Protein AF-0000000065792752 (afdb_homodimer)

Foldseek 3Di:
DDLLVVLLVLLVVLLVLLVVLLVLLVVLLVLLVVLLVVLVVLLVVLVVLLVVLVVVLVVLVVVLVVLVVLLVVLVVLLVVLVVLLVVLLVVQVPAWDDPPDDDDDPPPPPPPCPVPPPPCPDDDDDDDDDDDDDDPPPPPPPPPPPCPCCPPPTTSSSVDDVVVVVVLSVLLVVLSVVSVVLSVVSVVLSVVSVVVSVVLVVLSVVLVVLSVVLVVCSVVSVVLSVVSVVLSVLLVVLSVVLNVLSVVLPPPDDDDDDDDDDDDDDDDDDDDPDDPDDPVVVVVVVNVVSSVSSVVSSVVSVVSSVVSNVSSVVSNVSSVSSVVSVVSSVVSVCCSVVVCVVVVSSVVSVVSSVSSVVSSVSSVVSSVVSVVVSVVSVVSVVVSVVVVVVVVVVVVVVVVVVVVQVVVQVVQVVVLVVVVVVVVVCCVVPVVVDDPVVSVVVPDRDDGDHRDDDDDPDDPCPPPPPCCVPPPPVPPVVPPVPPPDDDD/DDLLVVLLVLLVVLLVLLVVLLVLLVVLLVLLVVLLVVLVVLLVVLVVLLVVLVVVLVVLVVLLVVLVVLLVVLVVLLVVLVVLLVVLLVVQVPAWDDPPDDDDDPPPPPPPCPVPPPDDPDDDDDDDDDDDDPPPPDPPPPPPPPCPPCPPPTTSSVVDDVVVVVVLSVLLVVLSVVSVVLSVVSVVLSVVSVVVSVVLVVLSVVLVVLSVVLVVCSVVLVVLSVVSVVLSVLLNVLSVVSNVLSVVLPPPDDDDDDDDDDDDDDDDDCPPDPDDDDPVVVVVVVNVVSSVSSVVSSVVSVVSSVVSVVSSVVSNVSSVSSVVSVVSSVVSVCCSPPVCPVVVSVVVSVVSSVVSVVSSVSSVVSSVVSVVVSVVSVVSVVVSVVVVVVVVVVVVVVVVVVVVQVVVQVVQVVVLVVVVVVVVVCCVVPVVVDDPVVSVVVPDRDDGDHRDDDDDPDDPCPPPPPCPVPPPVVPPVVPPVPPPDDDD

pLDDT: mean 74.99, std 25.07, range [16.67, 97.0]

GO terms:
  GO:0005634 nucleus (C, IDA)

Secondary structure (DSSP, 8-state):
--HHHHHHHHHHHHHHHHHHHHHHHHHHHHHHHHHHHHHHHHHHHHHHHHHHHHHHHHHHHHHHHHHHHHHHHHHHHHHHHHHHHHHHHHHHHH-BPPTT------------------------------------------------------BGGGGS-HHHHHHHHHHHHHHHHHHHHHHHHHHHHHHHHHHHHHHHHHHHHHHHHHHHHHHHHHHHHHHHHHHHHHHHHHHHHHHHHHHHHHHHHHHT--------------------------HHHHHHHHHHHHHHHHHHHHHHHHHHHHHHHHHHHHHHHHHHHHHHHHHHHHHHHHHHHT-THHHHHHHHHHHHHHHHHHHHHHHHHHHHHHHHHHHHHHHHHHHHHHHHHHHHHHHHHHHHHHHHHHHHHHHHHHHHHHHHHHHHHHHHHTGGGS-HHHHGGG-SPPPEEEEEEE---------------S---TTTHHHHTT------/--HHHHHHHHHHHHHHHHHHHHHHHHHHHHHHHHHHHHHHHHHHHHHHHHHHHHHHHHHHHHHHHHHHHHHHHHHHHHHHHHHHHHHHHHHHHH-BPPTT------------------------------------------------------BGGGGS-HHHHHHHHHHHHHHHHHHHHHHHHHHHHHHHHHHHHHHHHHHHHHHHHHHHHHHHHHHHHHHHHHHHHHHHHHHHHHHHHHHHHHHHHHHTPPP-----------------------HHHHHHHHHHHHHHHHHHHHHHHHHHHHHHHHHHHHHHHHHHHHHHHHHHHHHHHHHHHT--HHHHHHHHHHHHHHHHHHHHHHHHHHHHHHHHHHHHHHHHHHHHHHHHHHHHHHHHHHHHHHHHHHHHHHHHHHHHHHHHHHHHHHHHHTGGGS-HHHHGGG-SPPPEEEEEEE---------------S---TTTHHHHTT------

Solvent-accessible surface area (backbone atoms only — not comparable to full-atom values): 55990 Å² total; per-residue (Å²): 136,60,71,54,61,55,51,52,51,48,41,51,51,53,51,54,50,48,52,49,51,50,51,51,40,54,52,51,47,51,50,36,55,54,49,49,55,51,48,53,53,52,51,54,51,49,52,54,53,51,51,52,51,52,53,52,50,51,53,50,51,53,52,52,51,49,50,50,50,54,51,51,52,50,56,56,48,46,59,58,50,53,52,50,44,50,53,54,50,52,54,29,56,70,39,63,62,64,85,82,63,58,68,69,71,83,68,79,71,82,71,77,76,71,75,72,76,72,70,82,77,72,80,86,85,79,82,78,84,83,78,82,86,78,80,79,74,77,73,75,74,76,77,76,76,73,77,70,71,74,73,84,68,53,28,56,42,65,73,53,65,60,66,60,53,50,49,48,51,49,53,29,50,49,27,50,51,50,45,52,52,48,49,52,52,50,48,52,52,50,53,53,51,51,52,52,51,51,50,51,52,53,51,48,54,53,48,51,52,54,50,54,52,49,61,62,48,50,63,55,50,58,51,48,51,53,49,46,54,52,50,50,52,51,42,52,53,42,44,52,52,39,52,55,53,37,55,54,64,66,70,71,63,81,74,84,75,82,84,82,82,87,84,78,86,86,83,91,78,83,82,85,72,90,75,81,85,63,76,64,62,62,50,54,50,53,52,54,52,50,52,51,51,41,52,50,45,52,50,52,38,51,54,52,47,52,51,45,54,50,51,39,49,52,54,51,52,51,38,50,51,55,51,50,53,51,53,52,51,48,51,51,47,45,47,63,67,67,50,49,59,57,60,53,51,49,52,52,48,52,51,46,49,53,53,41,54,52,33,50,51,53,29,53,50,38,51,49,51,51,51,52,50,44,53,46,53,52,45,28,54,55,23,50,59,50,47,59,52,45,53,54,50,52,49,51,51,47,53,50,51,49,50,52,47,49,52,52,32,50,51,41,48,50,54,48,52,51,50,53,50,51,54,50,52,44,31,75,74,29,46,76,51,42,59,66,68,67,45,52,49,69,42,65,50,77,82,40,60,42,62,40,81,43,81,66,86,59,61,63,77,68,70,70,74,65,76,70,65,63,67,77,58,71,62,66,67,61,62,67,69,66,64,71,75,78,82,128,136,61,72,54,61,54,51,51,51,48,42,52,51,52,51,54,52,49,52,50,50,52,52,50,41,55,51,50,45,51,53,37,56,53,49,50,57,51,48,55,53,51,50,54,50,50,52,54,53,50,50,53,51,51,54,51,50,52,53,49,50,54,54,51,50,50,51,54,50,54,50,51,52,51,55,56,48,47,60,56,49,54,52,52,43,52,54,53,50,52,54,29,56,70,38,65,63,65,85,83,64,57,69,69,70,83,68,78,69,81,73,76,77,72,74,72,77,74,75,81,76,76,81,80,82,80,79,82,80,84,82,78,78,71,75,76,72,80,76,74,72,76,75,75,75,71,75,68,66,79,66,86,66,53,28,56,43,63,73,55,65,60,68,61,52,50,49,48,50,50,52,29,51,49,28,50,52,51,45,52,51,49,51,53,54,51,48,52,52,50,53,53,51,52,52,51,50,50,52,50,52,51,51,49,54,54,50,52,54,53,51,55,52,49,60,62,48,52,62,56,50,56,50,49,52,54,50,45,54,52,50,50,52,52,41,52,51,42,44,52,52,41,52,54,51,40,55,57,64,66,70,74,66,82,74,82,78,82,88,79,81,86,83,78,89,81,91,80,91,70,86,76,68,91,70,77,85,58,76,66,58,58,50,54,48,53,52,50,50,50,53,51,50,42,52,49,44,52,51,51,39,51,54,50,48,51,50,46,54,52,50,39,50,52,53,49,51,50,38,52,52,54,50,51,51,50,52,52,51,48,54,50,47,45,50,61,68,70,54,43,56,57,59,56,50,48,50,52,48,54,52,46,50,52,54,42,53,52,36,49,52,51,28,52,49,39,52,50,52,51,50,52,51,43,53,46,54,52,45,28,55,55,24,50,59,50,47,59,53,44,54,52,49,52,48,51,49,47,54,51,51,50,50,52,47,50,50,52,32,50,50,41,47,48,53,47,51,51,52,52,51,52,52,50,52,44,32,76,75,27,46,76,52,42,60,66,70,67,45,51,49,69,42,66,50,78,84,40,60,43,61,42,80,44,82,65,85,59,60,63,77,66,72,71,75,65,79,68,66,63,70,76,58,72,64,64,68,61,60,68,70,65,63,71,75,76,82,125

Radius of gyration: 102.29 Å; Cα contacts (8 Å, |Δi|>4): 531; chains: 2; bounding box: 83×387×189 Å

Sequence (976 aa):
MDFSSKSLELCKSHSNQTDQLLKISKQTYEKYDNSLSKLHLIIRELNKQLIILKETSTQFNDRYNTFINDFTSLSNQKQSLFTSIENKLEILKKKYLDKGLVFKNNNNNNNNNNNNNNNNNNNSNKSTEDDNNENNNNNDVNKNNNNNNNNNLNTLYDFIDIESLELIKNQFLSELSGLNEICDKSKQIYKSTNESNLEMENRFLEIQKQYNKQIEESNSLSDLLTQQNNLYKTIQNQLINVASQCDFITFYKPSPSPLSPSPSPSSSSSSSSPSPSSPQQQHDFNINNKKEQIQLLLTSSLENIQLMSKNVKDIENQFKESCSIYTLVYLLNEKLSFGNDFSENWETFERFNCIFEQRLAGANYFIGELYSLGKWYDLFDESYDNLLEEVKRRQKEYLRQKTIAEQFNEELKHNYNQEIQNRLKFYDSYGKYLPVSLFSTISDQPISFQVKQIIEESVIDYSFNPLNLKRSSPINQQQQQQQPPPNSMDFSSKSLELCKSHSNQTDQLLKISKQTYEKYDNSLSKLHLIIRELNKQLIILKETSTQFNDRYNTFINDFTSLSNQKQSLFTSIENKLEILKKKYLDKGLVFKNNNNNNNNNNNNNNNNNNNSNKSTEDDNNENNNNNDVNKNNNNNNNNNLNTLYDFIDIESLELIKNQFLSELSGLNEICDKSKQIYKSTNESNLEMENRFLEIQKQYNKQIEESNSLSDLLTQQNNLYKTIQNQLINVASQCDFITFYKPSPSPLSPSPSPSSSSSSSSPSPSSPQQQHDFNINNKKEQIQLLLTSSLENIQLMSKNVKDIENQFKESCSIYTLVYLLNEKLSFGNDFSENWETFERFNCIFEQRLAGANYFIGELYSLGKWYDLFDESYDNLLEEVKRRQKEYLRQKTIAEQFNEELKHNYNQEIQNRLKFYDSYGKYLPVSLFSTISDQPISFQVKQIIEESVIDYSFNPLNLKRSSPINQQQQQQQPPPNS

Structure (mmCIF, N/CA/C/O backbone):
data_AF-0000000065792752-model_v1
#
loop_
_entity.id
_entity.type
_entity.pdbx_description
1 polymer 'Probable autophagy-related protein 17'
#
loop_
_atom_site.group_PDB
_atom_site.id
_atom_site.type_symbol
_atom_site.label_atom_id
_atom_site.label_alt_id
_atom_site.label_comp_id
_atom_site.label_asym_id
_atom_site.label_entity_id
_atom_site.label_seq_id
_atom_site.pdbx_PDB_ins_code
_atom_site.Cartn_x
_atom_site.Cartn_y
_atom_site.Cartn_z
_atom_site.occupancy
_atom_site.B_iso_or_equiv
_atom_site.auth_seq_id
_atom_site.auth_comp_id
_atom_site.auth_asym_id
_atom_site.auth_atom_id
_atom_site.pdbx_PDB_model_num
ATOM 1 N N . MET A 1 1 ? -1.488 152.625 75.812 1 56.66 1 MET A N 1
ATOM 2 C CA . MET A 1 1 ? -0.59 151.875 74.875 1 56.66 1 MET A CA 1
ATOM 3 C C . MET A 1 1 ? -0.756 152.5 73.5 1 56.66 1 MET A C 1
ATOM 5 O O . MET A 1 1 ? -1.879 152.625 73 1 56.66 1 MET A O 1
ATOM 9 N N . ASP A 1 2 ? 0.153 152.875 72.75 1 74.56 2 ASP A N 1
ATOM 10 C CA . ASP A 1 2 ? 0.222 153.75 71.562 1 74.56 2 ASP A CA 1
ATOM 11 C C . ASP A 1 2 ? -0.141 153 70.312 1 74.56 2 ASP A C 1
ATOM 13 O O . ASP A 1 2 ? 0.008 151.75 70.25 1 74.56 2 ASP A O 1
ATOM 17 N N . PHE A 1 3 ? -0.937 153.25 69.375 1 81.25 3 PHE A N 1
ATOM 18 C CA . PHE A 1 3 ? -1.479 152.75 68.125 1 81.25 3 PHE A CA 1
ATOM 19 C C . PHE A 1 3 ? -0.384 152 67.312 1 81.25 3 PHE A C 1
ATOM 21 O O . PHE A 1 3 ? -0.581 151 66.812 1 81.25 3 PHE A O 1
ATOM 28 N N . SER A 1 4 ? 0.692 152.625 67.312 1 81.06 4 SER A N 1
ATOM 29 C CA . SER A 1 4 ? 1.795 152.125 66.5 1 81.06 4 SER A CA 1
ATOM 30 C C . SER A 1 4 ? 2.35 150.875 67.125 1 81.06 4 SER A C 1
ATOM 32 O O . SER A 1 4 ? 2.635 149.875 66.438 1 81.06 4 SER A O 1
ATOM 34 N N . SER A 1 5 ? 2.389 150.75 68.438 1 82.88 5 SER A N 1
ATOM 35 C CA . SER A 1 5 ? 2.926 149.5 69.125 1 82.88 5 SER A CA 1
ATOM 36 C C . SER A 1 5 ? 1.989 148.375 69 1 82.88 5 SER A C 1
ATOM 38 O O . SER A 1 5 ? 2.438 147.25 68.75 1 82.88 5 SER A O 1
ATOM 40 N N . LYS A 1 6 ? 0.723 148.625 69 1 83.25 6 LYS A N 1
ATOM 41 C CA . LYS A 1 6 ? -0.259 147.625 68.875 1 83.25 6 LYS A CA 1
ATOM 42 C C . LYS A 1 6 ? -0.302 147 67.438 1 83.25 6 LYS A C 1
ATOM 44 O O . LYS A 1 6 ? -0.42 145.75 67.25 1 83.25 6 LYS A O 1
ATOM 49 N N . SER A 1 7 ? -0.134 147.875 66.5 1 83.88 7 SER A N 1
ATOM 50 C CA . SER A 1 7 ? -0.149 147.375 65.062 1 83.88 7 SER A CA 1
ATOM 51 C C . SER A 1 7 ? 1.081 146.625 64.75 1 83.88 7 SER A C 1
ATOM 53 O O . SER A 1 7 ? 0.987 145.625 63.969 1 83.88 7 SER A O 1
ATOM 55 N N . LEU A 1 8 ? 2.158 147 65.312 1 83.25 8 LEU A N 1
ATOM 56 C CA . LEU A 1 8 ? 3.385 146.25 65.062 1 83.25 8 LEU A CA 1
ATOM 57 C C . LEU A 1 8 ? 3.324 144.875 65.688 1 83.25 8 LEU A C 1
ATOM 59 O O . LEU A 1 8 ? 3.854 143.875 65.188 1 83.25 8 LEU A O 1
ATOM 63 N N . GLU A 1 9 ? 2.605 144.75 66.875 1 85.38 9 GLU A N 1
ATOM 64 C CA . GLU A 1 9 ? 2.424 143.5 67.5 1 85.38 9 GLU A CA 1
ATOM 65 C C . GLU A 1 9 ? 1.546 142.5 66.625 1 85.38 9 GLU A C 1
ATOM 67 O O . GLU A 1 9 ? 1.83 141.375 66.5 1 85.38 9 GLU A O 1
ATOM 72 N N . LEU A 1 10 ? 0.588 143.125 66 1 84.69 10 LEU A N 1
ATOM 73 C CA . LEU A 1 10 ? -0.297 142.25 65.125 1 84.69 10 LEU A CA 1
ATOM 74 C C . LEU A 1 10 ? 0.432 141.875 63.875 1 84.69 10 LEU A C 1
ATOM 76 O O . LEU A 1 10 ? 0.213 140.75 63.375 1 84.69 10 LEU A O 1
ATOM 80 N N . CYS A 1 11 ? 1.275 142.875 63.438 1 83.12 11 CYS A N 1
ATOM 81 C CA . CYS A 1 11 ? 2.086 142.5 62.281 1 83.12 11 CYS A CA 1
ATOM 82 C C . CYS A 1 11 ? 2.975 141.25 62.562 1 83.12 11 CYS A C 1
ATOM 84 O O . CYS A 1 11 ? 3.072 140.375 61.719 1 83.12 11 CYS A O 1
ATOM 86 N N . LYS A 1 12 ? 3.488 141.375 63.781 1 84.56 12 LYS A N 1
ATOM 87 C CA . LYS A 1 12 ? 4.352 140.25 64.125 1 84.56 12 LYS A CA 1
ATOM 88 C C . LYS A 1 12 ? 3.557 138.875 64.25 1 84.56 12 LYS A C 1
ATOM 90 O O . LYS A 1 12 ? 4.016 137.875 63.812 1 84.56 12 LYS A O 1
ATOM 95 N N . SER A 1 13 ? 2.381 139 64.812 1 85.75 13 SER A N 1
ATOM 96 C CA . SER A 1 13 ? 1.528 137.875 64.938 1 85.75 13 SER A CA 1
ATOM 97 C C . SER A 1 13 ? 1.104 137.25 63.594 1 85.75 13 SER A C 1
ATOM 99 O O . SER A 1 13 ? 1.166 136.125 63.344 1 85.75 13 SER A O 1
ATOM 101 N N . HIS A 1 14 ? 0.743 138.125 62.625 1 87.38 14 HIS A N 1
ATOM 102 C CA . HIS A 1 14 ? 0.333 137.75 61.281 1 87.38 14 HIS A CA 1
ATOM 103 C C . HIS A 1 14 ? 1.489 137.125 60.5 1 87.38 14 HIS A C 1
ATOM 105 O O . HIS A 1 14 ? 1.301 136.125 59.812 1 87.38 14 HIS A O 1
ATOM 111 N N . SER A 1 15 ? 2.611 137.75 60.75 1 85.56 15 SER A N 1
ATOM 112 C CA . SER A 1 15 ? 3.783 137.125 60.062 1 85.56 15 SER A CA 1
ATOM 113 C C . SER A 1 15 ? 4.086 135.75 60.562 1 85.56 15 SER A C 1
ATOM 115 O O . SER A 1 15 ? 4.332 134.875 59.75 1 85.56 15 SER A O 1
ATOM 117 N N . ASN A 1 16 ? 3.984 135.5 61.906 1 88.19 16 ASN A N 1
ATOM 118 C CA . ASN A 1 16 ? 4.254 134.25 62.469 1 88.19 16 ASN A CA 1
ATOM 119 C C . ASN A 1 16 ? 3.217 133.25 62 1 88.19 16 ASN A C 1
ATOM 121 O O . ASN A 1 16 ? 3.564 132.125 61.688 1 88.19 16 ASN A O 1
ATOM 125 N N . GLN A 1 17 ? 1.991 133.625 61.875 1 88.56 17 GLN A N 1
ATOM 126 C CA . GLN A 1 17 ? 0.92 132.625 61.469 1 88.56 17 GLN A CA 1
ATOM 127 C C . GLN A 1 17 ? 1.063 132.25 60.031 1 88.56 17 GLN A C 1
ATOM 129 O O . GLN A 1 17 ? 0.896 131.125 59.656 1 88.56 17 GLN A O 1
ATOM 134 N N . THR A 1 18 ? 1.414 133.125 59.25 1 88.19 18 THR A N 1
ATOM 135 C CA . THR A 1 18 ? 1.582 132.875 57.812 1 88.19 18 THR A CA 1
ATOM 136 C C . THR A 1 18 ? 2.76 132 57.562 1 88.19 18 THR A C 1
ATOM 138 O O . THR A 1 18 ? 2.684 131 56.75 1 88.19 18 THR A O 1
ATOM 141 N N . ASP A 1 19 ? 3.811 132.125 58.344 1 87.94 19 ASP A N 1
ATOM 142 C CA . ASP A 1 19 ? 4.973 131.25 58.219 1 87.94 19 ASP A CA 1
ATOM 143 C C . ASP A 1 19 ? 4.613 129.875 58.562 1 87.94 19 ASP A C 1
ATOM 145 O O . ASP A 1 19 ? 5.023 128.875 57.875 1 87.94 19 ASP A O 1
ATOM 149 N N . GLN A 1 20 ? 3.779 129.75 59.594 1 88.81 20 GLN A N 1
ATOM 150 C CA . GLN A 1 20 ? 3.395 128.5 60.062 1 88.81 20 GLN A CA 1
ATOM 151 C C . GLN A 1 20 ? 2.488 127.75 59.062 1 88.81 20 GLN A C 1
ATOM 153 O O . GLN A 1 20 ? 2.676 126.625 58.75 1 88.81 20 GLN A O 1
ATOM 158 N N . LEU A 1 21 ? 1.6 128.375 58.469 1 87 21 LEU A N 1
ATOM 159 C CA . LEU A 1 21 ? 0.658 127.875 57.5 1 87 21 LEU A CA 1
ATOM 160 C C . LEU A 1 21 ? 1.375 127.438 56.219 1 87 21 LEU A C 1
ATOM 162 O O . LEU A 1 21 ? 1.076 126.375 55.656 1 87 21 LEU A O 1
ATOM 166 N N . LEU A 1 22 ? 2.285 128.25 55.875 1 88.19 22 LEU A N 1
ATOM 167 C CA . LEU A 1 22 ? 3.041 127.875 54.688 1 88.19 22 LEU A CA 1
ATOM 168 C C . LEU A 1 22 ? 3.887 126.625 54.906 1 88.19 22 LEU A C 1
ATOM 170 O O . LEU A 1 22 ? 3.969 125.75 54.062 1 88.19 22 LEU A O 1
ATOM 174 N N . LYS A 1 23 ? 4.438 126.625 56.062 1 88.75 23 LYS A N 1
ATOM 175 C CA . LYS A 1 23 ? 5.262 125.5 56.406 1 88.75 23 LYS A CA 1
ATOM 176 C C . LYS A 1 23 ? 4.43 124.188 56.438 1 88.75 23 LYS A C 1
ATOM 178 O O . LYS A 1 23 ? 4.84 123.188 55.875 1 88.75 23 LYS A O 1
ATOM 183 N N . ILE A 1 24 ? 3.291 124.188 56.906 1 87.44 24 ILE A N 1
ATOM 184 C CA . ILE A 1 24 ? 2.412 123 57 1 87.44 24 ILE A CA 1
ATOM 185 C C . ILE A 1 24 ? 1.964 122.562 55.625 1 87.44 24 ILE A C 1
ATOM 187 O O . ILE A 1 24 ? 1.962 121.375 55.312 1 87.44 24 ILE A O 1
ATOM 191 N N . SER A 1 25 ? 1.661 123.562 54.844 1 86.31 25 SER A N 1
ATOM 192 C CA . SER A 1 25 ? 1.209 123.25 53.5 1 86.31 25 SER A CA 1
ATOM 193 C C . SER A 1 25 ? 2.305 122.562 52.688 1 86.31 25 SER A C 1
ATOM 195 O O . SER A 1 25 ? 2.043 121.562 52 1 86.31 25 SER A O 1
ATOM 197 N N . LYS A 1 26 ? 3.484 123.125 52.812 1 86.5 26 LYS A N 1
ATOM 198 C CA . LYS A 1 26 ? 4.598 122.562 52.062 1 86.5 26 LYS A CA 1
ATOM 199 C C . LYS A 1 26 ? 4.914 121.125 52.562 1 86.5 26 LYS A C 1
ATOM 201 O O . LYS A 1 26 ? 5.121 120.25 51.75 1 86.5 26 LYS A O 1
ATOM 206 N N . GLN A 1 27 ? 4.832 120.938 53.812 1 88.94 27 GLN A N 1
ATOM 207 C CA . GLN A 1 27 ? 5.133 119.625 54.375 1 88.94 27 GLN A CA 1
ATOM 208 C C . GLN A 1 27 ? 4.062 118.625 53.969 1 88.94 27 GLN A C 1
ATOM 210 O O . GLN A 1 27 ? 4.379 117.5 53.594 1 88.94 27 GLN A O 1
ATOM 215 N N . THR A 1 28 ? 2.84 118.938 54.031 1 86.88 28 THR A N 1
ATOM 216 C CA . THR A 1 28 ? 1.736 118.062 53.719 1 86.88 28 THR A CA 1
ATOM 217 C C . THR A 1 28 ? 1.729 117.688 52.25 1 86.88 28 THR A C 1
ATOM 219 O O . THR A 1 28 ? 1.469 116.562 51.875 1 86.88 28 THR A O 1
ATOM 222 N N . TYR A 1 29 ? 2.096 118.625 51.5 1 85.69 29 TYR A N 1
ATOM 223 C CA . TYR A 1 29 ? 2.139 118.375 50.062 1 85.69 29 TYR A CA 1
ATOM 224 C C . TYR A 1 29 ? 3.256 117.375 49.719 1 85.69 29 TYR A C 1
ATOM 226 O O . TYR A 1 29 ? 3.08 116.5 48.875 1 85.69 29 TYR A O 1
ATOM 234 N N . GLU A 1 30 ? 4.34 117.625 50.344 1 86.75 30 GLU A N 1
ATOM 235 C CA . GLU A 1 30 ? 5.449 116.75 50.094 1 86.75 30 GLU A CA 1
ATOM 236 C C . GLU A 1 30 ? 5.078 115.312 50.5 1 86.75 30 GLU A C 1
ATOM 238 O O . GLU A 1 30 ? 5.387 114.375 49.781 1 86.75 30 GLU A O 1
ATOM 243 N N . LYS A 1 31 ? 4.414 115.188 51.562 1 86 31 LYS A N 1
ATOM 244 C CA . LYS A 1 31 ? 3.965 113.875 52 1 86 31 LYS A CA 1
ATOM 245 C C . LYS A 1 31 ? 2.963 113.25 51.031 1 86 31 LYS A C 1
ATOM 247 O O . LYS A 1 31 ? 3.01 112.062 50.75 1 86 31 LYS A O 1
ATOM 252 N N . TYR A 1 32 ? 2.131 114.062 50.531 1 84.31 32 TYR A N 1
ATOM 253 C CA . TYR A 1 32 ? 1.13 113.625 49.531 1 84.31 32 TYR A CA 1
ATOM 254 C C . TYR A 1 32 ? 1.79 113.125 48.25 1 84.31 32 TYR A C 1
ATOM 256 O O . TYR A 1 32 ? 1.472 112.062 47.781 1 84.31 32 TYR A O 1
ATOM 264 N N . ASP A 1 33 ? 2.729 113.938 47.812 1 83.06 33 ASP A N 1
ATOM 265 C CA . ASP A 1 33 ? 3.418 113.625 46.562 1 83.06 33 ASP A CA 1
ATOM 266 C C . ASP A 1 33 ? 4.191 112.312 46.719 1 83.06 33 ASP A C 1
ATOM 268 O O . ASP A 1 33 ? 4.168 111.438 45.844 1 83.06 33 ASP A O 1
ATOM 272 N N . ASN A 1 34 ? 4.781 112.125 47.844 1 85.44 34 ASN A N 1
ATOM 273 C CA . ASN A 1 34 ? 5.508 110.875 48.125 1 85.44 34 ASN A CA 1
ATOM 274 C C . ASN A 1 34 ? 4.562 109.688 48.219 1 85.44 34 ASN A C 1
ATOM 276 O O . ASN A 1 34 ? 4.871 108.625 47.75 1 85.44 34 ASN A O 1
ATOM 280 N N . SER A 1 35 ? 3.404 109.938 48.781 1 83.25 35 SER A N 1
ATOM 281 C CA . SER A 1 35 ? 2.426 108.875 48.938 1 83.25 35 SER A CA 1
ATOM 282 C C . SER A 1 35 ? 1.873 108.375 47.594 1 83.25 35 SER A C 1
ATOM 284 O O . SER A 1 35 ? 1.659 107.188 47.344 1 83.25 35 SER A O 1
ATOM 286 N N . LEU A 1 36 ? 1.76 109.312 46.719 1 83.06 36 LEU A N 1
ATOM 287 C CA . LEU A 1 36 ? 1.223 109 45.375 1 83.06 36 LEU A CA 1
ATOM 288 C C . LEU A 1 36 ? 2.219 108.188 44.594 1 83.06 36 LEU A C 1
ATOM 290 O O . LEU A 1 36 ? 1.829 107.25 43.875 1 83.06 36 LEU A O 1
ATOM 294 N N . SER A 1 37 ? 3.447 108.562 44.719 1 84.94 37 SER A N 1
ATOM 295 C CA . SER A 1 37 ? 4.484 107.812 44.031 1 84.94 37 SER A CA 1
ATOM 296 C C . SER A 1 37 ? 4.562 106.375 44.531 1 84.94 37 SER A C 1
ATOM 298 O O . SER A 1 37 ? 4.688 105.438 43.75 1 84.94 37 SER A O 1
ATOM 300 N N . LYS A 1 38 ? 4.406 106.188 45.75 1 84.25 38 LYS A N 1
ATOM 301 C CA . LYS A 1 38 ? 4.43 104.875 46.344 1 84.25 38 LYS A CA 1
ATOM 302 C C . LYS A 1 38 ? 3.203 104.062 45.938 1 84.25 38 LYS A C 1
ATOM 304 O O . LYS A 1 38 ? 3.311 102.875 45.625 1 84.25 38 LYS A O 1
ATOM 309 N N . LEU A 1 39 ? 2.098 104.75 45.906 1 85.38 39 LEU A N 1
ATOM 310 C CA . LEU A 1 39 ? 0.857 104.062 45.5 1 85.38 39 LEU A CA 1
ATOM 311 C C . LEU A 1 39 ? 0.946 103.562 44.062 1 85.38 39 LEU A C 1
ATOM 313 O O . LEU A 1 39 ? 0.474 102.5 43.75 1 85.38 39 LEU A O 1
ATOM 317 N N . HIS A 1 40 ? 1.586 104.438 43.219 1 87.81 40 HIS A N 1
ATOM 318 C CA . HIS A 1 40 ? 1.745 104.062 41.844 1 87.81 40 HIS A CA 1
ATOM 319 C C . HIS A 1 40 ? 2.521 102.75 41.719 1 87.81 40 HIS A C 1
ATOM 321 O O . HIS A 1 40 ? 2.117 101.875 40.969 1 87.81 40 HIS A O 1
ATOM 327 N N . LEU A 1 41 ? 3.461 102.5 42.5 1 87.5 41 LEU A N 1
ATOM 328 C CA . LEU A 1 41 ? 4.297 101.312 42.438 1 87.5 41 LEU A CA 1
ATOM 329 C C . LEU A 1 41 ? 3.537 100.125 42.938 1 87.5 41 LEU A C 1
ATOM 331 O O . LEU A 1 41 ? 3.592 99.062 42.344 1 87.5 41 LEU A O 1
ATOM 335 N N . ILE A 1 42 ? 2.764 100.25 43.938 1 85.25 42 ILE A N 1
ATOM 336 C CA . ILE A 1 42 ? 2.061 99.125 44.562 1 85.25 42 ILE A CA 1
ATOM 337 C C . ILE A 1 42 ? 0.916 98.688 43.656 1 85.25 42 ILE A C 1
ATOM 339 O O . ILE A 1 42 ? 0.682 97.5 43.469 1 85.25 42 ILE A O 1
ATOM 343 N N . ILE A 1 43 ? 0.323 99.625 43.031 1 87.44 43 ILE A N 1
ATOM 344 C CA . ILE A 1 43 ? -0.8 99.312 42.156 1 87.44 43 ILE A CA 1
ATOM 345 C C . ILE A 1 43 ? -0.3 98.562 40.938 1 87.44 43 ILE A C 1
ATOM 347 O O . ILE A 1 43 ? -0.943 97.562 40.469 1 87.44 43 ILE A O 1
ATOM 351 N N . ARG A 1 44 ? 0.857 99 40.438 1 88.31 44 ARG A N 1
ATOM 352 C CA . ARG A 1 44 ? 1.445 98.312 39.312 1 88.31 44 ARG A CA 1
ATOM 353 C C . ARG A 1 44 ? 1.79 96.875 39.688 1 88.31 44 ARG A C 1
ATOM 355 O O . ARG A 1 44 ? 1.543 95.938 38.906 1 88.31 44 ARG A O 1
ATOM 362 N N . GLU A 1 45 ? 2.258 96.688 40.875 1 86.19 45 GLU A N 1
ATOM 363 C CA . GLU A 1 45 ? 2.604 95.375 41.344 1 86.19 45 GLU A CA 1
ATOM 364 C C . GLU A 1 45 ? 1.355 94.5 41.531 1 86.19 45 GLU A C 1
ATOM 366 O O . GLU A 1 45 ? 1.344 93.312 41.188 1 86.19 45 GLU A O 1
ATOM 371 N N . LEU A 1 46 ? 0.375 95.125 42.062 1 85.12 46 LEU A N 1
ATOM 372 C CA . LEU A 1 46 ? -0.875 94.375 42.25 1 85.12 46 LEU A CA 1
ATOM 373 C C . LEU A 1 46 ? -1.484 93.938 40.938 1 85.12 46 LEU A C 1
ATOM 375 O O . LEU A 1 46 ? -1.995 92.812 40.812 1 85.12 46 LEU A O 1
ATOM 379 N N . ASN A 1 47 ? -1.396 94.812 39.969 1 86.31 47 ASN A N 1
ATOM 380 C CA . ASN A 1 47 ? -1.899 94.5 38.656 1 86.31 47 ASN A CA 1
ATOM 381 C C . ASN A 1 47 ? -1.157 93.312 38.062 1 86.31 47 ASN A C 1
ATOM 383 O O . ASN A 1 47 ? -1.773 92.375 37.469 1 86.31 47 ASN A O 1
ATOM 387 N N . LYS A 1 48 ? 0.115 93.25 38.219 1 87.62 48 LYS A N 1
ATOM 388 C CA . LYS A 1 48 ? 0.915 92.125 37.719 1 87.62 48 LYS A CA 1
ATOM 389 C C . LYS A 1 48 ? 0.51 90.875 38.406 1 87.62 48 LYS A C 1
ATOM 391 O O . LYS A 1 48 ? 0.38 89.812 37.719 1 87.62 48 LYS A O 1
ATOM 396 N N . GLN A 1 49 ? 0.263 90.875 39.688 1 83.12 49 GLN A N 1
ATOM 397 C CA . GLN A 1 49 ? -0.115 89.625 40.438 1 83.12 49 GLN A CA 1
ATOM 398 C C . GLN A 1 49 ? -1.482 89.125 40 1 83.12 49 GLN A C 1
ATOM 400 O O . GLN A 1 49 ? -1.685 87.938 39.875 1 83.12 49 GLN A O 1
ATOM 405 N N . LEU A 1 50 ? -2.299 90.062 39.719 1 84.12 50 LEU A N 1
ATOM 406 C CA . LEU A 1 50 ? -3.639 89.688 39.281 1 84.12 50 LEU A CA 1
ATOM 407 C C . LEU A 1 50 ? -3.607 89 37.906 1 84.12 50 LEU A C 1
ATOM 409 O O . LEU A 1 50 ? -4.363 88.062 37.656 1 84.12 50 LEU A O 1
ATOM 413 N N . ILE A 1 51 ? -2.729 89.5 37.031 1 85.12 51 ILE A N 1
ATOM 414 C CA . ILE A 1 51 ? -2.582 88.875 35.688 1 85.12 51 ILE A CA 1
ATOM 415 C C . ILE A 1 51 ? -2.064 87.5 35.844 1 85.12 51 ILE A C 1
ATOM 417 O O . ILE A 1 51 ? -2.549 86.562 35.156 1 85.12 51 ILE A O 1
ATOM 421 N N . ILE A 1 52 ? -1.21 87.25 36.781 1 83.38 52 ILE A N 1
ATOM 422 C CA . ILE A 1 52 ? -0.657 85.875 37 1 83.38 52 ILE A CA 1
ATOM 423 C C . ILE A 1 52 ? -1.751 84.938 37.5 1 83.38 52 ILE A C 1
ATOM 425 O O . ILE A 1 52 ? -1.847 83.812 37.094 1 83.38 52 ILE A O 1
ATOM 429 N N . LEU A 1 53 ? -2.555 85.5 38.344 1 80.88 53 LEU A N 1
ATOM 430 C CA . LEU A 1 53 ? -3.643 84.688 38.875 1 80.88 53 LEU A CA 1
ATOM 431 C C . LEU A 1 53 ? -4.648 84.312 37.781 1 80.88 53 LEU A C 1
ATOM 433 O O . LEU A 1 53 ? -5.16 83.188 37.75 1 80.88 53 LEU A O 1
ATOM 437 N N . LYS A 1 54 ? -4.848 85.312 36.938 1 82.62 54 LYS A N 1
ATOM 438 C CA . LYS A 1 54 ? -5.773 85.062 35.844 1 82.62 54 LYS A CA 1
ATOM 439 C C . LYS A 1 54 ? -5.227 84 34.875 1 82.62 54 LYS A C 1
ATOM 441 O O . LYS A 1 54 ? -5.957 83.125 34.438 1 82.62 54 LYS A O 1
ATOM 446 N N . GLU A 1 55 ? -4.004 84.062 34.531 1 85.06 55 GLU A N 1
ATOM 447 C CA . GLU A 1 55 ? -3.367 83.125 33.656 1 85.06 55 GLU A CA 1
ATOM 448 C C . GLU A 1 55 ? -3.365 81.75 34.312 1 85.06 55 GLU A C 1
ATOM 450 O O . GLU A 1 55 ? -3.623 80.75 33.625 1 85.06 55 GLU A O 1
ATOM 455 N N . THR A 1 56 ? -3.139 81.625 35.531 1 81.62 56 THR A N 1
ATOM 456 C CA . THR A 1 56 ? -3.129 80.312 36.25 1 81.62 56 THR A CA 1
ATOM 457 C C . THR A 1 56 ? -4.527 79.75 36.281 1 81.62 56 THR A C 1
ATOM 459 O O . THR A 1 56 ? -4.684 78.5 36.125 1 81.62 56 THR A O 1
ATOM 462 N N . SER A 1 57 ? -5.473 80.562 36.438 1 81.44 57 SER A N 1
ATOM 463 C CA . SER A 1 57 ? -6.852 80.062 36.438 1 81.44 57 SER A CA 1
ATOM 464 C C . SER A 1 57 ? -7.246 79.5 35.094 1 81.44 57 SER A C 1
ATOM 466 O O . SER A 1 57 ? -7.957 78.5 35 1 81.44 57 SER A O 1
ATOM 468 N N . THR A 1 58 ? -6.746 80.188 34.031 1 85.88 58 THR A N 1
ATOM 469 C CA . THR A 1 58 ? -7.027 79.688 32.688 1 85.88 58 THR A CA 1
ATOM 470 C C . THR A 1 58 ? -6.367 78.312 32.438 1 85.88 58 THR A C 1
ATOM 472 O O . THR A 1 58 ? -6.961 77.438 31.844 1 85.88 58 THR A O 1
ATOM 475 N N . GLN A 1 59 ? -5.188 78.188 32.938 1 85.19 59 GLN A N 1
ATOM 476 C CA . GLN A 1 59 ? -4.496 76.875 32.844 1 85.19 59 GLN A CA 1
ATOM 477 C C . GLN A 1 59 ? -5.246 75.812 33.594 1 85.19 59 GLN A C 1
ATOM 479 O O . GLN A 1 59 ? -5.359 74.688 33.094 1 85.19 59 GLN A O 1
ATOM 484 N N . PHE A 1 60 ? -5.812 76.125 34.688 1 84.12 60 PHE A N 1
ATOM 485 C CA . PHE A 1 60 ? -6.621 75.188 35.469 1 84.12 60 PHE A CA 1
ATOM 486 C C . PHE A 1 60 ? -7.848 74.75 34.688 1 84.12 60 PHE A C 1
ATOM 488 O O . PHE A 1 60 ? -8.141 73.562 34.625 1 84.12 60 PHE A O 1
ATOM 495 N N . ASN A 1 61 ? -8.398 75.75 34.125 1 86.69 61 ASN A N 1
ATOM 496 C CA . ASN A 1 61 ? -9.617 75.438 33.375 1 86.69 61 ASN A CA 1
ATOM 497 C C . ASN A 1 61 ? -9.328 74.5 32.188 1 86.69 61 ASN A C 1
ATOM 499 O O . ASN A 1 61 ? -10.102 73.625 31.922 1 86.69 61 ASN A O 1
ATOM 503 N N . ASP A 1 62 ? -8.258 74.75 31.531 1 90.06 62 ASP A N 1
ATOM 504 C CA . ASP A 1 62 ? -7.895 73.938 30.375 1 90.06 62 ASP A CA 1
ATOM 505 C C . ASP A 1 62 ? -7.637 72.5 30.797 1 90.06 62 ASP A C 1
ATOM 507 O O . ASP A 1 62 ? -8.102 71.562 30.141 1 90.06 62 ASP A O 1
ATOM 511 N N . ARG A 1 63 ? -6.973 72.25 31.812 1 87.75 63 ARG A N 1
ATOM 512 C CA . ARG A 1 63 ? -6.672 70.875 32.281 1 87.75 63 ARG A CA 1
ATOM 513 C C . ARG A 1 63 ? -7.934 70.188 32.781 1 87.75 63 ARG A C 1
ATOM 515 O O . ARG A 1 63 ? -8.133 69 32.531 1 87.75 63 ARG A O 1
ATOM 522 N N . TYR A 1 64 ? -8.703 71 33.469 1 87.75 64 TYR A N 1
ATOM 523 C CA . TYR A 1 64 ? -9.969 70.438 33.938 1 87.75 64 TYR A CA 1
ATOM 524 C C . TYR A 1 64 ? -10.82 70 32.781 1 87.75 64 TYR A C 1
ATOM 526 O O . TYR A 1 64 ? -11.398 68.875 32.812 1 87.75 64 TYR A O 1
ATOM 534 N N . ASN A 1 65 ? -10.859 70.75 31.703 1 91.06 65 ASN A N 1
ATOM 535 C CA . ASN A 1 65 ? -11.641 70.375 30.531 1 91.06 65 ASN A CA 1
ATOM 536 C C . ASN A 1 65 ? -11.094 69.125 29.891 1 91.06 65 ASN A C 1
ATOM 538 O O . ASN A 1 65 ? -11.859 68.312 29.391 1 91.06 65 ASN A O 1
ATOM 542 N N . THR A 1 66 ? -9.852 69 29.953 1 91 66 THR A N 1
ATOM 543 C CA . THR A 1 66 ? -9.242 67.75 29.453 1 91 66 THR A CA 1
ATOM 544 C C . THR A 1 66 ? -9.688 66.562 30.281 1 91 66 THR A C 1
ATOM 546 O O . THR A 1 66 ? -10.016 65.5 29.719 1 91 66 THR A O 1
ATOM 549 N N . PHE A 1 67 ? -9.773 66.562 31.594 1 91.81 67 PHE A N 1
ATOM 550 C CA . PHE A 1 67 ? -10.25 65.5 32.469 1 91.81 67 PHE A CA 1
ATOM 551 C C . PHE A 1 67 ? -11.664 65.125 32.125 1 91.81 67 PHE A C 1
ATOM 553 O O . PHE A 1 67 ? -11.945 63.938 31.938 1 91.81 67 PHE A O 1
ATOM 560 N N . ILE A 1 68 ? -12.461 66.125 31.891 1 92.06 68 ILE A N 1
ATOM 561 C CA . ILE A 1 68 ? -13.875 65.875 31.641 1 92.06 68 ILE A CA 1
ATOM 562 C C . ILE A 1 68 ? -14.031 65.188 30.297 1 92.06 68 ILE A C 1
ATOM 564 O O . ILE A 1 68 ? -14.812 64.25 30.172 1 92.06 68 ILE A O 1
ATOM 568 N N . ASN A 1 69 ? -13.242 65.688 29.359 1 93.75 69 ASN A N 1
ATOM 569 C CA . ASN A 1 69 ? -13.328 65.062 28.031 1 93.75 69 ASN A CA 1
ATOM 570 C C . ASN A 1 69 ? -12.883 63.594 28.062 1 93.75 69 ASN A C 1
ATOM 572 O O . ASN A 1 69 ? -13.539 62.719 27.484 1 93.75 69 ASN A O 1
ATOM 576 N N . ASP A 1 70 ? -11.773 63.312 28.688 1 93.88 70 ASP A N 1
ATOM 577 C CA . ASP A 1 70 ? -11.258 61.938 28.781 1 93.88 70 ASP A CA 1
ATOM 578 C C . ASP A 1 70 ? -12.227 61.031 29.531 1 93.88 70 ASP A C 1
ATOM 580 O O . ASP A 1 70 ? -12.523 59.938 29.094 1 93.88 70 ASP A O 1
ATOM 584 N N . PHE A 1 71 ? -12.734 61.531 30.609 1 93.12 71 PHE A N 1
ATOM 585 C CA . PHE A 1 71 ? -13.688 60.781 31.406 1 93.12 71 PHE A CA 1
ATOM 586 C C . PHE A 1 71 ? -14.953 60.5 30.609 1 93.12 71 PHE A C 1
ATOM 588 O O . PHE A 1 71 ? -15.445 59.375 30.594 1 93.12 71 PHE A O 1
ATOM 595 N N . THR A 1 72 ? -15.5 61.562 29.906 1 93.19 72 THR A N 1
ATOM 596 C CA . THR A 1 72 ? -16.719 61.406 29.141 1 93.19 72 THR A CA 1
ATOM 597 C C . THR A 1 72 ? -16.516 60.406 28 1 93.19 72 THR A C 1
ATOM 599 O O . THR A 1 72 ? -17.391 59.594 27.719 1 93.19 72 THR A O 1
ATOM 602 N N . SER A 1 73 ? -15.367 60.469 27.422 1 93.25 73 SER A N 1
ATOM 603 C CA . SER A 1 73 ? -15.047 59.531 26.344 1 93.25 73 SER A CA 1
ATOM 604 C C . SER A 1 73 ? -15.062 58.094 26.844 1 93.25 73 SER A C 1
ATOM 606 O O . SER A 1 73 ? -15.672 57.219 26.234 1 93.25 73 SER A O 1
ATOM 608 N N . LEU A 1 74 ? -14.477 57.781 27.953 1 93.88 74 LEU A N 1
ATOM 609 C CA . LEU A 1 74 ? -14.406 56.438 28.547 1 93.88 74 LEU A CA 1
ATOM 610 C C . LEU A 1 74 ? -15.789 55.969 29 1 93.88 74 LEU A C 1
ATOM 612 O O . LEU A 1 74 ? -16.141 54.812 28.812 1 93.88 74 LEU A O 1
ATOM 616 N N . SER A 1 75 ? -16.5 56.938 29.547 1 92.81 75 SER A N 1
ATOM 617 C CA . SER A 1 75 ? -17.844 56.625 30.016 1 92.81 75 SER A CA 1
ATOM 618 C C . SER A 1 75 ? -18.75 56.219 28.859 1 92.81 75 SER A C 1
ATOM 620 O O . SER A 1 75 ? -19.547 55.281 28.984 1 92.81 75 SER A O 1
ATOM 622 N N . ASN A 1 76 ? -18.609 56.844 27.703 1 92.56 76 ASN A N 1
ATOM 623 C CA . ASN A 1 76 ? -19.391 56.5 26.531 1 92.56 76 ASN A CA 1
ATOM 624 C C . ASN A 1 76 ? -18.984 55.156 25.953 1 92.56 76 ASN A C 1
ATOM 626 O O . ASN A 1 76 ? -19.828 54.375 25.516 1 92.56 76 ASN A O 1
ATOM 630 N N . GLN A 1 77 ? -17.719 54.906 26 1 92.31 77 GLN A N 1
ATOM 631 C CA . G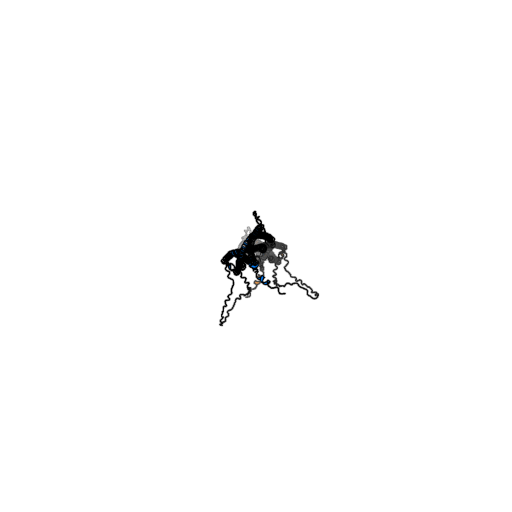LN A 1 77 ? -17.219 53.625 25.484 1 92.31 77 GLN A CA 1
ATOM 632 C C . GLN A 1 77 ? -17.672 52.469 26.359 1 92.31 77 GLN A C 1
ATOM 634 O O . GLN A 1 77 ? -17.922 51.375 25.875 1 92.31 77 GLN A O 1
ATOM 639 N N . LYS A 1 78 ? -17.75 52.719 27.672 1 92.88 78 LYS A N 1
ATOM 640 C CA . LYS A 1 78 ? -18.188 51.688 28.625 1 92.88 78 LYS A CA 1
ATOM 641 C C . LYS A 1 78 ? -19.516 51.062 28.219 1 92.88 78 LYS A C 1
ATOM 643 O O . LYS A 1 78 ? -19.625 49.844 28.125 1 92.88 78 LYS A O 1
ATOM 648 N N . GLN A 1 79 ? -20.578 51.969 27.969 1 89.12 79 GLN A N 1
ATOM 649 C CA . GLN A 1 79 ? -21.922 51.469 27.672 1 89.12 79 GLN A CA 1
ATOM 650 C C . GLN A 1 79 ? -21.906 50.594 26.406 1 89.12 79 GLN A C 1
ATOM 652 O O . GLN A 1 79 ? -22.453 49.5 26.406 1 89.12 79 GLN A O 1
ATOM 657 N N . SER A 1 80 ? -21.312 51.062 25.359 1 92.69 80 SER A N 1
ATOM 658 C CA . SER A 1 80 ? -21.266 50.344 24.094 1 92.69 80 SER A CA 1
ATOM 659 C C . SER A 1 80 ? -20.5 49.031 24.234 1 92.69 80 SER A C 1
ATOM 661 O O . SER A 1 80 ? -20.938 48 23.75 1 92.69 80 SER A O 1
ATOM 663 N N . LEU A 1 81 ? -19.422 49.031 24.938 1 94.62 81 LEU A N 1
ATOM 664 C CA . LEU A 1 81 ? -18.547 47.875 25.094 1 94.62 81 LEU A CA 1
ATOM 665 C C . LEU A 1 81 ? -19.203 46.781 25.953 1 94.62 81 LEU A C 1
ATOM 667 O O . LEU A 1 81 ? -19.219 45.625 25.594 1 94.62 81 LEU A O 1
ATOM 671 N N . PHE A 1 82 ? -19.828 47.188 27.062 1 95.44 82 PHE A N 1
ATOM 672 C CA . PHE A 1 82 ? -20.484 46.25 27.953 1 95.44 82 PHE A CA 1
ATOM 673 C C . PHE A 1 82 ? -21.656 45.562 27.266 1 95.44 82 PHE A C 1
ATOM 675 O O . PHE A 1 82 ? -21.844 44.344 27.375 1 95.44 82 PHE A O 1
ATOM 682 N N . THR A 1 83 ? -22.406 46.344 26.469 1 94.75 83 THR A N 1
ATOM 683 C CA . THR A 1 83 ? -23.516 45.781 25.719 1 94.75 83 THR A CA 1
ATOM 684 C C . THR A 1 83 ? -23.031 44.812 24.656 1 94.75 83 THR A C 1
ATOM 686 O O . THR A 1 83 ? -23.625 43.75 24.469 1 94.75 83 THR A O 1
ATOM 689 N N . SER A 1 84 ? -22 45.188 23.984 1 95.19 84 SER A N 1
ATOM 690 C CA . SER A 1 84 ? -21.438 44.312 22.953 1 95.19 84 SER A CA 1
ATOM 691 C C . SER A 1 84 ? -20.969 43 23.531 1 95.19 84 SER A C 1
ATOM 693 O O . SER A 1 84 ? -21.266 41.938 22.969 1 95.19 84 SER A O 1
ATOM 695 N N . ILE A 1 85 ? -20.266 43 24.656 1 95.44 85 ILE A N 1
ATOM 696 C CA . ILE A 1 85 ? -19.75 41.781 25.297 1 95.44 85 ILE A CA 1
ATOM 697 C C . ILE A 1 85 ? -20.922 40.938 25.766 1 95.44 85 ILE A C 1
ATOM 699 O O . ILE A 1 85 ? -20.922 39.719 25.578 1 95.44 85 ILE A O 1
ATOM 703 N N . GLU A 1 86 ? -21.969 41.562 26.281 1 94.88 86 GLU A N 1
ATOM 704 C CA . GLU A 1 86 ? -23.141 40.844 26.734 1 94.88 86 GLU A CA 1
ATOM 705 C C . GLU A 1 86 ? -23.844 40.156 25.562 1 94.88 86 GLU A C 1
ATOM 707 O O . GLU A 1 86 ? -24.281 39 25.688 1 94.88 86 GLU A O 1
ATOM 712 N N . ASN A 1 87 ? -23.953 40.781 24.422 1 95.44 87 ASN A N 1
ATOM 713 C CA . ASN A 1 87 ? -24.547 40.188 23.234 1 95.44 87 ASN A CA 1
ATOM 714 C C . ASN A 1 87 ? -23.766 38.969 22.766 1 95.44 87 ASN A C 1
ATOM 716 O O . ASN A 1 87 ? -24.344 37.938 22.375 1 95.44 87 ASN A O 1
ATOM 720 N N . LYS A 1 88 ? -22.5 39.062 22.781 1 95.25 88 LYS A N 1
ATOM 721 C CA . LYS A 1 88 ? -21.641 37.938 22.359 1 95.25 88 LYS A CA 1
ATOM 722 C C . LYS A 1 88 ? -21.766 36.75 23.297 1 95.25 88 LYS A C 1
ATOM 724 O O . LYS A 1 88 ? -21.781 35.594 22.859 1 95.25 88 LYS A O 1
ATOM 729 N N . LEU A 1 89 ? -21.844 37.094 24.578 1 95 89 LEU A N 1
ATOM 730 C CA . LEU A 1 89 ? -22.016 36.031 25.562 1 95 89 LEU A CA 1
ATOM 731 C C . LEU A 1 89 ? -23.375 35.344 25.375 1 95 89 LEU A C 1
ATOM 733 O O . LEU A 1 89 ? -23.484 34.125 25.531 1 95 89 LEU A O 1
ATOM 737 N N . GLU A 1 90 ? -24.406 36.094 25 1 95.25 90 GLU A N 1
ATOM 738 C CA . GLU A 1 90 ? -25.719 35.531 24.75 1 95.25 90 GLU A CA 1
ATOM 739 C C . GLU A 1 90 ? -25.688 34.562 23.562 1 95.25 90 GLU A C 1
ATOM 741 O O . GLU A 1 90 ? -26.344 33.531 23.562 1 95.25 90 GLU A O 1
ATOM 746 N N . ILE A 1 91 ? -24.953 34.875 22.578 1 94.56 91 ILE A N 1
ATOM 747 C CA . ILE A 1 91 ? -24.797 34.031 21.391 1 94.56 91 ILE A CA 1
ATOM 748 C C . ILE A 1 91 ? -24.141 32.719 21.797 1 94.56 91 ILE A C 1
ATOM 750 O O . ILE A 1 91 ? -24.578 31.641 21.375 1 94.56 91 ILE A O 1
ATOM 754 N N . LEU A 1 92 ? -23.078 32.844 22.672 1 94.38 92 LEU A N 1
ATOM 755 C CA . LEU A 1 92 ? -22.344 31.656 23.094 1 94.38 92 LEU A CA 1
ATOM 756 C C . LEU A 1 92 ? -23.203 30.766 23.984 1 94.38 92 LEU A C 1
ATOM 758 O O . LEU A 1 92 ? -23.031 29.547 24.016 1 94.38 92 LEU A O 1
ATOM 762 N N . LYS A 1 93 ? -24.188 31.359 24.656 1 93.75 93 LYS A N 1
ATOM 763 C CA . LYS A 1 93 ? -25.109 30.625 25.531 1 93.75 93 LYS A CA 1
ATOM 764 C C . LYS A 1 93 ? -26.109 29.812 24.719 1 93.75 93 LYS A C 1
ATOM 766 O O . LYS A 1 93 ? -26.594 28.781 25.172 1 93.75 93 LYS A O 1
ATOM 771 N N . LYS A 1 94 ? -26.391 30.219 23.469 1 93.38 94 LYS A N 1
ATOM 772 C CA . LYS A 1 94 ? -27.391 29.562 22.625 1 93.38 94 LYS A CA 1
ATOM 773 C C . LYS A 1 94 ? -26.75 28.484 21.766 1 93.38 94 LYS A C 1
ATOM 775 O O . LYS A 1 94 ? -27.469 27.672 21.141 1 93.38 94 LYS A O 1
ATOM 780 N N . LYS A 1 95 ? -25.5 28.469 21.75 1 92.75 95 LYS A N 1
ATOM 781 C CA . LYS A 1 95 ? -24.812 27.484 20.922 1 92.75 95 LYS A CA 1
ATOM 782 C C . LYS A 1 95 ? -24.484 26.234 21.719 1 92.75 95 LYS A C 1
ATOM 784 O O . LYS A 1 95 ? -23.547 26.234 22.516 1 92.75 95 LYS A O 1
ATOM 789 N N . TYR A 1 96 ? -25.234 25.172 21.375 1 90.56 96 TYR A N 1
ATOM 790 C CA . TYR A 1 96 ? -25.047 23.891 22.062 1 90.56 96 TYR A CA 1
ATOM 791 C C . TYR A 1 96 ? -23.922 23.094 21.422 1 90.56 96 TYR A C 1
ATOM 793 O O . TYR A 1 96 ? -23.719 23.141 20.203 1 90.56 96 TYR A O 1
ATOM 801 N N . LEU A 1 97 ? -23.25 22.422 22.328 1 90.12 97 LEU A N 1
ATOM 802 C CA . LEU A 1 97 ? -22.172 21.562 21.859 1 90.12 97 LEU A CA 1
ATOM 803 C C . LEU A 1 97 ? -22.734 20.391 21.062 1 90.12 97 LEU A C 1
ATOM 805 O O . LEU A 1 97 ? -23.75 19.812 21.422 1 90.12 97 LEU A O 1
ATOM 809 N N . ASP A 1 98 ? -22.031 20.141 19.938 1 89.31 98 ASP A N 1
ATOM 810 C CA . ASP A 1 98 ? -22.422 19.016 19.094 1 89.31 98 ASP A CA 1
ATOM 811 C C . ASP A 1 98 ? -22.203 17.688 19.828 1 89.31 98 ASP A C 1
ATOM 813 O O . ASP A 1 98 ? -21.125 17.453 20.391 1 89.31 98 ASP A O 1
ATOM 817 N N . LYS A 1 99 ? -23.172 16.766 19.828 1 79.19 99 LYS A N 1
ATOM 818 C CA . LYS A 1 99 ? -23.141 15.484 20.531 1 79.19 99 LYS A CA 1
ATOM 819 C C . LYS A 1 99 ? -22.094 14.555 19.938 1 79.19 99 LYS A C 1
ATOM 821 O O . LYS A 1 99 ? -21.625 13.625 20.609 1 79.19 99 LYS A O 1
ATOM 826 N N . GLY A 1 100 ? -21.703 14.844 18.781 1 77 100 GLY A N 1
ATOM 827 C CA . GLY A 1 100 ? -20.75 13.961 18.125 1 77 100 GLY A CA 1
ATOM 828 C C . GLY A 1 100 ? -19.312 14.227 18.547 1 77 100 GLY A C 1
ATOM 829 O O . GLY A 1 100 ? -18.422 13.43 18.25 1 77 100 GLY A O 1
ATOM 830 N N . LEU A 1 101 ? -19.125 15.297 19.281 1 81.25 101 LEU A N 1
ATOM 831 C CA . LEU A 1 101 ? -17.766 15.625 19.703 1 81.25 101 LEU A CA 1
ATOM 832 C C . LEU A 1 101 ? -17.391 14.828 20.953 1 81.25 101 LEU A C 1
ATOM 834 O O . LEU A 1 101 ? -18.141 14.789 21.922 1 81.25 101 LEU A O 1
ATOM 838 N N . VAL A 1 102 ? -16.312 13.93 20.812 1 70.56 102 VAL A N 1
ATOM 839 C CA . VAL A 1 102 ? -15.836 13.109 21.922 1 70.56 102 VAL A CA 1
ATOM 840 C C . VAL A 1 102 ? -14.656 13.805 22.609 1 70.56 102 VAL A C 1
ATOM 842 O O . VAL A 1 102 ? -13.625 14.031 21.984 1 70.56 102 VAL A O 1
ATOM 845 N N . PHE A 1 103 ? -14.922 14.219 23.891 1 67.56 103 PHE A N 1
ATOM 846 C CA . PHE A 1 103 ? -13.883 14.914 24.641 1 67.56 103 PHE A CA 1
ATOM 847 C C . PHE A 1 103 ? -12.93 13.922 25.297 1 67.56 103 PHE A C 1
ATOM 849 O O . PHE A 1 103 ? -13.344 12.844 25.734 1 67.56 103 PHE A O 1
ATOM 856 N N . LYS A 1 104 ? -11.695 13.898 24.922 1 57.62 104 LYS A N 1
ATOM 857 C CA . LYS A 1 104 ? -10.68 13.016 25.484 1 57.62 104 LYS A CA 1
ATOM 858 C C . LYS A 1 104 ? -10.352 13.406 26.922 1 57.62 104 LYS A C 1
ATOM 860 O O . LYS A 1 104 ? -10.094 14.578 27.203 1 57.62 104 LYS A O 1
ATOM 865 N N . ASN A 1 105 ? -10.93 12.719 27.859 1 48.53 105 ASN A N 1
ATOM 866 C CA . ASN A 1 105 ? -10.57 12.891 29.266 1 48.53 105 ASN A CA 1
ATOM 867 C C . ASN A 1 105 ? -9.086 12.625 29.5 1 48.53 105 ASN A C 1
ATOM 869 O O . ASN A 1 105 ? -8.555 11.602 29.062 1 48.53 105 ASN A O 1
ATOM 873 N N . ASN A 1 106 ? -8.18 13.586 29.5 1 42.59 106 ASN A N 1
ATOM 874 C CA . ASN A 1 106 ? -6.824 13.328 29.984 1 42.59 106 ASN A CA 1
ATOM 875 C C . ASN A 1 106 ? -6.832 12.508 31.266 1 42.59 106 ASN A C 1
ATOM 877 O O . ASN A 1 106 ? -6.504 13.016 32.344 1 42.59 106 ASN A O 1
ATOM 881 N N . ASN A 1 107 ? -7.758 11.781 31.766 1 37.19 107 ASN A N 1
ATOM 882 C CA . ASN A 1 107 ? -7.32 10.906 32.844 1 37.19 107 ASN A CA 1
ATOM 883 C C . ASN A 1 107 ? -6.359 9.828 32.344 1 37.19 107 ASN A C 1
ATOM 885 O O . ASN A 1 107 ? -6.746 8.977 31.547 1 37.19 107 ASN A O 1
ATOM 889 N N . ASN A 1 108 ? -5.055 10.141 32.094 1 35.91 108 ASN A N 1
ATOM 890 C CA . ASN A 1 108 ? -4.012 9.125 32.188 1 35.91 108 ASN A CA 1
ATOM 891 C C . ASN A 1 108 ? -4.25 8.172 33.375 1 35.91 108 ASN A C 1
ATOM 893 O O . ASN A 1 108 ? -3.805 8.438 34.469 1 35.91 108 ASN A O 1
ATOM 897 N N . ASN A 1 109 ? -5.379 7.688 33.719 1 31.34 109 ASN A N 1
ATOM 898 C CA . ASN A 1 109 ? -5.227 6.504 34.562 1 31.34 109 ASN A CA 1
ATOM 899 C C . ASN A 1 109 ? -4.406 5.426 33.844 1 31.34 109 ASN A C 1
ATOM 901 O O . ASN A 1 109 ? -4.582 5.18 32.656 1 31.34 109 ASN A O 1
ATOM 905 N N . ASN A 1 110 ? -3.072 5.168 34.438 1 29.78 110 ASN A N 1
ATOM 906 C CA . ASN A 1 110 ? -2.193 4.004 34.406 1 29.78 110 ASN A CA 1
ATOM 907 C C . ASN A 1 110 ? -2.984 2.701 34.469 1 29.78 110 ASN A C 1
ATOM 909 O O . ASN A 1 110 ? -3.451 2.305 35.531 1 29.78 110 ASN A O 1
ATOM 913 N N . ASN A 1 111 ? -3.945 2.512 33.781 1 28.3 111 ASN A N 1
ATOM 914 C CA . ASN A 1 111 ? -4.457 1.146 33.781 1 28.3 111 ASN A CA 1
ATOM 915 C C . ASN A 1 111 ? -3.373 0.135 33.438 1 28.3 111 ASN A C 1
ATOM 917 O O . ASN A 1 111 ? -2.744 0.241 32.375 1 28.3 111 ASN A O 1
ATOM 921 N N . ASN A 1 112 ? -2.627 -0.385 34.625 1 25.56 112 ASN A N 1
ATOM 922 C CA . ASN A 1 112 ? -1.87 -1.631 34.688 1 25.56 112 ASN A CA 1
ATOM 923 C C . ASN A 1 112 ? -2.602 -2.766 33.969 1 25.56 112 ASN A C 1
ATOM 925 O O . ASN A 1 112 ? -3.727 -3.111 34.344 1 25.56 112 ASN A O 1
ATOM 929 N N . ASN A 1 113 ? -2.533 -2.738 32.688 1 24.73 113 ASN A N 1
ATOM 930 C CA . ASN A 1 113 ? -2.943 -3.896 31.906 1 24.73 113 ASN A CA 1
ATOM 931 C C . ASN A 1 113 ? -2.365 -5.191 32.469 1 24.73 113 ASN A C 1
ATOM 933 O O . ASN A 1 113 ? -1.163 -5.438 32.375 1 24.73 113 ASN A O 1
ATOM 937 N N . ASN A 1 114 ? -2.688 -5.488 33.875 1 23.31 114 ASN A N 1
ATOM 938 C CA . ASN A 1 114 ? -2.48 -6.883 34.25 1 23.31 114 ASN A CA 1
ATOM 939 C C . ASN A 1 114 ? -3.174 -7.836 33.281 1 23.31 114 ASN A C 1
ATOM 941 O O . ASN A 1 114 ? -4.395 -7.781 33.125 1 23.31 114 ASN A O 1
ATOM 945 N N . ASN A 1 115 ? -2.533 -7.984 32.188 1 22.39 115 ASN A N 1
ATOM 946 C CA . ASN A 1 115 ? -2.859 -9.062 31.266 1 22.39 115 ASN A CA 1
ATOM 947 C C . ASN A 1 115 ? -3.018 -10.398 32 1 22.39 115 ASN A C 1
ATOM 949 O O . ASN A 1 115 ? -2.029 -11 32.406 1 22.39 115 ASN A O 1
ATOM 953 N N . ASN A 1 116 ? -3.912 -10.367 33.125 1 21.22 116 ASN A N 1
ATOM 954 C CA . ASN A 1 116 ? -4.184 -11.719 33.594 1 21.22 116 ASN A CA 1
ATOM 955 C C . ASN A 1 116 ? -4.648 -12.625 32.438 1 21.22 116 ASN A C 1
ATOM 957 O O . ASN A 1 116 ? -5.539 -12.25 31.672 1 21.22 116 ASN A O 1
ATOM 961 N N . ASN A 1 117 ? -3.682 -13.414 32.031 1 21.7 117 ASN A N 1
ATOM 962 C CA . ASN A 1 117 ? -3.771 -14.633 31.219 1 21.7 117 ASN A CA 1
ATOM 963 C C . ASN A 1 117 ? -4.836 -15.586 31.766 1 21.7 117 ASN A C 1
ATOM 965 O O . ASN A 1 117 ? -4.594 -16.312 32.719 1 21.7 117 ASN A O 1
ATOM 969 N N . ASN A 1 118 ? -5.93 -14.992 32.312 1 20.27 118 ASN A N 1
ATOM 970 C CA . ASN A 1 118 ? -6.84 -16.016 32.844 1 20.27 118 ASN A CA 1
ATOM 971 C C . ASN A 1 118 ? -7.242 -17 31.75 1 20.27 118 ASN A C 1
ATOM 973 O O . ASN A 1 118 ? -7.855 -16.625 30.75 1 20.27 118 ASN A O 1
ATOM 977 N N . ASN A 1 119 ? -6.242 -17.906 31.562 1 19.48 119 ASN A N 1
ATOM 978 C CA . ASN A 1 119 ? -6.566 -19.141 30.875 1 19.48 119 ASN A CA 1
ATOM 979 C C . ASN A 1 119 ? -7.867 -19.75 31.406 1 19.48 119 ASN A C 1
ATOM 981 O O . ASN A 1 119 ? -8.086 -19.812 32.625 1 19.48 119 ASN A O 1
ATOM 985 N N . ASN A 1 120 ? -8.867 -19.734 30.516 1 20.16 120 ASN A N 1
ATOM 986 C CA . ASN A 1 120 ? -10.234 -20.25 30.578 1 20.16 120 ASN A CA 1
ATOM 987 C C . ASN A 1 120 ? -10.266 -21.719 31.016 1 20.16 120 ASN A C 1
ATOM 989 O O . ASN A 1 120 ? -9.922 -22.609 30.219 1 20.16 120 ASN A O 1
ATOM 993 N N . ASN A 1 121 ? -9.625 -21.875 32.375 1 18.11 121 ASN A N 1
ATOM 994 C CA . ASN A 1 121 ? -9.758 -23.219 32.875 1 18.11 121 ASN A CA 1
ATOM 995 C C . ASN A 1 121 ? -11.219 -23.672 32.938 1 18.11 121 ASN A C 1
ATOM 997 O O . ASN A 1 121 ? -12.039 -23.016 33.594 1 18.11 121 ASN A O 1
ATOM 1001 N N . ASN A 1 122 ? -11.547 -24.484 32.031 1 17.52 122 ASN A N 1
ATOM 1002 C CA . ASN A 1 122 ? -12.852 -25.062 31.734 1 17.52 122 ASN A CA 1
ATOM 1003 C C . ASN A 1 122 ? -13.453 -25.734 32.969 1 17.52 122 ASN A C 1
ATOM 1005 O O . ASN A 1 122 ? -14.602 -25.484 33.312 1 17.52 122 ASN A O 1
ATOM 1009 N N . ASN A 1 123 ? -12.93 -26.938 33.406 1 17.11 123 ASN A N 1
ATOM 1010 C CA . ASN A 1 123 ? -13.898 -28.031 33.469 1 17.11 123 ASN A CA 1
ATOM 1011 C C . ASN A 1 123 ? -14.664 -28.016 34.781 1 17.11 123 ASN A C 1
ATOM 1013 O O . ASN A 1 123 ? -15.891 -28.047 34.781 1 17.11 123 ASN A O 1
ATOM 1017 N N . SER A 1 124 ? -14.172 -28.906 35.812 1 17.5 124 SER A N 1
ATOM 1018 C CA . SER A 1 124 ? -14.977 -30.047 36.25 1 17.5 124 SER A CA 1
ATOM 1019 C C . SER A 1 124 ? -15.922 -29.656 37.375 1 17.5 124 SER A C 1
ATOM 1021 O O . SER A 1 124 ? -17.125 -29.859 37.281 1 17.5 124 SER A O 1
ATOM 1023 N N . ASN A 1 125 ? -15.805 -30.422 38.562 1 17.41 125 ASN A N 1
ATOM 1024 C CA . ASN A 1 125 ? -16.703 -31.312 39.281 1 17.41 125 ASN A CA 1
ATOM 1025 C C . ASN A 1 125 ? -17.516 -30.562 40.344 1 17.41 125 ASN A C 1
ATOM 1027 O O . ASN A 1 125 ? -17.125 -29.469 40.75 1 17.41 125 ASN A O 1
ATOM 1031 N N . LYS A 1 126 ? -18.469 -31.375 41.062 1 20.08 126 LYS A N 1
ATOM 1032 C CA . LYS A 1 126 ? -19.797 -31.578 41.594 1 20.08 126 LYS A CA 1
ATOM 1033 C C . LYS A 1 126 ? -19.891 -31.078 43.062 1 20.08 126 LYS A C 1
ATOM 1035 O O . LYS A 1 126 ? -20.953 -31.188 43.688 1 20.08 126 LYS A O 1
ATOM 1040 N N . SER A 1 127 ? -18.734 -30.562 43.688 1 17.38 127 SER A N 1
ATOM 1041 C CA . SER A 1 127 ? -18.875 -31.031 45.062 1 17.38 127 SER A CA 1
ATOM 1042 C C . SER A 1 127 ? -20.016 -30.281 45.781 1 17.38 127 SER A C 1
ATOM 1044 O O . SER A 1 127 ? -20.375 -29.172 45.375 1 17.38 127 SER A O 1
ATOM 1046 N N . THR A 1 128 ? -20.438 -30.953 46.938 1 19.08 128 THR A N 1
ATOM 1047 C CA . THR A 1 128 ? -21.641 -31.156 47.75 1 19.08 128 THR A CA 1
ATOM 1048 C C . THR A 1 128 ? -21.906 -29.953 48.656 1 19.08 128 THR A C 1
ATOM 1050 O O . THR A 1 128 ? -23.047 -29.562 48.844 1 19.08 128 THR A O 1
ATOM 1053 N N . GLU A 1 129 ? -20.828 -29.469 49.344 1 17.88 129 GLU A N 1
ATOM 1054 C CA . GLU A 1 129 ? -21.203 -29.484 50.75 1 17.88 129 GLU A CA 1
ATOM 1055 C C . GLU A 1 129 ? -22.156 -28.328 51.094 1 17.88 129 GLU A C 1
ATOM 1057 O O . GLU A 1 129 ? -22.203 -27.344 50.344 1 17.88 129 GLU A O 1
ATOM 1062 N N . ASP A 1 130 ? -22.547 -28.453 52.406 1 18.7 130 ASP A N 1
ATOM 1063 C CA . ASP A 1 130 ? -23.703 -28.188 53.25 1 18.7 130 ASP A CA 1
ATOM 1064 C C . ASP A 1 130 ? -23.844 -26.703 53.562 1 18.7 130 ASP A C 1
ATOM 1066 O O . ASP A 1 130 ? -24.844 -26.078 53.188 1 18.7 130 ASP A O 1
ATOM 1070 N N . ASP A 1 131 ? -23.641 -26.406 54.781 1 18.5 131 ASP A N 1
ATOM 1071 C CA . ASP A 1 131 ? -24.688 -25.922 55.688 1 18.5 131 ASP A CA 1
ATOM 1072 C C . ASP A 1 131 ? -24.672 -24.406 55.781 1 18.5 131 ASP A C 1
ATOM 1074 O O . ASP A 1 131 ? -25.719 -23.766 55.656 1 18.5 131 ASP A O 1
ATOM 1078 N N . ASN A 1 132 ? -23.641 -23.922 56.531 1 17.58 132 ASN A N 1
ATOM 1079 C CA . ASN A 1 132 ? -24.062 -23.203 57.719 1 17.58 132 ASN A CA 1
ATOM 1080 C C . ASN A 1 132 ? -24.453 -21.766 57.406 1 17.58 132 ASN A C 1
ATOM 1082 O O . ASN A 1 132 ? -24.234 -21.281 56.281 1 17.58 132 ASN A O 1
ATOM 1086 N N . ASN A 1 133 ? -23.797 -20.859 58.125 1 19.02 133 ASN A N 1
ATOM 1087 C CA . ASN A 1 133 ? -24.234 -19.891 59.125 1 19.02 133 ASN A CA 1
ATOM 1088 C C . ASN A 1 133 ? -24.5 -18.516 58.5 1 19.02 133 ASN A C 1
ATOM 1090 O O . ASN A 1 133 ? -24.047 -18.25 57.406 1 19.02 133 ASN A O 1
ATOM 1094 N N . GLU A 1 134 ? -24.766 -17.516 59.438 1 19.67 134 GLU A N 1
ATOM 1095 C CA . GLU A 1 134 ? -25.734 -16.484 59.781 1 19.67 134 GLU A CA 1
ATOM 1096 C C . GLU A 1 134 ? -25.328 -15.133 59.219 1 19.67 134 GLU A C 1
ATOM 1098 O O . GLU A 1 134 ? -26.188 -14.297 58.938 1 19.67 134 GLU A O 1
ATOM 1103 N N . ASN A 1 135 ? -23.969 -14.914 59.094 1 20.34 135 ASN A N 1
ATOM 1104 C CA . ASN A 1 135 ? -23.656 -13.609 59.656 1 20.34 135 ASN A CA 1
ATOM 1105 C C . ASN A 1 135 ? -24.188 -12.477 58.781 1 20.34 135 ASN A C 1
ATOM 1107 O O . ASN A 1 135 ? -24.234 -12.602 57.562 1 20.34 135 ASN A O 1
ATOM 1111 N N . ASN A 1 136 ? -24.828 -11.461 59.469 1 21.8 136 ASN A N 1
ATOM 1112 C CA . ASN A 1 136 ? -25.703 -10.297 59.312 1 21.8 136 ASN A CA 1
ATOM 1113 C C . ASN A 1 136 ? -24.984 -9.172 58.562 1 21.8 136 ASN A C 1
ATOM 1115 O O . ASN A 1 136 ? -24.109 -8.516 59.125 1 21.8 136 ASN A O 1
ATOM 1119 N N . ASN A 1 137 ? -24.516 -9.562 57.344 1 19.81 137 ASN A N 1
ATOM 1120 C CA . ASN A 1 137 ? -23.609 -8.617 56.688 1 19.81 137 ASN A CA 1
ATOM 1121 C C . ASN A 1 137 ? -24.297 -7.285 56.406 1 19.81 137 ASN A C 1
ATOM 1123 O O . ASN A 1 137 ? -25.312 -7.246 55.719 1 19.81 137 ASN A O 1
ATOM 1127 N N . ASN A 1 138 ? -24.203 -6.371 57.469 1 22.38 138 ASN A N 1
ATOM 1128 C CA . ASN A 1 138 ? -24.703 -5.004 57.406 1 22.38 138 ASN A CA 1
ATOM 1129 C C . ASN A 1 138 ? -24.109 -4.234 56.219 1 22.38 138 ASN A C 1
ATOM 1131 O O . ASN A 1 138 ? -22.891 -4.082 56.125 1 22.38 138 ASN A O 1
ATOM 1135 N N . ASN A 1 139 ? -24.703 -4.422 55.094 1 21.88 139 ASN A N 1
ATOM 1136 C CA . ASN A 1 139 ? -24.266 -3.924 53.781 1 21.88 139 ASN A CA 1
ATOM 1137 C C . ASN A 1 139 ? -24.312 -2.4 53.719 1 21.88 139 ASN A C 1
ATOM 1139 O O . ASN A 1 139 ? -25.391 -1.808 53.594 1 21.88 139 ASN A O 1
ATOM 1143 N N . ASP A 1 140 ? -23.734 -1.768 54.781 1 25.39 140 ASP A N 1
ATOM 1144 C CA . ASP A 1 140 ? -23.906 -0.328 54.625 1 25.39 140 ASP A CA 1
ATOM 1145 C C . ASP A 1 140 ? -23.219 0.183 53.375 1 25.39 140 ASP A C 1
ATOM 1147 O O . ASP A 1 140 ? -22 0.004 53.219 1 25.39 140 ASP A O 1
ATOM 1151 N N . VAL A 1 141 ? -23.938 0.21 52.25 1 24.91 141 VAL A N 1
ATOM 1152 C CA . VAL A 1 141 ? -23.562 0.656 50.906 1 24.91 141 VAL A CA 1
ATOM 1153 C C . VAL A 1 141 ? -23.125 2.123 50.969 1 24.91 141 VAL A C 1
ATOM 1155 O O . VAL A 1 141 ? -23.938 3.002 51.25 1 24.91 141 VAL A O 1
ATOM 1158 N N . ASN A 1 142 ? -22.031 2.375 51.562 1 22.92 142 ASN A N 1
ATOM 1159 C CA . ASN A 1 142 ? -21.562 3.742 51.375 1 22.92 142 ASN A CA 1
ATOM 1160 C C . ASN A 1 142 ? -21.406 4.062 49.875 1 22.92 142 ASN A C 1
ATOM 1162 O O . ASN A 1 142 ? -20.625 3.402 49.188 1 22.92 142 ASN A O 1
ATOM 1166 N N . LYS A 1 143 ? -22.531 4.543 49.219 1 29.72 143 LYS A N 1
ATOM 1167 C CA . LYS A 1 143 ? -22.656 5.168 47.906 1 29.72 143 LYS A CA 1
ATOM 1168 C C . LYS A 1 143 ? -21.547 6.188 47.688 1 29.72 143 LYS A C 1
ATOM 1170 O O . LYS A 1 143 ? -21.5 7.227 48.344 1 29.72 143 LYS A O 1
ATOM 1175 N N . ASN A 1 144 ? -20.25 5.73 47.469 1 24.72 144 ASN A N 1
ATOM 1176 C CA . ASN A 1 144 ? -19.188 6.586 47 1 24.72 144 ASN A CA 1
ATOM 1177 C C . ASN A 1 144 ? -19.656 7.5 45.875 1 24.72 144 ASN A C 1
ATOM 1179 O O . ASN A 1 144 ? -20.094 7.023 44.812 1 24.72 144 ASN A O 1
ATOM 1183 N N . ASN A 1 145 ? -20.234 8.664 46.25 1 29.14 145 ASN A N 1
ATOM 1184 C CA . ASN A 1 145 ? -20.516 9.805 45.375 1 29.14 145 ASN A CA 1
ATOM 1185 C C . ASN A 1 145 ? -19.297 10.164 44.531 1 29.14 145 ASN A C 1
ATOM 1187 O O . ASN A 1 145 ? -18.297 10.688 45.031 1 29.14 145 ASN A O 1
ATOM 1191 N N . ASN A 1 146 ? -18.734 9.203 43.781 1 31.8 146 ASN A N 1
ATOM 1192 C CA . ASN A 1 146 ? -17.781 9.641 42.781 1 31.8 146 ASN A CA 1
ATOM 1193 C C . ASN A 1 146 ? -18.266 10.883 42.031 1 31.8 146 ASN A C 1
ATOM 1195 O O . ASN A 1 146 ? -19.312 10.852 41.406 1 31.8 146 ASN A O 1
ATOM 1199 N N . ASN A 1 147 ? -18.141 12.047 42.625 1 33.38 147 ASN A N 1
ATOM 1200 C CA . ASN A 1 147 ? -18.219 13.336 41.969 1 33.38 147 ASN A CA 1
ATOM 1201 C C . ASN A 1 147 ? -17.531 13.305 40.594 1 33.38 147 ASN A C 1
ATOM 1203 O O . ASN A 1 147 ? -16.297 13.289 40.531 1 33.38 147 ASN A O 1
ATOM 1207 N N . ASN A 1 148 ? -17.812 12.391 39.719 1 37.56 148 ASN A N 1
ATOM 1208 C CA . ASN A 1 148 ? -17.547 12.617 38.312 1 37.56 148 ASN A CA 1
ATOM 1209 C C . ASN A 1 148 ? -17.766 14.078 37.938 1 37.56 148 ASN A C 1
ATOM 1211 O O . ASN A 1 148 ? -18.906 14.531 37.781 1 37.56 148 ASN A O 1
ATOM 1215 N N . ASN A 1 149 ? -17.109 14.977 38.531 1 37.41 149 ASN A N 1
ATOM 1216 C CA . ASN A 1 149 ? -17 16.344 38 1 37.41 149 ASN A CA 1
ATOM 1217 C C . ASN A 1 149 ? -16.812 16.359 36.5 1 37.41 149 ASN A C 1
ATOM 1219 O O . ASN A 1 149 ? -15.719 16.594 36 1 37.41 149 ASN A O 1
ATOM 1223 N N . ASN A 1 150 ? -16.906 15.305 35.781 1 43.5 150 ASN A N 1
ATOM 1224 C CA . ASN A 1 150 ? -17.094 15.516 34.344 1 43.5 150 ASN A CA 1
ATOM 1225 C C . ASN A 1 150 ? -17.984 16.719 34.062 1 43.5 150 ASN A C 1
ATOM 1227 O O . ASN A 1 150 ? -19.203 16.656 34.25 1 43.5 150 ASN A O 1
ATOM 1231 N N . ASN A 1 151 ? -17.703 17.953 34.562 1 49.22 151 ASN A N 1
ATOM 1232 C CA . ASN A 1 151 ? -18.234 19.312 34.438 1 49.22 151 ASN A CA 1
ATOM 1233 C C . ASN A 1 151 ? -19.031 19.5 33.156 1 49.22 151 ASN A C 1
ATOM 1235 O O . ASN A 1 151 ? -18.594 19.047 32.094 1 49.22 151 ASN A O 1
ATOM 1239 N N . ASN A 1 152 ? -20.391 19.672 33.156 1 62.03 152 ASN A N 1
ATOM 1240 C CA . ASN A 1 152 ? -21.594 19.938 32.375 1 62.03 152 ASN A CA 1
ATOM 1241 C C . ASN A 1 152 ? -21.344 20.984 31.297 1 62.03 152 ASN A C 1
ATOM 1243 O O . ASN A 1 152 ? -21.625 22.172 31.5 1 62.03 152 ASN A O 1
ATOM 1247 N N . LEU A 1 153 ? -20.359 20.766 30.562 1 75.94 153 LEU A N 1
ATOM 1248 C CA . LEU A 1 153 ? -20.25 21.688 29.438 1 75.94 153 LEU A CA 1
ATOM 1249 C C . LEU A 1 153 ? -21.359 21.453 28.422 1 75.94 153 LEU A C 1
ATOM 1251 O O . LEU A 1 153 ? -21.453 20.375 27.828 1 75.94 153 LEU A O 1
ATOM 1255 N N . ASN A 1 154 ? -22.344 22.281 28.359 1 82.81 154 ASN A N 1
ATOM 1256 C CA . ASN A 1 154 ? -23.5 22.141 27.469 1 82.81 154 ASN A CA 1
ATOM 1257 C C . ASN A 1 154 ? -23.422 23.125 26.312 1 82.81 154 ASN A C 1
ATOM 1259 O O . ASN A 1 154 ? -23.75 22.781 25.172 1 82.81 154 ASN A O 1
ATOM 1263 N N . THR A 1 155 ? -23 24.328 26.672 1 91.81 155 THR A N 1
ATOM 1264 C CA . THR A 1 155 ? -22.906 25.375 25.656 1 91.81 155 THR A CA 1
ATOM 1265 C C . THR A 1 155 ? -21.5 25.953 25.578 1 91.81 155 THR A C 1
ATOM 1267 O O . THR A 1 155 ? -20.641 25.609 26.406 1 91.81 155 THR A O 1
ATOM 1270 N N . LEU A 1 156 ? -21.219 26.781 24.562 1 92.94 156 LEU A N 1
ATOM 1271 C CA . LEU A 1 156 ? -19.906 27.406 24.422 1 92.94 156 LEU A CA 1
ATOM 1272 C C . LEU A 1 156 ? -19.641 28.344 25.594 1 92.94 156 LEU A C 1
ATOM 1274 O O . LEU A 1 156 ? -18.469 28.609 25.922 1 92.94 156 LEU A O 1
ATOM 1278 N N . TYR A 1 157 ? -20.734 28.844 26.188 1 93.88 157 TYR A N 1
ATOM 1279 C CA . TYR A 1 157 ? -20.641 29.75 27.328 1 93.88 157 TYR A CA 1
ATOM 1280 C C . TYR A 1 157 ? -19.938 29.109 28.5 1 93.88 157 TYR A C 1
ATOM 1282 O O . TYR A 1 157 ? -19.266 29.781 29.281 1 93.88 157 TYR A O 1
ATOM 1290 N N . ASP A 1 158 ? -19.984 27.812 28.578 1 91.44 158 ASP A N 1
ATOM 1291 C CA . ASP A 1 158 ? -19.438 27.078 29.719 1 91.44 158 ASP A CA 1
ATOM 1292 C C . ASP A 1 158 ? -17.906 27.062 29.672 1 91.44 158 ASP A C 1
ATOM 1294 O O . ASP A 1 158 ? -17.266 26.734 30.672 1 91.44 158 ASP A O 1
ATOM 1298 N N . PHE A 1 159 ? -17.375 27.562 28.547 1 90.06 159 PHE A N 1
ATOM 1299 C CA . PHE A 1 159 ? -15.922 27.562 28.422 1 90.06 159 PHE A CA 1
ATOM 1300 C C . PHE A 1 159 ? -15.359 28.938 28.797 1 90.06 159 PHE A C 1
ATOM 1302 O O . PHE A 1 159 ? -14.141 29.109 28.859 1 90.06 159 PHE A O 1
ATOM 1309 N N . ILE A 1 160 ? -16.219 29.875 29.047 1 92 160 ILE A N 1
ATOM 1310 C CA . ILE A 1 160 ? -15.789 31.234 29.328 1 92 160 ILE A CA 1
ATOM 1311 C C . ILE A 1 160 ? -15.609 31.422 30.828 1 92 160 ILE A C 1
ATOM 1313 O O . ILE A 1 160 ? -16.469 31.016 31.625 1 92 160 ILE A O 1
ATOM 1317 N N . ASP A 1 161 ? -14.461 31.938 31.219 1 89.94 161 ASP A N 1
ATOM 1318 C CA . ASP A 1 161 ? -14.211 32.312 32.625 1 89.94 161 ASP A CA 1
ATOM 1319 C C . ASP A 1 161 ? -14.93 33.594 33 1 89.94 161 ASP A C 1
ATOM 1321 O O . ASP A 1 161 ? -14.352 34.688 32.875 1 89.94 161 ASP A O 1
ATOM 1325 N N . ILE A 1 162 ? -16.109 33.5 33.531 1 91.31 162 ILE A N 1
ATOM 1326 C CA . ILE A 1 162 ? -16.969 34.656 33.812 1 91.31 162 ILE A CA 1
ATOM 1327 C C . ILE A 1 162 ? -16.438 35.406 35 1 91.31 162 ILE A C 1
ATOM 1329 O O . ILE A 1 162 ? -16.562 36.625 35.062 1 91.31 162 ILE A O 1
ATOM 1333 N N . GLU A 1 163 ? -15.836 34.719 35.906 1 92.12 163 GLU A N 1
ATOM 1334 C CA . GLU A 1 163 ? -15.289 35.375 37.062 1 92.12 163 GLU A CA 1
ATOM 1335 C C . GLU A 1 163 ? -14.18 36.344 36.688 1 92.12 163 GLU A C 1
ATOM 1337 O O . GLU A 1 163 ? -14.156 37.5 37.188 1 92.12 163 GLU A O 1
ATOM 1342 N N . SER A 1 164 ? -13.328 35.875 35.812 1 92.19 164 SER A N 1
ATOM 1343 C CA . SER A 1 164 ? -12.242 36.75 35.375 1 92.19 164 SER A CA 1
ATOM 1344 C C . SER A 1 164 ? -12.781 37.938 34.594 1 92.19 164 SER A C 1
ATOM 1346 O O . SER A 1 164 ? -12.281 39.062 34.719 1 92.19 164 SER A O 1
ATOM 1348 N N . LEU A 1 165 ? -13.812 37.75 33.781 1 93.88 165 LEU A N 1
ATOM 1349 C CA . LEU A 1 165 ? -14.422 38.844 33.031 1 93.88 165 LEU A CA 1
ATOM 1350 C C . LEU A 1 165 ? -15.039 39.875 33.969 1 93.88 165 LEU A C 1
ATOM 1352 O O . LEU A 1 165 ? -14.82 41.094 33.781 1 93.88 165 LEU A O 1
ATOM 1356 N N . GLU A 1 166 ? -15.711 39.406 35 1 94.75 166 GLU A N 1
ATOM 1357 C CA . GLU A 1 166 ? -16.328 40.312 35.938 1 94.75 166 GLU A CA 1
ATOM 1358 C C . GLU A 1 166 ? -15.281 41.094 36.75 1 94.75 166 GLU A C 1
ATOM 1360 O O . GLU A 1 166 ? -15.477 42.25 37.062 1 94.75 166 GLU A O 1
ATOM 1365 N N . LEU A 1 167 ? -14.242 40.406 36.969 1 94.69 167 LEU A N 1
ATOM 1366 C CA . LEU A 1 167 ? -13.156 41.062 37.688 1 94.69 167 LEU A CA 1
ATOM 1367 C C . LEU A 1 167 ? -12.602 42.219 36.844 1 94.69 167 LEU A C 1
ATOM 1369 O O . LEU A 1 167 ? -12.391 43.312 37.375 1 94.69 167 LEU A O 1
ATOM 1373 N N . ILE A 1 168 ? -12.398 41.969 35.594 1 95.19 168 ILE A N 1
ATOM 1374 C CA . ILE A 1 168 ? -11.859 43 34.719 1 95.19 168 ILE A CA 1
ATOM 1375 C C . ILE A 1 168 ? -12.867 44.156 34.562 1 95.19 168 ILE A C 1
ATOM 1377 O O . ILE A 1 168 ? -12.5 45.312 34.594 1 95.19 168 ILE A O 1
ATOM 1381 N N . LYS A 1 169 ? -14.125 43.875 34.5 1 95.62 169 LYS A N 1
ATOM 1382 C CA . LYS A 1 169 ? -15.18 44.875 34.406 1 95.62 169 LYS A CA 1
ATOM 1383 C C . LYS A 1 169 ? -15.195 45.75 35.688 1 95.62 169 LYS A C 1
ATOM 1385 O O . LYS A 1 169 ? -15.258 46.969 35.594 1 95.62 169 LYS A O 1
ATOM 1390 N N . ASN A 1 170 ? -15.07 45.062 36.781 1 96.31 170 ASN A N 1
ATOM 1391 C CA . ASN A 1 170 ? -15.125 45.781 38.062 1 96.31 170 ASN A CA 1
ATOM 1392 C C . ASN A 1 170 ? -13.914 46.688 38.25 1 96.31 170 ASN A C 1
ATOM 1394 O O . ASN A 1 170 ? -14.039 47.781 38.781 1 96.31 170 ASN A O 1
ATOM 1398 N N . GLN A 1 171 ? -12.812 46.188 37.844 1 96 171 GLN A N 1
ATOM 1399 C CA . GLN A 1 171 ? -11.609 47 37.938 1 96 171 GLN A CA 1
ATOM 1400 C C . GLN A 1 171 ? -11.734 48.25 37.031 1 96 171 GLN A C 1
ATOM 1402 O O . GLN A 1 171 ? -11.375 49.344 37.469 1 96 171 GLN A O 1
ATOM 1407 N N . PHE A 1 172 ? -12.289 48.125 35.844 1 96.5 172 PHE A N 1
ATOM 1408 C CA . PHE A 1 172 ? -12.523 49.25 34.969 1 96.5 172 PHE A CA 1
ATOM 1409 C C . PHE A 1 172 ? -13.492 50.25 35.594 1 96.5 172 PHE A C 1
ATOM 1411 O O . PHE A 1 172 ? -13.242 51.438 35.594 1 96.5 172 PHE A O 1
ATOM 1418 N N . LEU A 1 173 ? -14.555 49.688 36.188 1 96.31 173 LEU A N 1
ATOM 1419 C CA . LEU A 1 173 ? -15.562 50.562 36.812 1 96.31 173 LEU A CA 1
ATOM 1420 C C . LEU A 1 173 ? -14.984 51.281 38 1 96.31 173 LEU A C 1
ATOM 1422 O O . LEU A 1 173 ? -15.328 52.438 38.25 1 96.31 173 LEU A O 1
ATOM 1426 N N . SER A 1 174 ? -14.094 50.625 38.688 1 96.5 174 SER A N 1
ATOM 1427 C CA . SER A 1 174 ? -13.445 51.25 39.844 1 96.5 174 SER A CA 1
ATOM 1428 C C . SER A 1 174 ? -12.578 52.438 39.406 1 96.5 174 SER A C 1
ATOM 1430 O O . SER A 1 174 ? -12.625 53.5 40 1 96.5 174 SER A O 1
ATOM 1432 N N . GLU A 1 175 ? -11.844 52.188 38.312 1 96.38 175 GLU A N 1
ATOM 1433 C CA . GLU A 1 175 ? -11.016 53.25 37.781 1 96.38 175 GLU A CA 1
ATOM 1434 C C . GLU A 1 175 ? -11.875 54.406 37.25 1 96.38 175 GLU A C 1
ATOM 1436 O O . GLU A 1 175 ? -11.555 55.562 37.5 1 96.38 175 GLU A O 1
ATOM 1441 N N . LEU A 1 176 ? -12.945 54.094 36.625 1 95.56 176 LEU A N 1
ATOM 1442 C CA . LEU A 1 176 ? -13.844 55.125 36.094 1 95.56 176 LEU A CA 1
ATOM 1443 C C . LEU A 1 176 ? -14.469 55.938 37.219 1 95.56 176 LEU A C 1
ATOM 1445 O O . LEU A 1 176 ? -14.586 57.156 37.125 1 95.56 176 LEU A O 1
ATOM 1449 N N . SER A 1 177 ? -14.875 55.281 38.281 1 95.56 177 SER A N 1
ATOM 1450 C CA . SER A 1 177 ? -15.43 55.938 39.469 1 95.56 177 SER A CA 1
ATOM 1451 C C . SER A 1 177 ? -14.398 56.875 40.094 1 95.56 177 SER A C 1
ATOM 1453 O O . SER A 1 177 ? -14.727 58 40.5 1 95.56 177 SER A O 1
ATOM 1455 N N . GLY A 1 178 ? -13.156 56.344 40.125 1 94.62 178 GLY A N 1
ATOM 1456 C CA . GLY A 1 178 ? -12.086 57.156 40.625 1 94.62 178 GLY A CA 1
ATOM 1457 C C . GLY A 1 178 ? -11.852 58.406 39.812 1 94.62 178 GLY A C 1
ATOM 1458 O O . GLY A 1 178 ? -11.641 59.5 40.375 1 94.62 178 GLY A O 1
ATOM 1459 N N . LEU A 1 179 ? -11.914 58.312 38.531 1 95.75 179 LEU A N 1
ATOM 1460 C CA . LEU A 1 179 ? -11.766 59.438 37.625 1 95.75 179 LEU A CA 1
ATOM 1461 C C . LEU A 1 179 ? -12.891 60.469 37.812 1 95.75 179 LEU A C 1
ATOM 1463 O O . LEU A 1 179 ? -12.648 61.656 37.844 1 95.75 179 LEU A O 1
ATOM 1467 N N . ASN A 1 180 ? -14.109 60 37.969 1 94.44 180 ASN A N 1
ATOM 1468 C CA . ASN A 1 180 ? -15.258 60.844 38.219 1 94.44 180 ASN A CA 1
ATOM 1469 C C . ASN A 1 180 ? -15.094 61.656 39.5 1 94.44 180 ASN A C 1
ATOM 1471 O O . ASN A 1 180 ? -15.406 62.844 39.562 1 94.44 180 ASN A O 1
ATOM 1475 N N . GLU A 1 181 ? -14.586 60.938 40.531 1 94.88 181 GLU A N 1
ATOM 1476 C CA . GLU A 1 181 ? -14.367 61.625 41.812 1 94.88 181 GLU A CA 1
ATOM 1477 C C . GLU A 1 181 ? -13.352 62.75 41.688 1 94.88 181 GLU A C 1
ATOM 1479 O O . GLU A 1 181 ? -13.555 63.844 42.25 1 94.88 181 GLU A O 1
ATOM 1484 N N . ILE A 1 182 ? -12.32 62.469 40.938 1 94.25 182 ILE A N 1
ATOM 1485 C CA . ILE A 1 182 ? -11.281 63.469 40.75 1 94.25 182 ILE A CA 1
ATOM 1486 C C . ILE A 1 182 ? -11.836 64.625 39.938 1 94.25 182 ILE A C 1
ATOM 1488 O O . ILE A 1 182 ? -11.531 65.812 40.219 1 94.25 182 ILE A O 1
ATOM 1492 N N . CYS A 1 183 ? -12.633 64.375 39 1 92.94 183 CYS A N 1
ATOM 1493 C CA . CYS A 1 183 ? -13.258 65.438 38.188 1 92.94 183 CYS A CA 1
ATOM 1494 C C . CYS A 1 183 ? -14.141 66.312 39.062 1 92.94 183 CYS A C 1
ATOM 1496 O O . CYS A 1 183 ? -14.07 67.562 39 1 92.94 183 CYS A O 1
ATOM 1498 N N . ASP A 1 184 ? -14.898 65.688 40 1 93.19 184 ASP A N 1
ATOM 1499 C CA . ASP A 1 184 ? -15.789 66.438 40.906 1 93.19 184 ASP A CA 1
ATOM 1500 C C . ASP A 1 184 ? -14.992 67.312 41.875 1 93.19 184 ASP A C 1
ATOM 1502 O O . ASP A 1 184 ? -15.312 68.5 42.094 1 93.19 184 ASP A O 1
ATOM 1506 N N . LYS A 1 185 ? -13.969 66.75 42.375 1 92.5 185 LYS A N 1
ATOM 1507 C CA . LYS A 1 185 ? -13.125 67.5 43.312 1 92.5 185 LYS A CA 1
ATOM 1508 C C . LYS A 1 185 ? -12.414 68.625 42.594 1 92.5 185 LYS A C 1
ATOM 1510 O O . LYS A 1 185 ? -12.305 69.75 43.156 1 92.5 185 LYS A O 1
ATOM 1515 N N . SER A 1 186 ? -11.945 68.375 41.406 1 90.94 186 SER A N 1
ATOM 1516 C CA . SER A 1 186 ? -11.289 69.438 40.625 1 90.94 186 SER A CA 1
ATOM 1517 C C . SER A 1 186 ? -12.258 70.562 40.281 1 90.94 186 SER A C 1
ATOM 1519 O O . SER A 1 186 ? -11.883 71.75 40.281 1 90.94 186 SER A O 1
ATOM 1521 N N . LYS A 1 187 ? -13.477 70.125 40.031 1 89.44 187 LYS A N 1
ATOM 1522 C CA . LYS A 1 187 ? -14.508 71.125 39.719 1 89.44 187 LYS A CA 1
ATOM 1523 C C . LYS A 1 187 ? -14.75 72.062 40.906 1 89.44 187 LYS A C 1
ATOM 1525 O O . LYS A 1 187 ? -14.875 73.25 40.75 1 89.44 187 LYS A O 1
ATOM 1530 N N . GLN A 1 188 ? -14.727 71.5 42.094 1 89.5 188 GLN A N 1
ATOM 1531 C CA . GLN A 1 188 ? -14.961 72.25 43.312 1 89.5 188 GLN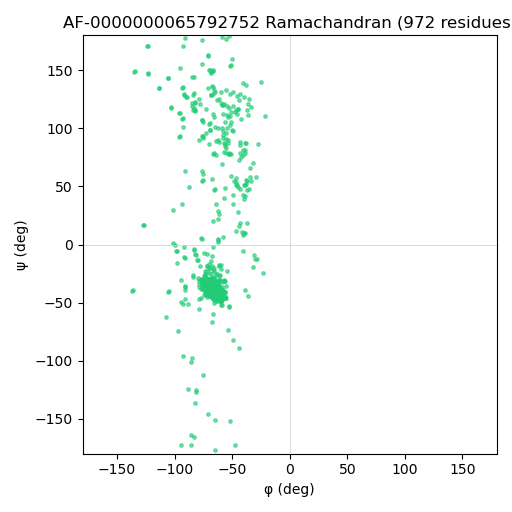 A CA 1
ATOM 1532 C C . GLN A 1 188 ? -13.82 73.25 43.531 1 89.5 188 GLN A C 1
ATOM 1534 O O . GLN A 1 188 ? -14.055 74.438 43.875 1 89.5 188 GLN A O 1
ATOM 1539 N N . ILE A 1 189 ? -12.633 72.812 43.312 1 86.62 189 ILE A N 1
ATOM 1540 C CA . ILE A 1 189 ? -11.469 73.688 43.5 1 86.62 189 ILE A CA 1
ATOM 1541 C C . ILE A 1 189 ? -11.477 74.812 42.5 1 86.62 189 ILE A C 1
ATOM 1543 O O . ILE A 1 189 ? -11.227 75.938 42.812 1 86.62 189 ILE A O 1
ATOM 1547 N N . TYR A 1 190 ? -11.797 74.438 41.281 1 85.06 190 TYR A N 1
ATOM 1548 C CA . TYR A 1 190 ? -11.836 75.438 40.219 1 85.06 190 TYR A CA 1
ATOM 1549 C C . TYR A 1 190 ? -12.891 76.5 40.5 1 85.06 190 TYR A C 1
ATOM 1551 O O . TYR A 1 190 ? -12.625 77.688 40.375 1 85.06 190 TYR A O 1
ATOM 1559 N N . LYS A 1 191 ? -14.039 76.062 40.938 1 85.69 191 LYS A N 1
ATOM 1560 C CA . LYS A 1 191 ? -15.117 77 41.219 1 85.69 191 LYS A CA 1
ATOM 1561 C C . LYS A 1 191 ? -14.742 77.938 42.375 1 85.69 191 LYS A C 1
ATOM 1563 O O . LYS A 1 191 ? -14.938 79.188 42.25 1 85.69 191 LYS A O 1
ATOM 1568 N N . SER A 1 192 ? -14.141 77.438 43.344 1 83.44 192 SER A N 1
ATOM 1569 C CA . SER A 1 192 ? -13.75 78.25 44.5 1 83.44 192 SER A CA 1
ATOM 1570 C C . SER A 1 192 ? -12.656 79.25 44.125 1 83.44 192 SER A C 1
ATOM 1572 O O . SER A 1 192 ? -12.727 80.375 44.5 1 83.44 192 SER A O 1
ATOM 1574 N N . THR A 1 193 ? -11.688 78.812 43.375 1 81.25 193 THR A N 1
ATOM 1575 C CA . THR A 1 193 ? -10.578 79.625 42.969 1 81.25 193 THR A CA 1
ATOM 1576 C C . THR A 1 193 ? -11.047 80.75 42.031 1 81.25 193 THR A C 1
ATOM 1578 O O . THR A 1 193 ? -10.633 81.875 42.156 1 81.25 193 THR A O 1
ATOM 1581 N N . ASN A 1 194 ? -11.898 80.375 41.125 1 82.56 194 ASN A N 1
ATOM 1582 C CA . ASN A 1 194 ? -12.414 81.312 40.156 1 82.56 194 ASN A CA 1
ATOM 1583 C C . ASN A 1 194 ? -13.266 82.438 40.844 1 82.56 194 ASN A C 1
ATOM 1585 O O . ASN A 1 194 ? -13.188 83.562 40.5 1 82.56 194 ASN A O 1
ATOM 1589 N N . GLU A 1 195 ? -14.047 82.062 41.812 1 83.75 195 GLU A N 1
ATOM 1590 C CA . GLU A 1 195 ? -14.859 83 42.562 1 83.75 195 GLU A CA 1
ATOM 1591 C C . GLU A 1 195 ? -13.992 84 43.344 1 83.75 195 GLU A C 1
ATOM 1593 O O . GLU A 1 195 ? -14.25 85.188 43.344 1 83.75 195 GLU A O 1
ATOM 1598 N N . SER A 1 196 ? -12.961 83.438 43.906 1 82.62 196 SER A N 1
ATOM 1599 C CA . SER A 1 196 ? -12.039 84.312 44.656 1 82.62 196 SER A CA 1
ATOM 1600 C C . SER A 1 196 ? -11.312 85.25 43.75 1 82.62 196 SER A C 1
ATOM 1602 O O . SER A 1 196 ? -11.164 86.438 44.094 1 82.62 196 SER A O 1
ATOM 1604 N N . ASN A 1 197 ? -10.867 84.75 42.594 1 81.75 197 ASN A N 1
ATOM 1605 C CA . ASN A 1 197 ? -10.18 85.625 41.656 1 81.75 197 ASN A CA 1
ATOM 1606 C C . ASN A 1 197 ? -11.094 86.75 41.125 1 81.75 197 ASN A C 1
ATOM 1608 O O . ASN A 1 197 ? -10.664 87.875 41 1 81.75 197 ASN A O 1
ATOM 1612 N N . LEU A 1 198 ? -12.305 86.438 40.969 1 85.5 198 LEU A N 1
ATOM 1613 C CA . LEU A 1 198 ? -13.258 87.438 40.469 1 85.5 198 LEU A CA 1
ATOM 1614 C C . LEU A 1 198 ? -13.516 88.5 41.5 1 85.5 198 LEU A C 1
ATOM 1616 O O . LEU A 1 198 ? -13.609 89.688 41.188 1 85.5 198 LEU A O 1
ATOM 1620 N N . GLU A 1 199 ? -13.516 88.125 42.688 1 86.12 199 GLU A N 1
ATOM 1621 C CA . GLU A 1 199 ? -13.695 89.062 43.75 1 86.12 199 GLU A CA 1
ATOM 1622 C C . GLU A 1 199 ? -12.5 90 43.844 1 86.12 199 GLU A C 1
ATOM 1624 O O . GLU A 1 199 ? -12.68 91.25 44 1 86.12 199 GLU A O 1
ATOM 1629 N N . MET A 1 200 ? -11.328 89.5 43.719 1 84.19 200 MET A N 1
ATOM 1630 C CA . MET A 1 200 ? -10.117 90.312 43.812 1 84.19 200 MET A CA 1
ATOM 1631 C C . MET A 1 200 ? -10.023 91.25 42.625 1 84.19 200 MET A C 1
ATOM 1633 O O . MET A 1 200 ? -9.609 92.375 42.781 1 84.19 200 MET A O 1
ATOM 1637 N N . GLU A 1 201 ? -10.367 90.75 41.5 1 85.88 201 GLU A N 1
ATOM 1638 C CA . GLU A 1 201 ? -10.352 91.562 40.312 1 85.88 201 GLU A CA 1
ATOM 1639 C C . GLU A 1 201 ? -11.328 92.75 40.438 1 85.88 201 GLU A C 1
ATOM 1641 O O . GLU A 1 201 ? -11 93.875 40.094 1 85.88 201 GLU A O 1
ATOM 1646 N N . ASN A 1 202 ? -12.438 92.562 41.062 1 89.19 202 ASN A N 1
ATOM 1647 C CA . ASN A 1 202 ? -13.438 93.562 41.25 1 89.19 202 ASN A CA 1
ATOM 1648 C C . ASN A 1 202 ? -12.961 94.625 42.25 1 89.19 202 ASN A C 1
ATOM 1650 O O . ASN A 1 202 ? -13.125 95.812 42.031 1 89.19 202 ASN A O 1
ATOM 1654 N N . ARG A 1 203 ? -12.289 94.188 43.25 1 89 203 ARG A N 1
ATOM 1655 C CA . ARG A 1 203 ? -11.758 95.125 44.25 1 89 203 ARG A CA 1
ATOM 1656 C C . ARG A 1 203 ? -10.641 96 43.656 1 89 203 ARG A C 1
ATOM 1658 O O . ARG A 1 203 ? -10.57 97.188 43.938 1 89 203 ARG A O 1
ATOM 1665 N N . PHE A 1 204 ? -9.844 95.188 42.875 1 91.19 204 PHE A N 1
ATOM 1666 C CA . PHE A 1 204 ? -8.75 95.938 42.25 1 91.19 204 PHE A CA 1
ATOM 1667 C C . PHE A 1 204 ? -9.289 97 41.312 1 91.19 204 PHE A C 1
ATOM 1669 O O . PHE A 1 204 ? -8.789 98.125 41.281 1 91.19 204 PHE A O 1
ATOM 1676 N N . LEU A 1 205 ? -10.344 96.812 40.562 1 91 205 LEU A N 1
ATOM 1677 C CA . LEU A 1 205 ? -10.945 97.75 39.656 1 91 205 LEU A CA 1
ATOM 1678 C C . LEU A 1 205 ? -11.508 98.938 40.406 1 91 205 LEU A C 1
ATOM 1680 O O . LEU A 1 205 ? -11.383 100.125 39.969 1 91 205 LEU A O 1
ATOM 1684 N N . GLU A 1 206 ? -12 98.688 41.562 1 90.12 206 GLU A N 1
ATOM 1685 C CA . GLU A 1 206 ? -12.508 99.75 42.406 1 90.12 206 GLU A CA 1
ATOM 1686 C C . GLU A 1 206 ? -11.367 100.688 42.875 1 90.12 206 GLU A C 1
ATOM 1688 O O . GLU A 1 206 ? -11.477 101.875 42.844 1 90.12 206 GLU A O 1
ATOM 1693 N N . ILE A 1 207 ? -10.305 100 43.281 1 88.81 207 ILE A N 1
ATOM 1694 C CA . ILE A 1 207 ? -9.133 100.688 43.75 1 88.81 207 ILE A CA 1
ATOM 1695 C C . ILE A 1 207 ? -8.539 101.562 42.625 1 88.81 207 ILE A C 1
ATOM 1697 O O . ILE A 1 207 ? -8.18 102.688 42.812 1 88.81 207 ILE A O 1
ATOM 1701 N N . GLN A 1 208 ? -8.438 100.938 41.5 1 88.94 208 GLN A N 1
ATOM 1702 C CA . GLN A 1 208 ? -7.883 101.625 40.344 1 88.94 208 GLN A CA 1
ATOM 1703 C C . GLN A 1 208 ? -8.711 102.875 39.938 1 88.94 208 GLN A C 1
ATOM 1705 O O . GLN A 1 208 ? -8.156 103.875 39.594 1 88.94 208 GLN A O 1
ATOM 1710 N N . LYS A 1 209 ? -9.945 102.875 40.156 1 90.06 209 LYS A N 1
ATOM 1711 C CA . LYS A 1 209 ? -10.828 104 39.875 1 90.06 209 LYS A CA 1
ATOM 1712 C C . LYS A 1 209 ? -10.578 105.125 40.875 1 90.06 209 LYS A C 1
ATOM 1714 O O . LYS A 1 209 ? -10.469 106.25 40.438 1 90.06 209 LYS A O 1
ATOM 1719 N N . GLN A 1 210 ? -10.398 104.75 42.062 1 88.38 210 GLN A N 1
ATOM 1720 C CA . GLN A 1 210 ? -10.148 105.75 43.094 1 88.38 210 GLN A CA 1
ATOM 1721 C C . GLN A 1 210 ? -8.766 106.375 42.906 1 88.38 210 GLN A C 1
ATOM 1723 O O . GLN A 1 210 ? -8.602 107.625 43.094 1 88.38 210 GLN A O 1
ATOM 1728 N N . TYR A 1 211 ? -7.844 105.5 42.562 1 89 211 TYR A N 1
ATOM 1729 C CA . TYR A 1 211 ? -6.48 105.938 42.344 1 89 211 TYR A CA 1
ATOM 1730 C C . TYR A 1 211 ? -6.43 106.875 41.156 1 89 211 TYR A C 1
ATOM 1732 O O . TYR A 1 211 ? -5.797 107.938 41.219 1 89 211 TYR A O 1
ATOM 1740 N N . ASN A 1 212 ? -7.078 106.75 40.094 1 87.44 212 ASN A N 1
ATOM 1741 C CA . ASN A 1 212 ? -7.113 107.562 38.906 1 87.44 212 ASN A CA 1
ATOM 1742 C C . ASN A 1 212 ? -7.758 108.938 39.219 1 87.44 212 ASN A C 1
ATOM 1744 O O . ASN A 1 212 ? -7.305 109.938 38.719 1 87.44 212 ASN A O 1
ATOM 1748 N N . LYS A 1 213 ? -8.656 108.938 40.094 1 86.5 213 LYS A N 1
ATOM 1749 C CA . LYS A 1 213 ? -9.289 110.188 40.531 1 86.5 213 LYS A CA 1
ATOM 1750 C C . LYS A 1 213 ? -8.312 111.062 41.344 1 86.5 213 LYS A C 1
ATOM 1752 O O . LYS A 1 213 ? -8.266 112.25 41.156 1 86.5 213 LYS A O 1
ATOM 1757 N N . GLN A 1 214 ? -7.488 110.375 42.094 1 85.44 214 GLN A N 1
ATOM 1758 C CA . GLN A 1 214 ? -6.5 111.062 42.906 1 85.44 214 GLN A CA 1
ATOM 1759 C C . GLN A 1 214 ? -5.41 111.688 42.031 1 85.44 214 GLN A C 1
ATOM 1761 O O . GLN A 1 214 ? -4.941 112.812 42.312 1 85.44 214 GLN A O 1
ATOM 1766 N N . ILE A 1 215 ? -5.047 111 41 1 83.94 215 ILE A N 1
ATOM 1767 C CA . ILE A 1 215 ? -4.043 111.5 40.062 1 83.94 215 ILE A CA 1
ATOM 1768 C C . ILE A 1 215 ? -4.57 112.75 39.375 1 83.94 215 ILE A C 1
ATOM 1770 O O . ILE A 1 215 ? -3.846 113.75 39.219 1 83.94 215 ILE A O 1
ATOM 1774 N N . GLU A 1 216 ? -5.766 112.875 39.156 1 82.5 216 GLU A N 1
ATOM 1775 C CA . GLU A 1 216 ? -6.371 114 38.5 1 82.5 216 GLU A CA 1
ATOM 1776 C C . GLU A 1 216 ? -6.43 115.188 39.438 1 82.5 216 GLU A C 1
ATOM 1778 O O . GLU A 1 216 ? -6.164 116.312 39.031 1 82.5 216 GLU A O 1
ATOM 1783 N N . GLU A 1 217 ? -6.57 114.875 40.656 1 80.44 217 GLU A N 1
ATOM 1784 C CA . GLU A 1 217 ? -6.703 115.938 41.656 1 80.44 217 GLU A CA 1
ATOM 1785 C C . GLU A 1 217 ? -5.336 116.438 42.062 1 80.44 217 GLU A C 1
ATOM 1787 O O . GLU A 1 217 ? -5.234 117.562 42.656 1 80.44 217 GLU A O 1
ATOM 1792 N N . SER A 1 218 ? -4.246 115.625 42 1 79.12 218 SER A N 1
ATOM 1793 C CA . SER A 1 218 ? -2.893 116.062 42.375 1 79.12 218 SER A CA 1
ATOM 1794 C C . SER A 1 218 ? -2.436 117.25 41.594 1 79.12 218 SER A C 1
ATOM 1796 O O . SER A 1 218 ? -1.771 118.125 42.156 1 79.12 218 SER A O 1
ATOM 1798 N N . ASN A 1 219 ? -2.816 117.5 40.375 1 76.88 219 ASN A N 1
ATOM 1799 C CA . ASN A 1 219 ? -2.494 118.625 39.594 1 76.88 219 ASN A CA 1
ATOM 1800 C C . ASN A 1 219 ? -3.121 119.938 40.156 1 76.88 219 ASN A C 1
ATOM 1802 O O . ASN A 1 219 ? -2.48 120.938 40.219 1 76.88 219 ASN A O 1
ATOM 1806 N N . SER A 1 220 ? -4.25 119.812 40.812 1 79.5 220 SER A N 1
ATOM 1807 C CA . SER A 1 220 ? -4.953 120.938 41.438 1 79.5 220 SER A CA 1
ATOM 1808 C C . SER A 1 220 ? -4.297 121.375 42.75 1 79.5 220 SER A C 1
ATOM 1810 O O . SER A 1 220 ? -4.27 122.562 43.094 1 79.5 220 SER A O 1
ATOM 1812 N N . LEU A 1 221 ? -3.666 120.375 43.406 1 81.31 221 LEU A N 1
ATOM 1813 C CA . LEU A 1 221 ? -3.016 120.625 44.688 1 81.31 221 LEU A CA 1
ATOM 1814 C C . LEU A 1 221 ? -1.713 121.438 44.469 1 81.31 221 LEU A C 1
ATOM 1816 O O . LEU A 1 221 ? -1.369 122.312 45.281 1 81.31 221 LEU A O 1
ATOM 1820 N N . SER A 1 222 ? -1.033 121.125 43.438 1 80.06 222 SER A N 1
ATOM 1821 C CA . SER A 1 222 ? 0.176 121.875 43.094 1 80.06 222 SER A CA 1
ATOM 1822 C C . SER A 1 222 ? -0.136 123.375 42.812 1 80.06 222 SER A C 1
ATOM 1824 O O . SER A 1 222 ? 0.603 124.25 43.25 1 80.06 222 SER A O 1
ATOM 1826 N N . ASP A 1 223 ? -1.304 123.625 42.312 1 81.81 223 ASP A N 1
ATOM 1827 C CA . ASP A 1 223 ? -1.765 124.938 42.062 1 81.81 223 ASP A CA 1
ATOM 1828 C C . ASP A 1 223 ? -2.098 125.688 43.344 1 81.81 223 ASP A C 1
ATOM 1830 O O . ASP A 1 223 ? -1.794 126.875 43.5 1 81.81 223 ASP A O 1
ATOM 1834 N N . LEU A 1 224 ? -2.613 124.812 44.219 1 83.62 224 LEU A N 1
ATOM 1835 C CA . LEU A 1 224 ? -2.979 125.375 45.5 1 83.62 224 LEU A CA 1
ATOM 1836 C C . LEU A 1 224 ? -1.734 125.812 46.312 1 83.62 224 LEU A C 1
ATOM 1838 O O . LEU A 1 224 ? -1.731 126.812 46.969 1 83.62 224 LEU A O 1
ATOM 1842 N N . LEU A 1 225 ? -0.656 125.125 46.188 1 84.69 225 LEU A N 1
ATOM 1843 C CA . LEU A 1 225 ? 0.603 125.438 46.875 1 84.69 225 LEU A CA 1
ATOM 1844 C C . LEU A 1 225 ? 1.224 126.688 46.281 1 84.69 225 LEU A C 1
ATOM 1846 O O . LEU A 1 225 ? 1.755 127.5 47 1 84.69 225 LEU A O 1
ATOM 1850 N N . THR A 1 226 ? 1.061 126.875 45 1 85.06 226 THR A N 1
ATOM 1851 C CA . THR A 1 226 ? 1.556 128 44.344 1 85.06 226 THR A CA 1
ATOM 1852 C C . THR A 1 226 ? 0.769 129.25 44.781 1 85.06 226 THR A C 1
ATOM 1854 O O . THR A 1 226 ? 1.352 130.375 45.062 1 85.06 226 THR A O 1
ATOM 1857 N N . GLN A 1 227 ? -0.481 129 45 1 86.25 227 GLN A N 1
ATOM 1858 C CA . GLN A 1 227 ? -1.347 130.125 45.469 1 86.25 227 GLN A CA 1
ATOM 1859 C C . GLN A 1 227 ? -0.992 130.5 46.906 1 86.25 227 GLN A C 1
ATOM 1861 O O . GLN A 1 227 ? -0.979 131.75 47.25 1 86.25 227 GLN A O 1
ATOM 1866 N N . GLN A 1 228 ? -0.704 129.5 47.656 1 86 228 GLN A N 1
ATOM 1867 C CA . GLN A 1 228 ? -0.283 129.75 49.031 1 86 228 GLN A CA 1
ATOM 1868 C C . GLN A 1 228 ? 0.997 130.5 49.094 1 86 228 GLN A C 1
ATOM 1870 O O . GLN A 1 228 ? 1.105 131.5 49.906 1 86 228 GLN A O 1
ATOM 1875 N N . ASN A 1 229 ? 1.92 130.25 48.25 1 85.19 229 ASN A N 1
ATOM 1876 C CA . ASN A 1 229 ? 3.178 131 48.188 1 85.19 229 ASN A CA 1
ATOM 1877 C C . ASN A 1 229 ? 2.955 132.5 47.75 1 85.19 229 ASN A C 1
ATOM 1879 O O . ASN A 1 229 ? 3.566 133.375 48.312 1 85.19 229 ASN A O 1
ATOM 1883 N N . ASN A 1 230 ? 2.006 132.625 46.906 1 85.56 230 ASN A N 1
ATOM 1884 C CA . ASN A 1 230 ? 1.689 134 46.406 1 85.56 230 ASN A CA 1
ATOM 1885 C C . ASN A 1 230 ? 1.01 134.875 47.5 1 85.56 230 ASN A C 1
ATOM 1887 O O . ASN A 1 230 ? 1.337 136 47.688 1 85.56 230 ASN A O 1
ATOM 1891 N N . LEU A 1 231 ? 0.141 134.125 48.25 1 86.19 231 LEU A N 1
ATOM 1892 C CA . LEU A 1 231 ? -0.546 134.75 49.344 1 86.19 231 LEU A CA 1
ATOM 1893 C C . LEU A 1 231 ? 0.434 135.25 50.438 1 86.19 231 LEU A C 1
ATOM 1895 O O . LEU A 1 231 ? 0.346 136.25 51.031 1 86.19 231 LEU A O 1
ATOM 1899 N N . TYR A 1 232 ? 1.384 134.375 50.75 1 86.38 232 TYR A N 1
ATOM 1900 C CA . TYR A 1 232 ? 2.428 134.625 51.719 1 86.38 232 TYR A CA 1
ATOM 1901 C C . TYR A 1 232 ? 3.23 135.875 51.375 1 86.38 232 TYR A C 1
ATOM 1903 O O . TYR A 1 232 ? 3.426 136.75 52.188 1 86.38 232 TYR A O 1
ATOM 1911 N N . LYS A 1 233 ? 3.568 136.125 50.125 1 86.31 233 LYS A N 1
ATOM 1912 C CA . LYS A 1 233 ? 4.34 137.25 49.656 1 86.31 233 LYS A CA 1
ATOM 1913 C C . LYS A 1 233 ? 3.531 138.5 49.781 1 86.31 233 LYS A C 1
ATOM 1915 O O . LYS A 1 233 ? 4.051 139.5 50.188 1 86.31 233 LYS A O 1
ATOM 1920 N N . THR A 1 234 ? 2.283 138.25 49.438 1 87 234 THR A N 1
ATOM 1921 C CA . THR A 1 234 ? 1.391 139.375 49.5 1 87 234 THR A CA 1
ATOM 1922 C C . THR A 1 234 ? 1.244 139.875 50.938 1 87 234 THR A C 1
ATOM 1924 O O . THR A 1 234 ? 1.325 141.125 51.219 1 87 234 THR A O 1
ATOM 1927 N N . ILE A 1 235 ? 1.086 138.875 51.875 1 86.38 235 ILE A N 1
ATOM 1928 C CA . ILE A 1 235 ? 0.92 139.25 53.281 1 86.38 235 ILE A CA 1
ATOM 1929 C C . ILE A 1 235 ? 2.207 139.875 53.812 1 86.38 235 ILE A C 1
ATOM 1931 O O . ILE A 1 235 ? 2.168 140.875 54.5 1 86.38 235 ILE A O 1
ATOM 1935 N N . GLN A 1 236 ? 3.365 139.5 53.438 1 86.06 236 GLN A N 1
ATOM 1936 C CA . GLN A 1 236 ? 4.652 140 53.875 1 86.06 236 GLN A CA 1
ATOM 1937 C C . GLN A 1 236 ? 4.867 141.375 53.375 1 86.06 236 GLN A C 1
ATOM 1939 O O . GLN A 1 236 ? 5.312 142.25 54.125 1 86.06 236 GLN A O 1
ATOM 1944 N N . ASN A 1 237 ? 4.473 141.625 52.219 1 84.56 237 ASN A N 1
ATOM 1945 C CA . ASN A 1 237 ? 4.594 143 51.656 1 84.56 237 ASN A CA 1
ATOM 1946 C C . ASN A 1 237 ? 3.684 144 52.375 1 84.56 237 ASN A C 1
ATOM 1948 O O . ASN A 1 237 ? 4.082 145.125 52.625 1 84.56 237 ASN A O 1
ATOM 1952 N N . GLN A 1 238 ? 2.549 143.375 52.719 1 85.94 238 GLN A N 1
ATOM 1953 C CA . GLN A 1 238 ? 1.592 144.25 53.438 1 85.94 238 GLN A CA 1
ATOM 1954 C C . GLN A 1 238 ? 2.111 144.625 54.844 1 85.94 238 GLN A C 1
ATOM 1956 O O . GLN A 1 238 ? 2.01 145.75 55.281 1 85.94 238 GLN A O 1
ATOM 1961 N N . LEU A 1 239 ? 2.732 143.75 55.469 1 85.88 239 LEU A N 1
ATOM 1962 C CA . LEU A 1 239 ? 3.238 143.875 56.812 1 85.88 239 LEU A CA 1
ATOM 1963 C C . LEU A 1 239 ? 4.453 144.75 56.812 1 85.88 239 LEU A C 1
ATOM 1965 O O . LEU A 1 239 ? 4.613 145.625 57.719 1 85.88 239 LEU A O 1
ATOM 1969 N N . ILE A 1 240 ? 5.242 144.75 55.75 1 83.38 240 ILE A N 1
ATOM 1970 C CA . ILE A 1 240 ? 6.379 145.625 55.594 1 83.38 240 ILE A CA 1
ATOM 1971 C C . ILE A 1 240 ? 5.887 147.125 55.438 1 83.38 240 ILE A C 1
ATOM 1973 O O . ILE A 1 240 ? 6.43 148 56.031 1 83.38 240 ILE A O 1
ATOM 1977 N N . ASN A 1 241 ? 4.836 147.125 54.688 1 84.25 241 ASN A N 1
ATOM 1978 C CA . ASN A 1 241 ? 4.215 148.5 54.469 1 84.25 241 ASN A CA 1
ATOM 1979 C C . ASN A 1 241 ? 3.645 149 55.75 1 84.25 241 ASN A C 1
ATOM 1981 O O . ASN A 1 241 ? 3.791 150.25 56.031 1 84.25 241 ASN A O 1
ATOM 1985 N N . VAL A 1 242 ? 3.074 148.25 56.531 1 84.62 242 VAL A N 1
ATOM 1986 C CA . VAL A 1 242 ? 2.527 148.625 57.812 1 84.62 242 VAL A CA 1
ATOM 1987 C C . VAL A 1 242 ? 3.658 149 58.75 1 84.62 242 VAL A C 1
ATOM 1989 O O . VAL A 1 242 ? 3.557 150.125 59.406 1 84.62 242 VAL A O 1
ATOM 1992 N N . ALA A 1 243 ? 4.742 148.375 58.812 1 82 243 ALA A N 1
ATOM 1993 C CA . ALA A 1 243 ? 5.891 148.75 59.656 1 82 243 ALA A CA 1
ATOM 1994 C C . ALA A 1 243 ? 6.5 150.125 59.25 1 82 243 ALA A C 1
ATOM 1996 O O . ALA A 1 243 ? 6.844 150.875 60.094 1 82 243 ALA A O 1
ATOM 1997 N N . SER A 1 244 ? 6.535 150.375 58 1 81.62 244 SER A N 1
ATOM 1998 C CA . SER A 1 244 ? 7.078 151.625 57.469 1 81.62 244 SER A CA 1
ATOM 1999 C C . SER A 1 244 ? 6.199 152.75 57.844 1 81.62 244 SER A C 1
ATOM 2001 O O . SER A 1 244 ? 6.707 153.875 58.25 1 81.62 244 SER A O 1
ATOM 2003 N N . GLN A 1 245 ? 4.969 152.5 57.844 1 82.44 245 GLN A N 1
ATOM 2004 C CA . GLN A 1 245 ? 4.016 153.625 58.219 1 82.44 245 GLN A CA 1
ATOM 2005 C C . GLN A 1 245 ? 4.012 153.875 59.719 1 82.44 245 GLN A C 1
ATOM 2007 O O . GLN A 1 245 ? 3.873 155 60.156 1 82.44 245 GLN A O 1
ATOM 2012 N N . CYS A 1 246 ? 4.207 152.875 60.438 1 80.88 246 CYS A N 1
ATOM 2013 C CA . CYS A 1 246 ? 4.309 153 61.906 1 80.88 246 CYS A CA 1
ATOM 2014 C C . CYS A 1 246 ? 5.574 153.75 62.281 1 80.88 246 CYS A C 1
ATOM 2016 O O . CYS A 1 246 ? 5.551 154.625 63.188 1 80.88 246 CYS A O 1
ATOM 2018 N N . ASP A 1 247 ? 6.648 153.5 61.562 1 75.94 247 ASP A N 1
ATOM 2019 C CA . ASP A 1 247 ? 7.895 154.25 61.781 1 75.94 247 ASP A CA 1
ATOM 2020 C C . ASP A 1 247 ? 7.719 155.75 61.5 1 75.94 247 ASP A C 1
ATOM 2022 O O . ASP A 1 247 ? 8.227 156.625 62.25 1 75.94 247 ASP A O 1
ATOM 2026 N N . PHE A 1 248 ? 6.906 156.125 60.625 1 76.31 248 PHE A N 1
ATOM 2027 C CA . PHE A 1 248 ? 6.605 157.5 60.25 1 76.31 248 PHE A CA 1
ATOM 2028 C C . PHE A 1 248 ? 5.816 158.125 61.344 1 76.31 248 PHE A C 1
ATOM 2030 O O . PHE A 1 248 ? 6.121 159.25 61.688 1 76.31 248 PHE A O 1
ATOM 2037 N N . ILE A 1 249 ? 4.902 157.625 61.938 1 75.12 249 ILE A N 1
ATOM 2038 C CA . ILE A 1 249 ? 4.043 158.125 62.969 1 75.12 249 ILE A CA 1
ATOM 2039 C C . ILE A 1 249 ? 4.855 158.375 64.25 1 75.12 249 ILE A C 1
ATOM 2041 O O . ILE A 1 249 ? 4.695 159.375 64.875 1 75.12 249 ILE A O 1
ATOM 2045 N N . THR A 1 250 ? 5.809 157.625 64.625 1 72.81 250 THR A N 1
ATOM 2046 C CA . THR A 1 250 ? 6.609 157.75 65.812 1 72.81 250 THR A CA 1
ATOM 2047 C C . THR A 1 250 ? 7.637 158.875 65.688 1 72.81 250 THR A C 1
ATOM 2049 O O . THR A 1 250 ? 7.914 159.5 66.688 1 72.81 250 THR A O 1
ATOM 2052 N N . PHE A 1 251 ? 8.25 159.25 64.75 1 70.06 251 PHE A N 1
ATOM 2053 C CA . PHE A 1 251 ? 9.273 160.25 64.562 1 70.06 251 PHE A CA 1
ATOM 2054 C C . PHE A 1 251 ? 8.648 161.625 64.562 1 70.06 251 PHE A C 1
ATOM 2056 O O . PHE A 1 251 ? 9.281 162.625 65 1 70.06 251 PHE A O 1
ATOM 2063 N N . TYR A 1 252 ? 7.621 162.125 64.25 1 62.97 252 TYR A N 1
ATOM 2064 C CA . TYR A 1 252 ? 7.07 163.5 64.188 1 62.97 252 TYR A CA 1
ATOM 2065 C C . TYR A 1 252 ? 6.305 163.875 65.5 1 62.97 252 TYR A C 1
ATOM 2067 O O . TYR A 1 252 ? 5.309 164.625 65.438 1 62.97 252 TYR A O 1
ATOM 2075 N N . LYS A 1 253 ? 6.648 163.5 66.5 1 57.25 253 LYS A N 1
ATOM 2076 C CA . LYS A 1 253 ? 6.09 164 67.812 1 57.25 253 LYS A CA 1
ATOM 2077 C C . LYS A 1 253 ? 6.648 165.375 68.125 1 57.25 253 LYS A C 1
ATOM 2079 O O . LYS A 1 253 ? 7.859 165.5 68.062 1 57.25 253 LYS A O 1
ATOM 2084 N N . PRO A 1 254 ? 5.895 166.5 68 1 51.47 254 PRO A N 1
ATOM 2085 C CA . PRO A 1 254 ? 6.41 167.875 68.375 1 51.47 254 PRO A CA 1
ATOM 2086 C C . PRO A 1 254 ? 7.176 167.875 69.688 1 51.47 254 PRO A C 1
ATOM 2088 O O . PRO A 1 254 ? 6.898 167.125 70.562 1 51.47 254 PRO A O 1
ATOM 2091 N N . SER A 1 255 ? 8.461 168.5 69.625 1 45.47 255 SER A N 1
ATOM 2092 C CA . SER A 1 255 ? 9.234 168.875 70.875 1 45.47 255 SER A CA 1
ATOM 2093 C C . SER A 1 255 ? 8.422 169.625 71.875 1 45.47 255 SER A C 1
ATOM 2095 O O . SER A 1 255 ? 7.727 170.625 71.5 1 45.47 255 SER A O 1
ATOM 2097 N N . PRO A 1 256 ? 8.273 169.5 73 1 40.53 256 PRO A N 1
ATOM 2098 C CA . PRO A 1 256 ? 7.598 170.25 74 1 40.53 256 PRO A CA 1
ATOM 2099 C C . PRO A 1 256 ? 8.156 171.75 74.062 1 40.53 256 PRO A C 1
ATOM 2101 O O . PRO A 1 256 ? 9.375 171.875 74.062 1 40.53 256 PRO A O 1
ATOM 2104 N N . SER A 1 257 ? 7.668 172.875 73.375 1 37.38 257 SER A N 1
ATOM 2105 C CA . SER A 1 257 ? 8 174.25 73.625 1 37.38 257 SER A CA 1
ATOM 2106 C C . SER A 1 257 ? 8.227 174.625 75.062 1 37.38 257 SER A C 1
ATOM 2108 O O . SER A 1 257 ? 7.535 174 75.938 1 37.38 257 SER A O 1
ATOM 2110 N N . PRO A 1 258 ? 9.484 175.25 75.375 1 38.19 258 PRO A N 1
ATOM 2111 C CA . PRO A 1 258 ? 9.648 175.75 76.75 1 38.19 258 PRO A CA 1
ATOM 2112 C C . PRO A 1 258 ? 8.477 176.625 77.188 1 38.19 258 PRO A C 1
ATOM 2114 O O . PRO A 1 258 ? 7.746 177.125 76.375 1 38.19 258 PRO A O 1
ATOM 2117 N N . LEU A 1 259 ? 8.172 176.875 78.438 1 32.81 259 LEU A N 1
ATOM 2118 C CA . LEU A 1 259 ? 7.172 177.5 79.25 1 32.81 259 LEU A CA 1
ATOM 2119 C C . LEU A 1 259 ? 7.277 179 79.125 1 32.81 259 LEU A C 1
ATOM 2121 O O . LEU A 1 259 ? 8.359 179.625 79.312 1 32.81 259 LEU A O 1
ATOM 2125 N N . SER A 1 260 ? 6.496 179.75 78.25 1 28.27 260 SER A N 1
ATOM 2126 C CA . SER A 1 260 ? 6.25 181.25 78.188 1 28.27 260 SER A CA 1
ATOM 2127 C C . SER A 1 260 ? 6.188 181.875 79.562 1 28.27 260 SER A C 1
ATOM 2129 O O . SER A 1 260 ? 5.535 181.375 80.438 1 28.27 260 SER A O 1
ATOM 2131 N N . PRO A 1 261 ? 7.133 182.875 79.812 1 31.11 261 PRO A N 1
ATOM 2132 C CA . PRO A 1 261 ? 6.996 183.875 80.875 1 31.11 261 PRO A CA 1
ATOM 2133 C C . PRO A 1 261 ? 5.715 184.75 80.75 1 31.11 261 PRO A C 1
ATOM 2135 O O . PRO A 1 261 ? 5.074 184.75 79.688 1 31.11 261 PRO A O 1
ATOM 2138 N N . SER A 1 262 ? 5.379 185.75 81.688 1 28.17 262 SER A N 1
ATOM 2139 C CA . SER A 1 262 ? 4.281 186.625 82.125 1 28.17 262 SER A CA 1
ATOM 2140 C C . SER A 1 262 ? 4.008 187.75 81.062 1 28.17 262 SER A C 1
ATOM 2142 O O . SER A 1 262 ? 4.91 188.125 80.312 1 28.17 262 SER A O 1
ATOM 2144 N N . PRO A 1 263 ? 2.807 188.5 81.062 1 29.16 263 PRO A N 1
ATOM 2145 C CA . PRO A 1 263 ? 1.926 189.375 80.25 1 29.16 263 PRO A CA 1
ATOM 2146 C C . PRO A 1 263 ? 2.459 190.75 80.125 1 29.16 263 PRO A C 1
ATOM 2148 O O . PRO A 1 263 ? 2.52 191.5 81.062 1 29.16 263 PRO A O 1
ATOM 2151 N N . SER A 1 264 ? 3.525 191 79.562 1 23.69 264 SER A N 1
ATOM 2152 C CA . SER A 1 264 ? 3.584 192.5 79.625 1 23.69 264 SER A CA 1
ATOM 2153 C C . SER A 1 264 ? 2.461 193.125 78.812 1 23.69 264 SER A C 1
ATOM 2155 O O . SER A 1 264 ? 1.949 192.5 77.875 1 23.69 264 SER A O 1
ATOM 2157 N N . PRO A 1 265 ? 2.291 194.5 78.625 1 25.77 265 PRO A N 1
ATOM 2158 C CA . PRO A 1 265 ? 1.215 195.5 78.688 1 25.77 265 PRO A CA 1
ATOM 2159 C C . PRO A 1 265 ? 0.584 195.75 77.312 1 25.77 265 PRO A C 1
ATOM 2161 O O . PRO A 1 265 ? -0.64 195.875 77.188 1 25.77 265 PRO A O 1
ATOM 2164 N N . SER A 1 266 ? 1.266 196 76.188 1 23.17 266 SER A N 1
ATOM 2165 C CA . SER A 1 266 ? 0.915 197.25 75.5 1 23.17 266 SER A CA 1
ATOM 2166 C C . SER A 1 266 ? -0.237 197.125 74.562 1 23.17 266 SER A C 1
ATOM 2168 O O . SER A 1 266 ? -0.513 196 74.062 1 23.17 266 SER A O 1
ATOM 2170 N N . SER A 1 267 ? -0.531 198 73.625 1 23.84 267 SER A N 1
ATOM 2171 C CA . SER A 1 267 ? -1.648 198.875 73.188 1 23.84 267 SER A CA 1
ATOM 2172 C C . SER A 1 267 ? -2.311 198.375 71.938 1 23.84 267 SER A C 1
ATOM 2174 O O . SER A 1 267 ? -3.539 198.375 71.812 1 23.84 267 SER A O 1
ATOM 2176 N N . SER A 1 268 ? -1.65 198.25 70.688 1 24.94 268 SER A N 1
ATOM 2177 C CA . SER A 1 268 ? -2.201 199 69.562 1 24.94 268 SER A CA 1
ATOM 2178 C C . SER A 1 268 ? -3.119 198.125 68.75 1 24.94 268 SER A C 1
ATOM 2180 O O . SER A 1 268 ? -2.936 196.875 68.625 1 24.94 268 SER A O 1
ATOM 2182 N N . SER A 1 269 ? -4.195 198.5 68 1 23.25 269 SER A N 1
ATOM 2183 C CA . SER A 1 269 ? -5.547 198.25 67.562 1 23.25 269 SER A CA 1
ATOM 2184 C C . SER A 1 269 ? -5.52 197.375 66.25 1 23.25 269 SER A C 1
ATOM 2186 O O . SER A 1 269 ? -6.43 196.625 66 1 23.25 269 SER A O 1
ATOM 2188 N N . SER A 1 270 ? -4.754 197.625 65.25 1 28.31 270 SER A N 1
ATOM 2189 C CA . SER A 1 270 ? -5.559 197.875 64.062 1 28.31 270 SER A CA 1
ATOM 2190 C C . SER A 1 270 ? -5.992 196.5 63.438 1 28.31 270 SER A C 1
ATOM 2192 O O . SER A 1 270 ? -7.184 196.375 63.219 1 28.31 270 SER A O 1
ATOM 2194 N N . SER A 1 271 ? -5.727 196.25 62.094 1 30.14 271 SER A N 1
ATOM 2195 C CA . SER A 1 271 ? -6.371 195.75 60.844 1 30.14 271 SER A CA 1
ATOM 2196 C C . SER A 1 271 ? -6.199 194.375 60.625 1 30.14 271 SER A C 1
ATOM 2198 O O . SER A 1 271 ? -5.074 193.875 60.5 1 30.14 271 SER A O 1
ATOM 2200 N N . SER A 1 272 ? -7.188 193.25 60.875 1 28.06 272 SER A N 1
ATOM 2201 C CA . SER A 1 272 ? -7.113 191.875 61.281 1 28.06 272 SER A CA 1
ATOM 2202 C C . SER A 1 272 ? -7.004 191 60.062 1 28.06 272 SER A C 1
ATOM 2204 O O . SER A 1 272 ? -7.98 190.75 59.344 1 28.06 272 SER A O 1
ATOM 2206 N N . SER A 1 273 ? -6.035 191 59.219 1 33.78 273 SER A N 1
ATOM 2207 C CA . SER A 1 273 ? -6.012 190.125 58 1 33.78 273 SER A CA 1
ATOM 2208 C C . SER A 1 273 ? -5.992 188.625 58.312 1 33.78 273 SER A C 1
ATOM 2210 O O . SER A 1 273 ? -5.324 188.25 59.281 1 33.78 273 SER A O 1
ATOM 2212 N N . PRO A 1 274 ? -6.922 187.75 57.812 1 36.81 274 PRO A N 1
ATOM 2213 C CA . PRO A 1 274 ? -7.219 186.375 58.125 1 36.81 274 PRO A CA 1
ATOM 2214 C C . PRO A 1 274 ? -5.98 185.5 58.094 1 36.81 274 PRO A C 1
ATOM 2216 O O . PRO A 1 274 ? -5.145 185.625 57.188 1 36.81 274 PRO A O 1
ATOM 2219 N N . SER A 1 275 ? -5.449 184.875 59.219 1 37.25 275 SER A N 1
ATOM 2220 C CA . SER A 1 275 ? -4.227 184.25 59.562 1 37.25 275 SER A CA 1
ATOM 2221 C C . SER A 1 275 ? -4.199 182.875 58.969 1 37.25 275 SER A C 1
ATOM 2223 O O . SER A 1 275 ? -5.207 182.125 59 1 37.25 275 SER A O 1
ATOM 2225 N N . PRO A 1 276 ? -3.303 182.375 58.094 1 44.56 276 PRO A N 1
ATOM 2226 C CA . PRO A 1 276 ? -2.984 181.125 57.438 1 44.56 276 PRO A CA 1
ATOM 2227 C C . PRO A 1 276 ? -3.035 180 58.406 1 44.56 276 PRO A C 1
ATOM 2229 O O . PRO A 1 276 ? -2.717 180.125 59.594 1 44.56 276 PRO A O 1
ATOM 2232 N N . SER A 1 277 ? -4.082 178.875 58.188 1 50.34 277 SER A N 1
ATOM 2233 C CA . SER A 1 277 ? -4.367 177.75 58.938 1 50.34 277 SER A CA 1
ATOM 2234 C C . SER A 1 277 ? -3.088 177.125 59.469 1 50.34 277 SER A C 1
ATOM 2236 O O . SER A 1 277 ? -2.105 176.875 58.75 1 50.34 277 SER A O 1
ATOM 2238 N N . SER A 1 278 ? -2.922 176.875 60.625 1 54.38 278 SER A N 1
ATOM 2239 C CA . SER A 1 278 ? -1.706 176.625 61.375 1 54.38 278 SER A CA 1
ATOM 2240 C C . SER A 1 278 ? -1.178 175.125 61.125 1 54.38 278 SER A C 1
ATOM 2242 O O . SER A 1 278 ? -1.945 174.25 60.812 1 54.38 278 SER A O 1
ATOM 2244 N N . PRO A 1 279 ? -0.028 174.75 60.719 1 62.97 279 PRO A N 1
ATOM 2245 C CA . PRO A 1 279 ? 0.769 173.625 60.5 1 62.97 279 PRO A CA 1
ATOM 2246 C C . PRO A 1 279 ? 0.406 172.5 61.438 1 62.97 279 PRO A C 1
ATOM 2248 O O . PRO A 1 279 ? 0.579 171.25 61.094 1 62.97 279 PRO A O 1
ATOM 2251 N N . GLN A 1 280 ? -0.303 172.5 62.438 1 62.75 280 GLN A N 1
ATOM 2252 C CA . GLN A 1 280 ? -0.62 171.5 63.406 1 62.75 280 GLN A CA 1
ATOM 2253 C C . GLN A 1 280 ? -1.849 170.75 62.969 1 62.75 280 GLN A C 1
ATOM 2255 O O . GLN A 1 280 ? -1.899 169.5 63.156 1 62.75 280 GLN A O 1
ATOM 2260 N N . GLN A 1 281 ? -2.877 171.25 62.406 1 64.94 281 GLN A N 1
ATOM 2261 C CA . GLN A 1 281 ? -4.098 170.5 61.969 1 64.94 281 GLN A CA 1
ATOM 2262 C C . GLN A 1 281 ? -3.818 169.625 60.781 1 64.94 281 GLN A C 1
ATOM 2264 O O . GLN A 1 281 ? -4.363 168.5 60.719 1 64.94 281 GLN A O 1
ATOM 2269 N N . GLN A 1 282 ? -3.021 170 59.875 1 67.44 282 GLN A N 1
ATOM 2270 C CA . GLN A 1 282 ? -2.645 169.125 58.719 1 67.44 282 GLN A CA 1
ATOM 2271 C C . GLN A 1 282 ? -1.845 168 59.156 1 67.44 282 GLN A C 1
ATOM 2273 O O . GLN A 1 282 ? -2.023 166.875 58.625 1 67.44 282 GLN A O 1
ATOM 2278 N N . HIS A 1 283 ? -1.18 168.125 60.094 1 67.06 283 HIS A N 1
ATOM 2279 C CA . HIS A 1 283 ? -0.39 167 60.688 1 67.06 283 HIS A CA 1
ATOM 2280 C C . HIS A 1 283 ? -1.285 166 61.344 1 67.06 283 HIS A C 1
ATOM 2282 O O . HIS A 1 283 ? -1.079 164.75 61.156 1 67.06 283 HIS A O 1
ATOM 2288 N N . ASP A 1 284 ? -2.301 166.375 62.031 1 70.38 284 ASP A N 1
ATOM 2289 C CA . ASP A 1 284 ? -3.223 165.5 62.719 1 70.38 284 ASP A CA 1
ATOM 2290 C C . ASP A 1 284 ? -4.066 164.75 61.688 1 70.38 284 ASP A C 1
ATOM 2292 O O . ASP A 1 284 ? -4.332 163.5 61.875 1 70.38 284 ASP A O 1
ATOM 2296 N N . PHE A 1 285 ? -4.293 165.375 60.562 1 72.75 285 PHE A N 1
ATOM 2297 C CA . PHE A 1 285 ? -5.047 164.75 59.5 1 72.75 285 PHE A CA 1
ATOM 2298 C C . PHE A 1 285 ? -4.211 163.625 58.812 1 72.75 285 PHE A C 1
ATOM 2300 O O . PHE A 1 285 ? -4.703 162.5 58.531 1 72.75 285 PHE A O 1
ATOM 2307 N N . ASN A 1 286 ? -2.971 163.875 58.625 1 74.12 286 ASN A N 1
ATOM 2308 C CA . ASN A 1 286 ? -2.062 162.875 58 1 74.12 286 ASN A CA 1
ATOM 2309 C C . ASN A 1 286 ? -1.834 161.75 58.875 1 74.12 286 ASN A C 1
ATOM 2311 O O . ASN A 1 286 ? -1.774 160.625 58.344 1 74.12 286 ASN A O 1
ATOM 2315 N N . ILE A 1 287 ? -1.84 161.875 60.094 1 75.69 287 ILE A N 1
ATOM 2316 C CA . ILE A 1 287 ? -1.624 160.75 61 1 75.69 287 ILE A CA 1
ATOM 2317 C C . ILE A 1 287 ? -2.875 159.875 61.062 1 75.69 287 ILE A C 1
ATOM 2319 O O . ILE A 1 287 ? -2.781 158.625 61.125 1 75.69 287 ILE A O 1
ATOM 2323 N N . ASN A 1 288 ? -4.059 160.625 61.031 1 77.56 288 ASN A N 1
ATOM 2324 C CA . ASN A 1 288 ? -5.305 159.875 61.062 1 77.56 288 ASN A CA 1
ATOM 2325 C C . ASN A 1 288 ? -5.52 159 59.781 1 77.56 288 ASN A C 1
ATOM 2327 O O . ASN A 1 288 ? -6.012 157.875 59.812 1 77.56 288 ASN A O 1
ATOM 2331 N N . ASN A 1 289 ? -5.016 159.625 58.688 1 79.56 289 ASN A N 1
ATOM 2332 C CA . ASN A 1 289 ? -5.102 158.875 57.438 1 79.56 289 ASN A CA 1
ATOM 2333 C C . ASN A 1 289 ? -4.172 157.75 57.375 1 79.56 289 ASN A C 1
ATOM 2335 O O . ASN A 1 289 ? -4.539 156.625 56.875 1 79.56 289 ASN A O 1
ATOM 2339 N N . LYS A 1 290 ? -3.1 157.875 58.031 1 80.25 290 LYS A N 1
ATOM 2340 C CA . LYS A 1 290 ? -2.148 156.75 58.062 1 80.25 290 LYS A CA 1
ATOM 2341 C C . LYS A 1 290 ? -2.643 155.625 59 1 80.25 290 LYS A C 1
ATOM 2343 O O . LYS A 1 290 ? -2.443 154.375 58.75 1 80.25 290 LYS A O 1
ATOM 2348 N N . LYS A 1 291 ? -3.348 156 60.031 1 82.19 291 LYS A N 1
ATOM 2349 C CA . LYS A 1 291 ? -3.914 155 60.938 1 82.19 291 LYS A CA 1
ATOM 2350 C C . LYS A 1 291 ? -5.008 154.25 60.25 1 82.19 291 LYS A C 1
ATOM 2352 O O . LYS A 1 291 ? -5.102 153 60.469 1 82.19 291 LYS A O 1
ATOM 2357 N N . GLU A 1 292 ? -5.711 154.875 59.375 1 84.75 292 GLU A N 1
ATOM 2358 C CA . GLU A 1 292 ? -6.762 154.125 58.625 1 84.75 292 GLU A CA 1
ATOM 2359 C C . GLU A 1 292 ? -6.172 153.25 57.594 1 84.75 292 GLU A C 1
ATOM 2361 O O . GLU A 1 292 ? -6.668 152.125 57.406 1 84.75 292 GLU A O 1
ATOM 2366 N N . GLN A 1 293 ? -5.094 153.625 57 1 83.44 293 GLN A N 1
ATOM 2367 C CA . GLN A 1 293 ? -4.426 152.75 56 1 83.44 293 GLN A CA 1
ATOM 2368 C C . GLN A 1 293 ? -3.832 151.5 56.656 1 83.44 293 GLN A C 1
ATOM 2370 O O . GLN A 1 293 ? -3.906 150.5 56.125 1 83.44 293 GLN A O 1
ATOM 2375 N N . ILE A 1 294 ? -3.273 151.625 57.812 1 85.81 294 ILE A N 1
ATOM 2376 C CA . ILE A 1 294 ? -2.699 150.5 58.562 1 85.81 294 ILE A CA 1
ATOM 2377 C C . ILE A 1 294 ? -3.793 149.5 58.906 1 85.81 294 ILE A C 1
ATOM 2379 O O . ILE A 1 294 ? -3.613 148.375 58.75 1 85.81 294 ILE A O 1
ATOM 2383 N N . GLN A 1 295 ? -4.996 150.125 59.312 1 86.19 295 GLN A N 1
ATOM 2384 C CA . GLN A 1 295 ? -6.105 149.25 59.688 1 86.19 295 GLN A CA 1
ATOM 2385 C C . GLN A 1 295 ? -6.594 148.5 58.469 1 86.19 295 GLN A C 1
ATOM 2387 O O . GLN A 1 295 ? -6.906 147.25 58.594 1 86.19 295 GLN A O 1
ATOM 2392 N N . LEU A 1 296 ? -6.559 149.125 57.344 1 86.44 296 LEU A N 1
ATOM 2393 C CA . LEU A 1 296 ? -7.012 148.375 56.125 1 86.44 296 LEU A CA 1
ATOM 2394 C C . LEU A 1 296 ? -6.031 147.375 55.719 1 86.44 296 LEU A C 1
ATOM 2396 O O . LEU A 1 296 ? -6.445 146.25 55.344 1 86.44 296 LEU A O 1
ATOM 2400 N N . LEU A 1 297 ? -4.781 147.625 55.875 1 85.25 297 LEU A N 1
ATOM 2401 C CA . LEU A 1 297 ? -3.758 146.625 55.5 1 85.25 297 LEU A CA 1
ATOM 2402 C C . LEU A 1 297 ? -3.777 145.5 56.469 1 85.25 297 LEU A C 1
ATOM 2404 O O . LEU A 1 297 ? -3.631 144.25 56.031 1 85.25 297 LEU A O 1
ATOM 2408 N N . LEU A 1 298 ? -4.055 145.75 57.688 1 86.88 298 LEU A N 1
ATOM 2409 C CA . LEU A 1 298 ? -4.098 144.625 58.688 1 86.88 298 LEU A CA 1
ATOM 2410 C C . LEU A 1 298 ? -5.332 143.75 58.469 1 86.88 298 LEU A C 1
ATOM 2412 O O . LEU A 1 298 ? -5.262 142.5 58.594 1 86.88 298 LEU A O 1
ATOM 2416 N N . THR A 1 299 ? -6.422 144.5 58.094 1 87.31 299 THR A N 1
ATOM 2417 C CA . THR A 1 299 ? -7.641 143.75 57.812 1 87.31 299 THR A CA 1
ATOM 2418 C C . THR A 1 299 ? -7.48 142.875 56.562 1 87.31 299 THR A C 1
ATOM 2420 O O . THR A 1 299 ? -7.887 141.625 56.562 1 87.31 299 THR A O 1
ATOM 2423 N N . SER A 1 300 ? -6.879 143.375 55.562 1 86.12 300 SER A N 1
ATOM 2424 C CA . SER A 1 300 ? -6.629 142.625 54.344 1 86.12 300 SER A CA 1
ATOM 2425 C C . SER A 1 300 ? -5.691 141.5 54.594 1 86.12 300 SER A C 1
ATOM 2427 O O . SER A 1 300 ? -5.895 140.375 54.062 1 86.12 300 SER A O 1
ATOM 2429 N N . SER A 1 301 ? -4.715 141.625 55.438 1 86.19 301 SER A N 1
ATOM 2430 C CA . SER A 1 301 ? -3.799 140.625 55.781 1 86.19 301 SER A CA 1
ATOM 2431 C C . SER A 1 301 ? -4.523 139.5 56.531 1 86.19 301 SER A C 1
ATOM 2433 O O . SER A 1 301 ? -4.254 138.25 56.281 1 86.19 301 SER A O 1
ATOM 2435 N N . LEU A 1 302 ? -5.445 139.875 57.375 1 86.94 302 LEU A N 1
ATOM 2436 C CA . LEU A 1 302 ? -6.203 138.875 58.094 1 86.94 302 LEU A CA 1
ATOM 2437 C C . LEU A 1 302 ? -7.066 138 57.156 1 86.94 302 LEU A C 1
ATOM 2439 O O . LEU A 1 302 ? -7.191 136.75 57.344 1 86.94 302 LEU A O 1
ATOM 2443 N N . GLU A 1 303 ? -7.621 138.625 56.188 1 88.88 303 GLU A N 1
ATOM 2444 C CA . GLU A 1 303 ? -8.43 138 55.188 1 88.88 303 GLU A CA 1
ATOM 2445 C C . GLU A 1 303 ? -7.586 137 54.406 1 88.88 303 GLU A C 1
ATOM 2447 O O . GLU A 1 303 ? -8.008 135.875 54.156 1 88.88 303 GLU A O 1
ATOM 2452 N N . ASN A 1 304 ? -6.438 137.375 54.062 1 88.12 304 ASN A N 1
ATOM 2453 C CA . ASN A 1 304 ? -5.535 136.5 53.312 1 88.12 304 ASN A CA 1
ATOM 2454 C C . ASN A 1 304 ? -5.055 135.25 54.188 1 88.12 304 ASN A C 1
ATOM 2456 O O . ASN A 1 304 ? -4.871 134.125 53.688 1 88.12 304 ASN A O 1
ATOM 2460 N N . ILE A 1 305 ? -4.902 135.5 55.469 1 88.62 305 ILE A N 1
ATOM 2461 C CA . ILE A 1 305 ? -4.508 134.375 56.375 1 88.62 305 ILE A CA 1
ATOM 2462 C C . ILE A 1 305 ? -5.633 133.375 56.469 1 88.62 305 ILE A C 1
ATOM 2464 O O . ILE A 1 305 ? -5.375 132.25 56.5 1 88.62 305 ILE A O 1
ATOM 2468 N N . GLN A 1 306 ? -6.84 133.875 56.469 1 89.38 306 GLN A N 1
ATOM 2469 C CA . GLN A 1 306 ? -7.977 133 56.5 1 89.38 306 GLN A CA 1
ATOM 2470 C C . GLN A 1 306 ? -8.055 132.125 55.25 1 89.38 306 GLN A C 1
ATOM 2472 O O . GLN A 1 306 ? -8.352 131 55.312 1 89.38 306 GLN A O 1
ATOM 2477 N N . LEU A 1 307 ? -7.711 132.75 54.156 1 88.12 307 LEU A N 1
ATOM 2478 C CA . LEU A 1 307 ? -7.68 132 52.906 1 88.12 307 LEU A CA 1
ATOM 2479 C C . LEU A 1 307 ? -6.559 131 52.906 1 88.12 307 LEU A C 1
ATOM 2481 O O . LEU A 1 307 ? -6.75 129.875 52.438 1 88.12 307 LEU A O 1
ATOM 2485 N N . MET A 1 308 ? -5.477 131.25 53.406 1 87.56 308 MET A N 1
ATOM 2486 C CA . MET A 1 308 ? -4.367 130.375 53.562 1 87.56 308 MET A CA 1
ATOM 2487 C C . MET A 1 308 ? -4.762 129.125 54.438 1 87.56 308 MET A C 1
ATOM 2489 O O . MET A 1 308 ? -4.414 128 54.156 1 87.56 308 MET A O 1
ATOM 2493 N N . SER A 1 309 ? -5.441 129.625 55.5 1 88.56 309 SER A N 1
ATOM 2494 C CA . SER A 1 309 ? -5.875 128.5 56.438 1 88.56 309 SER A CA 1
ATOM 2495 C C . SER A 1 309 ? -6.82 127.562 55.75 1 88.56 309 SER A C 1
ATOM 2497 O O . SER A 1 309 ? -6.73 126.312 55.969 1 88.56 309 SER A O 1
ATOM 2499 N N . LYS A 1 310 ? -7.656 128 54.875 1 89.62 310 LYS A N 1
ATOM 2500 C CA . LYS A 1 310 ? -8.578 127.188 54.125 1 89.62 310 LYS A CA 1
ATOM 2501 C C . LYS A 1 310 ? -7.828 126.312 53.125 1 89.62 310 LYS A C 1
ATOM 2503 O O . LYS A 1 310 ? -8.125 125.125 53.031 1 89.62 310 LYS A O 1
ATOM 2508 N N . ASN A 1 311 ? -6.898 126.812 52.469 1 86 311 ASN A N 1
ATOM 2509 C CA . ASN A 1 311 ? -6.102 126 51.531 1 86 311 ASN A CA 1
ATOM 2510 C C . ASN A 1 311 ? -5.352 124.875 52.219 1 86 311 ASN A C 1
ATOM 2512 O O . ASN A 1 311 ? -5.234 123.812 51.688 1 86 311 ASN A O 1
ATOM 2516 N N . VAL A 1 312 ? -4.809 125.188 53.375 1 85.62 312 VAL A N 1
ATOM 2517 C CA . VAL A 1 312 ? -4.109 124.188 54.156 1 85.62 312 VAL A CA 1
ATOM 2518 C C . VAL A 1 312 ? -5.059 123 54.438 1 85.62 312 VAL A C 1
ATOM 2520 O O . VAL A 1 312 ? -4.68 121.812 54.344 1 85.62 312 VAL A O 1
ATOM 2523 N N . LYS A 1 313 ? -6.309 123.375 54.75 1 88.56 313 LYS A N 1
ATOM 2524 C CA . LYS A 1 313 ? -7.289 122.375 55.062 1 88.56 313 LYS A CA 1
ATOM 2525 C C . LYS A 1 313 ? -7.586 121.5 53.844 1 88.56 313 LYS A C 1
ATOM 2527 O O . LYS A 1 313 ? -7.723 120.25 53.938 1 88.56 313 LYS A O 1
ATOM 2532 N N . ASP A 1 314 ? -7.641 122 52.688 1 86.06 314 ASP A N 1
ATOM 2533 C CA . ASP A 1 314 ? -7.902 121.25 51.469 1 86.06 314 ASP A CA 1
ATOM 2534 C C . ASP A 1 314 ? -6.75 120.312 51.125 1 86.06 314 ASP A C 1
ATOM 2536 O O . ASP A 1 314 ? -6.973 119.188 50.719 1 86.06 314 ASP A O 1
ATOM 2540 N N . ILE A 1 315 ? -5.594 120.75 51.312 1 84.88 315 ILE A N 1
ATOM 2541 C CA . ILE A 1 315 ? -4.422 119.938 51.062 1 84.88 315 ILE A CA 1
ATOM 2542 C C . ILE A 1 315 ? -4.406 118.75 52.062 1 84.88 315 ILE A C 1
ATOM 2544 O O . ILE A 1 315 ? -4.125 117.625 51.656 1 84.88 315 ILE A O 1
ATOM 2548 N N . GLU A 1 316 ? -4.793 119.125 53.25 1 86.5 316 GLU A N 1
ATOM 2549 C CA . GLU A 1 316 ? -4.852 118.062 54.281 1 86.5 316 GLU A CA 1
ATOM 2550 C C . GLU A 1 316 ? -5.918 117.062 53.938 1 86.5 316 GLU A C 1
ATOM 2552 O O . GLU A 1 316 ? -5.707 115.812 54.125 1 86.5 316 GLU A O 1
ATOM 2557 N N . ASN A 1 317 ? -7 117.562 53.438 1 86.94 317 ASN A N 1
ATOM 2558 C CA . ASN A 1 317 ? -8.078 116.625 53.062 1 86.94 317 ASN A CA 1
ATOM 2559 C C . ASN A 1 317 ? -7.688 115.688 51.906 1 86.94 317 ASN A C 1
ATOM 2561 O O . ASN A 1 317 ? -8 114.5 51.938 1 86.94 317 ASN A O 1
ATOM 2565 N N . GLN A 1 318 ? -7.023 116.188 51.031 1 84.69 318 GLN A N 1
ATOM 2566 C CA . GLN A 1 318 ? -6.57 115.375 49.906 1 84.69 318 GLN A CA 1
ATOM 2567 C C . GLN A 1 318 ? -5.543 114.312 50.375 1 84.69 318 GLN A C 1
ATOM 2569 O O . GLN A 1 318 ? -5.551 113.188 49.906 1 84.69 318 GLN A O 1
ATOM 2574 N N . PHE A 1 319 ? -4.723 114.688 51.156 1 84.88 319 PHE A N 1
ATOM 2575 C CA . PHE A 1 319 ? -3.748 113.75 51.719 1 84.88 319 PHE A CA 1
ATOM 2576 C C . PHE A 1 319 ? -4.445 112.625 52.469 1 84.88 319 PHE A C 1
ATOM 2578 O O . PHE A 1 319 ? -4.059 111.438 52.344 1 84.88 319 PHE A O 1
ATOM 2585 N N . LYS A 1 320 ? -5.504 113 53.219 1 86.81 320 LYS A N 1
ATOM 2586 C CA . LYS A 1 320 ? -6.262 112 53.938 1 86.81 320 LYS A CA 1
ATOM 2587 C C . LYS A 1 320 ? -6.902 111 53 1 86.81 320 LYS A C 1
ATOM 2589 O O . LYS A 1 320 ? -6.934 109.812 53.281 1 86.81 320 LYS A O 1
ATOM 2594 N N . GLU A 1 321 ? -7.324 111.438 51.906 1 84.19 321 GLU A N 1
ATOM 2595 C CA . GLU A 1 321 ? -7.914 110.5 50.906 1 84.19 321 GLU A CA 1
ATOM 2596 C C . GLU A 1 321 ? -6.867 109.562 50.312 1 84.19 321 GLU A C 1
ATOM 2598 O O . GLU A 1 321 ? -7.145 108.375 50.094 1 84.19 321 GLU A O 1
ATOM 2603 N N . SER A 1 322 ? -5.762 110.125 50 1 83.69 322 SER A N 1
ATOM 2604 C CA . SER A 1 322 ? -4.688 109.25 49.5 1 83.69 322 SER A CA 1
ATOM 2605 C C . SER A 1 322 ? -4.312 108.188 50.5 1 83.69 322 SER A C 1
ATOM 2607 O O . SER A 1 322 ? -4.027 107.062 50.125 1 83.69 322 SER A O 1
ATOM 2609 N N . CYS A 1 323 ? -4.438 108.562 51.812 1 84.69 323 CYS A N 1
ATOM 2610 C CA . CYS A 1 323 ? -4.145 107.625 52.844 1 84.69 323 CYS A CA 1
ATOM 2611 C C . CYS A 1 323 ? -5.191 106.5 52.875 1 84.69 323 CYS A C 1
ATOM 2613 O O . CYS A 1 323 ? -4.863 105.312 53.125 1 84.69 323 CYS A O 1
ATOM 2615 N N . SER A 1 324 ? -6.344 106.875 52.562 1 87.94 324 SER A N 1
ATOM 2616 C CA . SER A 1 324 ? -7.406 105.875 52.5 1 87.94 324 SER A CA 1
ATOM 2617 C C . SER A 1 324 ? -7.168 104.875 51.406 1 87.94 324 SER A C 1
ATOM 2619 O O . SER A 1 324 ? -7.363 103.688 51.594 1 87.94 324 SER A O 1
ATOM 2621 N N . ILE A 1 325 ? -6.742 105.25 50.25 1 87.62 325 ILE A N 1
ATOM 2622 C CA . ILE A 1 325 ? -6.457 104.375 49.125 1 87.62 325 ILE A CA 1
ATOM 2623 C C . ILE A 1 325 ? -5.293 103.438 49.469 1 87.62 325 ILE A C 1
ATOM 2625 O O . ILE A 1 325 ? -5.312 102.25 49.156 1 87.62 325 ILE A O 1
ATOM 2629 N N . TYR A 1 326 ? -4.383 104 50.156 1 86.38 326 TYR A N 1
ATOM 2630 C CA . TYR A 1 326 ? -3.242 103.25 50.594 1 86.38 326 TYR A CA 1
ATOM 2631 C C . TYR A 1 326 ? -3.688 102.062 51.469 1 86.38 326 TYR A C 1
ATOM 2633 O O . TYR A 1 326 ? -3.197 100.938 51.312 1 86.38 326 TYR A O 1
ATOM 2641 N N . THR A 1 327 ? -4.648 102.375 52.344 1 86.25 327 THR A N 1
ATOM 2642 C CA . THR A 1 327 ? -5.168 101.312 53.219 1 86.25 327 THR A CA 1
ATOM 2643 C C . THR A 1 327 ? -5.848 100.25 52.406 1 86.25 327 THR A C 1
ATOM 2645 O O . THR A 1 327 ? -5.656 99.062 52.656 1 86.25 327 THR A O 1
ATOM 2648 N N . LEU A 1 328 ? -6.555 100.562 51.438 1 86.38 328 LEU A N 1
ATOM 2649 C CA . LEU A 1 328 ? -7.25 99.625 50.594 1 86.38 328 LEU A CA 1
ATOM 2650 C C . LEU A 1 328 ? -6.258 98.75 49.812 1 86.38 328 LEU A C 1
ATOM 2652 O O . LEU A 1 328 ? -6.434 97.562 49.688 1 86.38 328 LEU A O 1
ATOM 2656 N N . VAL A 1 329 ? -5.277 99.375 49.281 1 84.69 329 VAL A N 1
ATOM 2657 C CA . VAL A 1 329 ? -4.254 98.688 48.5 1 84.69 329 VAL A CA 1
ATOM 2658 C C . VAL A 1 329 ? -3.52 97.688 49.406 1 84.69 329 VAL A C 1
ATOM 2660 O O . VAL A 1 329 ? -3.24 96.562 48.969 1 84.69 329 VAL A O 1
ATOM 2663 N N . TYR A 1 330 ? -3.311 98.125 50.562 1 82.62 330 TYR A N 1
ATOM 2664 C CA . TYR A 1 330 ? -2.607 97.25 51.5 1 82.62 330 TYR A CA 1
ATOM 2665 C C . TYR A 1 330 ? -3.449 96 51.844 1 82.62 330 TYR A C 1
ATOM 2667 O O . TYR A 1 330 ? -2.936 94.938 51.875 1 82.62 330 TYR A O 1
ATOM 2675 N N . LEU A 1 331 ? -4.742 96.25 52 1 82 331 LEU A N 1
ATOM 2676 C CA . LEU A 1 331 ? -5.641 95.125 52.312 1 82 331 LEU A CA 1
ATOM 2677 C C . LEU A 1 331 ? -5.688 94.125 51.156 1 82 331 LEU A C 1
ATOM 2679 O O . LEU A 1 331 ? -5.664 92.938 51.375 1 82 331 LEU A O 1
ATOM 2683 N N . LEU A 1 332 ? -5.703 94.688 50 1 84.56 332 LEU A N 1
ATOM 2684 C CA . LEU A 1 332 ? -5.734 93.812 48.844 1 84.56 332 LEU A CA 1
ATOM 2685 C C . LEU A 1 332 ? -4.414 93.062 48.688 1 84.56 332 LEU A C 1
ATOM 2687 O O . LEU A 1 332 ? -4.398 91.875 48.344 1 84.56 332 LEU A O 1
ATOM 2691 N N . ASN A 1 333 ? -3.328 93.812 48.938 1 79.62 333 ASN A N 1
ATOM 2692 C CA . ASN A 1 333 ? -2.014 93.188 48.875 1 79.62 333 ASN A CA 1
ATOM 2693 C C . ASN A 1 333 ? -1.867 92.062 49.875 1 79.62 333 ASN A C 1
ATOM 2695 O O . ASN A 1 333 ? -1.265 91 49.594 1 79.62 333 ASN A O 1
ATOM 2699 N N . GLU A 1 334 ? -2.42 92.312 51.094 1 76.5 334 GLU A N 1
ATOM 2700 C CA . GLU A 1 334 ? -2.383 91.25 52.125 1 76.5 334 GLU A CA 1
ATOM 2701 C C . GLU A 1 334 ? -3.188 90.062 51.719 1 76.5 334 GLU A C 1
ATOM 2703 O O . GLU A 1 334 ? -2.762 88.938 51.938 1 76.5 334 GLU A O 1
ATOM 2708 N N . LYS A 1 335 ? -4.266 90.312 51.156 1 75.44 335 LYS A N 1
ATOM 2709 C CA . LYS A 1 335 ? -5.113 89.188 50.719 1 75.44 335 LYS A CA 1
ATOM 2710 C C . LYS A 1 335 ? -4.445 88.438 49.594 1 75.44 335 LYS A C 1
ATOM 2712 O O . LYS A 1 335 ? -4.582 87.188 49.531 1 75.44 335 LYS A O 1
ATOM 2717 N N . LEU A 1 336 ? -3.76 89.25 48.781 1 73.94 336 LEU A N 1
ATOM 2718 C CA . LEU A 1 336 ? -3.082 88.562 47.656 1 73.94 336 LEU A CA 1
ATOM 2719 C C . LEU A 1 336 ? -1.844 87.812 48.125 1 73.94 336 LEU A C 1
ATOM 2721 O O . LEU A 1 336 ? -1.502 86.75 47.594 1 73.94 336 LEU A O 1
ATOM 2725 N N . SER A 1 337 ? -1.009 88.562 49.062 1 63.84 337 SER A N 1
ATOM 2726 C CA . SER A 1 337 ? 0.22 87.938 49.562 1 63.84 337 SER A CA 1
ATOM 2727 C C . SER A 1 337 ? -0.078 86.75 50.438 1 63.84 337 SER A C 1
ATOM 2729 O O . SER A 1 337 ? 0.628 85.75 50.344 1 63.84 337 SER A O 1
ATOM 2731 N N . PHE A 1 338 ? -0.819 87 51.531 1 55.53 338 PHE A N 1
ATOM 2732 C CA . PHE A 1 338 ? -1.064 85.938 52.531 1 55.53 338 PHE A CA 1
ATOM 2733 C C . PHE A 1 338 ? -2.143 85 52.062 1 55.53 338 PHE A C 1
ATOM 2735 O O . PHE A 1 338 ? -2.264 83.875 52.594 1 55.53 338 PHE A O 1
ATOM 2742 N N . GLY A 1 339 ? -3.041 85.375 51.469 1 53.25 339 GLY A N 1
ATOM 2743 C CA . GLY A 1 339 ? -4.203 84.562 51.156 1 53.25 339 GLY A CA 1
ATOM 2744 C C . GLY A 1 339 ? -3.871 83.375 50.25 1 53.25 339 GLY A C 1
ATOM 2745 O O . GLY A 1 339 ? -4.199 83.375 49.062 1 53.25 339 GLY A O 1
ATOM 2746 N N . ASN A 1 340 ? -2.838 82.812 50.344 1 55 340 ASN A N 1
ATOM 2747 C CA . ASN A 1 340 ? -2.107 81.75 49.688 1 55 340 ASN A CA 1
ATOM 2748 C C . ASN A 1 340 ? -2.992 80.5 49.438 1 55 340 ASN A C 1
ATOM 2750 O O . ASN A 1 340 ? -2.588 79.375 49.75 1 55 340 ASN A O 1
ATOM 2754 N N . ASP A 1 341 ? -4.184 80.688 49.625 1 67.25 341 ASP A N 1
ATOM 2755 C CA . ASP A 1 341 ? -5.105 79.625 49.281 1 67.25 341 ASP A CA 1
ATOM 2756 C C . ASP A 1 341 ? -4.91 79.188 47.812 1 67.25 341 ASP A C 1
ATOM 2758 O O . ASP A 1 341 ? -5.098 78 47.5 1 67.25 341 ASP A O 1
ATOM 2762 N N . PHE A 1 342 ? -4.371 80.062 47.094 1 73.44 342 PHE A N 1
ATOM 2763 C CA . PHE A 1 342 ? -4.199 79.75 45.688 1 73.44 342 PHE A CA 1
ATOM 2764 C C . PHE A 1 342 ? -3.076 78.75 45.5 1 73.44 342 PHE A C 1
ATOM 2766 O O . PHE A 1 342 ? -3.215 77.812 44.719 1 73.44 342 PHE A O 1
ATOM 2773 N N . SER A 1 343 ? -2.012 79 46.312 1 73.94 343 SER A N 1
ATOM 2774 C CA . SER A 1 343 ? -0.885 78.062 46.188 1 73.94 343 SER A CA 1
ATOM 2775 C C . SER A 1 343 ? -1.277 76.688 46.625 1 73.94 343 SER A C 1
ATOM 2777 O O . SER A 1 343 ? -0.924 75.688 45.969 1 73.94 343 SER A O 1
ATOM 2779 N N . GLU A 1 344 ? -2.119 76.625 47.688 1 80.31 344 GLU A N 1
ATOM 2780 C CA . GLU A 1 344 ? -2.564 75.375 48.188 1 80.31 344 GLU A CA 1
ATOM 2781 C C . GLU A 1 344 ? -3.514 74.688 47.188 1 80.31 344 GLU A C 1
ATOM 2783 O O . GLU A 1 344 ? -3.428 73.438 46.969 1 80.31 344 GLU A O 1
ATOM 2788 N N . ASN A 1 345 ? -4.367 75.5 46.594 1 82.94 345 ASN A N 1
ATOM 2789 C CA . ASN A 1 345 ? -5.305 74.938 45.625 1 82.94 345 ASN A CA 1
ATOM 2790 C C . ASN A 1 345 ? -4.582 74.438 44.375 1 82.94 345 ASN A C 1
ATOM 2792 O O . ASN A 1 345 ? -4.945 73.375 43.844 1 82.94 345 ASN A O 1
ATOM 2796 N N . TRP A 1 346 ? -3.5 75.125 44.062 1 81.56 346 TRP A N 1
ATOM 2797 C CA . TRP A 1 346 ? -2.746 74.75 42.875 1 81.56 346 TRP A CA 1
ATOM 2798 C C . TRP A 1 346 ? -2.01 73.438 43.125 1 81.56 346 TRP A C 1
ATOM 2800 O O . TRP A 1 346 ? -1.978 72.562 42.281 1 81.56 346 TRP A O 1
ATOM 2810 N N . GLU A 1 347 ? -1.48 73.312 44.312 1 85.38 347 GLU A N 1
ATOM 2811 C CA . GLU A 1 347 ? -0.782 72.125 44.656 1 85.38 347 GLU A CA 1
ATOM 2812 C C . GLU A 1 347 ? -1.737 70.938 44.688 1 85.38 347 GLU A C 1
ATOM 2814 O O . GLU A 1 347 ? -1.394 69.812 44.219 1 85.38 347 GLU A O 1
ATOM 2819 N N . THR A 1 348 ? -2.906 71.125 45.25 1 89.06 348 THR A N 1
ATOM 2820 C CA . THR A 1 348 ? -3.914 70.062 45.281 1 89.06 348 THR A CA 1
ATOM 2821 C C . THR A 1 348 ? -4.34 69.688 43.875 1 89.06 348 THR A C 1
ATOM 2823 O O . THR A 1 348 ? -4.488 68.5 43.562 1 89.06 348 THR A O 1
ATOM 2826 N N . PHE A 1 349 ? -4.426 70.625 43 1 87.5 349 PHE A N 1
ATOM 2827 C CA . PHE A 1 349 ? -4.812 70.375 41.625 1 87.5 349 PHE A CA 1
ATOM 2828 C C . PHE A 1 349 ? -3.742 69.562 40.906 1 87.5 349 PHE A C 1
ATOM 2830 O O . PHE A 1 349 ? -4.059 68.625 40.156 1 87.5 349 PHE A O 1
ATOM 2837 N N . GLU A 1 350 ? -2.477 69.938 41.219 1 87.12 350 GLU A N 1
ATOM 2838 C CA . GLU A 1 350 ? -1.381 69.188 40.594 1 87.12 350 GLU A CA 1
ATOM 2839 C C . GLU A 1 350 ? -1.378 67.688 41.062 1 87.12 350 GLU A C 1
ATOM 2841 O O . GLU A 1 350 ? -1.097 66.812 40.281 1 87.12 350 GLU A O 1
ATOM 2846 N N . ARG A 1 351 ? -1.751 67.5 42.281 1 91.56 351 ARG A N 1
ATOM 2847 C CA . ARG A 1 351 ? -1.856 66.125 42.781 1 91.56 351 ARG A CA 1
ATOM 2848 C C . ARG A 1 351 ? -2.984 65.375 42.094 1 91.56 351 ARG A C 1
ATOM 2850 O O . ARG A 1 351 ? -2.812 64.25 41.719 1 91.56 351 ARG A O 1
ATOM 2857 N N . PHE A 1 352 ? -4.094 66.062 41.906 1 92.81 352 PHE A N 1
ATOM 2858 C CA . PHE A 1 352 ? -5.223 65.438 41.219 1 92.81 352 PHE A CA 1
ATOM 2859 C C . PHE A 1 352 ? -4.867 65.125 39.781 1 92.81 352 PHE A C 1
ATOM 2861 O O . PHE A 1 352 ? -5.297 64.062 39.281 1 92.81 352 PHE A O 1
ATOM 2868 N N . ASN A 1 353 ? -4.031 66.062 39.25 1 90.38 353 ASN A N 1
ATOM 2869 C CA . ASN A 1 353 ? -3.602 65.75 37.875 1 90.38 353 ASN A CA 1
ATOM 2870 C C . ASN A 1 353 ? -2.789 64.5 37.781 1 90.38 353 ASN A C 1
ATOM 2872 O O . ASN A 1 353 ? -3.006 63.688 36.875 1 90.38 353 ASN A O 1
ATOM 2876 N N . CYS A 1 354 ? -1.97 64.312 38.719 1 92.69 354 CYS A N 1
ATOM 2877 C CA . CYS A 1 354 ? -1.138 63.125 38.75 1 92.69 354 CYS A CA 1
ATOM 2878 C C . CYS A 1 354 ? -1.985 61.875 38.969 1 92.69 354 CYS A C 1
ATOM 2880 O O . CYS A 1 354 ? -1.844 60.875 38.219 1 92.69 354 CYS A O 1
ATOM 2882 N N . ILE A 1 355 ? -2.906 61.906 39.844 1 94.44 355 ILE A N 1
ATOM 2883 C CA . ILE A 1 355 ? -3.758 60.75 40.156 1 94.44 355 ILE A CA 1
ATOM 2884 C C . ILE A 1 355 ? -4.672 60.469 38.969 1 94.44 355 ILE A C 1
ATOM 2886 O O . ILE A 1 355 ? -4.91 59.312 38.625 1 94.44 355 ILE A O 1
ATOM 2890 N N . PHE A 1 356 ? -5.121 61.531 38.281 1 95.62 356 PHE A N 1
ATOM 2891 C CA . PHE A 1 356 ? -5.992 61.375 37.125 1 95.62 356 PHE A CA 1
ATOM 2892 C C . PHE A 1 356 ? -5.277 60.625 36 1 95.62 356 PHE A C 1
ATOM 2894 O O . PHE A 1 356 ? -5.832 59.688 35.438 1 95.62 356 PHE A O 1
ATOM 2901 N N . GLU A 1 357 ? -4.055 61.031 35.781 1 93.75 357 GLU A N 1
ATOM 2902 C CA . GLU A 1 357 ? -3.287 60.375 34.688 1 93.75 357 GLU A CA 1
ATOM 2903 C C . GLU A 1 357 ? -3.066 58.906 35 1 93.75 357 GLU A C 1
ATOM 2905 O O . GLU A 1 357 ? -3.145 58.062 34.094 1 93.75 357 GLU A O 1
ATOM 2910 N N . GLN A 1 358 ? -2.812 58.625 36.219 1 94.25 358 GLN A N 1
ATOM 2911 C CA . GLN A 1 358 ? -2.6 57.219 36.594 1 94.25 358 GLN A CA 1
ATOM 2912 C C . GLN A 1 358 ? -3.875 56.406 36.438 1 94.25 358 GLN A C 1
ATOM 2914 O O . GLN A 1 358 ? -3.85 55.312 35.844 1 94.25 358 GLN A O 1
ATOM 2919 N N . ARG A 1 359 ? -4.953 56.906 36.875 1 95.12 359 ARG A N 1
ATOM 2920 C CA . ARG A 1 359 ? -6.223 56.188 36.781 1 95.12 359 ARG A CA 1
ATOM 2921 C C . ARG A 1 359 ? -6.688 56.094 35.344 1 95.12 359 ARG A C 1
ATOM 2923 O O . ARG A 1 359 ? -7.281 55.062 34.938 1 95.12 359 ARG A O 1
ATOM 2930 N N . LEU A 1 360 ? -6.363 57.156 34.594 1 95.5 360 LEU A N 1
ATOM 2931 C CA . LEU A 1 360 ? -6.695 57.125 33.156 1 95.5 360 LEU A CA 1
ATOM 2932 C C . LEU A 1 360 ? -5.941 56 32.469 1 95.5 360 LEU A C 1
ATOM 2934 O O . LEU A 1 360 ? -6.52 55.281 31.641 1 95.5 360 LEU A O 1
ATOM 2938 N N . ALA A 1 361 ? -4.684 55.906 32.812 1 94.5 361 ALA A N 1
ATOM 2939 C CA . ALA A 1 361 ? -3.871 54.844 32.25 1 94.5 361 ALA A CA 1
ATOM 2940 C C . ALA A 1 361 ? -4.43 53.469 32.625 1 94.5 361 ALA A C 1
ATOM 2942 O O . ALA A 1 361 ? -4.496 52.562 31.797 1 94.5 361 ALA A O 1
ATOM 2943 N N . GLY A 1 362 ? -4.777 53.25 33.875 1 95.06 362 GLY A N 1
ATOM 2944 C CA . GLY A 1 362 ? -5.402 52.031 34.312 1 95.06 362 GLY A CA 1
ATOM 2945 C C . GLY A 1 362 ? -6.715 51.719 33.594 1 95.06 362 GLY A C 1
ATOM 2946 O O . GLY A 1 362 ? -6.941 50.594 33.156 1 95.06 362 GLY A O 1
ATOM 2947 N N . ALA A 1 363 ? -7.547 52.688 33.438 1 96.38 363 ALA A N 1
ATOM 2948 C CA . ALA A 1 363 ? -8.828 52.531 32.75 1 96.38 363 ALA A CA 1
ATOM 2949 C C . ALA A 1 363 ? -8.625 52.125 31.297 1 96.38 363 ALA A C 1
ATOM 2951 O O . ALA A 1 363 ? -9.32 51.25 30.781 1 96.38 363 ALA A O 1
ATOM 2952 N N . ASN A 1 364 ? -7.652 52.812 30.688 1 95.12 364 ASN A N 1
ATOM 2953 C CA . ASN A 1 364 ? -7.352 52.5 29.297 1 95.12 364 ASN A CA 1
ATOM 2954 C C . ASN A 1 364 ? -6.836 51.062 29.156 1 95.12 364 ASN A C 1
ATOM 2956 O O . ASN A 1 364 ? -7.148 50.375 28.172 1 95.12 364 ASN A O 1
ATOM 2960 N N . TYR A 1 365 ? -6.102 50.656 30.125 1 94.88 365 TYR A N 1
ATOM 2961 C CA . TYR A 1 365 ? -5.609 49.312 30.109 1 94.88 365 TYR A CA 1
ATOM 2962 C C . TYR A 1 365 ? -6.766 48.312 30.188 1 94.88 365 TYR A C 1
ATOM 2964 O O . TYR A 1 365 ? -6.855 47.406 29.359 1 94.88 365 TYR A O 1
ATOM 2972 N N . PHE A 1 366 ? -7.664 48.469 31.031 1 95.38 366 PHE A N 1
ATOM 2973 C CA . PHE A 1 366 ? -8.75 47.531 31.25 1 95.38 366 PHE A CA 1
ATOM 2974 C C . PHE A 1 366 ? -9.742 47.562 30.094 1 95.38 366 PHE A C 1
ATOM 2976 O O . PHE A 1 366 ? -10.297 46.531 29.703 1 95.38 366 PHE A O 1
ATOM 2983 N N . ILE A 1 367 ? -9.961 48.719 29.594 1 94.75 367 ILE A N 1
ATOM 2984 C CA . ILE A 1 367 ? -10.859 48.812 28.438 1 94.75 367 ILE A CA 1
ATOM 2985 C C . ILE A 1 367 ? -10.25 48.094 27.25 1 94.75 367 ILE A C 1
ATOM 2987 O O . ILE A 1 367 ? -10.977 47.469 26.469 1 94.75 367 ILE A O 1
ATOM 2991 N N . GLY A 1 368 ? -8.945 48.219 27.109 1 93.88 368 GLY A N 1
ATOM 2992 C CA . GLY A 1 368 ? -8.25 47.469 26.078 1 93.88 368 GLY A CA 1
ATOM 2993 C C . GLY A 1 368 ? -8.391 45.969 26.234 1 93.88 368 GLY A C 1
ATOM 2994 O O . GLY A 1 368 ? -8.625 45.25 25.266 1 93.88 368 GLY A O 1
ATOM 2995 N N . GLU A 1 369 ? -8.289 45.469 27.438 1 94.69 369 GLU A N 1
ATOM 2996 C CA . GLU A 1 369 ? -8.469 44.062 27.734 1 94.69 369 GLU A CA 1
ATOM 2997 C C . GLU A 1 369 ? -9.883 43.594 27.406 1 94.69 369 GLU A C 1
ATOM 2999 O O . GLU A 1 369 ? -10.07 42.5 26.844 1 94.69 369 GLU A O 1
ATOM 3004 N N . LEU A 1 370 ? -10.805 44.406 27.719 1 95.06 370 LEU A N 1
ATOM 3005 C CA . LEU A 1 370 ? -12.195 44.094 27.453 1 95.06 370 LEU A CA 1
ATOM 3006 C C . LEU A 1 370 ? -12.469 44.031 25.953 1 95.06 370 LEU A C 1
ATOM 3008 O O . LEU A 1 370 ? -13.195 43.156 25.484 1 95.06 370 LEU A O 1
ATOM 3012 N N . TYR A 1 371 ? -11.844 44.906 25.172 1 93.94 371 TYR A N 1
ATOM 3013 C CA . TYR A 1 371 ? -11.969 44.844 23.719 1 93.94 371 TYR A CA 1
ATOM 3014 C C . TYR A 1 371 ? -11.383 43.562 23.156 1 93.94 371 TYR A C 1
ATOM 3016 O O . TYR A 1 371 ? -11.977 42.938 22.281 1 93.94 371 TYR A O 1
ATOM 3024 N N . SER A 1 372 ? -10.227 43.25 23.719 1 93.81 372 SER A N 1
ATOM 3025 C CA . SER A 1 372 ? -9.547 42.031 23.281 1 93.81 372 SER A CA 1
ATOM 3026 C C . SER A 1 372 ? -10.383 40.781 23.578 1 93.81 372 SER A C 1
ATOM 3028 O O . SER A 1 372 ? -10.492 39.875 22.75 1 93.81 372 SER A O 1
ATOM 3030 N N . LEU A 1 373 ? -10.969 40.75 24.703 1 93 373 LEU A N 1
ATOM 3031 C CA . LEU A 1 373 ? -11.828 39.656 25.094 1 93 373 LEU A CA 1
ATOM 3032 C C . LEU A 1 373 ? -13.055 39.562 24.188 1 93 373 LEU A C 1
ATOM 3034 O O . LEU A 1 373 ? -13.461 38.469 23.781 1 93 373 LEU A O 1
ATOM 3038 N N . GLY A 1 374 ? -13.633 40.719 23.906 1 92.81 374 GLY A N 1
ATOM 3039 C CA . GLY A 1 374 ? -14.742 40.75 22.969 1 92.81 374 GLY A CA 1
ATOM 3040 C C . GLY A 1 374 ? -14.398 40.156 21.609 1 92.81 374 GLY A C 1
ATOM 3041 O O . GLY A 1 374 ? -15.156 39.344 21.062 1 92.81 374 GLY A O 1
ATOM 3042 N N . LYS A 1 375 ? -13.297 40.531 21.109 1 93.5 375 LYS A N 1
ATOM 3043 C CA . LYS A 1 375 ? -12.828 40 19.828 1 93.5 375 LYS A CA 1
ATOM 3044 C C . LYS A 1 375 ? -12.602 38.5 19.891 1 93.5 375 LYS A C 1
ATOM 3046 O O . LYS A 1 375 ? -12.938 37.781 18.953 1 93.5 375 LYS A O 1
ATOM 3051 N N . TRP A 1 376 ? -12.07 38 20.938 1 94.06 376 TRP A N 1
ATOM 3052 C CA . TRP A 1 376 ? -11.82 36.562 21.141 1 94.06 376 TRP A CA 1
ATOM 3053 C C . TRP A 1 376 ? -13.133 35.781 21.109 1 94.06 376 TRP A C 1
ATOM 3055 O O . TRP A 1 376 ? -13.203 34.719 20.516 1 94.06 376 TRP A O 1
ATOM 3065 N N . TYR A 1 377 ? -14.141 36.344 21.766 1 94.62 377 TYR A N 1
ATOM 3066 C CA . TYR A 1 377 ? -15.422 35.656 21.797 1 94.62 377 TYR A CA 1
ATOM 3067 C C . TYR A 1 377 ? -16 35.5 20.406 1 94.62 377 TYR A C 1
ATOM 3069 O O . TYR A 1 377 ? -16.578 34.469 20.062 1 94.62 377 TYR A O 1
ATOM 3077 N N . ASP A 1 378 ? -15.797 36.5 19.531 1 95 378 ASP A N 1
ATOM 3078 C CA . ASP A 1 378 ? -16.219 36.406 18.141 1 95 378 ASP A CA 1
ATOM 3079 C C . ASP A 1 378 ? -15.461 35.281 17.406 1 95 378 ASP A C 1
ATOM 3081 O O . ASP A 1 378 ? -16.062 34.469 16.719 1 95 378 ASP A O 1
ATOM 3085 N N . LEU A 1 379 ? -14.211 35.281 17.641 1 94.69 379 LEU A N 1
ATOM 3086 C CA . LEU A 1 379 ? -13.359 34.312 16.969 1 94.69 379 LEU A CA 1
ATOM 3087 C C . LEU A 1 379 ? -13.648 32.906 17.469 1 94.69 379 LEU A C 1
ATOM 3089 O O . LEU A 1 379 ? -13.609 31.953 16.703 1 94.69 379 LEU A O 1
ATOM 3093 N N . PHE A 1 380 ? -13.945 32.844 18.766 1 95.56 380 PHE A N 1
ATOM 3094 C CA . PHE A 1 380 ? -14.297 31.562 19.375 1 95.56 380 PHE A CA 1
ATOM 3095 C C . PHE A 1 380 ? -15.586 31.016 18.766 1 95.56 380 PHE A C 1
ATOM 3097 O O . PHE A 1 380 ? -15.633 29.859 18.344 1 95.56 380 PHE A O 1
ATOM 3104 N N . ASP A 1 381 ? -16.547 31.859 18.625 1 94.75 381 ASP A N 1
ATOM 3105 C CA . ASP A 1 381 ? -17.812 31.484 18.031 1 94.75 381 ASP A CA 1
ATOM 3106 C C . ASP A 1 381 ? -17.609 30.984 16.594 1 94.75 381 ASP A C 1
ATOM 3108 O O . ASP A 1 381 ? -18.047 29.891 16.234 1 94.75 381 ASP A O 1
ATOM 3112 N N . GLU A 1 382 ? -16.938 31.781 15.812 1 95.31 382 GLU A N 1
ATOM 3113 C CA . GLU A 1 382 ? -16.656 31.422 14.422 1 95.31 382 GLU A CA 1
ATOM 3114 C C . GLU A 1 382 ? -15.836 30.141 14.328 1 95.31 382 GLU A C 1
ATOM 3116 O O . GLU A 1 382 ? -16.094 29.297 13.484 1 95.31 382 GLU A O 1
ATOM 3121 N N . SER A 1 383 ? -14.859 29.953 15.211 1 95.81 383 SER A N 1
ATOM 3122 C CA . SER A 1 383 ? -13.969 28.797 15.203 1 95.81 383 SER A CA 1
ATOM 3123 C C . SER A 1 383 ? -14.719 27.516 15.539 1 95.81 383 SER A C 1
ATOM 3125 O O . SER A 1 383 ? -14.406 26.453 15.008 1 95.81 383 SER A O 1
ATOM 3127 N N . TYR A 1 384 ? -15.672 27.641 16.359 1 95.06 384 TYR A N 1
ATOM 3128 C CA . TYR A 1 384 ? -16.453 26.469 16.688 1 95.06 384 TYR A CA 1
ATOM 3129 C C . TYR A 1 384 ? -17.25 25.969 15.484 1 95.06 384 TYR A C 1
ATOM 3131 O O . TYR A 1 384 ? -17.297 24.766 15.211 1 95.06 384 TYR A O 1
ATOM 3139 N N . ASP A 1 385 ? -17.891 26.906 14.711 1 94.94 385 ASP A N 1
ATOM 3140 C CA . ASP A 1 385 ? -18.594 26.531 13.492 1 94.94 385 ASP A CA 1
ATOM 3141 C C . ASP A 1 385 ? -17.656 25.828 12.508 1 94.94 385 ASP A C 1
ATOM 3143 O O . ASP A 1 385 ? -18.031 24.797 11.914 1 94.94 385 ASP A O 1
ATOM 3147 N N . ASN A 1 386 ? -16.484 26.344 12.422 1 95.5 386 ASN A N 1
ATOM 3148 C CA . ASN A 1 386 ? -15.523 25.75 11.5 1 95.5 386 ASN A CA 1
ATOM 3149 C C . ASN A 1 386 ? -14.984 24.422 12.023 1 95.5 386 ASN A C 1
ATOM 3151 O O . ASN A 1 386 ? -14.594 23.562 11.234 1 95.5 386 ASN A O 1
ATOM 3155 N N . LEU A 1 387 ? -14.984 24.281 13.336 1 94.56 387 LEU A N 1
ATOM 3156 C CA . LEU A 1 387 ? -14.594 23 13.93 1 94.56 387 LEU A CA 1
ATOM 3157 C C . LEU A 1 387 ? -15.547 21.891 13.484 1 94.56 387 LEU A C 1
ATOM 3159 O O . LEU A 1 387 ? -15.102 20.812 13.109 1 94.56 387 LEU A O 1
ATOM 3163 N N . LEU A 1 388 ? -16.812 22.188 13.523 1 93.69 388 LEU A N 1
ATOM 3164 C CA . LEU A 1 388 ? -17.797 21.188 13.117 1 93.69 388 LEU A CA 1
ATOM 3165 C C . LEU A 1 388 ? -17.625 20.812 11.648 1 93.69 388 LEU A C 1
ATOM 3167 O O . LEU A 1 388 ? -17.719 19.641 11.289 1 93.69 388 LEU A O 1
ATOM 3171 N N . GLU A 1 389 ? -17.312 21.812 10.836 1 94.62 389 GLU A N 1
ATOM 3172 C CA . GLU A 1 389 ? -17.031 21.547 9.43 1 94.62 389 GLU A CA 1
ATOM 3173 C C . GLU A 1 389 ? -15.742 20.734 9.266 1 94.62 389 GLU A C 1
ATOM 3175 O O . GLU A 1 389 ? -15.656 19.859 8.398 1 94.62 389 GLU A O 1
ATOM 3180 N N . GLU A 1 390 ? -14.828 21.047 10.125 1 94.75 390 GLU A N 1
ATOM 3181 C CA . GLU A 1 390 ? -13.539 20.359 10.055 1 94.75 390 GLU A CA 1
ATOM 3182 C C . GLU A 1 390 ? -13.688 18.891 10.414 1 94.75 390 GLU A C 1
ATOM 3184 O O . GLU A 1 390 ? -13.062 18.031 9.797 1 94.75 390 GLU A O 1
ATOM 3189 N N . VAL A 1 391 ? -14.461 18.547 11.336 1 92.44 391 VAL A N 1
ATOM 3190 C CA . VAL A 1 391 ? -14.703 17.172 11.727 1 92.44 391 VAL A CA 1
ATOM 3191 C C . VAL A 1 391 ? -15.289 16.391 10.555 1 92.44 391 VAL A C 1
ATOM 3193 O O . VAL A 1 391 ? -14.844 15.273 10.25 1 92.44 391 VAL A O 1
ATOM 3196 N N . LYS A 1 392 ? -16.234 16.984 9.891 1 93.44 392 LYS A N 1
ATOM 3197 C CA . LYS A 1 392 ? -16.828 16.344 8.727 1 93.44 392 LYS A CA 1
ATOM 3198 C C . LYS A 1 392 ? -15.812 16.188 7.602 1 93.44 392 LYS A C 1
ATOM 3200 O O . LYS A 1 392 ? -15.766 15.141 6.941 1 93.44 392 LYS A O 1
ATOM 3205 N N . ARG A 1 393 ? -15.039 17.25 7.398 1 95.25 393 ARG A N 1
ATOM 3206 C CA . ARG A 1 393 ? -14.016 17.203 6.359 1 95.25 393 ARG A CA 1
ATOM 3207 C C . ARG A 1 393 ? -13.023 16.078 6.625 1 95.25 393 ARG A C 1
ATOM 3209 O O . ARG A 1 393 ? -12.672 15.328 5.711 1 95.25 393 ARG A O 1
ATOM 3216 N N . ARG A 1 394 ? -12.547 15.992 7.836 1 93.5 394 ARG A N 1
ATOM 3217 C CA . ARG A 1 394 ? -11.578 14.969 8.211 1 93.5 394 ARG A CA 1
ATOM 3218 C C . ARG A 1 394 ? -12.164 13.57 8.023 1 93.5 394 ARG A C 1
ATOM 3220 O O . ARG A 1 394 ? -11.461 12.648 7.594 1 93.5 394 ARG A O 1
ATOM 3227 N N . GLN A 1 395 ? -13.406 13.398 8.281 1 93 395 GLN A N 1
ATOM 3228 C CA . GLN A 1 395 ? -14.055 12.109 8.07 1 93 395 GLN A CA 1
ATOM 3229 C C . GLN A 1 395 ? -14.125 11.766 6.59 1 93 395 GLN A C 1
ATOM 3231 O O . GLN A 1 395 ? -13.852 10.625 6.199 1 93 395 GLN A O 1
ATOM 3236 N N . LYS A 1 396 ? -14.492 12.719 5.855 1 94.88 396 LYS A N 1
ATOM 3237 C CA . LYS A 1 396 ? -14.555 12.5 4.414 1 94.88 396 LYS A CA 1
ATOM 3238 C C . LYS A 1 396 ? -13.18 12.156 3.85 1 94.88 396 LYS A C 1
ATOM 3240 O O . LYS A 1 396 ? -13.062 11.273 2.998 1 94.88 396 LYS A O 1
ATOM 3245 N N . GLU A 1 397 ? -12.227 12.898 4.309 1 94.5 397 GLU A N 1
ATOM 3246 C CA . GLU A 1 397 ? -10.875 12.648 3.834 1 94.5 397 GLU A CA 1
ATOM 3247 C C . GLU A 1 397 ? -10.383 11.266 4.25 1 94.5 397 GLU A C 1
ATOM 3249 O O . GLU A 1 397 ? -9.727 10.57 3.471 1 94.5 397 GLU A O 1
ATOM 3254 N N . TYR A 1 398 ? -10.688 10.828 5.422 1 93.75 398 TYR A N 1
ATOM 3255 C CA . TYR A 1 398 ? -10.336 9.492 5.879 1 93.75 398 TYR A CA 1
ATOM 3256 C C . TYR A 1 398 ? -10.961 8.43 4.988 1 93.75 398 TYR A C 1
ATOM 3258 O O . TYR A 1 398 ? -10.281 7.492 4.555 1 93.75 398 TYR A O 1
ATOM 3266 N N . LEU A 1 399 ? -12.227 8.602 4.762 1 94.44 399 LEU A N 1
ATOM 3267 C CA . LEU A 1 399 ? -12.914 7.625 3.926 1 94.44 399 LEU A CA 1
ATOM 3268 C C . LEU A 1 399 ? -12.312 7.59 2.525 1 94.44 399 LEU A C 1
ATOM 3270 O O . LEU A 1 399 ? -12.18 6.52 1.93 1 94.44 399 LEU A O 1
ATOM 3274 N N . ARG A 1 400 ? -11.992 8.719 2.021 1 95.69 400 ARG A N 1
ATOM 3275 C CA . ARG A 1 400 ? -11.352 8.789 0.712 1 95.69 400 ARG A CA 1
ATOM 3276 C C . ARG A 1 400 ? -10.023 8.039 0.713 1 95.69 400 ARG A C 1
ATOM 3278 O O . ARG A 1 400 ? -9.758 7.23 -0.177 1 95.69 400 ARG A O 1
ATOM 3285 N N . GLN A 1 401 ? -9.18 8.281 1.684 1 94.38 401 GLN A N 1
ATOM 3286 C CA . GLN A 1 401 ? -7.871 7.633 1.784 1 94.38 401 GLN A CA 1
ATOM 3287 C C . GLN A 1 401 ? -8.016 6.125 1.976 1 94.38 401 GLN A C 1
ATOM 3289 O O . GLN A 1 401 ? -7.242 5.348 1.415 1 94.38 401 GLN A O 1
ATOM 3294 N N . LYS A 1 402 ? -8.961 5.805 2.789 1 93.38 402 LYS A N 1
ATOM 3295 C CA . LYS A 1 402 ? -9.227 4.387 3.006 1 93.38 402 LYS A CA 1
ATOM 3296 C C . LYS A 1 402 ? -9.617 3.695 1.704 1 93.38 402 LYS A C 1
ATOM 3298 O O . LYS A 1 402 ? -9.148 2.592 1.416 1 93.38 402 LYS A O 1
ATOM 3303 N N . THR A 1 403 ? -10.422 4.312 0.952 1 96.5 403 THR A N 1
ATOM 3304 C CA . THR A 1 403 ? -10.836 3.76 -0.333 1 96.5 403 THR A CA 1
ATOM 3305 C C . THR A 1 403 ? -9.641 3.604 -1.266 1 96.5 403 THR A C 1
ATOM 3307 O O . THR A 1 403 ? -9.492 2.576 -1.934 1 96.5 403 THR A O 1
ATOM 3310 N N . ILE A 1 404 ? -8.789 4.559 -1.336 1 95.94 404 ILE A N 1
ATOM 3311 C CA . ILE A 1 404 ? -7.59 4.508 -2.168 1 95.94 404 ILE A CA 1
ATOM 3312 C C . ILE A 1 404 ? -6.684 3.371 -1.703 1 95.94 404 ILE A C 1
ATOM 3314 O O . ILE A 1 404 ? -6.18 2.596 -2.52 1 95.94 404 ILE A O 1
ATOM 3318 N N . ALA A 1 405 ? -6.504 3.291 -0.409 1 94.94 405 ALA A N 1
ATOM 3319 C CA . ALA A 1 405 ? -5.676 2.23 0.162 1 94.94 405 ALA A CA 1
ATOM 3320 C C . ALA A 1 405 ? -6.223 0.853 -0.197 1 94.94 405 ALA A C 1
ATOM 3322 O O . ALA A 1 405 ? -5.461 -0.05 -0.554 1 94.94 405 ALA A O 1
ATOM 3323 N N . GLU A 1 406 ? -7.523 0.717 -0.138 1 95.56 406 GLU A N 1
ATOM 3324 C CA . GLU A 1 406 ? -8.156 -0.551 -0.485 1 95.56 406 GLU A CA 1
ATOM 3325 C C . GLU A 1 406 ? -7.992 -0.865 -1.969 1 95.56 406 GLU A C 1
ATOM 3327 O O . GLU A 1 406 ? -7.777 -2.02 -2.344 1 95.56 406 GLU A O 1
ATOM 3332 N N . GLN A 1 407 ? -8.117 0.125 -2.764 1 96.62 407 GLN A N 1
ATOM 3333 C CA . GLN A 1 407 ? -7.902 -0.061 -4.195 1 96.62 407 GLN A CA 1
ATOM 3334 C C . GLN A 1 407 ? -6.477 -0.521 -4.477 1 96.62 407 GLN A C 1
ATOM 3336 O O . GLN A 1 407 ? -6.258 -1.435 -5.277 1 96.62 407 GLN A O 1
ATOM 3341 N N . PHE A 1 408 ? -5.516 0.119 -3.84 1 97 408 PHE A N 1
ATOM 3342 C CA . PHE A 1 408 ? -4.121 -0.271 -4.008 1 97 408 PHE A CA 1
ATOM 3343 C C . PHE A 1 408 ? -3.898 -1.703 -3.537 1 97 408 PHE A C 1
ATOM 3345 O O . PHE A 1 408 ? -3.209 -2.48 -4.199 1 97 408 PHE A O 1
ATOM 3352 N N . ASN A 1 409 ? -4.52 -2.01 -2.432 1 95.12 409 ASN A N 1
ATOM 3353 C CA . ASN A 1 409 ? -4.387 -3.359 -1.893 1 95.12 409 ASN A CA 1
ATOM 3354 C C . ASN A 1 409 ? -4.965 -4.402 -2.842 1 95.12 409 ASN A C 1
ATOM 3356 O O . ASN A 1 409 ? -4.379 -5.473 -3.025 1 95.12 409 ASN A O 1
ATOM 3360 N N . GLU A 1 410 ? -6.09 -4.086 -3.414 1 96.12 410 GLU A N 1
ATOM 3361 C CA . GLU A 1 410 ? -6.711 -5 -4.371 1 96.12 410 GLU A CA 1
ATOM 3362 C C . GLU A 1 410 ? -5.832 -5.18 -5.605 1 96.12 410 GLU A C 1
ATOM 3364 O O . GLU A 1 410 ? -5.699 -6.293 -6.121 1 96.12 410 GLU A O 1
ATOM 3369 N N . GLU A 1 411 ? -5.262 -4.152 -6.047 1 96.38 411 GLU A N 1
ATOM 3370 C CA . GLU A 1 411 ? -4.379 -4.234 -7.203 1 96.38 411 GLU A CA 1
ATOM 3371 C C . GLU A 1 411 ? -3.137 -5.062 -6.895 1 96.38 411 GLU A C 1
ATOM 3373 O O . GLU A 1 411 ? -2.717 -5.891 -7.707 1 96.38 411 GLU A O 1
ATOM 3378 N N . LEU A 1 412 ? -2.547 -4.855 -5.762 1 95.44 412 LEU A N 1
ATOM 3379 C CA . LEU A 1 412 ? -1.378 -5.621 -5.348 1 95.44 412 LEU A CA 1
ATOM 3380 C C . LEU A 1 412 ? -1.716 -7.105 -5.223 1 95.44 412 LEU A C 1
ATOM 3382 O O . LEU A 1 412 ? -0.941 -7.961 -5.66 1 95.44 412 LEU A O 1
ATOM 3386 N N . LYS A 1 413 ? -2.91 -7.379 -4.699 1 93 413 LYS A N 1
ATOM 3387 C CA . LYS A 1 413 ? -3.371 -8.758 -4.574 1 93 413 LYS A CA 1
ATOM 3388 C C . LYS A 1 413 ? -3.604 -9.391 -5.945 1 93 413 LYS A C 1
ATOM 3390 O O . LYS A 1 413 ? -3.273 -10.555 -6.164 1 93 413 LYS A O 1
ATOM 3395 N N . HIS A 1 414 ? -4.156 -8.641 -6.816 1 95.94 414 HIS A N 1
ATOM 3396 C CA . HIS A 1 414 ? -4.387 -9.117 -8.18 1 95.94 414 HIS A CA 1
ATOM 3397 C C . HIS A 1 414 ? -3.074 -9.484 -8.859 1 95.94 414 HIS A C 1
ATOM 3399 O O . HIS A 1 414 ? -2.957 -10.555 -9.453 1 95.94 414 HIS A O 1
ATOM 3405 N N . ASN A 1 415 ? -2.072 -8.594 -8.758 1 95.25 415 ASN A N 1
ATOM 3406 C CA . ASN A 1 415 ? -0.763 -8.852 -9.344 1 95.25 415 ASN A CA 1
ATOM 3407 C C . ASN A 1 415 ? -0.103 -10.078 -8.727 1 95.25 415 ASN A C 1
ATOM 3409 O O . ASN A 1 415 ? 0.509 -10.883 -9.438 1 95.25 415 ASN A O 1
ATOM 3413 N N . TYR A 1 416 ? -0.283 -10.266 -7.5 1 93.94 416 TYR A N 1
ATOM 3414 C CA . TYR A 1 416 ? 0.255 -11.422 -6.793 1 93.94 416 TYR A CA 1
ATOM 3415 C C . TYR A 1 416 ? -0.38 -12.711 -7.297 1 93.94 416 TYR A C 1
ATOM 3417 O O . TYR A 1 416 ? 0.321 -13.68 -7.594 1 93.94 416 TYR A O 1
ATOM 3425 N N . ASN A 1 417 ? -1.689 -12.68 -7.41 1 93.88 417 ASN A N 1
ATOM 3426 C CA . ASN A 1 417 ? -2.4 -13.859 -7.887 1 93.88 417 ASN A CA 1
ATOM 3427 C C . ASN A 1 417 ? -2.025 -14.203 -9.328 1 93.88 417 ASN A C 1
ATOM 3429 O O . ASN A 1 417 ? -1.909 -15.375 -9.68 1 93.88 417 ASN A O 1
ATOM 3433 N N . GLN A 1 418 ? -1.852 -13.219 -10.078 1 95.25 418 GLN A N 1
ATOM 3434 C CA . GLN A 1 418 ? -1.421 -13.438 -11.453 1 95.25 418 GLN A CA 1
ATOM 3435 C C . GLN A 1 418 ? -0.043 -14.094 -11.5 1 95.25 418 GLN A C 1
ATOM 3437 O O . GLN A 1 418 ? 0.197 -14.992 -12.305 1 95.25 418 GLN A O 1
ATOM 3442 N N . GLU A 1 419 ? 0.853 -13.609 -10.617 1 94.44 419 GLU A N 1
ATOM 3443 C CA . GLU A 1 419 ? 2.188 -14.195 -10.547 1 94.44 419 GLU A CA 1
ATOM 3444 C C . GLU A 1 419 ? 2.129 -15.656 -10.102 1 94.44 419 GLU A C 1
ATOM 3446 O O . GLU A 1 419 ? 2.834 -16.5 -10.648 1 94.44 419 GLU A O 1
ATOM 3451 N N . ILE A 1 420 ? 1.269 -15.992 -9.172 1 91.06 420 ILE A N 1
ATOM 3452 C CA . ILE A 1 420 ? 1.089 -17.375 -8.719 1 91.06 420 ILE A CA 1
ATOM 3453 C C . ILE A 1 420 ? 0.606 -18.234 -9.883 1 91.06 420 ILE A C 1
ATOM 3455 O O . ILE A 1 420 ? 1.109 -19.344 -10.086 1 91.06 420 ILE A O 1
ATOM 3459 N N . GLN A 1 421 ? -0.314 -17.688 -10.625 1 94.56 421 GLN A N 1
ATOM 3460 C CA . GLN A 1 421 ? -0.84 -18.438 -11.766 1 94.56 421 GLN A CA 1
ATOM 3461 C C . GLN A 1 421 ? 0.246 -18.672 -12.812 1 94.56 421 GLN A C 1
ATOM 3463 O O . GLN A 1 421 ? 0.33 -19.766 -13.383 1 94.56 421 GLN A O 1
ATOM 3468 N N . ASN A 1 422 ? 1.082 -17.703 -13.047 1 95.44 422 ASN A N 1
ATOM 3469 C CA . ASN A 1 422 ? 2.176 -17.844 -14 1 95.44 422 ASN A CA 1
ATOM 3470 C C . ASN A 1 422 ? 3.172 -18.922 -13.555 1 95.44 422 ASN A C 1
ATOM 3472 O O . ASN A 1 422 ? 3.652 -19.703 -14.375 1 95.44 422 ASN A O 1
ATOM 3476 N N . ARG A 1 423 ? 3.488 -18.969 -12.297 1 93.19 423 ARG A N 1
ATOM 3477 C CA . ARG A 1 423 ? 4.422 -19.953 -11.758 1 93.19 423 ARG A CA 1
ATOM 3478 C C . ARG A 1 423 ? 3.846 -21.359 -11.836 1 93.19 423 ARG A C 1
ATOM 3480 O O . ARG A 1 423 ? 4.566 -22.312 -12.117 1 93.19 423 ARG A O 1
ATOM 3487 N N . LEU A 1 424 ? 2.498 -21.438 -11.648 1 91.88 424 LEU A N 1
ATOM 3488 C CA . LEU A 1 424 ? 1.827 -22.719 -11.789 1 91.88 424 LEU A CA 1
ATOM 3489 C C . LEU A 1 424 ? 1.85 -23.203 -13.242 1 91.88 424 LEU A C 1
ATOM 3491 O O . LEU A 1 424 ? 2.066 -24.391 -13.508 1 91.88 424 LEU A O 1
ATOM 3495 N N . LYS A 1 425 ? 1.64 -22.281 -14.141 1 94.25 425 LYS A N 1
ATOM 3496 C CA . LYS A 1 425 ? 1.708 -22.609 -15.562 1 94.25 425 LYS A CA 1
ATOM 3497 C C . LYS A 1 425 ? 3.098 -23.109 -15.945 1 94.25 425 LYS A C 1
ATOM 3499 O O . LYS A 1 425 ? 3.23 -24.062 -16.703 1 94.25 425 LYS A O 1
ATOM 3504 N N . PHE A 1 426 ? 4.152 -22.469 -15.367 1 96.19 426 PHE A N 1
ATOM 3505 C CA . PHE A 1 426 ? 5.52 -22.906 -15.617 1 96.19 426 PHE A CA 1
ATOM 3506 C C . PHE A 1 426 ? 5.742 -24.312 -15.094 1 96.19 426 PHE A C 1
ATOM 3508 O O . PHE A 1 426 ? 6.359 -25.141 -15.766 1 96.19 426 PHE A O 1
ATOM 3515 N N . TYR A 1 427 ? 5.238 -24.547 -13.922 1 93 427 TYR A N 1
ATOM 3516 C CA . TYR A 1 427 ? 5.41 -25.875 -13.344 1 93 427 TYR A CA 1
ATOM 3517 C C . TYR A 1 427 ? 4.758 -26.938 -14.211 1 93 427 TYR A C 1
ATOM 3519 O O . TYR A 1 427 ? 5.379 -27.969 -14.523 1 93 427 TYR A O 1
ATOM 3527 N N . ASP A 1 428 ? 3.51 -26.719 -14.656 1 93.75 428 ASP A N 1
ATOM 3528 C CA . ASP A 1 428 ? 2.746 -27.672 -15.445 1 93.75 428 ASP A CA 1
ATOM 3529 C C . ASP A 1 428 ? 3.41 -27.938 -16.797 1 93.75 428 ASP A C 1
ATOM 3531 O O . ASP A 1 428 ? 3.393 -29.062 -17.297 1 93.75 428 ASP A O 1
ATOM 3535 N N . SER A 1 429 ? 4.074 -26.938 -17.328 1 94.5 429 SER A N 1
ATOM 3536 C CA . SER A 1 429 ? 4.645 -27.047 -18.672 1 94.5 429 SER A CA 1
ATOM 3537 C C . SER A 1 429 ? 6.066 -27.578 -18.609 1 94.5 429 SER A C 1
ATOM 3539 O O . SER A 1 429 ? 6.465 -28.375 -19.469 1 94.5 429 SER A O 1
ATOM 3541 N N . TYR A 1 430 ? 6.867 -27.203 -17.562 1 94.12 430 TYR A N 1
ATOM 3542 C CA . TYR A 1 430 ? 8.297 -27.484 -17.578 1 94.12 430 TYR A CA 1
ATOM 3543 C C . TYR A 1 430 ? 8.766 -28 -16.219 1 94.12 430 TYR A C 1
ATOM 3545 O O . TYR A 1 430 ? 9.602 -28.906 -16.156 1 94.12 430 TYR A O 1
ATOM 3553 N N . GLY A 1 431 ? 8.188 -27.359 -15.141 1 92.19 431 GLY A N 1
ATOM 3554 C CA . GLY A 1 431 ? 8.648 -27.656 -13.789 1 92.19 431 GLY A CA 1
ATOM 3555 C C . GLY A 1 431 ? 8.562 -29.125 -13.438 1 92.19 431 GLY A C 1
ATOM 3556 O O . GLY A 1 431 ? 9.445 -29.672 -12.766 1 92.19 431 GLY A O 1
ATOM 3557 N N . LYS A 1 432 ? 7.625 -29.906 -13.938 1 90.62 432 LYS A N 1
ATOM 3558 C CA . LYS A 1 432 ? 7.402 -31.312 -13.594 1 90.62 432 LYS A CA 1
ATOM 3559 C C . LYS A 1 432 ? 8.5 -32.188 -14.18 1 90.62 432 LYS A C 1
ATOM 3561 O O . LYS A 1 432 ? 8.68 -33.344 -13.742 1 90.62 432 LYS A O 1
ATOM 3566 N N . TYR A 1 433 ? 9.242 -31.703 -15.172 1 93.38 433 TYR A N 1
ATOM 3567 C CA . TYR A 1 433 ? 10.258 -32.5 -15.836 1 93.38 433 TYR A CA 1
ATOM 3568 C C . TYR A 1 433 ? 11.648 -32.188 -15.305 1 93.38 433 TYR A C 1
ATOM 3570 O O . TYR A 1 433 ? 12.648 -32.688 -15.82 1 93.38 433 TYR A O 1
ATOM 3578 N N . LEU A 1 434 ? 11.695 -31.219 -14.312 1 92.19 434 LEU A N 1
ATOM 3579 C CA . LEU A 1 434 ? 12.953 -30.875 -13.656 1 92.19 434 LEU A CA 1
ATOM 3580 C C . LEU A 1 434 ? 13.141 -31.703 -12.383 1 92.19 434 LEU A C 1
ATOM 3582 O O . LEU A 1 434 ? 12.18 -32 -11.672 1 92.19 434 LEU A O 1
ATOM 3586 N N . PRO A 1 435 ? 14.469 -32.219 -12.25 1 88.25 435 PRO A N 1
ATOM 3587 C CA . PRO A 1 435 ? 14.719 -32.844 -10.945 1 88.25 435 PRO A CA 1
ATOM 3588 C C . PRO A 1 435 ? 14.344 -31.938 -9.781 1 88.25 435 PRO A C 1
ATOM 3590 O O . PRO A 1 435 ? 14.414 -30.703 -9.906 1 88.25 435 PRO A O 1
ATOM 3593 N N . VAL A 1 436 ? 13.992 -32.406 -8.602 1 84.25 436 VAL A N 1
ATOM 3594 C CA . VAL A 1 436 ? 13.508 -31.688 -7.43 1 84.25 436 VAL A CA 1
ATOM 3595 C C . VAL A 1 436 ? 14.578 -30.719 -6.945 1 84.25 436 VAL A C 1
ATOM 3597 O O . VAL A 1 436 ? 14.273 -29.578 -6.562 1 84.25 436 VAL A O 1
ATOM 3600 N N . SER A 1 437 ? 15.812 -31.109 -7.008 1 82.81 437 SER A N 1
ATOM 3601 C CA . SER A 1 437 ? 16.906 -30.266 -6.535 1 82.81 437 SER A CA 1
ATOM 3602 C C . SER A 1 437 ? 17.047 -29.016 -7.379 1 82.81 437 SER A C 1
ATOM 3604 O O . SER A 1 437 ? 17.328 -27.922 -6.852 1 82.81 437 SER A O 1
ATOM 3606 N N . LEU A 1 438 ? 16.812 -29.188 -8.68 1 87 438 LEU A N 1
ATOM 3607 C CA . LEU A 1 438 ? 16.906 -28.031 -9.578 1 87 438 LEU A CA 1
ATOM 3608 C C . LEU A 1 438 ? 15.688 -27.141 -9.453 1 87 438 LEU A C 1
ATOM 3610 O O . LEU A 1 438 ? 15.812 -25.906 -9.445 1 87 438 LEU A O 1
ATOM 3614 N N . PHE A 1 439 ? 14.5 -27.719 -9.273 1 88.75 439 PHE A N 1
ATOM 3615 C CA . PHE A 1 439 ? 13.273 -26.938 -9.172 1 88.75 439 PHE A CA 1
ATOM 3616 C C . PHE A 1 439 ? 13.242 -26.172 -7.852 1 88.75 439 PHE A C 1
ATOM 3618 O O . PHE A 1 439 ? 12.656 -25.078 -7.773 1 88.75 439 PHE A O 1
ATOM 3625 N N . SER A 1 440 ? 13.852 -26.672 -6.809 1 84.69 440 SER A N 1
ATOM 3626 C CA . SER A 1 440 ? 13.844 -26.062 -5.484 1 84.69 440 SER A CA 1
ATOM 3627 C C . SER A 1 440 ? 14.492 -24.672 -5.512 1 84.69 440 SER A C 1
ATOM 3629 O O . SER A 1 440 ? 14.25 -23.859 -4.625 1 84.69 440 SER A O 1
ATOM 3631 N N . THR A 1 441 ? 15.266 -24.375 -6.535 1 83.5 441 THR A N 1
ATOM 3632 C CA . THR A 1 441 ? 15.945 -23.094 -6.648 1 83.5 441 THR A CA 1
ATOM 3633 C C . THR A 1 441 ? 14.938 -21.984 -6.918 1 83.5 441 THR A C 1
ATOM 3635 O O . THR A 1 441 ? 15.219 -20.812 -6.664 1 83.5 441 THR A O 1
ATOM 3638 N N . ILE A 1 442 ? 13.703 -22.328 -7.418 1 85.81 442 ILE A N 1
ATOM 3639 C CA . ILE A 1 442 ? 12.711 -21.312 -7.758 1 85.81 442 ILE A CA 1
ATOM 3640 C C . ILE A 1 442 ? 11.391 -21.625 -7.059 1 85.81 442 ILE A C 1
ATOM 3642 O O . ILE A 1 442 ? 10.336 -21.141 -7.473 1 85.81 442 ILE A O 1
ATOM 3646 N N . SER A 1 443 ? 11.438 -22.5 -6.016 1 83.44 443 SER A N 1
ATOM 3647 C CA . SER A 1 443 ? 10.203 -22.969 -5.402 1 83.44 443 SER A CA 1
ATOM 3648 C C . SER A 1 443 ? 9.68 -21.969 -4.375 1 83.44 443 SER A C 1
ATOM 3650 O O . SER A 1 443 ? 8.57 -22.125 -3.859 1 83.44 443 SER A O 1
ATOM 3652 N N . ASP A 1 444 ? 10.344 -20.922 -4.098 1 82.44 444 ASP A N 1
ATOM 3653 C CA . ASP A 1 444 ? 9.906 -19.938 -3.113 1 82.44 444 ASP A CA 1
ATOM 3654 C C . ASP A 1 444 ? 8.664 -19.203 -3.596 1 82.44 444 ASP A C 1
ATOM 3656 O O . ASP A 1 444 ? 8.477 -19.016 -4.797 1 82.44 444 ASP A O 1
ATOM 3660 N N . GLN A 1 445 ? 7.875 -18.844 -2.629 1 85.56 445 GLN A N 1
ATOM 3661 C CA . GLN A 1 445 ? 6.707 -18.031 -2.951 1 85.56 445 GLN A CA 1
ATOM 3662 C C . GLN A 1 445 ? 7.117 -16.625 -3.367 1 85.56 445 GLN A C 1
ATOM 3664 O O . GLN A 1 445 ? 8.141 -16.109 -2.916 1 85.56 445 GLN A O 1
ATOM 3669 N N . PRO A 1 446 ? 6.211 -16.109 -4.258 1 88.62 446 PRO A N 1
ATOM 3670 C CA . PRO A 1 446 ? 6.516 -14.719 -4.621 1 88.62 446 PRO A CA 1
ATOM 3671 C C . PRO A 1 446 ? 6.363 -13.758 -3.451 1 88.62 446 PRO A C 1
ATOM 3673 O O . PRO A 1 446 ? 5.598 -14.023 -2.521 1 88.62 446 PRO A O 1
ATOM 3676 N N . ILE A 1 447 ? 7.188 -12.695 -3.484 1 87.62 447 ILE A N 1
ATOM 3677 C CA . ILE A 1 447 ? 7.078 -11.656 -2.473 1 87.62 447 ILE A CA 1
ATOM 3678 C C . ILE A 1 447 ? 5.762 -10.898 -2.65 1 87.62 447 ILE A C 1
ATOM 3680 O O . ILE A 1 447 ? 5.395 -10.539 -3.771 1 87.62 447 ILE A O 1
ATOM 3684 N N . SER A 1 448 ? 5.121 -10.859 -1.454 1 90.44 448 SER A N 1
ATOM 3685 C CA . SER A 1 448 ? 3.838 -10.164 -1.502 1 90.44 448 SER A CA 1
ATOM 3686 C C . SER A 1 448 ? 3.926 -8.797 -0.84 1 90.44 448 SER A C 1
ATOM 3688 O O . SER A 1 448 ? 4.707 -8.602 0.094 1 90.44 448 SER A O 1
ATOM 3690 N N . PHE A 1 449 ? 3.178 -7.832 -1.46 1 93.88 449 PHE A N 1
ATOM 3691 C CA . PHE A 1 449 ? 3.041 -6.488 -0.914 1 93.88 449 PHE A CA 1
ATOM 3692 C C . PHE A 1 449 ? 1.605 -6.227 -0.471 1 93.88 449 PHE A C 1
ATOM 3694 O O . PHE A 1 449 ? 0.658 -6.652 -1.137 1 93.88 449 PHE A O 1
ATOM 3701 N N . GLN A 1 450 ? 1.466 -5.613 0.79 1 93.25 450 GLN A N 1
ATOM 3702 C CA . GLN A 1 450 ? 0.143 -5.289 1.313 1 93.25 450 GLN A CA 1
ATOM 3703 C C . GLN A 1 450 ? 0.115 -3.883 1.906 1 93.25 450 GLN A C 1
ATOM 3705 O O . GLN A 1 450 ? 1.135 -3.387 2.391 1 93.25 450 GLN A O 1
ATOM 3710 N N . VAL A 1 451 ? -1.083 -3.34 1.757 1 94.88 451 VAL A N 1
ATOM 3711 C CA . VAL A 1 451 ? -1.279 -2.037 2.381 1 94.88 451 VAL A CA 1
ATOM 3712 C C . VAL A 1 451 ? -1.781 -2.219 3.812 1 94.88 451 VAL A C 1
ATOM 3714 O O . VAL A 1 451 ? -2.754 -2.939 4.047 1 94.88 451 VAL A O 1
ATOM 3717 N N . LYS A 1 452 ? -1.045 -1.55 4.809 1 90.94 452 LYS A N 1
ATOM 3718 C CA . LYS A 1 452 ? -1.442 -1.64 6.211 1 90.94 452 LYS A CA 1
ATOM 3719 C C . LYS A 1 452 ? -1.683 -0.254 6.805 1 90.94 452 LYS A C 1
ATOM 3721 O O . LYS A 1 452 ? -1.027 0.715 6.414 1 90.94 452 LYS A O 1
ATOM 3726 N N . GLN A 1 453 ? -2.664 -0.379 7.703 1 91 453 GLN A N 1
ATOM 3727 C CA . GLN A 1 453 ? -2.957 0.836 8.453 1 91 453 GLN A CA 1
ATOM 3728 C C . GLN A 1 453 ? -1.989 1.008 9.625 1 91 453 GLN A C 1
ATOM 3730 O O . GLN A 1 453 ? -1.702 0.049 10.344 1 91 453 GLN A O 1
ATOM 3735 N N . ILE A 1 454 ? -1.269 2.176 9.617 1 80.81 454 ILE A N 1
ATOM 3736 C CA . ILE A 1 454 ? -0.357 2.465 10.719 1 80.81 454 ILE A CA 1
ATOM 3737 C C . ILE A 1 454 ? -0.989 3.49 11.656 1 80.81 454 ILE A C 1
ATOM 3739 O O . ILE A 1 454 ? -1.485 4.527 11.211 1 80.81 454 ILE A O 1
ATOM 3743 N N . ILE A 1 455 ? -1.239 3.127 12.977 1 67.31 455 ILE A N 1
ATOM 3744 C CA . ILE A 1 455 ? -1.767 4.066 13.953 1 67.31 455 ILE A CA 1
ATOM 3745 C C . ILE A 1 455 ? -0.618 4.668 14.766 1 67.31 455 ILE A C 1
ATOM 3747 O O . ILE A 1 455 ? 0.142 3.943 15.406 1 67.31 455 ILE A O 1
ATOM 3751 N N . GLU A 1 456 ? -0.111 5.84 14.297 1 60.88 456 GLU A N 1
ATOM 3752 C CA . GLU A 1 456 ? 0.894 6.512 15.117 1 60.88 456 GLU A CA 1
ATOM 3753 C C . GLU A 1 456 ? 0.254 7.203 16.312 1 60.88 456 GLU A C 1
ATOM 3755 O O . GLU A 1 456 ? -0.752 7.902 16.172 1 60.88 456 GLU A O 1
ATOM 3760 N N . GLU A 1 457 ? 0.341 6.785 17.547 1 57.12 457 GLU A N 1
ATOM 3761 C CA . GLU A 1 457 ? -0.217 7.391 18.75 1 57.12 457 GLU A CA 1
ATOM 3762 C C . GLU A 1 457 ? 0.376 8.773 19 1 57.12 457 GLU A C 1
ATOM 3764 O O . GLU A 1 457 ? 0.041 9.438 19.984 1 57.12 457 GLU A O 1
ATOM 3769 N N . SER A 1 458 ? 1.207 9.391 18.219 1 54.16 458 SER A N 1
ATOM 3770 C CA . SER A 1 458 ? 1.787 10.648 18.672 1 54.16 458 SER A CA 1
ATOM 3771 C C . SER A 1 458 ? 0.863 11.828 18.375 1 54.16 458 SER A C 1
ATOM 3773 O O . SER A 1 458 ? 0.122 11.812 17.391 1 54.16 458 SER A O 1
ATOM 3775 N N . VAL A 1 459 ? 0.406 12.562 19.469 1 55.81 459 VAL A N 1
ATOM 3776 C CA . VAL A 1 459 ? -0.334 13.82 19.406 1 55.81 459 VAL A CA 1
ATOM 3777 C C . VAL A 1 459 ? 0.48 14.859 18.641 1 55.81 459 VAL A C 1
ATOM 3779 O O . VAL A 1 459 ? 1.705 14.922 18.781 1 55.81 459 VAL A O 1
ATOM 3782 N N . ILE A 1 460 ? -0.082 15.32 17.594 1 54.5 460 ILE A N 1
ATOM 3783 C CA . ILE A 1 460 ? 0.58 16.453 16.953 1 54.5 460 ILE A CA 1
ATOM 3784 C C . ILE A 1 460 ? 0.912 17.516 17.984 1 54.5 460 ILE A C 1
ATOM 3786 O O . ILE A 1 460 ? 0.045 17.938 18.75 1 54.5 460 ILE A O 1
ATOM 3790 N N . ASP A 1 461 ? 2.072 17.594 18.5 1 49.03 461 ASP A N 1
ATOM 3791 C CA . ASP A 1 461 ? 2.48 18.672 19.406 1 49.03 461 ASP A CA 1
ATOM 3792 C C . ASP A 1 461 ? 2.199 20.031 18.781 1 49.03 461 ASP A C 1
ATOM 3794 O O . ASP A 1 461 ? 2.889 20.453 17.844 1 49.03 461 ASP A O 1
ATOM 3798 N N . TYR A 1 462 ? 0.933 20.344 18.859 1 49.56 462 TYR A N 1
ATOM 3799 C CA . TYR A 1 462 ? 0.675 21.734 18.5 1 49.56 462 TYR A CA 1
ATOM 3800 C C . TYR A 1 462 ? 1.401 22.688 19.438 1 49.56 462 TYR A C 1
ATOM 3802 O O . TYR A 1 462 ? 0.812 23.203 20.391 1 49.56 462 TYR A O 1
ATOM 3810 N N . SER A 1 463 ? 2.537 22.297 20.078 1 40.75 463 SER A N 1
ATOM 3811 C CA . SER A 1 463 ? 3.23 23.172 21.016 1 40.75 463 SER A CA 1
ATOM 3812 C C . SER A 1 463 ? 3.213 24.625 20.531 1 40.75 463 SER A C 1
ATOM 3814 O O . SER A 1 463 ? 4.105 25.406 20.875 1 40.75 463 SER A O 1
ATOM 3816 N N . PHE A 1 464 ? 2.576 25.078 19.609 1 33.78 464 PHE A N 1
ATOM 3817 C CA . PHE A 1 464 ? 2.557 26.531 19.734 1 33.78 464 PHE A CA 1
ATOM 3818 C C . PHE A 1 464 ? 1.821 26.969 20.984 1 33.78 464 PHE A C 1
ATOM 3820 O O . PHE A 1 464 ? 0.74 26.453 21.297 1 33.78 464 PHE A O 1
ATOM 3827 N N . ASN A 1 465 ? 2.717 27.328 22.031 1 29.45 465 ASN A N 1
ATOM 3828 C CA . ASN A 1 465 ? 2.316 28.016 23.266 1 29.45 465 ASN A CA 1
ATOM 3829 C C . ASN A 1 465 ? 1.241 29.062 23 1 29.45 465 ASN A C 1
ATOM 3831 O O . ASN A 1 465 ? 1.537 30.141 22.469 1 29.45 465 ASN A O 1
ATOM 3835 N N . PRO A 1 466 ? 0.297 28.781 22.5 1 29.09 466 PRO A N 1
ATOM 3836 C CA . PRO A 1 466 ? -0.616 29.922 22.406 1 29.09 466 PRO A CA 1
ATOM 3837 C C . PRO A 1 466 ? -0.676 30.719 23.703 1 29.09 466 PRO A C 1
ATOM 3839 O O . PRO A 1 466 ? -0.55 31.953 23.688 1 29.09 466 PRO A O 1
ATOM 3842 N N . LEU A 1 467 ? -1.531 30.375 24.594 1 28.09 467 LEU A N 1
ATOM 3843 C CA . LEU A 1 467 ? -1.945 31.25 25.672 1 28.09 467 LEU A CA 1
ATOM 3844 C C . LEU A 1 467 ? -0.855 31.344 26.734 1 28.09 467 LEU A C 1
ATOM 3846 O O . LEU A 1 467 ? -0.618 30.391 27.484 1 28.09 467 LEU A O 1
ATOM 3850 N N . ASN A 1 468 ? 0.371 31.703 26.453 1 27.31 468 ASN A N 1
ATOM 3851 C CA . ASN A 1 468 ? 0.971 32.625 27.406 1 27.31 468 ASN A CA 1
ATOM 3852 C C . ASN A 1 468 ? -0.039 33.688 27.891 1 27.31 468 ASN A C 1
ATOM 3854 O O . ASN A 1 468 ? 0.261 34.875 27.922 1 27.31 468 ASN A O 1
ATOM 3858 N N . LEU A 1 469 ? -1.209 33.531 27.594 1 25.11 469 LEU A N 1
ATOM 3859 C CA . LEU A 1 469 ? -2.107 34.438 28.328 1 25.11 469 LEU A CA 1
ATOM 3860 C C . LEU A 1 469 ? -2.1 34.094 29.812 1 25.11 469 LEU A C 1
ATOM 3862 O O . LEU A 1 469 ? -3.158 34 30.438 1 25.11 469 LEU A O 1
ATOM 3866 N N . LYS A 1 470 ? -1.349 33.031 30.266 1 27.81 470 LYS A N 1
ATOM 3867 C CA . LYS A 1 470 ? -1.251 33.438 31.656 1 27.81 470 LYS A CA 1
ATOM 3868 C C . LYS A 1 470 ? -0.7 34.844 31.812 1 27.81 470 LYS A C 1
ATOM 3870 O O . LYS A 1 470 ? 0.372 35.156 31.281 1 27.81 470 LYS A O 1
ATOM 3875 N N . ARG A 1 471 ? -1.51 35.844 32.031 1 26.28 471 ARG A N 1
ATOM 3876 C CA . ARG A 1 471 ? -1.332 37.219 32.469 1 26.28 471 ARG A CA 1
ATOM 3877 C C . ARG A 1 471 ? -0.074 37.375 33.344 1 26.28 471 ARG A C 1
ATOM 3879 O O . ARG A 1 471 ? 0.161 36.562 34.25 1 26.28 471 ARG A O 1
ATOM 3886 N N . SER A 1 472 ? 1.076 37.594 32.781 1 25.2 472 SER A N 1
ATOM 3887 C CA . SER A 1 472 ? 1.889 38.469 33.594 1 25.2 472 SER A CA 1
ATOM 3888 C C . SER A 1 472 ? 1.018 39.438 34.438 1 25.2 472 SER A C 1
ATOM 3890 O O . SER A 1 472 ? 0.419 40.344 33.875 1 25.2 472 SER A O 1
ATOM 3892 N N . SER A 1 473 ? 0.187 38.906 35.219 1 23.69 473 SER A N 1
ATOM 3893 C CA . SER A 1 473 ? -0.285 39.812 36.281 1 23.69 473 SER A CA 1
ATOM 3894 C C . SER A 1 473 ? 0.85 40.688 36.812 1 23.69 473 SER A C 1
ATOM 3896 O O . SER A 1 473 ? 1.897 40.188 37.188 1 23.69 473 SER A O 1
ATOM 3898 N N . PRO A 1 474 ? 1.168 41.781 36.094 1 25.61 474 PRO A N 1
ATOM 3899 C CA . PRO A 1 474 ? 2.016 42.781 36.75 1 25.61 474 PRO A CA 1
ATOM 3900 C C . PRO A 1 474 ? 1.794 42.812 38.25 1 25.61 474 PRO A C 1
ATOM 3902 O O . PRO A 1 474 ? 2.406 43.625 38.938 1 25.61 474 PRO A O 1
ATOM 3905 N N . ILE A 1 475 ? 0.8 42.219 38.812 1 25.8 475 ILE A N 1
ATOM 3906 C CA . ILE A 1 475 ? 0.706 42.594 40.219 1 25.8 475 ILE A CA 1
ATOM 3907 C C . ILE A 1 475 ? 1.928 42.062 40.969 1 25.8 475 ILE A C 1
ATOM 3909 O O . ILE A 1 475 ? 2.48 42.75 41.844 1 25.8 475 ILE A O 1
ATOM 3913 N N . ASN A 1 476 ? 2.32 40.812 40.812 1 25.39 476 ASN A N 1
ATOM 3914 C CA . ASN A 1 476 ? 3.211 40.438 41.906 1 25.39 476 ASN A CA 1
ATOM 3915 C C . ASN A 1 476 ? 4.629 40.969 41.688 1 25.39 476 ASN A C 1
ATOM 3917 O O . ASN A 1 476 ? 5.562 40.562 42.375 1 25.39 476 ASN A O 1
ATOM 3921 N N . GLN A 1 477 ? 4.992 41.438 40.5 1 25.67 477 GLN A N 1
ATOM 3922 C CA . GLN A 1 477 ? 6.34 41.969 40.688 1 25.67 477 GLN A CA 1
ATOM 3923 C C . GLN A 1 477 ? 6.363 43.062 41.719 1 25.67 477 GLN A C 1
ATOM 3925 O O . GLN A 1 477 ? 7.43 43.562 42.094 1 25.67 477 GLN A O 1
ATOM 3930 N N . GLN A 1 478 ? 5.246 43.719 42.031 1 24.78 478 GLN A N 1
ATOM 3931 C CA . GLN A 1 478 ? 5.5 44.75 43.031 1 24.78 478 GLN A CA 1
ATOM 3932 C C . GLN A 1 478 ? 5.891 44.125 44.375 1 24.78 478 GLN A C 1
ATOM 3934 O O . GLN A 1 478 ? 6.375 44.844 45.25 1 24.78 478 GLN A O 1
ATOM 3939 N N . GLN A 1 479 ? 5.586 42.906 44.688 1 24.55 479 GLN A N 1
ATOM 3940 C CA . GLN A 1 479 ? 5.879 42.719 46.125 1 24.55 479 GLN A CA 1
ATOM 3941 C C . GLN A 1 479 ? 7.379 42.594 46.344 1 24.55 479 GLN A C 1
ATOM 3943 O O . GLN A 1 479 ? 7.84 42.75 47.5 1 24.55 479 GLN A O 1
ATOM 3948 N N . GLN A 1 480 ? 8.141 42 45.469 1 24.81 480 GLN A N 1
ATOM 3949 C CA . GLN A 1 480 ? 9.453 41.719 46.031 1 24.81 480 GLN A CA 1
ATOM 3950 C C . GLN A 1 480 ? 10.273 43 46.188 1 24.81 480 GLN A C 1
ATOM 3952 O O . GLN A 1 480 ? 11.406 42.969 46.656 1 24.81 480 GLN A O 1
ATOM 3957 N N . GLN A 1 481 ? 10 44.062 45.469 1 24.59 481 GLN A N 1
ATOM 3958 C CA . GLN A 1 481 ? 11.008 45.094 45.625 1 24.59 481 GLN A CA 1
ATOM 3959 C C . GLN A 1 481 ? 10.969 45.688 47.062 1 24.59 481 GLN A C 1
ATOM 3961 O O . GLN A 1 481 ? 11.703 46.625 47.344 1 24.59 481 GLN A O 1
ATOM 3966 N N . GLN A 1 482 ? 9.953 45.469 47.844 1 23.38 482 GLN A N 1
ATOM 3967 C CA . GLN A 1 482 ? 10.031 46.312 49.031 1 23.38 482 GLN A CA 1
ATOM 3968 C C . GLN A 1 482 ? 11.062 45.781 50.031 1 23.38 482 GLN A C 1
ATOM 3970 O O . GLN A 1 482 ? 10.789 45.688 51.219 1 23.38 482 GLN A O 1
ATOM 3975 N N . GLN A 1 483 ? 11.836 44.719 49.719 1 24.59 483 GLN A N 1
ATOM 3976 C CA . GLN A 1 483 ? 12.625 44.531 50.906 1 24.59 483 GLN A CA 1
ATOM 3977 C C . GLN A 1 483 ? 13.578 45.688 51.156 1 24.59 483 GLN A C 1
ATOM 3979 O O . GLN A 1 483 ? 14.242 46.156 50.219 1 24.59 483 GLN A O 1
ATOM 3984 N N . PRO A 1 484 ? 13.367 46.531 52.188 1 26.95 484 PRO A N 1
ATOM 3985 C CA . PRO A 1 484 ? 14.234 47.625 52.625 1 26.95 484 PRO A CA 1
ATOM 3986 C C . PRO A 1 484 ? 15.703 47.219 52.719 1 26.95 484 PRO A C 1
ATOM 3988 O O . PRO A 1 484 ? 16.016 46.031 52.844 1 26.95 484 PRO A O 1
ATOM 3991 N N . PRO A 1 485 ? 16.562 47.781 51.938 1 28.44 485 PRO A N 1
ATOM 3992 C CA . PRO A 1 485 ? 18 47.562 52.094 1 28.44 485 PRO A CA 1
ATOM 3993 C C . PRO A 1 485 ? 18.391 47.438 53.562 1 28.44 485 PRO A C 1
ATOM 3995 O O . PRO A 1 485 ? 17.703 47.969 54.438 1 28.44 485 PRO A O 1
ATOM 3998 N N . PRO A 1 486 ? 18.812 46.219 53.969 1 26.14 486 PRO A N 1
ATOM 3999 C CA . PRO A 1 486 ? 19.312 46.156 55.344 1 26.14 486 PRO A CA 1
ATOM 4000 C C . PRO A 1 486 ? 20.109 47.375 55.781 1 26.14 486 PRO A C 1
ATOM 4002 O O . PRO A 1 486 ? 20.625 48.094 54.906 1 26.14 486 PRO A O 1
ATOM 4005 N N . ASN A 1 487 ? 19.922 47.906 56.969 1 26.16 487 ASN A N 1
ATOM 4006 C CA . ASN A 1 487 ? 20.625 48.875 57.781 1 26.16 487 ASN A CA 1
ATOM 4007 C C . ASN A 1 487 ? 22.141 48.656 57.75 1 26.16 487 ASN A C 1
ATOM 4009 O O . ASN A 1 487 ? 22.609 47.531 57.969 1 26.16 487 ASN A O 1
ATOM 4013 N N . SER A 1 488 ? 22.875 49.5 57.094 1 19.64 488 SER A N 1
ATOM 4014 C CA . SER A 1 488 ? 24.109 49.844 57.812 1 19.64 488 SER A CA 1
ATOM 4015 C C . SER A 1 488 ? 23.812 50.562 59.125 1 19.64 488 SER A C 1
ATOM 4017 O O . SER A 1 488 ? 22.891 51.375 59.188 1 19.64 488 SER A O 1
ATOM 4019 N N . MET B 1 1 ? 4.484 -156.625 -68.375 1 56.53 1 MET B N 1
ATOM 4020 C CA . MET B 1 1 ? 3.404 -155.625 -68 1 56.53 1 MET B CA 1
ATOM 4021 C C . MET B 1 1 ? 2.768 -155.125 -69.25 1 56.53 1 MET B C 1
ATOM 4023 O O . MET B 1 1 ? 3.469 -154.625 -70.125 1 56.53 1 MET B O 1
ATOM 4027 N N . ASP B 1 2 ? 1.531 -155 -69.5 1 74.88 2 ASP B N 1
ATOM 4028 C CA . ASP B 1 2 ? 0.725 -154.75 -70.688 1 74.88 2 ASP B CA 1
ATOM 4029 C C . ASP B 1 2 ? 0.622 -153.25 -71 1 74.88 2 ASP B C 1
ATOM 4031 O O . ASP B 1 2 ? 0.726 -152.5 -70.062 1 74.88 2 ASP B O 1
ATOM 4035 N N . PHE B 1 3 ? 0.843 -152.625 -72.062 1 81.5 3 PHE B N 1
ATOM 4036 C CA . PHE B 1 3 ? 0.837 -151.25 -72.625 1 81.5 3 PHE B CA 1
ATOM 4037 C C . PHE B 1 3 ? -0.345 -150.5 -72.062 1 81.5 3 PHE B C 1
ATOM 4039 O O . PHE B 1 3 ? -0.194 -149.375 -71.688 1 81.5 3 PHE B O 1
ATOM 4046 N N . SER B 1 4 ? -1.398 -151.125 -71.938 1 81.38 4 SER B N 1
ATOM 4047 C CA . SER B 1 4 ? -2.602 -150.375 -71.5 1 81.38 4 SER B CA 1
ATOM 4048 C C . SER B 1 4 ? -2.516 -150.125 -70 1 81.38 4 SER B C 1
ATOM 4050 O O . SER B 1 4 ? -2.883 -149 -69.562 1 81.38 4 SER B O 1
ATOM 4052 N N . SER B 1 5 ? -1.887 -151 -69.188 1 82.88 5 SER B N 1
ATOM 4053 C CA . SER B 1 5 ? -1.781 -150.75 -67.75 1 82.88 5 SER B CA 1
ATOM 4054 C C . SER B 1 5 ? -0.793 -149.625 -67.438 1 82.88 5 SER B C 1
ATOM 4056 O O . SER B 1 5 ? -1.049 -148.875 -66.562 1 82.88 5 SER B O 1
ATOM 4058 N N . LYS B 1 6 ? 0.201 -149.5 -68.25 1 83.31 6 LYS B N 1
ATOM 4059 C CA . LYS B 1 6 ? 1.21 -148.5 -68 1 83.31 6 LYS B CA 1
ATOM 4060 C C . LYS B 1 6 ? 0.687 -147.125 -68.438 1 83.31 6 LYS B C 1
ATOM 4062 O O . LYS B 1 6 ? 0.945 -146.125 -67.75 1 83.31 6 LYS B O 1
ATOM 4067 N N . SER B 1 7 ? -0.08 -147 -69.438 1 83.69 7 SER B N 1
ATOM 4068 C CA . SER B 1 7 ? -0.639 -145.75 -69.875 1 83.69 7 SER B CA 1
ATOM 4069 C C . SER B 1 7 ? -1.683 -145.25 -68.938 1 83.69 7 SER B C 1
ATOM 4071 O O . SER B 1 7 ? -1.751 -144 -68.688 1 83.69 7 SER B O 1
ATOM 4073 N N . LEU B 1 8 ? -2.402 -146.125 -68.375 1 82.62 8 LEU B N 1
ATOM 4074 C CA . LEU B 1 8 ? -3.416 -145.75 -67.375 1 82.62 8 LEU B CA 1
ATOM 4075 C C . LEU B 1 8 ? -2.77 -145.25 -66.125 1 82.62 8 LEU B C 1
ATOM 4077 O O . LEU B 1 8 ? -3.277 -144.25 -65.5 1 82.62 8 LEU B O 1
ATOM 4081 N N . GLU B 1 9 ? -1.601 -145.875 -65.75 1 85.69 9 GLU B N 1
ATOM 4082 C CA . GLU B 1 9 ? -0.868 -145.375 -64.625 1 85.69 9 GLU B CA 1
ATOM 4083 C C . GLU B 1 9 ? -0.329 -143.875 -64.812 1 85.69 9 GLU B C 1
ATOM 4085 O O . GLU B 1 9 ? -0.388 -143.125 -63.938 1 85.69 9 GLU B O 1
ATOM 4090 N N . LEU B 1 10 ? 0.066 -143.625 -66 1 84.31 10 LEU B N 1
ATOM 4091 C CA . LEU B 1 10 ? 0.564 -142.375 -66.375 1 84.31 10 LEU B CA 1
ATOM 4092 C C . LEU B 1 10 ? -0.57 -141.25 -66.375 1 84.31 10 LEU B C 1
ATOM 4094 O O . LEU B 1 10 ? -0.388 -140.125 -66 1 84.31 10 LEU B O 1
ATOM 4098 N N . CYS B 1 11 ? -1.703 -141.75 -66.875 1 83.19 11 CYS B N 1
ATOM 4099 C CA . CYS B 1 11 ? -2.877 -141 -66.875 1 83.19 11 CYS B CA 1
ATOM 4100 C C . CYS B 1 11 ? -3.248 -140.5 -65.438 1 83.19 11 CYS B C 1
ATOM 4102 O O . CYS B 1 11 ? -3.533 -139.375 -65.188 1 83.19 11 CYS B O 1
ATOM 4104 N N . LYS B 1 12 ? -3.113 -141.5 -64.625 1 84.88 12 LYS B N 1
ATOM 4105 C CA . LYS B 1 12 ? -3.436 -141.25 -63.219 1 84.88 12 LYS B CA 1
ATOM 4106 C C . LYS B 1 12 ? -2.434 -140.25 -62.625 1 84.88 12 LYS B C 1
ATOM 4108 O O . LYS B 1 12 ? -2.818 -139.25 -61.906 1 84.88 12 LYS B O 1
ATOM 4113 N N . SER B 1 13 ? -1.203 -140.375 -62.938 1 86.06 13 SER B N 1
ATOM 4114 C CA . SER B 1 13 ? -0.157 -139.5 -62.438 1 86.06 13 SER B CA 1
ATOM 4115 C C . SER B 1 13 ? -0.323 -138.125 -62.969 1 86.06 13 SER B C 1
ATOM 4117 O O . SER B 1 13 ? -0.239 -137.125 -62.219 1 86.06 13 SER B O 1
ATOM 4119 N N . HIS B 1 14 ? -0.643 -137.875 -64.25 1 87.56 14 HIS B N 1
ATOM 4120 C CA . HIS B 1 14 ? -0.841 -136.625 -64.875 1 87.56 14 HIS B CA 1
ATOM 4121 C C . HIS B 1 14 ? -2.059 -135.875 -64.312 1 87.56 14 HIS B C 1
ATOM 4123 O O . HIS B 1 14 ? -2.021 -134.75 -64.062 1 87.56 14 HIS B O 1
ATOM 4129 N N . SER B 1 15 ? -3.047 -136.75 -64.125 1 86 15 SER B N 1
ATOM 4130 C CA . SER B 1 15 ? -4.25 -136.125 -63.531 1 86 15 SER B CA 1
ATOM 4131 C C . SER B 1 15 ? -3.986 -135.625 -62.156 1 86 15 SER B C 1
ATOM 4133 O O . SER B 1 15 ? -4.387 -134.5 -61.812 1 86 15 SER B O 1
ATOM 4135 N N . ASN B 1 16 ? -3.207 -136.375 -61.312 1 88.56 16 ASN B N 1
ATOM 4136 C CA . ASN B 1 16 ? -2.895 -136 -59.938 1 88.56 16 ASN B CA 1
ATOM 4137 C C . ASN B 1 16 ? -2.01 -134.75 -59.969 1 88.56 16 ASN B C 1
ATOM 4139 O O . ASN B 1 16 ? -2.221 -133.75 -59.156 1 88.56 16 ASN B O 1
ATOM 4143 N N . GLN B 1 17 ? -1.103 -134.625 -60.844 1 88.56 17 GLN B N 1
ATOM 4144 C CA . GLN B 1 17 ? -0.19 -133.5 -60.938 1 88.56 17 GLN B CA 1
ATOM 4145 C C . GLN B 1 17 ? -0.924 -132.25 -61.375 1 88.56 17 GLN B C 1
ATOM 4147 O O . GLN B 1 17 ? -0.706 -131.125 -60.812 1 88.56 17 GLN B O 1
ATOM 4152 N N . THR B 1 18 ? -1.785 -132.375 -62.25 1 88.38 18 THR B N 1
ATOM 4153 C CA . THR B 1 18 ? -2.543 -131.25 -62.75 1 88.38 18 THR B CA 1
ATOM 4154 C C . THR B 1 18 ? -3.465 -130.625 -61.656 1 88.38 18 THR B C 1
ATOM 4156 O O . THR B 1 18 ? -3.598 -129.375 -61.5 1 88.38 18 THR B O 1
ATOM 4159 N N . ASP B 1 19 ? -4.062 -131.625 -60.938 1 88.5 19 ASP B N 1
ATOM 4160 C CA . ASP B 1 19 ? -4.93 -131.125 -59.844 1 88.5 19 ASP B CA 1
ATOM 4161 C C . ASP B 1 19 ? -4.152 -130.375 -58.812 1 88.5 19 ASP B C 1
ATOM 4163 O O . ASP B 1 19 ? -4.625 -129.375 -58.312 1 88.5 19 ASP B O 1
ATOM 4167 N N . GLN B 1 20 ? -2.926 -130.875 -58.562 1 89.25 20 GLN B N 1
ATOM 4168 C CA . GLN B 1 20 ? -2.1 -130.125 -57.562 1 89.25 20 GLN B CA 1
ATOM 4169 C C . GLN B 1 20 ? -1.654 -128.75 -58.062 1 89.25 20 GLN B C 1
ATOM 4171 O O . GLN B 1 20 ? -1.705 -127.812 -57.281 1 89.25 20 GLN B O 1
ATOM 4176 N N . LEU B 1 21 ? -1.312 -128.625 -59.219 1 87.12 21 LEU B N 1
ATOM 4177 C CA . LEU B 1 21 ? -0.84 -127.375 -59.781 1 87.12 21 LEU B CA 1
ATOM 4178 C C . LEU B 1 21 ? -1.964 -126.375 -59.812 1 87.12 21 LEU B C 1
ATOM 4180 O O . LEU B 1 21 ? -1.748 -125.188 -59.5 1 87.12 21 LEU B O 1
ATOM 4184 N N . LEU B 1 22 ? -3.082 -126.875 -60.188 1 88.5 22 LEU B N 1
ATOM 4185 C CA . LEU B 1 22 ? -4.219 -125.938 -60.219 1 88.5 22 LEU B CA 1
ATOM 4186 C C . LEU B 1 22 ? -4.562 -125.438 -58.812 1 88.5 22 LEU B C 1
ATOM 4188 O O . LEU B 1 22 ? -4.852 -124.312 -58.625 1 88.5 22 LEU B O 1
ATOM 4192 N N . LYS B 1 23 ? -4.496 -126.375 -57.938 1 89.12 23 LYS B N 1
ATOM 4193 C CA . LYS B 1 23 ? -4.793 -126.062 -56.562 1 89.12 23 LYS B CA 1
ATOM 4194 C C . LYS B 1 23 ? -3.799 -125 -56.031 1 89.12 23 LYS B C 1
ATOM 4196 O O . LYS B 1 23 ? -4.191 -124 -55.438 1 89.12 23 LYS B O 1
ATOM 4201 N N . ILE B 1 24 ? -2.594 -125.062 -56.281 1 88.12 24 ILE B N 1
ATOM 4202 C CA . ILE B 1 24 ? -1.544 -124.125 -55.812 1 88.12 24 ILE B CA 1
ATOM 4203 C C . ILE B 1 24 ? -1.728 -122.75 -56.469 1 88.12 24 ILE B C 1
ATOM 4205 O O . ILE B 1 24 ? -1.616 -121.75 -55.812 1 88.12 24 ILE B O 1
ATOM 4209 N N . SER B 1 25 ? -2.053 -122.812 -57.719 1 86.44 25 SER B N 1
ATOM 4210 C CA . SER B 1 25 ? -2.24 -121.562 -58.438 1 86.44 25 SER B CA 1
ATOM 4211 C C . SER B 1 25 ? -3.41 -120.75 -57.875 1 86.44 25 SER B C 1
ATOM 4213 O O . SER B 1 25 ? -3.305 -119.562 -57.656 1 86.44 25 SER B O 1
ATOM 4215 N N . LYS B 1 26 ? -4.484 -121.5 -57.625 1 87.38 26 LYS B N 1
ATOM 4216 C CA . LYS B 1 26 ? -5.672 -120.812 -57.094 1 87.38 26 LYS B CA 1
ATOM 4217 C C . LYS B 1 26 ? -5.414 -120.25 -55.719 1 87.38 26 LYS B C 1
ATOM 4219 O O . LYS B 1 26 ? -5.785 -119.125 -55.406 1 87.38 26 LYS B O 1
ATOM 4224 N N . GLN B 1 27 ? -4.688 -121 -54.938 1 89.12 27 GLN B N 1
ATOM 4225 C CA . GLN B 1 27 ? -4.398 -120.562 -53.594 1 89.12 27 GLN B CA 1
ATOM 4226 C C . GLN B 1 27 ? -3.447 -119.375 -53.562 1 89.12 27 GLN B C 1
ATOM 4228 O O . GLN B 1 27 ? -3.668 -118.375 -52.844 1 89.12 27 GLN B O 1
ATOM 4233 N N . THR B 1 28 ? -2.471 -119.375 -54.375 1 86.62 28 THR B N 1
ATOM 4234 C CA . THR B 1 28 ? -1.482 -118.312 -54.438 1 86.62 28 THR B CA 1
ATOM 4235 C C . THR B 1 28 ? -2.105 -117.062 -54.969 1 86.62 28 THR B C 1
ATOM 4237 O O . THR B 1 28 ? -1.812 -115.938 -54.469 1 86.62 28 THR B O 1
ATOM 4240 N N . TYR B 1 29 ? -2.969 -117.25 -55.812 1 86.19 29 TYR B N 1
ATOM 4241 C CA . TYR B 1 29 ? -3.629 -116.062 -56.375 1 86.19 29 TYR B CA 1
ATOM 4242 C C . TYR B 1 29 ? -4.539 -115.438 -55.344 1 86.19 29 TYR B C 1
ATOM 4244 O O . TYR B 1 29 ? -4.598 -114.188 -55.25 1 86.19 29 TYR B O 1
ATOM 4252 N N . GLU B 1 30 ? -5.215 -116.25 -54.688 1 87.06 30 GLU B N 1
ATOM 4253 C CA . GLU B 1 30 ? -6.078 -115.688 -53.656 1 87.06 30 GLU B CA 1
ATOM 4254 C C . GLU B 1 30 ? -5.266 -114.938 -52.625 1 87.06 30 GLU B C 1
ATOM 4256 O O . GLU B 1 30 ? -5.668 -113.875 -52.188 1 87.06 30 GLU B O 1
ATOM 4261 N N . LYS B 1 31 ? -4.172 -115.438 -52.281 1 86.25 31 LYS B N 1
ATOM 4262 C CA . LYS B 1 31 ? -3.293 -114.812 -51.312 1 86.25 31 LYS B CA 1
ATOM 4263 C C . LYS B 1 31 ? -2.77 -113.5 -51.906 1 86.25 31 LYS B C 1
ATOM 4265 O O . LYS B 1 31 ? -2.691 -112.5 -51.188 1 86.25 31 LYS B O 1
ATOM 4270 N N . TYR B 1 32 ? -2.496 -113.5 -53.094 1 84.94 32 TYR B N 1
ATOM 4271 C CA . TYR B 1 32 ? -2.012 -112.312 -53.812 1 84.94 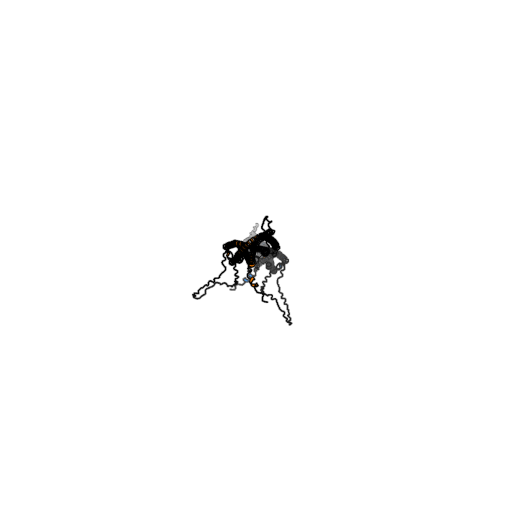32 TYR B CA 1
ATOM 4272 C C . TYR B 1 32 ? -3.08 -111.188 -53.844 1 84.94 32 TYR B C 1
ATOM 4274 O O . TYR B 1 32 ? -2.814 -110.062 -53.5 1 84.94 32 TYR B O 1
ATOM 4282 N N . ASP B 1 33 ? -4.281 -111.625 -54.219 1 83.44 33 ASP B N 1
ATOM 4283 C CA . ASP B 1 33 ? -5.383 -110.688 -54.281 1 83.44 33 ASP B CA 1
ATOM 4284 C C . ASP B 1 33 ? -5.691 -110.062 -52.938 1 83.44 33 ASP B C 1
ATOM 4286 O O . ASP B 1 33 ? -5.914 -108.875 -52.812 1 83.44 33 ASP B O 1
ATOM 4290 N N . ASN B 1 34 ? -5.609 -110.875 -51.938 1 85.81 34 ASN B N 1
ATOM 4291 C CA . ASN B 1 34 ? -5.836 -110.375 -50.594 1 85.81 34 ASN B CA 1
ATOM 4292 C C . ASN B 1 34 ? -4.727 -109.438 -50.125 1 85.81 34 ASN B C 1
ATOM 4294 O O . ASN B 1 34 ? -4.992 -108.438 -49.469 1 85.81 34 ASN B O 1
ATOM 4298 N N . SER B 1 35 ? -3.514 -109.688 -50.531 1 83.88 35 SER B N 1
ATOM 4299 C CA . SER B 1 35 ? -2.375 -108.875 -50.188 1 83.88 35 SER B CA 1
ATOM 4300 C C . SER B 1 35 ? -2.457 -107.5 -50.844 1 83.88 35 SER B C 1
ATOM 4302 O O . SER B 1 35 ? -2.137 -106.5 -50.219 1 83.88 35 SER B O 1
ATOM 4304 N N . LEU B 1 36 ? -2.977 -107.5 -52 1 83.88 36 LEU B N 1
ATOM 4305 C CA . LEU B 1 36 ? -3.078 -106.25 -52.719 1 83.88 36 LEU B CA 1
ATOM 4306 C C . LEU B 1 36 ? -4.133 -105.312 -52.094 1 83.88 36 LEU B C 1
ATOM 4308 O O . LEU B 1 36 ? -3.93 -104.125 -51.969 1 83.88 36 LEU B O 1
ATOM 4312 N N . SER B 1 37 ? -5.203 -105.938 -51.719 1 85.62 37 SER B N 1
ATOM 4313 C CA . SER B 1 37 ? -6.262 -105.188 -51.062 1 85.62 37 SER B CA 1
ATOM 4314 C C . SER B 1 37 ? -5.777 -104.625 -49.75 1 85.62 37 SER B C 1
ATOM 4316 O O . SER B 1 37 ? -6.062 -103.438 -49.438 1 85.62 37 SER B O 1
ATOM 4318 N N . LYS B 1 38 ? -5.012 -105.312 -49.031 1 84.88 38 LYS B N 1
ATOM 4319 C CA . LYS B 1 38 ? -4.465 -104.875 -47.781 1 84.88 38 LYS B CA 1
ATOM 4320 C C . LYS B 1 38 ? -3.443 -103.75 -48 1 84.88 38 LYS B C 1
ATOM 4322 O O . LYS B 1 38 ? -3.441 -102.75 -47.281 1 84.88 38 LYS B O 1
ATOM 4327 N N . LEU B 1 39 ? -2.637 -103.875 -49 1 86.31 39 LEU B N 1
ATOM 4328 C CA . LEU B 1 39 ? -1.634 -102.875 -49.312 1 86.31 39 LEU B CA 1
ATOM 4329 C C . LEU B 1 39 ? -2.293 -101.562 -49.688 1 86.31 39 LEU B C 1
ATOM 4331 O O . LEU B 1 39 ? -1.814 -100.5 -49.312 1 86.31 39 LEU B O 1
ATOM 4335 N N . HIS B 1 40 ? -3.42 -101.688 -50.438 1 88.25 40 HIS B N 1
ATOM 4336 C CA . HIS B 1 40 ? -4.137 -100.5 -50.844 1 88.25 40 HIS B CA 1
ATOM 4337 C C . HIS B 1 40 ? -4.578 -99.688 -49.594 1 88.25 40 HIS B C 1
ATOM 4339 O O . HIS B 1 40 ? -4.391 -98.5 -49.562 1 88.25 40 HIS B O 1
ATOM 4345 N N . LEU B 1 41 ? -4.957 -100.375 -48.594 1 87.81 41 LEU B N 1
ATOM 4346 C CA . LEU B 1 41 ? -5.441 -99.688 -47.375 1 87.81 41 LEU B CA 1
ATOM 4347 C C . LEU B 1 41 ? -4.289 -99.062 -46.625 1 87.81 41 LEU B C 1
ATOM 4349 O O . LEU B 1 41 ? -4.395 -97.938 -46.156 1 87.81 41 LEU B O 1
ATOM 4353 N N . ILE B 1 42 ? -3.195 -99.688 -46.531 1 85.75 42 ILE B N 1
ATOM 4354 C CA . ILE B 1 42 ? -2.064 -99.188 -45.75 1 85.75 42 ILE B CA 1
ATOM 4355 C C . ILE B 1 42 ? -1.417 -98 -46.438 1 85.75 42 ILE B C 1
ATOM 4357 O O . ILE B 1 42 ? -1.039 -97.062 -45.781 1 85.75 42 ILE B O 1
ATOM 4361 N N . ILE B 1 43 ? -1.416 -98.062 -47.719 1 87.69 43 ILE B N 1
ATOM 4362 C CA . ILE B 1 43 ? -0.801 -97 -48.5 1 87.69 43 ILE B CA 1
ATOM 4363 C C . ILE B 1 43 ? -1.646 -95.75 -48.344 1 87.69 43 ILE B C 1
ATOM 4365 O O . ILE B 1 43 ? -1.107 -94.625 -48.219 1 87.69 43 ILE B O 1
ATOM 4369 N N . ARG B 1 44 ? -2.961 -96 -48.406 1 88.56 44 ARG B N 1
ATOM 4370 C CA . ARG B 1 44 ? -3.846 -94.812 -48.219 1 88.56 44 ARG B CA 1
ATOM 4371 C C . ARG B 1 44 ? -3.646 -94.188 -46.844 1 88.56 44 ARG B C 1
ATOM 4373 O O . ARG B 1 44 ? -3.604 -93 -46.719 1 88.56 44 ARG B O 1
ATOM 4380 N N . GLU B 1 45 ? -3.439 -95 -45.875 1 86.62 45 GLU B N 1
ATOM 4381 C CA . GLU B 1 45 ? -3.221 -94.5 -44.531 1 86.62 45 GLU B CA 1
ATOM 4382 C C . GLU B 1 45 ? -1.875 -93.812 -44.406 1 86.62 45 GLU B C 1
ATOM 4384 O O . GLU B 1 45 ? -1.773 -92.75 -43.75 1 86.62 45 GLU B O 1
ATOM 4389 N N . LEU B 1 46 ? -0.93 -94.375 -45.031 1 85.5 46 LEU B N 1
ATOM 4390 C CA . LEU B 1 46 ? 0.395 -93.75 -45 1 85.5 46 LEU B CA 1
ATOM 4391 C C . LEU B 1 46 ? 0.376 -92.375 -45.688 1 85.5 46 LEU B C 1
ATOM 4393 O O . LEU B 1 46 ? 0.995 -91.438 -45.188 1 85.5 46 LEU B O 1
ATOM 4397 N N . ASN B 1 47 ? -0.359 -92.312 -46.75 1 86.75 47 ASN B N 1
ATOM 4398 C CA . ASN B 1 47 ? -0.482 -91.062 -47.438 1 86.75 47 ASN B CA 1
ATOM 4399 C C . ASN B 1 47 ? -1.132 -90 -46.531 1 86.75 47 ASN B C 1
ATOM 4401 O O . ASN B 1 47 ? -0.694 -88.812 -46.531 1 86.75 47 ASN B O 1
ATOM 4405 N N . LYS B 1 48 ? -2.139 -90.375 -45.875 1 88 48 LYS B N 1
ATOM 4406 C CA . LYS B 1 48 ? -2.812 -89.438 -44.969 1 88 48 LYS B CA 1
ATOM 4407 C C . LYS B 1 48 ? -1.863 -88.938 -43.875 1 88 48 LYS B C 1
ATOM 4409 O O . LYS B 1 48 ? -1.844 -87.75 -43.562 1 88 48 LYS B O 1
ATOM 4414 N N . GLN B 1 49 ? -1.022 -89.812 -43.281 1 83.38 49 GLN B N 1
ATOM 4415 C CA . GLN B 1 49 ? -0.086 -89.438 -42.219 1 83.38 49 GLN B CA 1
ATOM 4416 C C . GLN B 1 49 ? 0.983 -88.5 -42.75 1 83.38 49 GLN B C 1
ATOM 4418 O O . GLN B 1 49 ? 1.354 -87.562 -42.062 1 83.38 49 GLN B O 1
ATOM 4423 N N . LEU B 1 50 ? 1.328 -88.75 -43.938 1 84.31 50 LEU B N 1
ATOM 4424 C CA . LEU B 1 50 ? 2.355 -87.875 -44.5 1 84.31 50 LEU B CA 1
ATOM 4425 C C . LEU B 1 50 ? 1.813 -86.438 -44.75 1 84.31 50 LEU B C 1
ATOM 4427 O O . LEU B 1 50 ? 2.535 -85.438 -44.594 1 84.31 50 LEU B O 1
ATOM 4431 N N . ILE B 1 51 ? 0.526 -86.312 -45.156 1 85.44 51 ILE B N 1
ATOM 4432 C CA . ILE B 1 51 ? -0.098 -85.062 -45.344 1 85.44 51 ILE B CA 1
ATOM 4433 C C . ILE B 1 51 ? -0.166 -84.312 -44.031 1 85.44 51 ILE B C 1
ATOM 4435 O O . ILE B 1 51 ? 0.119 -83.062 -43.969 1 85.44 51 ILE B O 1
ATOM 4439 N N . ILE B 1 52 ? -0.385 -85 -42.969 1 83.62 52 ILE B N 1
ATOM 4440 C CA . ILE B 1 52 ? -0.457 -84.375 -41.625 1 83.62 52 ILE B CA 1
ATOM 4441 C C . ILE B 1 52 ? 0.922 -83.875 -41.219 1 83.62 52 ILE B C 1
ATOM 4443 O O . ILE B 1 52 ? 1.047 -82.75 -40.688 1 83.62 52 ILE B O 1
ATOM 4447 N N . LEU B 1 53 ? 1.886 -84.625 -41.562 1 81.12 53 LEU B N 1
ATOM 4448 C CA . LEU B 1 53 ? 3.246 -84.188 -41.219 1 81.12 53 LEU B CA 1
ATOM 4449 C C . LEU B 1 53 ? 3.66 -82.938 -42 1 81.12 53 LEU B C 1
ATOM 4451 O O . LEU B 1 53 ? 4.324 -82.062 -41.469 1 81.12 53 LEU B O 1
ATOM 4455 N N . LYS B 1 54 ? 3.186 -83 -43.25 1 82.75 54 LYS B N 1
ATOM 4456 C CA . LYS B 1 54 ? 3.5 -81.875 -44.094 1 82.75 54 LYS B CA 1
ATOM 4457 C C . LYS B 1 54 ? 2.803 -80.625 -43.594 1 82.75 54 LYS B C 1
ATOM 4459 O O . LYS B 1 54 ? 3.406 -79.5 -43.562 1 82.75 54 LYS B O 1
ATOM 4464 N N . GLU B 1 55 ? 1.595 -80.688 -43.25 1 85.19 55 GLU B N 1
ATOM 4465 C CA . GLU B 1 55 ? 0.847 -79.562 -42.719 1 85.19 55 GLU B CA 1
ATOM 4466 C C . GLU B 1 55 ? 1.452 -79.062 -41.406 1 85.19 55 GLU B C 1
ATOM 4468 O O . GLU B 1 55 ? 1.563 -77.875 -41.188 1 85.19 55 GLU B O 1
ATOM 4473 N N . THR B 1 56 ? 1.869 -79.875 -40.562 1 81.56 56 THR B N 1
ATOM 4474 C CA . THR B 1 56 ? 2.482 -79.562 -39.281 1 81.56 56 THR B CA 1
ATOM 4475 C C . THR B 1 56 ? 3.818 -78.812 -39.531 1 81.56 56 THR B C 1
ATOM 4477 O O . THR B 1 56 ? 4.145 -77.875 -38.812 1 81.56 56 THR B O 1
ATOM 4480 N N . SER B 1 57 ? 4.531 -79.312 -40.469 1 81.75 57 SER B N 1
ATOM 4481 C CA . SER B 1 57 ? 5.805 -78.688 -40.812 1 81.75 57 SER B CA 1
ATOM 4482 C C . SER B 1 57 ? 5.605 -77.25 -41.312 1 81.75 57 SER B C 1
ATOM 4484 O O . SER B 1 57 ? 6.395 -76.375 -41 1 81.75 57 SER B O 1
ATOM 4486 N N . THR B 1 58 ? 4.512 -77.062 -42.094 1 85.94 58 THR B N 1
ATOM 4487 C CA . THR B 1 58 ? 4.211 -75.688 -42.594 1 85.94 58 THR B CA 1
ATOM 4488 C C . THR B 1 58 ? 3.848 -74.812 -41.438 1 85.94 58 THR B C 1
ATOM 4490 O O . THR B 1 58 ? 4.254 -73.625 -41.406 1 85.94 58 THR B O 1
ATOM 4493 N N . GLN B 1 59 ? 3.141 -75.25 -40.469 1 85.06 59 GLN B N 1
ATOM 4494 C CA . GLN B 1 59 ? 2.789 -74.5 -39.312 1 85.06 59 GLN B CA 1
ATOM 4495 C C . GLN B 1 59 ? 4.035 -74.125 -38.5 1 85.06 59 GLN B C 1
ATOM 4497 O O . GLN B 1 59 ? 4.148 -73 -38.031 1 85.06 59 GLN B O 1
ATOM 4502 N N . PHE B 1 60 ? 4.977 -75 -38.438 1 84.38 60 PHE B N 1
ATOM 4503 C CA . PHE B 1 60 ? 6.242 -74.75 -37.75 1 84.38 60 PHE B CA 1
ATOM 4504 C C . PHE B 1 60 ? 7 -73.625 -38.438 1 84.38 60 PHE B C 1
ATOM 4506 O O . PHE B 1 60 ? 7.484 -72.688 -37.781 1 84.38 60 PHE B O 1
ATOM 4513 N N . ASN B 1 61 ? 6.961 -73.75 -39.688 1 86.75 61 ASN B N 1
ATOM 4514 C CA . ASN B 1 61 ? 7.699 -72.75 -40.469 1 86.75 61 ASN B CA 1
ATOM 4515 C C . ASN B 1 61 ? 7.086 -71.375 -40.312 1 86.75 61 ASN B C 1
ATOM 4517 O O . ASN B 1 61 ? 7.812 -70.375 -40.156 1 86.75 61 ASN B O 1
ATOM 4521 N N . ASP B 1 62 ? 5.789 -71.312 -40.281 1 90.25 62 ASP B N 1
ATOM 4522 C CA . ASP B 1 62 ? 5.113 -70 -40.125 1 90.25 62 ASP B CA 1
ATOM 4523 C C . ASP B 1 62 ? 5.422 -69.375 -38.75 1 90.25 62 ASP B C 1
ATOM 4525 O O . ASP B 1 62 ? 5.715 -68.188 -38.688 1 90.25 62 ASP B O 1
ATOM 4529 N N . ARG B 1 63 ? 5.402 -70.062 -37.75 1 88.12 63 ARG B N 1
ATOM 4530 C CA . ARG B 1 63 ? 5.684 -69.625 -36.406 1 88.12 63 ARG B CA 1
ATOM 4531 C C . ARG B 1 63 ? 7.148 -69.188 -36.25 1 88.12 63 ARG B C 1
ATOM 4533 O O . ARG B 1 63 ? 7.461 -68.188 -35.656 1 88.12 63 ARG B O 1
ATOM 4540 N N . TYR B 1 64 ? 7.961 -70 -36.844 1 88.06 64 TYR B N 1
ATOM 4541 C CA . TYR B 1 64 ? 9.383 -69.688 -36.812 1 88.06 64 TYR B CA 1
ATOM 4542 C C . TYR B 1 64 ? 9.641 -68.375 -37.5 1 88.06 64 TYR B C 1
ATOM 4544 O O . TYR B 1 64 ? 10.383 -67.5 -37 1 88.06 64 TYR B O 1
ATOM 4552 N N . ASN B 1 65 ? 8.953 -68.125 -38.656 1 91.5 65 ASN B N 1
ATOM 4553 C CA . ASN B 1 65 ? 9.125 -66.875 -39.375 1 91.5 65 ASN B CA 1
ATOM 4554 C C . ASN B 1 65 ? 8.625 -65.688 -38.562 1 91.5 65 ASN B C 1
ATOM 4556 O O . ASN B 1 65 ? 9.211 -64.625 -38.594 1 91.5 65 ASN B O 1
ATOM 4560 N N . THR B 1 66 ? 7.633 -65.938 -37.812 1 91.44 66 THR B N 1
ATOM 4561 C CA . THR B 1 66 ? 7.133 -64.938 -36.938 1 91.44 66 THR B CA 1
ATOM 4562 C C . THR B 1 66 ? 8.172 -64.562 -35.844 1 91.44 66 THR B C 1
ATOM 4564 O O . THR B 1 66 ? 8.398 -63.406 -35.562 1 91.44 66 THR B O 1
ATOM 4567 N N . PHE B 1 67 ? 8.883 -65.5 -35.219 1 91.94 67 PHE B N 1
ATOM 4568 C CA . PHE B 1 67 ? 9.945 -65.312 -34.25 1 91.94 67 PHE B CA 1
ATOM 4569 C C . PHE B 1 67 ? 11.062 -64.438 -34.812 1 91.94 67 PHE B C 1
ATOM 4571 O O . PHE B 1 67 ? 11.477 -63.438 -34.219 1 91.94 67 PHE B O 1
ATOM 4578 N N . ILE B 1 68 ? 11.398 -64.812 -36.062 1 92.19 68 ILE B N 1
ATOM 4579 C CA . ILE B 1 68 ? 12.523 -64.125 -36.688 1 92.19 68 ILE B CA 1
ATOM 4580 C C . ILE B 1 68 ? 12.148 -62.656 -36.969 1 92.19 68 ILE B C 1
ATOM 4582 O O . ILE B 1 68 ? 12.961 -61.75 -36.75 1 92.19 68 ILE B O 1
ATOM 4586 N N . ASN B 1 69 ? 10.922 -62.5 -37.406 1 93.88 69 ASN B N 1
ATOM 4587 C CA . ASN B 1 69 ? 10.477 -61.156 -37.719 1 93.88 69 ASN B CA 1
ATOM 4588 C C . ASN B 1 69 ? 10.438 -60.281 -36.469 1 93.88 69 ASN B C 1
ATOM 4590 O O . ASN B 1 69 ? 10.898 -59.156 -36.469 1 93.88 69 ASN B O 1
ATOM 4594 N N . ASP B 1 70 ? 9.883 -60.781 -35.375 1 93.94 70 ASP B N 1
ATOM 4595 C CA . ASP B 1 70 ? 9.789 -60.062 -34.125 1 93.94 70 ASP B CA 1
ATOM 4596 C C . ASP B 1 70 ? 11.172 -59.75 -33.562 1 93.94 70 ASP B C 1
ATOM 4598 O O . ASP B 1 70 ? 11.453 -58.625 -33.156 1 93.94 70 ASP B O 1
ATOM 4602 N N . PHE B 1 71 ? 12.023 -60.719 -33.594 1 93.12 71 PHE B N 1
ATOM 4603 C CA . PHE B 1 71 ? 13.383 -60.531 -33.125 1 93.12 71 PHE B CA 1
ATOM 4604 C C . PHE B 1 71 ? 14.125 -59.469 -33.938 1 93.12 71 PHE B C 1
ATOM 4606 O O . PHE B 1 71 ? 14.781 -58.594 -33.375 1 93.12 71 PHE B O 1
ATOM 4613 N N . THR B 1 72 ? 13.992 -59.594 -35.344 1 93.38 72 THR B N 1
ATOM 4614 C CA . THR B 1 72 ? 14.68 -58.656 -36.219 1 93.38 72 THR B CA 1
ATOM 4615 C C . THR B 1 72 ? 14.172 -57.25 -36 1 93.38 72 THR B C 1
ATOM 4617 O O . THR B 1 72 ? 14.945 -56.281 -36 1 93.38 72 THR B O 1
ATOM 4620 N N . SER B 1 73 ? 12.898 -57.156 -35.812 1 93.31 73 SER B N 1
ATOM 4621 C CA . SER B 1 73 ? 12.305 -55.844 -35.562 1 93.31 73 SER B CA 1
ATOM 4622 C C . SER B 1 73 ? 12.875 -55.219 -34.281 1 93.31 73 SER B C 1
ATOM 4624 O O . SER B 1 73 ? 13.273 -54.031 -34.281 1 93.31 73 SER B O 1
ATOM 4626 N N . LEU B 1 74 ? 13 -55.906 -33.188 1 93.81 74 LEU B N 1
ATOM 4627 C CA . LEU B 1 74 ? 13.523 -55.438 -31.906 1 93.81 74 LEU B CA 1
ATOM 4628 C C . LEU B 1 74 ? 15.016 -55.125 -32 1 93.81 74 LEU B C 1
ATOM 4630 O O . LEU B 1 74 ? 15.477 -54.125 -31.453 1 93.81 74 LEU B O 1
ATOM 4634 N N . SER B 1 75 ? 15.695 -56 -32.75 1 92.88 75 SER B N 1
ATOM 4635 C CA . SER B 1 75 ? 17.125 -55.781 -32.938 1 92.88 75 SER B CA 1
ATOM 4636 C C . SER B 1 75 ? 17.406 -54.5 -33.688 1 92.88 75 SER B C 1
ATOM 4638 O O . SER B 1 75 ? 18.344 -53.781 -33.344 1 92.88 75 SER B O 1
ATOM 4640 N N . ASN B 1 76 ? 16.547 -54.156 -34.656 1 92.69 76 ASN B N 1
ATOM 4641 C CA . ASN B 1 76 ? 16.703 -52.906 -35.406 1 92.69 76 ASN B CA 1
ATOM 4642 C C . ASN B 1 76 ? 16.359 -51.688 -34.562 1 92.69 76 ASN B C 1
ATOM 4644 O O . ASN B 1 76 ? 17.031 -50.656 -34.656 1 92.69 76 ASN B O 1
ATOM 4648 N N . GLN B 1 77 ? 15.391 -51.844 -33.75 1 92.44 77 GLN B N 1
ATOM 4649 C CA . GLN B 1 77 ? 14.992 -50.75 -32.875 1 92.44 77 GLN B CA 1
ATOM 4650 C C . GLN B 1 77 ? 16.062 -50.469 -31.812 1 92.44 77 GLN B C 1
ATOM 4652 O O . GLN B 1 77 ? 16.266 -49.312 -31.422 1 92.44 77 GLN B O 1
ATOM 4657 N N . LYS B 1 78 ? 16.719 -51.531 -31.344 1 92.88 78 LYS B N 1
ATOM 4658 C CA . LYS B 1 78 ? 17.781 -51.406 -30.359 1 92.88 78 LYS B CA 1
ATOM 4659 C C . LYS B 1 78 ? 18.828 -50.406 -30.797 1 92.88 78 LYS B C 1
ATOM 4661 O O . LYS B 1 78 ? 19.156 -49.469 -30.031 1 92.88 78 LYS B O 1
ATOM 4666 N N . GLN B 1 79 ? 19.391 -50.625 -32.094 1 89.12 79 GLN B N 1
ATOM 4667 C CA . GLN B 1 79 ? 20.484 -49.75 -32.562 1 89.12 79 GLN B CA 1
ATOM 4668 C C . GLN B 1 79 ? 20.062 -48.312 -32.594 1 89.12 79 GLN B C 1
ATOM 4670 O O . GLN B 1 79 ? 20.766 -47.438 -32.094 1 89.12 79 GLN B O 1
ATOM 4675 N N . SER B 1 80 ? 18.922 -48 -33.156 1 92.88 80 SER B N 1
ATOM 4676 C CA . SER B 1 80 ? 18.438 -46.656 -33.281 1 92.88 80 SER B CA 1
ATOM 4677 C C . SER B 1 80 ? 18.141 -46.031 -31.922 1 92.88 80 SER B C 1
ATOM 4679 O O . SER B 1 80 ? 18.516 -44.875 -31.656 1 92.88 80 SER B O 1
ATOM 4681 N N . LEU B 1 81 ? 17.609 -46.75 -31.016 1 94.62 81 LEU B N 1
ATOM 4682 C CA . LEU B 1 81 ? 17.203 -46.281 -29.703 1 94.62 81 LEU B CA 1
ATOM 4683 C C . LEU B 1 81 ? 18.422 -46 -28.828 1 94.62 81 LEU B C 1
ATOM 4685 O O . LEU B 1 81 ? 18.516 -44.938 -28.203 1 94.62 81 LEU B O 1
ATOM 4689 N N . PHE B 1 82 ? 19.406 -46.906 -28.828 1 95.5 82 PHE B N 1
ATOM 4690 C CA . PHE B 1 82 ? 20.609 -46.75 -28.016 1 95.5 82 PHE B CA 1
ATOM 4691 C C . PHE B 1 82 ? 21.406 -45.531 -28.484 1 95.5 82 PHE B C 1
ATOM 4693 O O . PHE B 1 82 ? 21.891 -44.75 -27.672 1 95.5 82 PHE B O 1
ATOM 4700 N N . THR B 1 83 ? 21.453 -45.344 -29.828 1 94.75 83 THR B N 1
ATOM 4701 C CA . THR B 1 83 ? 22.156 -44.188 -30.375 1 94.75 83 THR B CA 1
ATOM 4702 C C . THR B 1 83 ? 21.453 -42.875 -30 1 94.75 83 THR B C 1
ATOM 4704 O O . THR B 1 83 ? 22.094 -41.906 -29.641 1 94.75 83 THR B O 1
ATOM 4707 N N . SER B 1 84 ? 20.172 -42.906 -30.094 1 95.31 84 SER B N 1
ATOM 4708 C CA . SER B 1 84 ? 19.391 -41.719 -29.75 1 95.31 84 SER B CA 1
ATOM 4709 C C . SER B 1 84 ? 19.578 -41.344 -28.281 1 95.31 84 SER B C 1
ATOM 4711 O O . SER B 1 84 ? 19.781 -40.156 -27.969 1 95.31 84 SER B O 1
ATOM 4713 N N . ILE B 1 85 ? 19.531 -42.281 -27.359 1 95.44 85 ILE B N 1
ATOM 4714 C CA . ILE B 1 85 ? 19.703 -42.031 -25.938 1 95.44 85 ILE B CA 1
ATOM 4715 C C . ILE B 1 85 ? 21.109 -41.5 -25.672 1 95.44 85 ILE B C 1
ATOM 4717 O O . ILE B 1 85 ? 21.297 -40.531 -24.906 1 95.44 85 ILE B O 1
ATOM 4721 N N . GLU B 1 86 ? 22.078 -42.094 -26.344 1 94.88 86 GLU B N 1
ATOM 4722 C CA . GLU B 1 86 ? 23.469 -41.625 -26.188 1 94.88 86 GLU B CA 1
ATOM 4723 C C . GLU B 1 86 ? 23.625 -40.188 -26.641 1 94.88 86 GLU B C 1
ATOM 4725 O O . GLU B 1 86 ? 24.328 -39.406 -26 1 94.88 86 GLU B O 1
ATOM 4730 N N . ASN B 1 87 ? 23.016 -39.75 -27.719 1 95.44 87 ASN B N 1
ATOM 4731 C CA . ASN B 1 87 ? 23.078 -38.375 -28.219 1 95.44 87 ASN B CA 1
ATOM 4732 C C . ASN B 1 87 ? 22.453 -37.406 -27.219 1 95.44 87 ASN B C 1
ATOM 4734 O O . ASN B 1 87 ? 22.984 -36.312 -27 1 95.44 87 ASN B O 1
ATOM 4738 N N . LYS B 1 88 ? 21.391 -37.781 -26.656 1 95.19 88 LYS B N 1
ATOM 4739 C CA . LYS B 1 88 ? 20.703 -36.938 -25.688 1 95.19 88 LYS B CA 1
ATOM 4740 C C . LYS B 1 88 ? 21.531 -36.781 -24.422 1 95.19 88 LYS B C 1
ATOM 4742 O O . LYS B 1 88 ? 21.594 -35.656 -23.859 1 95.19 88 LYS B O 1
ATOM 4747 N N . LEU B 1 89 ? 22.156 -37.875 -24.047 1 95 89 LEU B N 1
ATOM 4748 C CA . LEU B 1 89 ? 23.016 -37.812 -22.875 1 95 89 LEU B CA 1
ATOM 4749 C C . LEU B 1 89 ? 24.219 -36.906 -23.156 1 95 89 LEU B C 1
ATOM 4751 O O . LEU B 1 89 ? 24.672 -36.156 -22.281 1 95 89 LEU B O 1
ATOM 4755 N N . GLU B 1 90 ? 24.75 -36.906 -24.391 1 95.25 90 GLU B N 1
ATOM 4756 C CA . GLU B 1 90 ? 25.859 -36.062 -24.766 1 95.25 90 GLU B CA 1
ATOM 4757 C C . GLU B 1 90 ? 25.469 -34.594 -24.703 1 95.25 90 GLU B C 1
ATOM 4759 O O . GLU B 1 90 ? 26.266 -33.719 -24.281 1 95.25 90 GLU B O 1
ATOM 4764 N N . ILE B 1 91 ? 24.281 -34.281 -25.062 1 94.62 91 ILE B N 1
ATOM 4765 C CA . ILE B 1 91 ? 23.766 -32.906 -25 1 94.62 91 ILE B CA 1
ATOM 4766 C C . ILE B 1 91 ? 23.703 -32.438 -23.547 1 94.62 91 ILE B C 1
ATOM 4768 O O . ILE B 1 91 ? 24.109 -31.328 -23.234 1 94.62 91 ILE B O 1
ATOM 4772 N N . LEU B 1 92 ? 23.234 -33.375 -22.656 1 94.44 92 LEU B N 1
ATOM 4773 C CA . LEU B 1 92 ? 23.094 -33.031 -21.25 1 94.44 92 LEU B CA 1
ATOM 4774 C C . LEU B 1 92 ? 24.453 -32.875 -20.594 1 94.44 92 LEU B C 1
ATOM 4776 O O . LEU B 1 92 ? 24.609 -32.094 -19.641 1 94.44 92 LEU B O 1
ATOM 4780 N N . LYS B 1 93 ? 25.484 -33.531 -21.156 1 93.88 93 LYS B N 1
ATOM 4781 C CA . LYS B 1 93 ? 26.844 -33.438 -20.641 1 93.88 93 LYS B CA 1
ATOM 4782 C C . LYS B 1 93 ? 27.469 -32.062 -20.984 1 93.88 93 LYS B C 1
ATOM 4784 O O . LYS B 1 93 ? 28.344 -31.578 -20.266 1 93.88 93 LYS B O 1
ATOM 4789 N N . LYS B 1 94 ? 27.016 -31.406 -22.047 1 93.44 94 LYS B N 1
ATOM 4790 C CA . LYS B 1 94 ? 27.578 -30.156 -22.516 1 93.44 94 LYS B CA 1
ATOM 4791 C C . LYS B 1 94 ? 26.875 -28.953 -21.891 1 93.44 94 LYS B C 1
ATOM 4793 O O . LYS B 1 94 ? 27.328 -27.812 -22.016 1 93.44 94 LYS B O 1
ATOM 4798 N N . LYS B 1 95 ? 25.797 -29.25 -21.266 1 92.88 95 LYS B N 1
ATOM 4799 C CA . LYS B 1 95 ? 25.047 -28.141 -20.672 1 92.88 95 LYS B CA 1
ATOM 4800 C C . LYS B 1 95 ? 25.422 -27.922 -19.219 1 92.88 95 LYS B C 1
ATOM 4802 O O . LYS B 1 95 ? 25.031 -28.703 -18.344 1 92.88 95 LYS B O 1
ATOM 4807 N N . TYR B 1 96 ? 26.141 -26.812 -19.031 1 90.88 96 TYR B N 1
ATOM 4808 C CA . TYR B 1 96 ? 26.609 -26.469 -17.688 1 90.88 96 TYR B CA 1
ATOM 4809 C C . TYR B 1 96 ? 25.531 -25.75 -16.906 1 90.88 96 TYR B C 1
ATOM 4811 O O . TYR B 1 96 ? 24.734 -24.984 -17.469 1 90.88 96 TYR B O 1
ATOM 4819 N N . LEU B 1 97 ? 25.562 -26.078 -15.625 1 90.31 97 LEU B N 1
ATOM 4820 C CA . LEU B 1 97 ? 24.625 -25.406 -14.734 1 90.31 97 LEU B CA 1
ATOM 4821 C C . LEU B 1 97 ? 24.953 -23.922 -14.609 1 90.31 97 LEU B C 1
ATOM 4823 O O . LEU B 1 97 ? 26.125 -23.547 -14.523 1 90.31 97 LEU B O 1
ATOM 4827 N N . ASP B 1 98 ? 23.859 -23.125 -14.68 1 89.56 98 ASP B N 1
ATOM 4828 C CA . ASP B 1 98 ? 24.031 -21.672 -14.516 1 89.56 98 ASP B CA 1
ATOM 4829 C C . ASP B 1 98 ? 24.516 -21.344 -13.109 1 89.56 98 ASP B C 1
ATOM 4831 O O . ASP B 1 98 ? 23.938 -21.812 -12.125 1 89.56 98 ASP B O 1
ATOM 4835 N N . LYS B 1 99 ? 25.562 -20.516 -12.93 1 79.56 99 LYS B N 1
ATOM 4836 C CA . LYS B 1 99 ? 26.172 -20.141 -11.656 1 79.56 99 LYS B CA 1
ATOM 4837 C C . LYS B 1 99 ? 25.203 -19.328 -10.797 1 79.56 99 LYS B C 1
ATOM 4839 O O . LYS B 1 99 ? 25.359 -19.281 -9.57 1 79.56 99 LYS B O 1
ATOM 4844 N N . GLY B 1 100 ? 24.25 -18.781 -11.43 1 77.25 100 GLY B N 1
ATOM 4845 C CA . GLY B 1 100 ? 23.328 -17.938 -10.68 1 77.25 100 GLY B CA 1
ATOM 4846 C C . GLY B 1 100 ? 22.266 -18.734 -9.945 1 77.25 100 GLY B C 1
ATOM 4847 O O . GLY B 1 100 ? 21.547 -18.188 -9.102 1 77.25 100 GLY B O 1
ATOM 4848 N N . LEU B 1 101 ? 22.219 -20.016 -10.227 1 81.5 101 LEU B N 1
ATOM 4849 C CA . LEU B 1 101 ? 21.219 -20.844 -9.57 1 81.5 101 LEU B CA 1
ATOM 4850 C C . LEU B 1 101 ? 21.688 -21.266 -8.18 1 81.5 101 LEU B C 1
ATOM 4852 O O . LEU B 1 101 ? 22.797 -21.766 -8.023 1 81.5 101 LEU B O 1
ATOM 4856 N N . VAL B 1 102 ? 20.938 -20.797 -7.113 1 70.5 102 VAL B N 1
ATOM 4857 C CA . VAL B 1 102 ? 21.281 -21.125 -5.73 1 70.5 102 VAL B CA 1
ATOM 4858 C C . VAL B 1 102 ? 20.453 -22.328 -5.27 1 70.5 102 VAL B C 1
ATOM 4860 O O . VAL B 1 102 ? 19.219 -22.266 -5.23 1 70.5 102 VAL B O 1
ATOM 4863 N N . PHE B 1 103 ? 21.172 -23.453 -5.027 1 66.88 103 PHE B N 1
ATOM 4864 C CA . PHE B 1 103 ? 20.5 -24.688 -4.594 1 66.88 103 PHE B CA 1
ATOM 4865 C C . PHE B 1 103 ? 20.25 -24.656 -3.094 1 66.88 103 PHE B C 1
ATOM 4867 O O . PHE B 1 103 ? 21.078 -24.172 -2.322 1 66.88 103 PHE B O 1
ATOM 4874 N N . LYS B 1 104 ? 19.016 -24.625 -2.689 1 57.53 104 LYS B N 1
ATOM 4875 C CA . LYS B 1 104 ? 18.641 -24.625 -1.278 1 57.53 104 LYS B CA 1
ATOM 4876 C C . LYS B 1 104 ? 18.953 -25.969 -0.626 1 57.53 104 LYS B C 1
ATOM 4878 O O . LYS B 1 104 ? 18.594 -27.016 -1.155 1 57.53 104 LYS B O 1
ATOM 4883 N N . ASN B 1 105 ? 20.062 -26.078 0.059 1 47.66 105 ASN B N 1
ATOM 4884 C CA . ASN B 1 105 ? 20.375 -27.25 0.859 1 47.66 105 ASN B CA 1
ATOM 4885 C C . ASN B 1 105 ? 19.281 -27.547 1.879 1 47.66 105 ASN B C 1
ATOM 4887 O O . ASN B 1 105 ? 18.844 -26.641 2.6 1 47.66 105 ASN B O 1
ATOM 4891 N N . ASN B 1 106 ? 18.328 -28.422 1.622 1 42.75 106 ASN B N 1
ATOM 4892 C CA . ASN B 1 106 ? 17.453 -28.859 2.703 1 42.75 106 ASN B CA 1
ATOM 4893 C C . ASN B 1 106 ? 18.234 -29.156 3.98 1 42.75 106 ASN B C 1
ATOM 4895 O O . ASN B 1 106 ? 18.375 -30.297 4.387 1 42.75 106 ASN B O 1
ATOM 4899 N N . ASN B 1 107 ? 19.438 -28.828 4.301 1 37.16 107 ASN B N 1
ATOM 4900 C CA . ASN B 1 107 ? 19.781 -29.031 5.707 1 37.16 107 ASN B CA 1
ATOM 4901 C C . ASN B 1 107 ? 18.969 -28.109 6.621 1 37.16 107 ASN B C 1
ATOM 4903 O O . ASN B 1 107 ? 19.109 -26.891 6.559 1 37.16 107 ASN B O 1
ATOM 4907 N N . ASN B 1 108 ? 17.672 -28.438 6.91 1 36.16 108 ASN B N 1
ATOM 4908 C CA . ASN B 1 108 ? 17.047 -27.969 8.141 1 36.16 108 ASN B CA 1
ATOM 4909 C C . ASN B 1 108 ? 18.016 -28.016 9.32 1 36.16 108 ASN B C 1
ATOM 4911 O O . ASN B 1 108 ? 18.109 -29.031 10 1 36.16 108 ASN B O 1
ATOM 4915 N N . ASN B 1 109 ? 19.266 -27.719 9.281 1 31.33 109 ASN B N 1
ATOM 4916 C CA . ASN B 1 109 ? 19.797 -27.484 10.617 1 31.33 109 ASN B CA 1
ATOM 4917 C C . ASN B 1 109 ? 19 -26.422 11.359 1 31.33 109 ASN B C 1
ATOM 4919 O O . ASN B 1 109 ? 18.625 -25.406 10.773 1 31.33 109 ASN B O 1
ATOM 4923 N N . ASN B 1 110 ? 18.188 -26.891 12.516 1 30.02 110 ASN B N 1
ATOM 4924 C CA . ASN B 1 110 ? 17.688 -26.219 13.711 1 30.02 110 ASN B CA 1
ATOM 4925 C C . ASN B 1 110 ? 18.688 -25.172 14.219 1 30.02 110 ASN B C 1
ATOM 4927 O O . ASN B 1 110 ? 19.688 -25.5 14.836 1 30.02 110 ASN B O 1
ATOM 4931 N N . ASN B 1 111 ? 19.188 -24.375 13.477 1 28.95 111 ASN B N 1
ATOM 4932 C CA . ASN B 1 111 ? 19.938 -23.328 14.148 1 28.95 111 ASN B CA 1
ATOM 4933 C C . ASN B 1 111 ? 19.078 -22.578 15.156 1 28.95 111 ASN B C 1
ATOM 4935 O O . ASN B 1 111 ? 18.031 -22.016 14.805 1 28.95 111 ASN B O 1
ATOM 4939 N N . ASN B 1 112 ? 19.031 -23.203 16.5 1 25.11 112 ASN B N 1
ATOM 4940 C CA . ASN B 1 112 ? 18.688 -22.531 17.75 1 25.11 112 ASN B CA 1
ATOM 4941 C C . ASN B 1 112 ? 19.25 -21.125 17.797 1 25.11 112 ASN B C 1
ATOM 4943 O O . ASN B 1 112 ? 20.453 -20.922 17.672 1 25.11 112 ASN B O 1
ATOM 4947 N N . ASN B 1 113 ? 18.484 -20.219 17.281 1 25.38 113 ASN B N 1
ATOM 4948 C CA . ASN B 1 113 ? 18.672 -18.781 17.5 1 25.38 113 ASN B CA 1
ATOM 4949 C C . ASN B 1 113 ? 18.938 -18.469 18.969 1 25.38 113 ASN B C 1
ATOM 4951 O O . ASN B 1 113 ? 18.016 -18.484 19.781 1 25.38 113 ASN B O 1
ATOM 4955 N N . ASN B 1 114 ? 19.922 -19.203 19.656 1 23.25 114 ASN B N 1
ATOM 4956 C CA . ASN B 1 114 ? 20.328 -18.594 20.922 1 23.25 114 ASN B CA 1
ATOM 4957 C C . ASN B 1 114 ? 20.734 -17.141 20.734 1 23.25 114 ASN B C 1
ATOM 4959 O O . ASN B 1 114 ? 21.672 -16.828 20 1 23.25 114 ASN B O 1
ATOM 4963 N N . ASN B 1 115 ? 19.688 -16.344 20.625 1 22.48 115 ASN B N 1
ATOM 4964 C CA . ASN B 1 115 ? 19.828 -14.891 20.766 1 22.48 115 ASN B CA 1
ATOM 4965 C C . ASN B 1 115 ? 20.688 -14.516 21.969 1 22.48 115 ASN B C 1
ATOM 4967 O O . ASN B 1 115 ? 20.25 -14.625 23.109 1 22.48 115 ASN B O 1
ATOM 4971 N N . ASN B 1 116 ? 21.906 -15.125 22.062 1 21.86 116 ASN B N 1
ATOM 4972 C CA . ASN B 1 116 ? 22.75 -14.547 23.109 1 21.86 116 ASN B CA 1
ATOM 4973 C C . ASN B 1 116 ? 22.844 -13.023 22.969 1 21.86 116 ASN B C 1
ATOM 4975 O O . ASN B 1 116 ? 23.062 -12.5 21.891 1 21.86 116 ASN B O 1
ATOM 4979 N N . ASN B 1 117 ? 22.094 -12.352 23.906 1 21.92 117 ASN B N 1
ATOM 4980 C CA . ASN B 1 117 ? 22.125 -10.977 24.391 1 21.92 117 ASN B CA 1
ATOM 4981 C C . ASN B 1 117 ? 23.562 -10.516 24.672 1 21.92 117 ASN B C 1
ATOM 4983 O O . ASN B 1 117 ? 24.062 -10.68 25.781 1 21.92 117 ASN B O 1
ATOM 4987 N N . ASN B 1 118 ? 24.5 -11.078 23.969 1 20.47 118 ASN B N 1
ATOM 4988 C CA . ASN B 1 118 ? 25.781 -10.594 24.453 1 20.47 118 ASN B CA 1
ATOM 4989 C C . ASN B 1 118 ? 25.891 -9.078 24.375 1 20.47 118 ASN B C 1
ATOM 4991 O O . ASN B 1 118 ? 25.641 -8.492 23.312 1 20.47 118 ASN B O 1
ATOM 4995 N N . ASN B 1 119 ? 25.594 -8.492 25.609 1 20.22 119 ASN B N 1
ATOM 4996 C CA . ASN B 1 119 ? 25.953 -7.184 26.156 1 20.22 119 ASN B CA 1
ATOM 4997 C C . ASN B 1 119 ? 27.328 -6.73 25.672 1 20.22 119 ASN B C 1
ATOM 4999 O O . ASN B 1 119 ? 28.266 -7.52 25.656 1 20.22 119 ASN B O 1
ATOM 5003 N N . ASN B 1 120 ? 27.234 -5.582 24.969 1 18.33 120 ASN B N 1
ATOM 5004 C CA . ASN B 1 120 ? 28.297 -4.77 24.375 1 18.33 120 ASN B CA 1
ATOM 5005 C C . ASN B 1 120 ? 29.422 -4.492 25.359 1 18.33 120 ASN B C 1
ATOM 5007 O O . ASN B 1 120 ? 29.156 -4.195 26.531 1 18.33 120 ASN B O 1
ATOM 5011 N N . ASN B 1 121 ? 30.594 -4.977 24.953 1 21.45 121 ASN B N 1
ATOM 5012 C CA . ASN B 1 121 ? 31.969 -4.914 25.438 1 21.45 121 ASN B CA 1
ATOM 5013 C C . ASN B 1 121 ? 32.438 -3.471 25.594 1 21.45 121 ASN B C 1
ATOM 5015 O O . ASN B 1 121 ? 32.719 -2.785 24.609 1 21.45 121 ASN B O 1
ATOM 5019 N N . ASN B 1 122 ? 31.625 -2.551 26.266 1 17.62 122 ASN B N 1
ATOM 5020 C CA . ASN B 1 122 ? 32.469 -1.376 26.094 1 17.62 122 ASN B CA 1
ATOM 5021 C C . ASN B 1 122 ? 33.938 -1.681 26.453 1 17.62 122 ASN B C 1
ATOM 5023 O O . ASN B 1 122 ? 34.219 -2.684 27.109 1 17.62 122 ASN B O 1
ATOM 5027 N N . ASN B 1 123 ? 34.812 -0.521 26.469 1 17.31 123 ASN B N 1
ATOM 5028 C CA . ASN B 1 123 ? 36.188 -0.135 26.094 1 17.31 123 ASN B CA 1
ATOM 5029 C C . ASN B 1 123 ? 37.188 -0.596 27.125 1 17.31 123 ASN B C 1
ATOM 5031 O O . ASN B 1 123 ? 38.344 -0.927 26.781 1 17.31 123 ASN B O 1
ATOM 5035 N N . SER B 1 124 ? 36.969 -0.193 28.422 1 18.34 124 SER B N 1
ATOM 5036 C CA . SER B 1 124 ? 38.156 0.514 28.891 1 18.34 124 SER B CA 1
ATOM 5037 C C . SER B 1 124 ? 39.344 -0.446 29.109 1 18.34 124 SER B C 1
ATOM 5039 O O . SER B 1 124 ? 39.156 -1.665 29.094 1 18.34 124 SER B O 1
ATOM 5041 N N . ASN B 1 125 ? 40.156 -0.05 30.188 1 17.73 125 ASN B N 1
ATOM 5042 C CA . ASN B 1 125 ? 41.562 0.233 30.359 1 17.73 125 ASN B CA 1
ATOM 5043 C C . ASN B 1 125 ? 42.375 -1.047 30.562 1 17.73 125 ASN B C 1
ATOM 5045 O O . ASN B 1 125 ? 41.812 -2.127 30.719 1 17.73 125 ASN B O 1
ATOM 5049 N N . LYS B 1 126 ? 43.281 -0.944 31.531 1 19.53 126 LYS B N 1
ATOM 5050 C CA . LYS B 1 126 ? 44.75 -0.939 31.594 1 19.53 126 LYS B CA 1
ATOM 5051 C C . LYS B 1 126 ? 45.281 -2.316 31.969 1 19.53 126 LYS B C 1
ATOM 5053 O O . LYS B 1 126 ? 46.5 -2.566 31.875 1 19.53 126 LYS B O 1
ATOM 5058 N N . SER B 1 127 ? 44.281 -3.24 32.531 1 16.67 127 SER B N 1
ATOM 5059 C CA . SER B 1 127 ? 45.125 -3.771 33.594 1 16.67 127 SER B CA 1
ATOM 5060 C C . SER B 1 127 ? 46.312 -4.547 33.031 1 16.67 127 SER B C 1
ATOM 5062 O O . SER B 1 127 ? 46.312 -4.867 31.844 1 16.67 127 SER B O 1
ATOM 5064 N N . THR B 1 128 ? 46.688 -5.539 33.938 1 18.08 128 THR B N 1
ATOM 5065 C CA . THR B 1 128 ? 47.938 -5.965 34.531 1 18.08 128 THR B CA 1
ATOM 5066 C C . THR B 1 128 ? 48.656 -6.957 33.625 1 18.08 128 THR B C 1
ATOM 5068 O O . THR B 1 128 ? 49.844 -6.785 33.312 1 18.08 128 THR B O 1
ATOM 5071 N N . GLU B 1 129 ? 48.5 -8.195 34.031 1 17.03 129 GLU B N 1
ATOM 5072 C CA . GLU B 1 129 ? 49.656 -8.961 34.5 1 17.03 129 GLU B CA 1
ATOM 5073 C C . GLU B 1 129 ? 50.281 -9.766 33.344 1 17.03 129 GLU B C 1
ATOM 5075 O O . GLU B 1 129 ? 51.5 -9.68 33.125 1 17.03 129 GLU B O 1
ATOM 5080 N N . ASP B 1 130 ? 49.844 -10.961 33.344 1 17.11 130 ASP B N 1
ATOM 5081 C CA . ASP B 1 130 ? 50.719 -12.109 33.625 1 17.11 130 ASP B CA 1
ATOM 5082 C C . ASP B 1 130 ? 51.438 -12.586 32.375 1 17.11 130 ASP B C 1
ATOM 5084 O O . ASP B 1 130 ? 51.031 -12.25 31.25 1 17.11 130 ASP B O 1
ATOM 5088 N N . ASP B 1 131 ? 52.094 -13.75 32.656 1 19.66 131 ASP B N 1
ATOM 5089 C CA . ASP B 1 131 ? 53.281 -14.547 32.344 1 19.66 131 ASP B CA 1
ATOM 5090 C C . ASP B 1 131 ? 53.156 -15.242 31 1 19.66 131 ASP B C 1
ATOM 5092 O O . ASP B 1 131 ? 52.031 -15.453 30.516 1 19.66 131 ASP B O 1
ATOM 5096 N N . ASN B 1 132 ? 54.312 -15.5 30.484 1 19.09 132 ASN B N 1
ATOM 5097 C CA . ASN B 1 132 ? 54.969 -15.766 29.203 1 19.09 132 ASN B CA 1
ATOM 5098 C C . ASN B 1 132 ? 54.594 -17.125 28.641 1 19.09 132 ASN B C 1
ATOM 5100 O O . ASN B 1 132 ? 54.969 -17.469 27.516 1 19.09 132 ASN B O 1
ATOM 5104 N N . ASN B 1 133 ? 54.031 -18 29.547 1 20.25 133 ASN B N 1
ATOM 5105 C CA . ASN B 1 133 ? 54.594 -19.281 29.172 1 20.25 133 ASN B CA 1
ATOM 5106 C C . ASN B 1 133 ? 54.125 -19.75 27.812 1 20.25 133 ASN B C 1
ATOM 5108 O O . ASN B 1 133 ? 52.969 -19.516 27.438 1 20.25 133 ASN B O 1
ATOM 5112 N N . GLU B 1 134 ? 55.125 -20.109 27.016 1 20.45 134 GLU B N 1
ATOM 5113 C CA . GLU B 1 134 ? 55.312 -20.422 25.609 1 20.45 134 GLU B CA 1
ATOM 5114 C C . GLU B 1 134 ? 54.594 -21.688 25.203 1 20.45 134 GLU B C 1
ATOM 5116 O O . GLU B 1 134 ? 54.719 -22.172 24.078 1 20.45 134 GLU B O 1
ATOM 5121 N N . ASN B 1 135 ? 53.531 -22.094 26.062 1 19.25 135 ASN B N 1
ATOM 5122 C CA . ASN B 1 135 ? 53.312 -23.5 25.75 1 19.25 135 ASN B CA 1
ATOM 5123 C C . ASN B 1 135 ? 52.969 -23.688 24.281 1 19.25 135 ASN B C 1
ATOM 5125 O O . ASN B 1 135 ? 52.188 -22.906 23.719 1 19.25 135 ASN B O 1
ATOM 5129 N N . ASN B 1 136 ? 53.781 -24.438 23.609 1 21.28 136 ASN B N 1
ATOM 5130 C CA . ASN B 1 136 ? 53.969 -24.875 22.219 1 21.28 136 ASN B CA 1
ATOM 5131 C C . ASN B 1 136 ? 52.781 -25.688 21.719 1 21.28 136 ASN B C 1
ATOM 5133 O O . ASN B 1 136 ? 52.688 -26.875 22 1 21.28 136 ASN B O 1
ATOM 5137 N N . ASN B 1 137 ? 51.594 -25.312 22.359 1 19.62 137 ASN B N 1
ATOM 5138 C CA . ASN B 1 137 ? 50.625 -26.391 22.078 1 19.62 137 ASN B CA 1
ATOM 5139 C C . ASN B 1 137 ? 50.438 -26.594 20.594 1 19.62 137 ASN B C 1
ATOM 5141 O O . ASN B 1 137 ? 50.375 -25.641 19.828 1 19.62 137 ASN B O 1
ATOM 5145 N N . ASN B 1 138 ? 50.75 -27.875 20.172 1 21.88 138 ASN B N 1
ATOM 5146 C CA . ASN B 1 138 ? 50.719 -28.609 18.906 1 21.88 138 ASN B CA 1
ATOM 5147 C C . ASN B 1 138 ? 49.312 -28.562 18.281 1 21.88 138 ASN B C 1
ATOM 5149 O O . ASN B 1 138 ? 48.344 -28.922 18.922 1 21.88 138 ASN B O 1
ATOM 5153 N N . ASN B 1 139 ? 49.156 -27.516 17.453 1 22.36 139 ASN B N 1
ATOM 5154 C CA . ASN B 1 139 ? 47.969 -27.125 16.688 1 22.36 139 ASN B CA 1
ATOM 5155 C C . ASN B 1 139 ? 47.5 -28.25 15.758 1 22.36 139 ASN B C 1
ATOM 5157 O O . ASN B 1 139 ? 48.062 -28.453 14.688 1 22.36 139 ASN B O 1
ATOM 5161 N N . ASP B 1 140 ? 47.562 -29.516 16.281 1 24.62 140 ASP B N 1
ATOM 5162 C CA . ASP B 1 140 ? 47.188 -30.406 15.188 1 24.62 140 ASP B CA 1
ATOM 5163 C C . ASP B 1 140 ? 45.75 -30.172 14.758 1 24.62 140 ASP B C 1
ATOM 5165 O O . ASP B 1 140 ? 44.812 -30.344 15.555 1 24.62 140 ASP B O 1
ATOM 5169 N N . VAL B 1 141 ? 45.5 -29.109 14.016 1 24.72 141 VAL B N 1
ATOM 5170 C CA . VAL B 1 141 ? 44.188 -28.766 13.445 1 24.72 141 VAL B CA 1
ATOM 5171 C C . VAL B 1 141 ? 43.688 -29.922 12.625 1 24.72 141 VAL B C 1
ATOM 5173 O O . VAL B 1 141 ? 44.312 -30.328 11.641 1 24.72 141 VAL B O 1
ATOM 5176 N N . ASN B 1 142 ? 43.188 -30.875 13.297 1 23.25 142 ASN B N 1
ATOM 5177 C CA . ASN B 1 142 ? 42.406 -31.844 12.516 1 23.25 142 ASN B CA 1
ATOM 5178 C C . ASN B 1 142 ? 41.312 -31.156 11.688 1 23.25 142 ASN B C 1
ATOM 5180 O O . ASN B 1 142 ? 40.469 -30.469 12.242 1 23.25 142 ASN B O 1
ATOM 5184 N N . LYS B 1 143 ? 41.719 -30.734 10.461 1 29.75 143 LYS B N 1
ATOM 5185 C CA . LYS B 1 143 ? 40.875 -30.297 9.344 1 29.75 143 LYS B CA 1
ATOM 5186 C C . LYS B 1 143 ? 39.656 -31.203 9.188 1 29.75 143 LYS B C 1
ATOM 5188 O O . LYS B 1 143 ? 39.781 -32.375 8.875 1 29.75 143 LYS B O 1
ATOM 5193 N N . ASN B 1 144 ? 38.625 -31.047 10.117 1 24.7 144 ASN B N 1
ATOM 5194 C CA . ASN B 1 144 ? 37.312 -31.625 9.891 1 24.7 144 ASN B CA 1
ATOM 5195 C C . ASN B 1 144 ? 36.875 -31.516 8.422 1 24.7 144 ASN B C 1
ATOM 5197 O O . ASN B 1 144 ? 36.844 -30.406 7.875 1 24.7 144 ASN B O 1
ATOM 5201 N N . ASN B 1 145 ? 37.25 -32.5 7.629 1 29.5 145 ASN B N 1
ATOM 5202 C CA . ASN B 1 145 ? 36.75 -32.781 6.285 1 29.5 145 ASN B CA 1
ATOM 5203 C C . ASN B 1 145 ? 35.219 -32.719 6.227 1 29.5 145 ASN B C 1
ATOM 5205 O O . ASN B 1 145 ? 34.531 -33.562 6.758 1 29.5 145 ASN B O 1
ATOM 5209 N N . ASN B 1 146 ? 34.625 -31.594 6.676 1 32.09 146 ASN B N 1
ATOM 5210 C CA . ASN B 1 146 ? 33.25 -31.422 6.297 1 32.09 146 ASN B CA 1
ATOM 5211 C C . ASN B 1 146 ? 32.969 -31.875 4.867 1 32.09 146 ASN B C 1
ATOM 5213 O O . ASN B 1 146 ? 33.562 -31.344 3.924 1 32.09 146 ASN B O 1
ATOM 5217 N N . ASN B 1 147 ? 32.844 -33.156 4.684 1 33.44 147 ASN B N 1
ATOM 5218 C CA . ASN B 1 147 ? 32.281 -33.719 3.471 1 33.44 147 ASN B CA 1
ATOM 5219 C C . ASN B 1 147 ? 31.047 -32.969 3.006 1 33.44 147 ASN B C 1
ATOM 5221 O O . ASN B 1 147 ? 29.984 -33.094 3.592 1 33.44 147 ASN B O 1
ATOM 5225 N N . ASN B 1 148 ? 31.094 -31.656 2.943 1 37.5 148 ASN B N 1
ATOM 5226 C CA . ASN B 1 148 ? 30.141 -30.984 2.064 1 37.5 148 ASN B CA 1
ATOM 5227 C C . ASN B 1 148 ? 29.828 -31.812 0.826 1 37.5 148 ASN B C 1
ATOM 5229 O O . ASN B 1 148 ? 30.625 -31.859 -0.114 1 37.5 148 ASN B O 1
ATOM 5233 N N . ASN B 1 149 ? 29.422 -32.969 0.967 1 37.06 149 ASN B N 1
ATOM 5234 C CA . ASN B 1 149 ? 28.812 -33.719 -0.136 1 37.06 149 ASN B CA 1
ATOM 5235 C C . ASN B 1 149 ? 27.875 -32.812 -0.955 1 37.06 149 ASN B C 1
ATOM 5237 O O . ASN B 1 149 ? 26.672 -33.062 -1.019 1 37.06 149 ASN B O 1
ATOM 5241 N N . ASN B 1 150 ? 27.594 -31.609 -0.625 1 43.69 150 ASN B N 1
ATOM 5242 C CA . ASN B 1 150 ? 26.969 -30.812 -1.679 1 43.69 150 ASN B CA 1
ATOM 5243 C C . ASN B 1 150 ? 27.578 -31.125 -3.045 1 43.69 150 ASN B C 1
ATOM 5245 O O . ASN B 1 150 ? 28.656 -30.625 -3.379 1 43.69 150 ASN B O 1
ATOM 5249 N N . ASN B 1 151 ? 27.656 -32.375 -3.457 1 48.22 151 ASN B N 1
ATOM 5250 C CA . ASN B 1 151 ? 28.094 -33.156 -4.613 1 48.22 151 ASN B CA 1
ATOM 5251 C C . ASN B 1 151 ? 28.062 -32.312 -5.891 1 48.22 151 ASN B C 1
ATOM 5253 O O . ASN B 1 151 ? 27.25 -31.391 -6.016 1 48.22 151 ASN B O 1
ATOM 5257 N N . ASN B 1 152 ? 29.125 -32.438 -6.855 1 61.88 152 ASN B N 1
ATOM 5258 C CA . ASN B 1 152 ? 29.719 -31.984 -8.109 1 61.88 152 ASN B CA 1
ATOM 5259 C C . ASN B 1 152 ? 28.688 -31.938 -9.234 1 61.88 152 ASN B C 1
ATOM 5261 O O . ASN B 1 152 ? 28.672 -32.812 -10.109 1 61.88 152 ASN B O 1
ATOM 5265 N N . LEU B 1 153 ? 27.562 -31.438 -8.859 1 76.12 153 LEU B N 1
ATOM 5266 C CA . LEU B 1 153 ? 26.703 -31.281 -10.031 1 76.12 153 LEU B CA 1
ATOM 5267 C C . LEU B 1 153 ? 27.203 -30.172 -10.938 1 76.12 153 LEU B C 1
ATOM 5269 O O . LEU B 1 153 ? 27.25 -29 -10.531 1 76.12 153 LEU B O 1
ATOM 5273 N N . ASN B 1 154 ? 27.812 -30.438 -12.016 1 82.81 154 ASN B N 1
ATOM 5274 C CA . ASN B 1 154 ? 28.375 -29.453 -12.938 1 82.81 154 ASN B CA 1
ATOM 5275 C C . ASN B 1 154 ? 27.516 -29.312 -14.195 1 82.81 154 ASN B C 1
ATOM 5277 O O . ASN B 1 154 ? 27.312 -28.203 -14.688 1 82.81 154 ASN B O 1
ATOM 5281 N N . THR B 1 155 ? 27.062 -30.469 -14.617 1 92 155 THR B N 1
ATOM 5282 C CA . THR B 1 155 ? 26.25 -30.469 -15.828 1 92 155 THR B CA 1
ATOM 5283 C C . THR B 1 155 ? 24.891 -31.125 -15.57 1 92 155 THR B C 1
ATOM 5285 O O . THR B 1 155 ? 24.656 -31.672 -14.492 1 92 155 THR B O 1
ATOM 5288 N N . LEU B 1 156 ? 23.969 -31.031 -16.531 1 93.06 156 LEU B N 1
ATOM 5289 C CA . LEU B 1 156 ? 22.656 -31.656 -16.406 1 93.06 156 LEU B CA 1
ATOM 5290 C C . LEU B 1 156 ? 22.781 -33.156 -16.312 1 93.06 156 LEU B C 1
ATOM 5292 O O . LEU B 1 156 ? 21.906 -33.844 -15.75 1 93.06 156 LEU B O 1
ATOM 5296 N N . TYR B 1 157 ? 23.891 -33.688 -16.875 1 94 157 TYR B N 1
ATOM 5297 C CA . TYR B 1 157 ? 24.172 -35.125 -16.891 1 94 157 TYR B CA 1
ATOM 5298 C C . TYR B 1 157 ? 24.297 -35.656 -15.477 1 94 157 TYR B C 1
ATOM 5300 O O . TYR B 1 157 ? 23.953 -36.812 -15.219 1 94 157 TYR B O 1
ATOM 5308 N N . ASP B 1 158 ? 24.688 -34.812 -14.555 1 91.44 158 ASP B N 1
ATOM 5309 C CA . ASP B 1 158 ? 24.938 -35.219 -13.18 1 91.44 158 ASP B CA 1
ATOM 5310 C C . ASP B 1 158 ? 23.641 -35.531 -12.445 1 91.44 158 ASP B C 1
ATOM 5312 O O . ASP B 1 158 ? 23.656 -36.156 -11.383 1 91.44 158 ASP B O 1
ATOM 5316 N N . PHE B 1 159 ? 22.531 -35.219 -13.125 1 90.06 159 PHE B N 1
ATOM 5317 C CA . PHE B 1 159 ? 21.25 -35.469 -12.484 1 90.06 159 PHE B CA 1
ATOM 5318 C C . PHE B 1 159 ? 20.641 -36.781 -12.961 1 90.06 159 PHE B C 1
ATOM 5320 O O . PHE B 1 159 ? 19.609 -37.219 -12.461 1 90.06 159 PHE B O 1
ATOM 5327 N N . ILE B 1 160 ? 21.266 -37.406 -13.906 1 92 160 ILE B N 1
ATOM 5328 C CA . ILE B 1 160 ? 20.734 -38.625 -14.5 1 92 160 ILE B CA 1
ATOM 5329 C C . ILE B 1 160 ? 21.281 -39.844 -13.758 1 92 160 ILE B C 1
ATOM 5331 O O . ILE B 1 160 ? 22.484 -39.906 -13.5 1 92 160 ILE B O 1
ATOM 5335 N N . ASP B 1 161 ? 20.375 -40.719 -13.359 1 89.81 161 ASP B N 1
ATOM 5336 C CA . ASP B 1 161 ? 20.766 -41.969 -12.766 1 89.81 161 ASP B CA 1
ATOM 5337 C C . ASP B 1 161 ? 21.266 -42.969 -13.828 1 89.81 161 ASP B C 1
ATOM 5339 O O . ASP B 1 161 ? 20.5 -43.75 -14.359 1 89.81 161 ASP B O 1
ATOM 5343 N N . ILE B 1 162 ? 22.547 -43 -14.055 1 91.38 162 ILE B N 1
ATOM 5344 C CA . ILE B 1 162 ? 23.156 -43.781 -15.133 1 91.38 162 ILE B CA 1
ATOM 5345 C C . ILE B 1 162 ? 23.125 -45.25 -14.789 1 91.38 162 ILE B C 1
ATOM 5347 O O . ILE B 1 162 ? 22.984 -46.125 -15.672 1 91.38 162 ILE B O 1
ATOM 5351 N N . GLU B 1 163 ? 23.219 -45.562 -13.547 1 92.12 163 GLU B N 1
ATOM 5352 C CA . GLU B 1 163 ? 23.188 -46.938 -13.133 1 92.12 163 GLU B CA 1
ATOM 5353 C C . GLU B 1 163 ? 21.859 -47.594 -13.477 1 92.12 163 GLU B C 1
ATOM 5355 O O . GLU B 1 163 ? 21.812 -48.719 -14.008 1 92.12 163 GLU B O 1
ATOM 5360 N N . SER B 1 164 ? 20.828 -46.844 -13.18 1 92.19 164 SER B N 1
ATOM 5361 C CA . SER B 1 164 ? 19.5 -47.375 -13.492 1 92.19 164 SER B CA 1
ATOM 5362 C C . SER B 1 164 ? 19.297 -47.5 -14.992 1 92.19 164 SER B C 1
ATOM 5364 O O . SER B 1 164 ? 18.688 -48.469 -15.461 1 92.19 164 SER B O 1
ATOM 5366 N N . LEU B 1 165 ? 19.781 -46.594 -15.781 1 93.88 165 LEU B N 1
ATOM 5367 C CA . LEU B 1 165 ? 19.688 -46.656 -17.234 1 93.88 165 LEU B CA 1
ATOM 5368 C C . LEU B 1 165 ? 20.438 -47.875 -17.781 1 93.88 165 LEU B C 1
ATOM 5370 O O . LEU B 1 165 ? 19.891 -48.625 -18.609 1 93.88 165 LEU B O 1
ATOM 5374 N N . GLU B 1 166 ? 21.609 -48.125 -17.25 1 94.69 166 GLU B N 1
ATOM 5375 C CA . GLU B 1 166 ? 22.406 -49.25 -17.703 1 94.69 166 GLU B CA 1
ATOM 5376 C C . GLU B 1 166 ? 21.734 -50.562 -17.312 1 94.69 166 GLU B C 1
ATOM 5378 O O . GLU B 1 166 ? 21.797 -51.531 -18.062 1 94.69 166 GLU B O 1
ATOM 5383 N N . LEU B 1 167 ? 21.125 -50.5 -16.188 1 94.69 167 LEU B N 1
ATOM 5384 C CA . LEU B 1 167 ? 20.422 -51.719 -15.766 1 94.69 167 LEU B CA 1
ATOM 5385 C C . LEU B 1 167 ? 19.281 -52.031 -16.719 1 94.69 167 LEU B C 1
ATOM 5387 O O . LEU B 1 167 ? 19.109 -53.219 -17.125 1 94.69 167 LEU B O 1
ATOM 5391 N N . ILE B 1 168 ? 18.531 -51.031 -17.109 1 95.44 168 ILE B N 1
ATOM 5392 C CA . ILE B 1 168 ? 17.406 -51.25 -18.016 1 95.44 168 ILE B CA 1
ATOM 5393 C C . ILE B 1 168 ? 17.938 -51.688 -19.391 1 95.44 168 ILE B C 1
ATOM 5395 O O . ILE B 1 168 ? 17.375 -52.594 -20 1 95.44 168 ILE B O 1
ATOM 5399 N N . LYS B 1 169 ? 19.016 -51.188 -19.875 1 95.62 169 LYS B N 1
ATOM 5400 C CA . LYS B 1 169 ? 19.641 -51.562 -21.125 1 95.62 169 LYS B CA 1
ATOM 5401 C C . LYS B 1 169 ? 20.078 -53.031 -21.078 1 95.62 169 LYS B C 1
ATOM 5403 O O . LYS B 1 169 ? 19.812 -53.781 -22.016 1 95.62 169 LYS B O 1
ATOM 5408 N N . ASN B 1 170 ? 20.672 -53.344 -19.969 1 96.19 170 ASN B N 1
ATOM 5409 C CA . ASN B 1 170 ? 21.188 -54.719 -19.828 1 96.19 170 ASN B CA 1
ATOM 5410 C C . ASN B 1 170 ? 20.047 -55.75 -19.766 1 96.19 170 ASN B C 1
ATOM 5412 O O . ASN B 1 170 ? 20.172 -56.844 -20.328 1 96.19 170 ASN B O 1
ATOM 5416 N N . GLN B 1 171 ? 19.047 -55.375 -19.094 1 96 171 GLN B N 1
ATOM 5417 C CA . GLN B 1 171 ? 17.906 -56.281 -19.047 1 96 171 GLN B CA 1
ATOM 5418 C C . GLN B 1 171 ? 17.297 -56.469 -20.438 1 96 171 GLN B C 1
ATOM 5420 O O . GLN B 1 171 ? 16.953 -57.594 -20.812 1 96 171 GLN B O 1
ATOM 5425 N N . PHE B 1 172 ? 17.188 -55.438 -21.234 1 96.56 172 PHE B N 1
ATOM 5426 C CA . PHE B 1 172 ? 16.688 -55.5 -22.594 1 96.56 172 PHE B CA 1
ATOM 5427 C C . PHE B 1 172 ? 17.594 -56.406 -23.453 1 96.56 172 PHE B C 1
ATOM 5429 O O . PHE B 1 172 ? 17.109 -57.281 -24.172 1 96.56 172 PHE B O 1
ATOM 5436 N N . LEU B 1 173 ? 18.922 -56.188 -23.266 1 96.38 173 LEU B N 1
ATOM 5437 C CA . LEU B 1 173 ? 19.875 -56.969 -24.047 1 96.38 173 LEU B CA 1
ATOM 5438 C C . LEU B 1 173 ? 19.828 -58.438 -23.656 1 96.38 173 LEU B C 1
ATOM 5440 O O . LEU B 1 173 ? 19.984 -59.312 -24.516 1 96.38 173 LEU B O 1
ATOM 5444 N N . SER B 1 174 ? 19.562 -58.688 -22.391 1 96.5 174 SER B N 1
ATOM 5445 C CA . SER B 1 174 ? 19.438 -60.062 -21.938 1 96.5 174 SER B CA 1
ATOM 5446 C C . SER B 1 174 ? 18.219 -60.75 -22.562 1 96.5 174 SER B C 1
ATOM 5448 O O . SER B 1 174 ? 18.328 -61.875 -23.031 1 96.5 174 SER B O 1
ATOM 5450 N N . GLU B 1 175 ? 17.125 -59.969 -22.594 1 96.38 175 GLU B N 1
ATOM 5451 C CA . GLU B 1 175 ? 15.93 -60.531 -23.219 1 96.38 175 GLU B CA 1
ATOM 5452 C C . GLU B 1 175 ? 16.156 -60.75 -24.719 1 96.38 175 GLU B C 1
ATOM 5454 O O . GLU B 1 175 ? 15.734 -61.781 -25.266 1 96.38 175 GLU B O 1
ATOM 5459 N N . LEU B 1 176 ? 16.797 -59.875 -25.359 1 95.5 176 LEU B N 1
ATOM 5460 C CA . LEU B 1 176 ? 17.062 -59.969 -26.781 1 95.5 176 LEU B CA 1
ATOM 5461 C C . LEU B 1 176 ? 17.969 -61.156 -27.078 1 95.5 176 LEU B C 1
ATOM 5463 O O . LEU B 1 176 ? 17.75 -61.906 -28.047 1 95.5 176 LEU B O 1
ATOM 5467 N N . SER B 1 177 ? 18.984 -61.375 -26.25 1 95.56 177 SER B N 1
ATOM 5468 C CA . SER B 1 177 ? 19.875 -62.531 -26.406 1 95.56 177 SER B CA 1
ATOM 5469 C C . SER B 1 177 ? 19.125 -63.844 -26.219 1 95.56 177 SER B C 1
ATOM 5471 O O . SER B 1 177 ? 19.344 -64.812 -26.953 1 95.56 177 SER B O 1
ATOM 5473 N N . GLY B 1 178 ? 18.219 -63.75 -25.203 1 94.81 178 GLY B N 1
ATOM 5474 C CA . GLY B 1 178 ? 17.391 -64.938 -25 1 94.81 178 GLY B CA 1
ATOM 5475 C C . GLY B 1 178 ? 16.5 -65.25 -26.203 1 94.81 178 GLY B C 1
ATOM 5476 O O . GLY B 1 178 ? 16.359 -66.438 -26.578 1 94.81 178 GLY B O 1
ATOM 5477 N N . LEU B 1 179 ? 15.945 -64.25 -26.828 1 95.88 179 LEU B N 1
ATOM 5478 C CA . LEU B 1 179 ? 15.125 -64.438 -28.016 1 95.88 179 LEU B CA 1
ATOM 5479 C C . LEU B 1 179 ? 15.945 -65 -29.172 1 95.88 179 LEU B C 1
ATOM 5481 O O . LEU B 1 179 ? 15.492 -65.875 -29.875 1 95.88 179 LEU B O 1
ATOM 5485 N N . ASN B 1 180 ? 17.141 -64.5 -29.344 1 94.5 180 ASN B N 1
ATOM 5486 C CA . ASN B 1 180 ? 18.031 -65 -30.391 1 94.5 180 ASN B CA 1
ATOM 5487 C C . ASN B 1 180 ? 18.359 -66.438 -30.203 1 94.5 180 ASN B C 1
ATOM 5489 O O . ASN B 1 180 ? 18.391 -67.25 -31.156 1 94.5 180 ASN B O 1
ATOM 5493 N N . GLU B 1 181 ? 18.578 -66.812 -28.922 1 94.94 181 GLU B N 1
ATOM 5494 C CA . GLU B 1 181 ? 18.875 -68.25 -28.609 1 94.94 181 GLU B CA 1
ATOM 5495 C C . GLU B 1 181 ? 17.703 -69.125 -28.984 1 94.94 181 GLU B C 1
ATOM 5497 O O . GLU B 1 181 ? 17.906 -70.188 -29.562 1 94.94 181 GLU B O 1
ATOM 5502 N N . ILE B 1 182 ? 16.531 -68.625 -28.688 1 94.38 182 ILE B N 1
ATOM 5503 C CA . ILE B 1 182 ? 15.336 -69.438 -28.984 1 94.38 182 ILE B CA 1
ATOM 5504 C C . ILE B 1 182 ? 15.156 -69.562 -30.5 1 94.38 182 ILE B C 1
ATOM 5506 O O . ILE B 1 182 ? 14.781 -70.562 -31.016 1 94.38 182 ILE B O 1
ATOM 5510 N N . CYS B 1 183 ? 15.406 -68.5 -31.188 1 93.06 183 CYS B N 1
ATOM 5511 C CA . CYS B 1 183 ? 15.32 -68.5 -32.656 1 93.06 183 CYS B CA 1
ATOM 5512 C C . CYS B 1 183 ? 16.297 -69.5 -33.25 1 93.06 183 CYS B C 1
ATOM 5514 O O . CYS B 1 183 ? 15.93 -70.312 -34.125 1 93.06 183 CYS B O 1
ATOM 5516 N N . ASP B 1 184 ? 17.531 -69.625 -32.688 1 93.38 184 ASP B N 1
ATOM 5517 C CA . ASP B 1 184 ? 18.547 -70.5 -33.188 1 93.38 184 ASP B CA 1
ATOM 5518 C C . ASP B 1 184 ? 18.172 -71.938 -32.906 1 93.38 184 ASP B C 1
ATOM 5520 O O . ASP B 1 184 ? 18.281 -72.812 -33.781 1 93.38 184 ASP B O 1
ATOM 5524 N N . LYS B 1 185 ? 17.672 -72.188 -31.75 1 92.56 185 LYS B N 1
ATOM 5525 C CA . LYS B 1 185 ? 17.266 -73.5 -31.375 1 92.56 185 LYS B CA 1
ATOM 5526 C C . LYS B 1 185 ? 16.062 -74 -32.219 1 92.56 185 LYS B C 1
ATOM 5528 O O . LYS B 1 185 ? 16 -75.125 -32.625 1 92.56 185 LYS B O 1
ATOM 5533 N N . SER B 1 186 ? 15.125 -73.062 -32.438 1 91.19 186 SER B N 1
ATOM 5534 C CA . SER B 1 186 ? 13.961 -73.375 -33.25 1 91.19 186 SER B CA 1
ATOM 5535 C C . SER B 1 186 ? 14.359 -73.688 -34.688 1 91.19 186 SER B C 1
ATOM 5537 O O . SER B 1 186 ? 13.789 -74.562 -35.312 1 91.19 186 SER B O 1
ATOM 5539 N N . LYS B 1 187 ? 15.352 -72.938 -35.125 1 89.75 187 LYS B N 1
ATOM 5540 C CA . LYS B 1 187 ? 15.859 -73.188 -36.469 1 89.75 187 LYS B CA 1
ATOM 5541 C C . LYS B 1 187 ? 16.438 -74.562 -36.625 1 89.75 187 LYS B C 1
ATOM 5543 O O . LYS B 1 187 ? 16.188 -75.25 -37.594 1 89.75 187 LYS B O 1
ATOM 5548 N N . GLN B 1 188 ? 17.125 -75.062 -35.594 1 89.88 188 GLN B N 1
ATOM 5549 C CA . GLN B 1 188 ? 17.734 -76.375 -35.625 1 89.88 188 GLN B CA 1
ATOM 5550 C C . GLN B 1 188 ? 16.688 -77.438 -35.625 1 89.88 188 GLN B C 1
ATOM 5552 O O . GLN B 1 188 ? 16.797 -78.438 -36.375 1 89.88 188 GLN B O 1
ATOM 5557 N N . ILE B 1 189 ? 15.664 -77.25 -34.875 1 86.81 189 ILE B N 1
ATOM 5558 C CA . ILE B 1 189 ? 14.594 -78.25 -34.812 1 86.81 189 ILE B CA 1
ATOM 5559 C C . ILE B 1 189 ? 13.844 -78.312 -36.125 1 86.81 189 ILE B C 1
ATOM 5561 O O . ILE B 1 189 ? 13.531 -79.375 -36.625 1 86.81 189 ILE B O 1
ATOM 5565 N N . TYR B 1 190 ? 13.609 -77.125 -36.656 1 85.44 190 TYR B N 1
ATOM 5566 C CA . TYR B 1 190 ? 12.898 -77.062 -37.938 1 85.44 190 TYR B CA 1
ATOM 5567 C C . TYR B 1 190 ? 13.695 -77.75 -39.031 1 85.44 190 TYR B C 1
ATOM 5569 O O . TYR B 1 190 ? 13.141 -78.5 -39.812 1 85.44 190 TYR B O 1
ATOM 5577 N N . LYS B 1 191 ? 14.961 -77.5 -39.094 1 85.94 191 LYS B N 1
ATOM 5578 C CA . LYS B 1 191 ? 15.812 -78.125 -40.125 1 85.94 191 LYS B CA 1
ATOM 5579 C C . LYS B 1 191 ? 15.836 -79.625 -40 1 85.94 191 LYS B C 1
ATOM 5581 O O . LYS B 1 191 ? 15.68 -80.312 -41 1 85.94 191 LYS B O 1
ATOM 5586 N N . SER B 1 192 ? 15.922 -80.062 -38.844 1 83.69 192 SER B N 1
ATOM 5587 C CA . SER B 1 192 ? 15.969 -81.5 -38.594 1 83.69 192 SER B CA 1
ATOM 5588 C C . SER B 1 192 ? 14.648 -82.188 -38.969 1 83.69 192 SER B C 1
ATOM 5590 O O . SER B 1 192 ? 14.633 -83.25 -39.625 1 83.69 192 SER B O 1
ATOM 5592 N N . THR B 1 193 ? 13.586 -81.562 -38.562 1 82.06 193 THR B N 1
ATOM 5593 C CA . THR B 1 193 ? 12.258 -82.125 -38.844 1 82.06 193 THR B CA 1
ATOM 5594 C C . THR B 1 193 ? 11.961 -82.062 -40.344 1 82.06 193 THR B C 1
ATOM 5596 O O . THR B 1 193 ? 11.406 -83.062 -40.875 1 82.06 193 THR B O 1
ATOM 5599 N N . ASN B 1 194 ? 12.328 -81 -40.969 1 82.94 194 ASN B N 1
ATOM 5600 C CA . ASN B 1 194 ? 12.094 -80.875 -42.406 1 82.94 194 ASN B CA 1
ATOM 5601 C C . ASN B 1 194 ? 12.906 -81.875 -43.219 1 82.94 194 ASN B C 1
ATOM 5603 O O . ASN B 1 194 ? 12.406 -82.438 -44.188 1 82.94 194 ASN B O 1
ATOM 5607 N N . GLU B 1 195 ? 14.094 -82.188 -42.812 1 84 195 GLU B N 1
ATOM 5608 C CA . GLU B 1 195 ? 14.938 -83.188 -43.469 1 84 195 GLU B CA 1
ATOM 5609 C C . GLU B 1 195 ? 14.367 -84.562 -43.344 1 84 195 GLU B C 1
ATOM 5611 O O . GLU B 1 195 ? 14.32 -85.312 -44.312 1 84 195 GLU B O 1
ATOM 5616 N N . SER B 1 196 ? 13.875 -84.812 -42.156 1 82.75 196 SER B N 1
ATOM 5617 C CA . SER B 1 196 ? 13.273 -86.125 -41.906 1 82.75 196 SER B CA 1
ATOM 5618 C C . SER B 1 196 ? 12 -86.312 -42.719 1 82.75 196 SER B C 1
ATOM 5620 O O . SER B 1 196 ? 11.781 -87.375 -43.312 1 82.75 196 SER B O 1
ATOM 5622 N N . ASN B 1 197 ? 11.18 -85.25 -42.781 1 81.69 197 ASN B N 1
ATOM 5623 C CA . ASN B 1 197 ? 9.945 -85.312 -43.562 1 81.69 197 ASN B CA 1
ATOM 5624 C C . ASN B 1 197 ? 10.227 -85.5 -45.031 1 81.69 197 ASN B C 1
ATOM 5626 O O . ASN B 1 197 ? 9.547 -86.312 -45.719 1 81.69 197 ASN B O 1
ATOM 5630 N N . LEU B 1 198 ? 11.258 -84.938 -45.5 1 85.69 198 LEU B N 1
ATOM 5631 C CA . LEU B 1 198 ? 11.617 -85.062 -46.906 1 85.69 198 LEU B CA 1
ATOM 5632 C C . LEU B 1 198 ? 12.094 -86.438 -47.25 1 85.69 198 LEU B C 1
ATOM 5634 O O . LEU B 1 198 ? 11.758 -87 -48.281 1 85.69 198 LEU B O 1
ATOM 5638 N N . GLU B 1 199 ? 12.727 -87 -46.344 1 86.44 199 GLU B N 1
ATOM 5639 C CA . GLU B 1 199 ? 13.188 -88.375 -46.531 1 86.44 199 GLU B CA 1
ATOM 5640 C C . GLU B 1 199 ? 12.008 -89.375 -46.594 1 86.44 199 GLU B C 1
ATOM 5642 O O . GLU B 1 199 ? 11.969 -90.25 -47.438 1 86.44 199 GLU B O 1
ATOM 5647 N N . MET B 1 200 ? 11.062 -89.125 -45.719 1 84.44 200 MET B N 1
ATOM 5648 C CA . MET B 1 200 ? 9.898 -90 -45.688 1 84.44 200 MET B CA 1
ATOM 5649 C C . MET B 1 200 ? 9.039 -89.875 -46.938 1 84.44 200 MET B C 1
ATOM 5651 O O . MET B 1 200 ? 8.516 -90.812 -47.469 1 84.44 200 MET B O 1
ATOM 5655 N N . GLU B 1 201 ? 8.93 -88.688 -47.344 1 86.19 201 GLU B N 1
ATOM 5656 C CA . GLU B 1 201 ? 8.164 -88.375 -48.562 1 86.19 201 GLU B CA 1
ATOM 5657 C C . GLU B 1 201 ? 8.805 -89.062 -49.75 1 86.19 201 GLU B C 1
ATOM 5659 O O . GLU B 1 201 ? 8.102 -89.688 -50.594 1 86.19 201 GLU B O 1
ATOM 5664 N N . ASN B 1 202 ? 10.07 -89.062 -49.812 1 89.38 202 ASN B N 1
ATOM 5665 C CA . ASN B 1 202 ? 10.781 -89.75 -50.906 1 89.38 202 ASN B CA 1
ATOM 5666 C C . ASN B 1 202 ? 10.625 -91.25 -50.906 1 89.38 202 ASN B C 1
ATOM 5668 O O . ASN B 1 202 ? 10.398 -91.875 -51.938 1 89.38 202 ASN B O 1
ATOM 5672 N N . ARG B 1 203 ? 10.641 -91.75 -49.75 1 89.25 203 ARG B N 1
ATOM 5673 C CA . ARG B 1 203 ? 10.469 -93.188 -49.594 1 89.25 203 ARG B CA 1
ATOM 5674 C C . ARG B 1 203 ? 9.055 -93.625 -50 1 89.25 203 ARG B C 1
ATOM 5676 O O . ARG B 1 203 ? 8.859 -94.625 -50.656 1 89.25 203 ARG B O 1
ATOM 5683 N N . PHE B 1 204 ? 8.148 -92.75 -49.469 1 91.31 204 PHE B N 1
ATOM 5684 C CA . PHE B 1 204 ? 6.758 -93 -49.812 1 91.31 204 PHE B CA 1
ATOM 5685 C C . PHE B 1 204 ? 6.539 -92.938 -51.312 1 91.31 204 PHE B C 1
ATOM 5687 O O . PHE B 1 204 ? 5.859 -93.812 -51.875 1 91.31 204 PHE B O 1
ATOM 5694 N N . LEU B 1 205 ? 7.137 -92.062 -52.062 1 91.12 205 LEU B N 1
ATOM 5695 C CA . LEU B 1 205 ? 7.004 -91.938 -53.531 1 91.12 205 LEU B CA 1
ATOM 5696 C C . LEU B 1 205 ? 7.586 -93.188 -54.219 1 91.12 205 LEU B C 1
ATOM 5698 O O . LEU B 1 205 ? 7.016 -93.625 -55.219 1 91.12 205 LEU B O 1
ATOM 5702 N N . GLU B 1 206 ? 8.594 -93.688 -53.656 1 90.12 206 GLU B N 1
ATOM 5703 C CA . GLU B 1 206 ? 9.195 -94.875 -54.219 1 90.12 206 GLU B CA 1
ATOM 5704 C C . GLU B 1 206 ? 8.266 -96.125 -54.031 1 90.12 206 GLU B C 1
ATOM 5706 O O . GLU B 1 206 ? 8.07 -96.875 -54.969 1 90.12 206 GLU B O 1
ATOM 5711 N N . ILE B 1 207 ? 7.695 -96.188 -52.844 1 89.19 207 ILE B N 1
ATOM 5712 C CA . ILE B 1 207 ? 6.766 -97.25 -52.562 1 89.19 207 ILE B CA 1
ATOM 5713 C C . ILE B 1 207 ? 5.543 -97.125 -53.469 1 89.19 207 ILE B C 1
ATOM 5715 O O . ILE B 1 207 ? 5.086 -98.125 -54 1 89.19 207 ILE B O 1
ATOM 5719 N N . GLN B 1 208 ? 5.035 -96 -53.625 1 89.44 208 GLN B N 1
ATOM 5720 C CA . GLN B 1 208 ? 3.861 -95.75 -54.438 1 89.44 208 GLN B CA 1
ATOM 5721 C C . GLN B 1 208 ? 4.129 -96.125 -55.906 1 89.44 208 GLN B C 1
ATOM 5723 O O . GLN B 1 208 ? 3.268 -96.688 -56.562 1 89.44 208 GLN B O 1
ATOM 5728 N N . LYS B 1 209 ? 5.289 -96 -56.375 1 90.25 209 LYS B N 1
ATOM 5729 C CA . LYS B 1 209 ? 5.68 -96.375 -57.75 1 90.25 209 LYS B CA 1
ATOM 5730 C C . LYS B 1 209 ? 5.684 -97.875 -57.906 1 90.25 209 LYS B C 1
ATOM 5732 O O . LYS B 1 209 ? 5.148 -98.375 -58.906 1 90.25 209 LYS B O 1
ATOM 5737 N N . GLN B 1 210 ? 6.148 -98.5 -56.938 1 88.88 210 GLN B N 1
ATOM 5738 C CA . GLN B 1 210 ? 6.211 -99.938 -56.969 1 88.88 210 GLN B CA 1
ATOM 5739 C C . GLN B 1 210 ? 4.816 -100.562 -56.875 1 88.88 210 GLN B C 1
ATOM 5741 O O . GLN B 1 210 ? 4.5 -101.562 -57.562 1 88.88 210 GLN B O 1
ATOM 5746 N N . TYR B 1 211 ? 4.078 -99.938 -55.969 1 89.19 211 TYR B N 1
ATOM 5747 C CA . TYR B 1 211 ? 2.709 -100.375 -55.812 1 89.19 211 TYR B CA 1
ATOM 5748 C C . TYR B 1 211 ? 1.895 -100.188 -57.062 1 89.19 211 TYR B C 1
ATOM 5750 O O . TYR B 1 211 ? 1.163 -101.125 -57.5 1 89.19 211 TYR B O 1
ATOM 5758 N N . ASN B 1 212 ? 2.004 -99.188 -57.812 1 87.69 212 ASN B N 1
ATOM 5759 C CA . ASN B 1 212 ? 1.294 -98.938 -59.062 1 87.69 212 ASN B CA 1
ATOM 5760 C C . ASN B 1 212 ? 1.702 -99.938 -60.156 1 87.69 212 ASN B C 1
ATOM 5762 O O . ASN B 1 212 ? 0.861 -100.375 -60.938 1 87.69 212 ASN B O 1
ATOM 5766 N N . LYS B 1 213 ? 2.865 -100.375 -60.125 1 86.62 213 LYS B N 1
ATOM 5767 C CA . LYS B 1 213 ? 3.348 -101.375 -61.062 1 86.62 213 LYS B CA 1
ATOM 5768 C C . LYS B 1 213 ? 2.703 -102.688 -60.812 1 86.62 213 LYS B C 1
ATOM 5770 O O . LYS B 1 213 ? 2.32 -103.375 -61.75 1 86.62 213 LYS B O 1
ATOM 5775 N N . GLN B 1 214 ? 2.539 -103 -59.531 1 85.94 214 GLN B N 1
ATOM 5776 C CA . GLN B 1 214 ? 1.925 -104.25 -59.156 1 85.94 214 GLN B CA 1
ATOM 5777 C C . GLN B 1 214 ? 0.449 -104.25 -59.531 1 85.94 214 GLN B C 1
ATOM 5779 O O . GLN B 1 214 ? -0.061 -105.312 -59.969 1 85.94 214 GLN B O 1
ATOM 5784 N N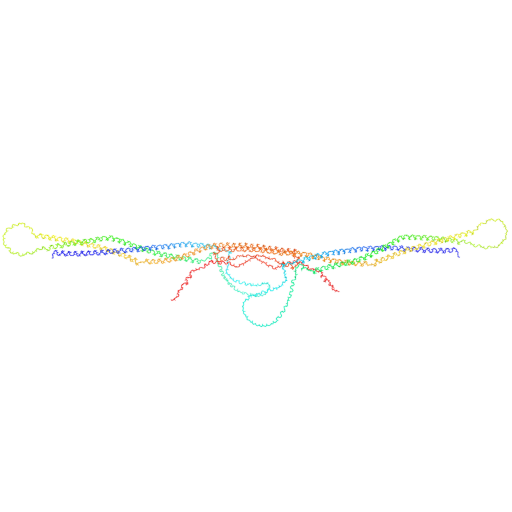 . ILE B 1 215 ? -0.23 -103.188 -59.438 1 84.19 215 ILE B N 1
ATOM 5785 C CA . ILE B 1 215 ? -1.637 -103.062 -59.812 1 84.19 215 ILE B CA 1
ATOM 5786 C C . ILE B 1 215 ? -1.783 -103.312 -61.312 1 84.19 215 ILE B C 1
ATOM 5788 O O . ILE B 1 215 ? -2.689 -104 -61.75 1 84.19 215 ILE B O 1
ATOM 5792 N N . GLU B 1 216 ? -0.892 -102.938 -62.062 1 82.62 216 GLU B N 1
ATOM 5793 C CA . GLU B 1 216 ? -0.93 -103.125 -63.5 1 82.62 216 GLU B CA 1
ATOM 5794 C C . GLU B 1 216 ? -0.696 -104.562 -63.875 1 82.62 216 GLU B C 1
ATOM 5796 O O . GLU B 1 216 ? -1.355 -105.125 -64.812 1 82.62 216 GLU B O 1
ATOM 5801 N N . GLU B 1 217 ? 0.054 -105.188 -63.094 1 81.12 217 GLU B N 1
ATOM 5802 C CA . GLU B 1 217 ? 0.411 -106.562 -63.375 1 81.12 217 GLU B CA 1
ATOM 5803 C C . GLU B 1 217 ? -0.663 -107.562 -62.875 1 81.12 217 GLU B C 1
ATOM 5805 O O . GLU B 1 217 ? -0.708 -108.688 -63.312 1 81.12 217 GLU B O 1
ATOM 5810 N N . SER B 1 218 ? -1.453 -107.188 -61.844 1 79.75 218 SER B N 1
ATOM 5811 C CA . SER B 1 218 ? -2.506 -108 -61.281 1 79.75 218 SER B CA 1
ATOM 5812 C C . SER B 1 218 ? -3.52 -108.375 -62.344 1 79.75 218 SER B C 1
ATOM 5814 O O . SER B 1 218 ? -3.998 -109.562 -62.344 1 79.75 218 SER B O 1
ATOM 5816 N N . ASN B 1 219 ? -3.807 -107.625 -63.344 1 77.12 219 ASN B N 1
ATOM 5817 C CA . ASN B 1 219 ? -4.711 -107.938 -64.438 1 77.12 219 ASN B CA 1
ATOM 5818 C C . ASN B 1 219 ? -4.16 -109.062 -65.312 1 77.12 219 ASN B C 1
ATOM 5820 O O . ASN B 1 219 ? -4.898 -110 -65.688 1 77.12 219 ASN B O 1
ATOM 5824 N N . SER B 1 220 ? -2.893 -109.25 -65.438 1 80.44 220 SER B N 1
ATOM 5825 C CA . SER B 1 220 ? -2.238 -110.25 -66.25 1 80.44 220 SER B CA 1
ATOM 5826 C C . SER B 1 220 ? -2.258 -111.625 -65.5 1 80.44 220 SER B C 1
ATOM 5828 O O . SER B 1 220 ? -2.369 -112.688 -66.125 1 80.44 220 SER B O 1
ATOM 5830 N N . LEU B 1 221 ? -2.268 -111.5 -64.125 1 82.06 221 LEU B N 1
ATOM 5831 C CA . LEU B 1 221 ? -2.273 -112.75 -63.344 1 82.06 221 LEU B CA 1
ATOM 5832 C C . LEU B 1 221 ? -3.645 -113.375 -63.375 1 82.06 221 LEU B C 1
ATOM 5834 O O . LEU B 1 221 ? -3.742 -114.625 -63.406 1 82.06 221 LEU B O 1
ATOM 5838 N N . SER B 1 222 ? -4.664 -112.625 -63.438 1 80.5 222 SER B N 1
ATOM 5839 C CA . SER B 1 222 ? -6.016 -113.188 -63.562 1 80.5 222 SER B CA 1
ATOM 5840 C C . SER B 1 222 ? -6.188 -113.875 -64.875 1 80.5 222 SER B C 1
ATOM 5842 O O . SER B 1 222 ? -6.801 -114.938 -64.938 1 80.5 222 SER B O 1
ATOM 5844 N N . ASP B 1 223 ? -5.477 -113.438 -65.875 1 81.81 223 ASP B N 1
ATOM 5845 C CA . ASP B 1 223 ? -5.5 -114.062 -67.188 1 81.81 223 ASP B CA 1
ATOM 5846 C C . ASP B 1 223 ? -4.754 -115.438 -67.188 1 81.81 223 ASP B C 1
ATOM 5848 O O . ASP B 1 223 ? -5.191 -116.375 -67.812 1 81.81 223 ASP B O 1
ATOM 5852 N N . LEU B 1 224 ? -3.709 -115.312 -66.375 1 84.56 224 LEU B N 1
ATOM 5853 C CA . LEU B 1 224 ? -2.9 -116.562 -66.188 1 84.56 224 LEU B CA 1
ATOM 5854 C C . LEU B 1 224 ? -3.674 -117.625 -65.5 1 84.56 224 LEU B C 1
ATOM 5856 O O . LEU B 1 224 ? -3.568 -118.812 -65.812 1 84.56 224 LEU B O 1
ATOM 5860 N N . LEU B 1 225 ? -4.488 -117.312 -64.562 1 84.81 225 LEU B N 1
ATOM 5861 C CA . LEU B 1 225 ? -5.316 -118.312 -63.875 1 84.81 225 LEU B CA 1
ATOM 5862 C C . LEU B 1 225 ? -6.391 -118.875 -64.75 1 84.81 225 LEU B C 1
ATOM 5864 O O . LEU B 1 225 ? -6.668 -120.062 -64.688 1 84.81 225 LEU B O 1
ATOM 5868 N N . THR B 1 226 ? -6.898 -118.062 -65.625 1 85.56 226 THR B N 1
ATOM 5869 C CA . THR B 1 226 ? -7.891 -118.5 -66.625 1 85.56 226 THR B CA 1
ATOM 5870 C C . THR B 1 226 ? -7.262 -119.5 -67.625 1 85.56 226 THR B C 1
ATOM 5872 O O . THR B 1 226 ? -7.852 -120.562 -67.938 1 85.56 226 THR B O 1
ATOM 5875 N N . GLN B 1 227 ? -6.043 -119.188 -67.938 1 86.44 227 GLN B N 1
ATOM 5876 C CA . GLN B 1 227 ? -5.297 -120.062 -68.812 1 86.44 227 GLN B CA 1
ATOM 5877 C C . GLN B 1 227 ? -5.004 -121.438 -68.188 1 86.44 227 GLN B C 1
ATOM 5879 O O . GLN B 1 227 ? -5.102 -122.5 -68.812 1 86.44 227 GLN B O 1
ATOM 5884 N N . GLN B 1 228 ? -4.688 -121.312 -66.875 1 86.56 228 GLN B N 1
ATOM 5885 C CA . GLN B 1 228 ? -4.434 -122.5 -66.125 1 86.56 228 GLN B CA 1
ATOM 5886 C C . GLN B 1 228 ? -5.672 -123.375 -66.062 1 86.56 228 GLN B C 1
ATOM 5888 O O . GLN B 1 228 ? -5.574 -124.625 -66.25 1 86.56 228 GLN B O 1
ATOM 5893 N N . ASN B 1 229 ? -6.789 -122.875 -65.938 1 85.5 229 ASN B N 1
ATOM 5894 C CA . ASN B 1 229 ? -8.047 -123.562 -65.875 1 85.5 229 ASN B CA 1
ATOM 5895 C C . ASN B 1 229 ? -8.359 -124.25 -67.25 1 85.5 229 ASN B C 1
ATOM 5897 O O . ASN B 1 229 ? -8.812 -125.375 -67.312 1 85.5 229 ASN B O 1
ATOM 5901 N N . ASN B 1 230 ? -8.016 -123.562 -68.25 1 86.31 230 ASN B N 1
ATOM 5902 C CA . ASN B 1 230 ? -8.25 -124.062 -69.625 1 86.31 230 ASN B CA 1
ATOM 5903 C C . ASN B 1 230 ? -7.324 -125.25 -69.938 1 86.31 230 ASN B C 1
ATOM 5905 O O . ASN B 1 230 ? -7.762 -126.25 -70.5 1 86.31 230 ASN B O 1
ATOM 5909 N N . LEU B 1 231 ? -6.102 -125.062 -69.438 1 86.62 231 LEU B N 1
ATOM 5910 C CA . LEU B 1 231 ? -5.129 -126.125 -69.625 1 86.62 231 LEU B CA 1
ATOM 5911 C C . LEU B 1 231 ? -5.523 -127.375 -68.875 1 86.62 231 LEU B C 1
ATOM 5913 O O . LEU B 1 231 ? -5.406 -128.5 -69.375 1 86.62 231 LEU B O 1
ATOM 5917 N N . TYR B 1 232 ? -6.023 -127.188 -67.688 1 86.69 232 TYR B N 1
ATOM 5918 C CA . TYR B 1 232 ? -6.504 -128.25 -66.875 1 86.69 232 TYR B CA 1
ATOM 5919 C C . TYR B 1 232 ? -7.617 -129.125 -67.562 1 86.69 232 TYR B C 1
ATOM 5921 O O . TYR B 1 232 ? -7.574 -130.25 -67.625 1 86.69 232 TYR B O 1
ATOM 5929 N N . LYS B 1 233 ? -8.523 -128.5 -68.25 1 86.94 233 LYS B N 1
ATOM 5930 C CA . LYS B 1 233 ? -9.641 -129.125 -68.938 1 86.94 233 LYS B CA 1
ATOM 5931 C C . LYS B 1 233 ? -9.164 -129.875 -70.188 1 86.94 233 LYS B C 1
ATOM 5933 O O . LYS B 1 233 ? -9.617 -131 -70.438 1 86.94 233 LYS B O 1
ATOM 5938 N N . THR B 1 234 ? -8.203 -129.125 -70.75 1 87.31 234 THR B N 1
ATOM 5939 C CA . THR B 1 234 ? -7.645 -129.75 -71.938 1 87.31 234 THR B CA 1
ATOM 5940 C C . THR B 1 234 ? -6.945 -131.125 -71.562 1 87.31 234 THR B C 1
ATOM 5942 O O . THR B 1 234 ? -7.152 -132.125 -72.25 1 87.31 234 THR B O 1
ATOM 5945 N N . ILE B 1 235 ? -6.18 -131 -70.438 1 86.94 235 ILE B N 1
ATOM 5946 C CA . ILE B 1 235 ? -5.441 -132.25 -70 1 86.94 235 ILE B CA 1
ATOM 5947 C C . ILE B 1 235 ? -6.418 -133.25 -69.562 1 86.94 235 ILE B C 1
ATOM 5949 O O . ILE B 1 235 ? -6.266 -134.5 -69.938 1 86.94 235 ILE B O 1
ATOM 5953 N N . GLN B 1 236 ? -7.484 -133 -68.938 1 86.62 236 GLN B N 1
ATOM 5954 C CA . GLN B 1 236 ? -8.492 -134 -68.438 1 86.62 236 GLN B CA 1
ATOM 5955 C C . GLN B 1 236 ? -9.203 -134.625 -69.625 1 86.62 236 GLN B C 1
ATOM 5957 O O . GLN B 1 236 ? -9.414 -135.875 -69.625 1 86.62 236 GLN B O 1
ATOM 5962 N N . ASN B 1 237 ? -9.461 -133.875 -70.625 1 84.94 237 ASN B N 1
ATOM 5963 C CA . ASN B 1 237 ? -10.117 -134.375 -71.812 1 84.94 237 ASN B CA 1
ATOM 5964 C C . ASN B 1 237 ? -9.203 -135.375 -72.562 1 84.94 237 ASN B C 1
ATOM 5966 O O . ASN B 1 237 ? -9.656 -136.375 -73 1 84.94 237 ASN B O 1
ATOM 5970 N N . GLN B 1 238 ? -7.957 -135 -72.5 1 86.38 238 GLN B N 1
ATOM 5971 C CA . GLN B 1 238 ? -6.965 -135.875 -73.125 1 86.38 238 GLN B CA 1
ATOM 5972 C C . GLN B 1 238 ? -6.828 -137.25 -72.375 1 86.38 238 GLN B C 1
ATOM 5974 O O . GLN B 1 238 ? -6.773 -138.25 -73 1 86.38 238 GLN B O 1
ATOM 5979 N N . LEU B 1 239 ? -6.891 -137.125 -71.125 1 86.25 239 LEU B N 1
ATOM 5980 C CA . LEU B 1 239 ? -6.73 -138.375 -70.312 1 86.25 239 LEU B CA 1
ATOM 5981 C C . LEU B 1 239 ? -7.965 -139.25 -70.375 1 86.25 239 LEU B C 1
ATOM 5983 O O . LEU B 1 239 ? -7.852 -140.5 -70.375 1 86.25 239 LEU B O 1
ATOM 5987 N N . ILE B 1 240 ? -9.125 -138.625 -70.562 1 83.5 240 ILE B N 1
ATOM 5988 C CA . ILE B 1 240 ? -10.359 -139.375 -70.75 1 83.5 240 ILE B CA 1
ATOM 5989 C C . ILE B 1 240 ? -10.312 -140.125 -72.062 1 83.5 240 ILE B C 1
ATOM 5991 O O . ILE B 1 240 ? -10.688 -141.375 -72.188 1 83.5 240 ILE B O 1
ATOM 5995 N N . ASN B 1 241 ? -9.742 -139.375 -73.062 1 84.31 241 ASN B N 1
ATOM 5996 C CA . ASN B 1 241 ? -9.586 -140 -74.375 1 84.31 241 ASN B CA 1
ATOM 5997 C C . ASN B 1 241 ? -8.602 -141.25 -74.312 1 84.31 241 ASN B C 1
ATOM 5999 O O . ASN B 1 241 ? -8.844 -142.25 -74.938 1 84.31 241 ASN B O 1
ATOM 6003 N N . VAL B 1 242 ? -7.566 -141 -73.562 1 84.88 242 VAL B N 1
ATOM 6004 C CA . VAL B 1 242 ? -6.574 -142.125 -73.375 1 84.88 242 VAL B CA 1
ATOM 6005 C C . VAL B 1 242 ? -7.207 -143.25 -72.688 1 84.88 242 VAL B C 1
ATOM 6007 O O . VAL B 1 242 ? -7.031 -144.375 -73.125 1 84.88 242 VAL B O 1
ATOM 6010 N N . ALA B 1 243 ? -8.008 -143.125 -71.75 1 82.44 243 ALA B N 1
ATOM 6011 C CA . ALA B 1 243 ? -8.672 -144.25 -71 1 82.44 243 ALA B CA 1
ATOM 6012 C C . ALA B 1 243 ? -9.664 -145 -71.875 1 82.44 243 ALA B C 1
ATOM 6014 O O . ALA B 1 243 ? -9.727 -146.25 -71.812 1 82.44 243 ALA B O 1
ATOM 6015 N N . SER B 1 244 ? -10.312 -144.25 -72.688 1 81.94 244 SER B N 1
ATOM 6016 C CA . SER B 1 244 ? -11.281 -144.875 -73.625 1 81.94 244 SER B CA 1
ATOM 6017 C C . SER B 1 244 ? -10.586 -145.75 -74.625 1 81.94 244 SER B C 1
ATOM 6019 O O . SER B 1 244 ? -11.062 -146.875 -74.938 1 81.94 244 SER B O 1
ATOM 6021 N N . GLN B 1 245 ? -9.477 -145.375 -75.062 1 82.94 245 GLN B N 1
ATOM 6022 C CA . GLN B 1 245 ? -8.711 -146.125 -76.062 1 82.94 245 GLN B CA 1
ATOM 6023 C C . GLN B 1 245 ? -8.07 -147.375 -75.438 1 82.94 245 GLN B C 1
ATOM 6025 O O . GLN B 1 245 ? -7.996 -148.375 -76.062 1 82.94 245 GLN B O 1
ATOM 6030 N N . CYS B 1 246 ? -7.691 -147.25 -74.25 1 81.38 246 CYS B N 1
ATOM 6031 C CA . CYS B 1 246 ? -7.137 -148.375 -73.562 1 81.38 246 CYS B CA 1
ATOM 6032 C C . CYS B 1 246 ? -8.203 -149.375 -73.25 1 81.38 246 CYS B C 1
ATOM 6034 O O . CYS B 1 246 ? -7.941 -150.625 -73.375 1 81.38 246 CYS B O 1
ATOM 6036 N N . ASP B 1 247 ? -9.398 -149 -73.062 1 76.19 247 ASP B N 1
ATOM 6037 C CA . ASP B 1 247 ? -10.523 -149.875 -72.875 1 76.19 247 ASP B CA 1
ATOM 6038 C C . ASP B 1 247 ? -10.812 -150.75 -74.125 1 76.19 247 ASP B C 1
ATOM 6040 O O . ASP B 1 247 ? -11.078 -151.875 -74.125 1 76.19 247 ASP B O 1
ATOM 6044 N N . PHE B 1 248 ? -10.57 -150.125 -75.188 1 76.31 248 PHE B N 1
ATOM 6045 C CA . PHE B 1 248 ? -10.773 -150.75 -76.5 1 76.31 248 PHE B CA 1
ATOM 6046 C C . PHE B 1 248 ? -9.727 -151.75 -76.812 1 76.31 248 PHE B C 1
ATOM 6048 O O . PHE B 1 248 ? -10.055 -152.875 -77.25 1 76.31 248 PHE B O 1
ATOM 6055 N N . ILE B 1 249 ? -8.5 -151.625 -76.5 1 75.38 249 ILE B N 1
ATOM 6056 C CA . ILE B 1 249 ? -7.395 -152.5 -76.688 1 75.38 249 ILE B CA 1
ATOM 6057 C C . ILE B 1 249 ? -7.547 -153.75 -75.812 1 75.38 249 ILE B C 1
ATOM 6059 O O . ILE B 1 249 ? -7.309 -154.875 -76.25 1 75.38 249 ILE B O 1
ATOM 6063 N N . THR B 1 250 ? -8.031 -153.75 -74.688 1 73.31 250 THR B N 1
ATOM 6064 C CA . THR B 1 250 ? -8.164 -154.875 -73.75 1 73.31 250 THR B CA 1
ATOM 6065 C C . THR B 1 250 ? -9.336 -155.75 -74.125 1 73.31 250 THR B C 1
ATOM 6067 O O . THR B 1 250 ? -9.266 -157 -74 1 73.31 250 THR B O 1
ATOM 6070 N N . PHE B 1 251 ? -10.344 -155.5 -74.625 1 71.31 251 PHE B N 1
ATOM 6071 C CA . PHE B 1 251 ? -11.508 -156.375 -75 1 71.31 251 PHE B CA 1
ATOM 6072 C C . PHE B 1 251 ? -11.234 -157.125 -76.25 1 71.31 251 PHE B C 1
ATOM 6074 O O . PHE B 1 251 ? -11.766 -158.25 -76.375 1 71.31 251 PHE B O 1
ATOM 6081 N N . TYR B 1 252 ? -10.484 -157.125 -77.25 1 62.75 252 TYR B N 1
ATOM 6082 C CA . TYR B 1 252 ? -10.297 -157.875 -78.5 1 62.75 252 TYR B CA 1
ATOM 6083 C C . TYR B 1 252 ? -9.102 -158.875 -78.312 1 62.75 252 TYR B C 1
ATOM 6085 O O . TYR B 1 252 ? -8.336 -159 -79.312 1 62.75 252 TYR B O 1
ATOM 6093 N N . LYS B 1 253 ? -8.781 -159.375 -77.312 1 57.56 253 LYS B N 1
ATOM 6094 C CA . LYS B 1 253 ?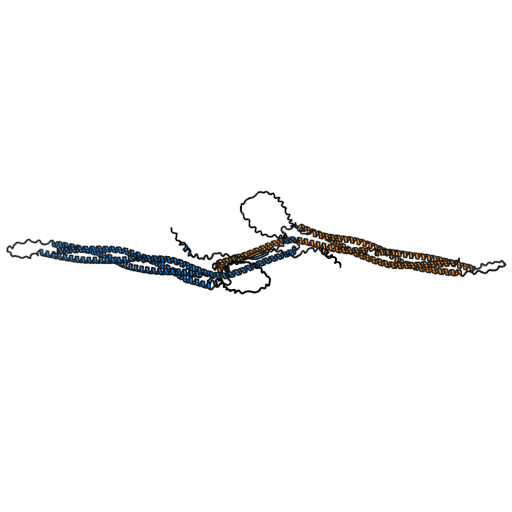 -7.793 -160.5 -77.25 1 57.56 253 LYS B CA 1
ATOM 6095 C C . LYS B 1 253 ? -8.359 -161.75 -77.75 1 57.56 253 LYS B C 1
ATOM 6097 O O . LYS B 1 253 ? -9.469 -162.25 -77.375 1 57.56 253 LYS B O 1
ATOM 6102 N N . PRO B 1 254 ? -7.879 -162.5 -78.938 1 51.69 254 PRO B N 1
ATOM 6103 C CA . PRO B 1 254 ? -8.383 -163.75 -79.438 1 51.69 254 PRO B CA 1
ATOM 6104 C C . PRO B 1 254 ? -8.375 -164.875 -78.375 1 51.69 254 PRO B C 1
ATOM 6106 O O . PRO B 1 254 ? -7.551 -164.75 -77.438 1 51.69 254 PRO B O 1
ATOM 6109 N N . SER B 1 255 ? -9.492 -165.625 -78.25 1 45.81 255 SER B N 1
ATOM 6110 C CA . SER B 1 255 ? -9.594 -166.75 -77.438 1 45.81 255 SER B CA 1
ATOM 6111 C C . SER B 1 255 ? -8.578 -167.875 -77.812 1 45.81 255 SER B C 1
ATOM 6113 O O . SER B 1 255 ? -8.336 -168 -79 1 45.81 255 SER B O 1
ATOM 6115 N N . PRO B 1 256 ? -7.832 -168.5 -77.125 1 42.12 256 PRO B N 1
ATOM 6116 C CA . PRO B 1 256 ? -6.914 -169.625 -77.562 1 42.12 256 PRO B CA 1
ATOM 6117 C C . PRO B 1 256 ? -7.613 -170.75 -78.312 1 42.12 256 PRO B C 1
ATOM 6119 O O . PRO B 1 256 ? -8.766 -171 -78 1 42.12 256 PRO B O 1
ATOM 6122 N N . SER B 1 257 ? -7.469 -171 -79.562 1 38 257 SER B N 1
ATOM 6123 C CA . SER B 1 257 ? -7.934 -172.125 -80.312 1 38 257 SER B CA 1
ATOM 6124 C C . SER B 1 257 ? -7.641 -173.5 -79.562 1 38 257 SER B C 1
ATOM 6126 O O . SER B 1 257 ? -6.582 -173.625 -79 1 38 257 SER B O 1
ATOM 6128 N N . PRO B 1 258 ? -8.68 -174.375 -79.375 1 38.84 258 PRO B N 1
ATOM 6129 C CA . PRO B 1 258 ? -8.375 -175.75 -78.875 1 38.84 258 PRO B CA 1
ATOM 6130 C C . PRO B 1 258 ? -7.367 -176.375 -79.812 1 38.84 258 PRO B C 1
ATOM 6132 O O . PRO B 1 258 ? -7.137 -176 -80.938 1 38.84 258 PRO B O 1
ATOM 6135 N N . LEU B 1 259 ? -6.875 -177.75 -79.438 1 34.94 259 LEU B N 1
ATOM 6136 C CA . LEU B 1 259 ? -5.875 -178.75 -79.938 1 34.94 259 LEU B CA 1
ATOM 6137 C C . LEU B 1 259 ? -6.277 -179.375 -81.25 1 34.94 259 LEU B C 1
ATOM 6139 O O . LEU B 1 259 ? -7.348 -180 -81.375 1 34.94 259 LEU B O 1
ATOM 6143 N N . SER B 1 260 ? -6.02 -178.875 -82.438 1 30.77 260 SER B N 1
ATOM 6144 C CA . SER B 1 260 ? -6.164 -179.625 -83.75 1 30.77 260 SER B CA 1
ATOM 6145 C C . SER B 1 260 ? -5.438 -180.875 -83.688 1 30.77 260 SER B C 1
ATOM 6147 O O . SER B 1 260 ? -4.285 -181 -83.25 1 30.77 260 SER B O 1
ATOM 6149 N N . PRO B 1 261 ? -6.211 -182.125 -83.812 1 34.69 261 PRO B N 1
ATOM 6150 C CA . PRO B 1 261 ? -5.66 -183.5 -84 1 34.69 261 PRO B CA 1
ATOM 6151 C C . PRO B 1 261 ? -4.703 -183.5 -85.188 1 34.69 261 PRO B C 1
ATOM 6153 O O . PRO B 1 261 ? -4.672 -182.625 -86.062 1 34.69 261 PRO B O 1
ATOM 6156 N N . SER B 1 262 ? -4.082 -184.75 -85.5 1 31.28 262 SER B N 1
ATOM 6157 C CA . SER B 1 262 ? -2.959 -185.25 -86.312 1 31.28 262 SER B CA 1
ATOM 6158 C C . SER B 1 262 ? -3.297 -185.25 -87.812 1 31.28 262 SER B C 1
ATOM 6160 O O . SER B 1 262 ? -4.273 -185.875 -88.25 1 31.28 262 SER B O 1
ATOM 6162 N N . PRO B 1 263 ? -2.971 -184.125 -88.562 1 27.34 263 PRO B N 1
ATOM 6163 C CA . PRO B 1 263 ? -3.234 -184 -90 1 27.34 263 PRO B CA 1
ATOM 6164 C C . PRO B 1 263 ? -2.535 -185.125 -90.812 1 27.34 263 PRO B C 1
ATOM 6166 O O . PRO B 1 263 ? -1.351 -185.375 -90.625 1 27.34 263 PRO B O 1
ATOM 6169 N N . SER B 1 264 ? -3.268 -186.125 -91.188 1 26.2 264 SER B N 1
ATOM 6170 C CA . SER B 1 264 ? -2.842 -187.25 -92.062 1 26.2 264 SER B CA 1
ATOM 6171 C C . SER B 1 264 ? -2.223 -186.75 -93.312 1 26.2 264 SER B C 1
ATOM 6173 O O . SER B 1 264 ? -2.414 -185.5 -93.688 1 26.2 264 SER B O 1
ATOM 6175 N N . PRO B 1 265 ? -2.273 -187.5 -94.5 1 27.69 265 PRO B N 1
ATOM 6176 C CA . PRO B 1 265 ? -1.271 -187.875 -95.5 1 27.69 265 PRO B CA 1
ATOM 6177 C C . PRO B 1 265 ? -1.162 -186.75 -96.625 1 27.69 265 PRO B C 1
ATOM 6179 O O . PRO B 1 265 ? -0.063 -186.5 -97.125 1 27.69 265 PRO B O 1
ATOM 6182 N N . SER B 1 266 ? -2.277 -186.25 -97.312 1 24.73 266 SER B N 1
ATOM 6183 C CA . SER B 1 266 ? -2.363 -186.5 -98.75 1 24.73 266 SER B CA 1
ATOM 6184 C C . SER B 1 266 ? -1.582 -185.5 -99.562 1 24.73 266 SER B C 1
ATOM 6186 O O . SER B 1 266 ? -1.283 -184.375 -99 1 24.73 266 SER B O 1
ATOM 6188 N N . SER B 1 267 ? -1.762 -185.375 -100.938 1 26.22 267 SER B N 1
ATOM 6189 C CA . SER B 1 267 ? -0.982 -185.25 -102.125 1 26.22 267 SER B CA 1
ATOM 6190 C C . SER B 1 267 ? -0.794 -183.75 -102.438 1 26.22 267 SER B C 1
ATOM 6192 O O . SER B 1 267 ? -1.559 -182.875 -101.938 1 26.22 267 SER B O 1
ATOM 6194 N N . SER B 1 268 ? 0.074 -183.125 -103.438 1 24.92 268 SER B N 1
ATOM 6195 C CA . SER B 1 268 ? 1.089 -182.125 -103.812 1 24.92 268 SER B CA 1
ATOM 6196 C C . SER B 1 268 ? 0.453 -180.875 -104.312 1 24.92 268 SER B C 1
ATOM 6198 O O . SER B 1 268 ? 1.039 -179.75 -104.188 1 24.92 268 SER B O 1
ATOM 6200 N N . SER B 1 269 ? -0.461 -180.875 -105.25 1 29.67 269 SER B N 1
ATOM 6201 C CA . SER B 1 269 ? -0.362 -180 -106.375 1 29.67 269 SER B CA 1
ATOM 6202 C C . SER B 1 269 ? -0.827 -178.5 -106 1 29.67 269 SER B C 1
ATOM 6204 O O . SER B 1 269 ? -2.008 -178.375 -105.75 1 29.67 269 SER B O 1
ATOM 6206 N N . SER B 1 270 ? 0.132 -177.5 -105.5 1 28.17 270 SER B N 1
ATOM 6207 C CA . SER B 1 270 ? -0.08 -176.375 -104.562 1 28.17 270 SER B CA 1
ATOM 6208 C C . SER B 1 270 ? -0.524 -175.125 -105.25 1 28.17 270 SER B C 1
ATOM 6210 O O . SER B 1 270 ? -0.334 -174 -104.75 1 28.17 270 SER B O 1
ATOM 6212 N N . SER B 1 271 ? -1.502 -175 -106.125 1 31.78 271 SER B N 1
ATOM 6213 C CA . SER B 1 271 ? -1.71 -173.75 -106.938 1 31.78 271 SER B CA 1
ATOM 6214 C C . SER B 1 271 ? -2.033 -172.625 -106.062 1 31.78 271 SER B C 1
ATOM 6216 O O . SER B 1 271 ? -3.084 -172.5 -105.438 1 31.78 271 SER B O 1
ATOM 6218 N N . SER B 1 272 ? -1.017 -171.875 -105.562 1 30.16 272 SER B N 1
ATOM 6219 C CA . SER B 1 272 ? -1.093 -170.875 -104.438 1 30.16 272 SER B CA 1
ATOM 6220 C C . SER B 1 272 ? -1.724 -169.625 -104.812 1 30.16 272 SER B C 1
ATOM 6222 O O . SER B 1 272 ? -1.123 -168.75 -105.562 1 30.16 272 SER B O 1
ATOM 6224 N N . SER B 1 273 ? -2.957 -169.5 -105.25 1 35.56 273 SER B N 1
ATOM 6225 C CA . SER B 1 273 ? -3.533 -168.25 -105.562 1 35.56 273 SER B CA 1
ATOM 6226 C C . SER B 1 273 ? -3.375 -167.25 -104.375 1 35.56 273 SER B C 1
ATOM 6228 O O . SER B 1 273 ? -3.443 -167.625 -103.188 1 35.56 273 SER B O 1
ATOM 6230 N N . PRO B 1 274 ? -2.867 -166 -104.625 1 38.03 274 PRO B N 1
ATOM 6231 C CA . PRO B 1 274 ? -2.453 -165 -103.625 1 38.03 274 PRO B CA 1
ATOM 6232 C C . PRO B 1 274 ? -3.555 -164.625 -102.625 1 38.03 274 PRO B C 1
ATOM 6234 O O . PRO B 1 274 ? -4.656 -164.25 -103.062 1 38.03 274 PRO B O 1
ATOM 6237 N N . SER B 1 275 ? -3.787 -165.375 -101.5 1 38.22 275 SER B N 1
ATOM 6238 C CA . SER B 1 275 ? -4.805 -165.375 -100.438 1 38.22 275 SER B CA 1
ATOM 6239 C C . SER B 1 275 ? -4.949 -164 -99.75 1 38.22 275 SER B C 1
ATOM 6241 O O . SER B 1 275 ? -3.953 -163.375 -99.5 1 38.22 275 SER B O 1
ATOM 6243 N N . PRO B 1 276 ? -6.152 -163.375 -99.812 1 44.94 276 PRO B N 1
ATOM 6244 C CA . PRO B 1 276 ? -6.531 -162.125 -99.25 1 44.94 276 PRO B CA 1
ATOM 6245 C C . PRO B 1 276 ? -6.008 -162 -97.812 1 44.94 276 PRO B C 1
ATOM 6247 O O . PRO B 1 276 ? -5.801 -162.875 -97.062 1 44.94 276 PRO B O 1
ATOM 6250 N N . SER B 1 277 ? -5.203 -160.875 -97.5 1 49.56 277 SER B N 1
ATOM 6251 C CA . SER B 1 277 ? -4.496 -160.625 -96.312 1 49.56 277 SER B CA 1
ATOM 6252 C C . SER B 1 277 ? -5.379 -160.875 -95.062 1 49.56 277 SER B C 1
ATOM 6254 O O . SER B 1 277 ? -6.527 -160.375 -95 1 49.56 277 SER B O 1
ATOM 6256 N N . SER B 1 278 ? -5.254 -161.75 -94.188 1 55.75 278 SER B N 1
ATOM 6257 C CA . SER B 1 278 ? -6.027 -162.375 -93.125 1 55.75 278 SER B CA 1
ATOM 6258 C C . SER B 1 278 ? -6.445 -161.375 -92.062 1 55.75 278 SER B C 1
ATOM 6260 O O . SER B 1 278 ? -5.781 -160.375 -91.875 1 55.75 278 SER B O 1
ATOM 6262 N N . PRO B 1 279 ? -7.668 -161.125 -91.625 1 63.03 279 PRO B N 1
ATOM 6263 C CA . PRO B 1 279 ? -8.305 -160.375 -90.562 1 63.03 279 PRO B CA 1
ATOM 6264 C C . PRO B 1 279 ? -7.387 -160.125 -89.375 1 63.03 279 PRO B C 1
ATOM 6266 O O . PRO B 1 279 ? -7.5 -159.125 -88.688 1 63.03 279 PRO B O 1
ATOM 6269 N N . GLN B 1 280 ? -6.418 -160.875 -89.125 1 62.19 280 GLN B N 1
ATOM 6270 C CA . GLN B 1 280 ? -5.512 -160.75 -88 1 62.19 280 GLN B CA 1
ATOM 6271 C C . GLN B 1 280 ? -4.508 -159.625 -88.188 1 62.19 280 GLN B C 1
ATOM 6273 O O . GLN B 1 280 ? -4.18 -158.875 -87.25 1 62.19 280 GLN B O 1
ATOM 6278 N N . GLN B 1 281 ? -4.059 -159.25 -89.312 1 64.31 281 GLN B N 1
ATOM 6279 C CA . GLN B 1 281 ? -3.092 -158.25 -89.625 1 64.31 281 GLN B CA 1
ATOM 6280 C C . GLN B 1 281 ? -3.721 -156.875 -89.5 1 64.31 281 GLN B C 1
ATOM 6282 O O . GLN B 1 281 ? -3.084 -156 -89 1 64.31 281 GLN B O 1
ATOM 6287 N N . GLN B 1 282 ? -4.941 -156.75 -89.875 1 67.31 282 GLN B N 1
ATOM 6288 C CA . GLN B 1 282 ? -5.664 -155.5 -89.75 1 67.31 282 GLN B CA 1
ATOM 6289 C C . GLN B 1 282 ? -5.934 -155.125 -88.312 1 67.31 282 GLN B C 1
ATOM 6291 O O . GLN B 1 282 ? -5.848 -154 -87.875 1 67.31 282 GLN B O 1
ATOM 6296 N N . HIS B 1 283 ? -6.156 -156 -87.625 1 65.88 283 HIS B N 1
ATOM 6297 C CA . HIS B 1 283 ? -6.359 -155.875 -86.188 1 65.88 283 HIS B CA 1
ATOM 6298 C C . HIS B 1 283 ? -5.074 -155.375 -85.5 1 65.88 283 HIS B C 1
ATOM 6300 O O . HIS B 1 283 ? -5.098 -154.5 -84.688 1 65.88 283 HIS B O 1
ATOM 6306 N N . ASP B 1 284 ? -3.988 -156 -85.875 1 69.62 284 ASP B N 1
ATOM 6307 C CA . ASP B 1 284 ? -2.699 -155.625 -85.312 1 69.62 284 ASP B CA 1
ATOM 6308 C C . ASP B 1 284 ? -2.299 -154.25 -85.688 1 69.62 284 ASP B C 1
ATOM 6310 O O . ASP B 1 284 ? -1.757 -153.5 -84.875 1 69.62 284 ASP B O 1
ATOM 6314 N N . PHE B 1 285 ? -2.793 -153.875 -86.875 1 73.25 285 PHE B N 1
ATOM 6315 C CA . PHE B 1 285 ? -2.521 -152.5 -87.312 1 73.25 285 PHE B CA 1
ATOM 6316 C C . PHE B 1 285 ? -3.354 -151.5 -86.562 1 73.25 285 PHE B C 1
ATOM 6318 O O . PHE B 1 285 ? -2.846 -150.375 -86.188 1 73.25 285 PHE B O 1
ATOM 6325 N N . ASN B 1 286 ? -4.555 -151.875 -86.312 1 74 286 ASN B N 1
ATOM 6326 C CA . ASN B 1 286 ? -5.441 -150.875 -85.562 1 74 286 ASN B CA 1
ATOM 6327 C C . ASN B 1 286 ? -4.988 -150.75 -84.125 1 74 286 ASN B C 1
ATOM 6329 O O . ASN B 1 286 ? -5.047 -149.625 -83.562 1 74 286 ASN B O 1
ATOM 6333 N N . ILE B 1 287 ? -4.434 -151.75 -83.562 1 76.06 287 ILE B N 1
ATOM 6334 C CA . ILE B 1 287 ? -3.957 -151.625 -82.188 1 76.06 287 ILE B CA 1
ATOM 6335 C C . ILE B 1 287 ? -2.672 -150.875 -82.125 1 76.06 287 ILE B C 1
ATOM 6337 O O . ILE B 1 287 ? -2.484 -150.125 -81.188 1 76.06 287 ILE B O 1
ATOM 6341 N N . ASN B 1 288 ? -1.875 -151 -83.188 1 78.06 288 ASN B N 1
ATOM 6342 C CA . ASN B 1 288 ? -0.633 -150.25 -83.25 1 78.06 288 ASN B CA 1
ATOM 6343 C C . ASN B 1 288 ? -0.892 -148.75 -83.438 1 78.06 288 ASN B C 1
ATOM 6345 O O . ASN B 1 288 ? -0.224 -148 -82.875 1 78.06 288 ASN B O 1
ATOM 6349 N N . ASN B 1 289 ? -1.944 -148.5 -84.188 1 79.5 289 ASN B N 1
ATOM 6350 C CA . ASN B 1 289 ? -2.316 -147.125 -84.438 1 79.5 289 ASN B CA 1
ATOM 6351 C C . ASN B 1 289 ? -2.883 -146.5 -83.188 1 79.5 289 ASN B C 1
ATOM 6353 O O . ASN B 1 289 ? -2.584 -145.375 -82.875 1 79.5 289 ASN B O 1
ATOM 6357 N N . LYS B 1 290 ? -3.541 -147.25 -82.5 1 79.81 290 LYS B N 1
ATOM 6358 C CA . LYS B 1 290 ? -4.105 -146.75 -81.25 1 79.81 290 LYS B CA 1
ATOM 6359 C C . LYS B 1 290 ? -3.021 -146.625 -80.188 1 79.81 290 LYS B C 1
ATOM 6361 O O . LYS B 1 290 ? -3.074 -145.625 -79.375 1 79.81 290 LYS B O 1
ATOM 6366 N N . LYS B 1 291 ? -2.012 -147.5 -80.188 1 81.94 291 LYS B N 1
ATOM 6367 C CA . LYS B 1 291 ? -0.893 -147.25 -79.25 1 81.94 291 LYS B CA 1
ATOM 6368 C C . LYS B 1 291 ? -0.108 -146 -79.562 1 81.94 291 LYS B C 1
ATOM 6370 O O . LYS B 1 291 ? 0.313 -145.25 -78.688 1 81.94 291 LYS B O 1
ATOM 6375 N N . GLU B 1 292 ? -0.093 -145.625 -80.875 1 85.12 292 GLU B N 1
ATOM 6376 C CA . GLU B 1 292 ? 0.6 -144.375 -81.25 1 85.12 292 GLU B CA 1
ATOM 6377 C C . GLU B 1 292 ? -0.195 -143.125 -80.875 1 85.12 292 GLU B C 1
ATOM 6379 O O . GLU B 1 292 ? 0.377 -142.125 -80.375 1 85.12 292 GLU B O 1
ATOM 6384 N N . GLN B 1 293 ? -1.488 -143.25 -80.938 1 84.44 293 GLN B N 1
ATOM 6385 C CA . GLN B 1 293 ? -2.346 -142.125 -80.562 1 84.44 293 GLN B CA 1
ATOM 6386 C C . GLN B 1 293 ? -2.285 -141.875 -79.062 1 84.44 293 GLN B C 1
ATOM 6388 O O . GLN B 1 293 ? -2.248 -140.75 -78.625 1 84.44 293 GLN B O 1
ATOM 6393 N N . ILE B 1 294 ? -2.217 -142.875 -78.312 1 85.38 294 ILE B N 1
ATOM 6394 C CA . ILE B 1 294 ? -2.125 -142.75 -76.812 1 85.38 294 ILE B CA 1
ATOM 6395 C C . ILE B 1 294 ? -0.808 -142.125 -76.438 1 85.38 294 ILE B C 1
ATOM 6397 O O . ILE B 1 294 ? -0.782 -141.25 -75.562 1 85.38 294 ILE B O 1
ATOM 6401 N N . GLN B 1 295 ? 0.274 -142.5 -77.188 1 86 295 GLN B N 1
ATOM 6402 C CA . GLN B 1 295 ? 1.579 -142 -76.938 1 86 295 GLN B CA 1
ATOM 6403 C C . GLN B 1 295 ? 1.594 -140.5 -77.188 1 86 295 GLN B C 1
ATOM 6405 O O . GLN B 1 295 ? 2.158 -139.625 -76.438 1 86 295 GLN B O 1
ATOM 6410 N N . LEU B 1 296 ? 0.854 -140.125 -78.25 1 86.69 296 LEU B N 1
ATOM 6411 C CA . LEU B 1 296 ? 0.805 -138.75 -78.625 1 86.69 296 LEU B CA 1
ATOM 6412 C C . LEU B 1 296 ? 0.002 -137.875 -77.625 1 86.69 296 LEU B C 1
ATOM 6414 O O . LEU B 1 296 ? 0.402 -136.75 -77.25 1 86.69 296 LEU B O 1
ATOM 6418 N N . LEU B 1 297 ? -1.045 -138.5 -77.188 1 85.56 297 LEU B N 1
ATOM 6419 C CA . LEU B 1 297 ? -1.892 -137.75 -76.188 1 85.56 297 LEU B CA 1
ATOM 6420 C C . LEU B 1 297 ? -1.177 -137.625 -74.875 1 85.56 297 LEU B C 1
ATOM 6422 O O . LEU B 1 297 ? -1.267 -136.625 -74.25 1 85.56 297 LEU B O 1
ATOM 6426 N N . LEU B 1 298 ? -0.408 -138.625 -74.5 1 87.12 298 LEU B N 1
ATOM 6427 C CA . LEU B 1 298 ? 0.318 -138.5 -73.25 1 87.12 298 LEU B CA 1
ATOM 6428 C C . LEU B 1 298 ? 1.462 -137.5 -73.312 1 87.12 298 LEU B C 1
ATOM 6430 O O . LEU B 1 298 ? 1.718 -136.875 -72.375 1 87.12 298 LEU B O 1
ATOM 6434 N N . THR B 1 299 ? 2.066 -137.5 -74.5 1 87.5 299 THR B N 1
ATOM 6435 C CA . THR B 1 299 ? 3.139 -136.5 -74.688 1 87.5 299 THR B CA 1
ATOM 6436 C C . THR B 1 299 ? 2.59 -135.125 -74.688 1 87.5 299 THR B C 1
ATOM 6438 O O . THR B 1 299 ? 3.172 -134.25 -74.062 1 87.5 299 THR B O 1
ATOM 6441 N N . SER B 1 300 ? 1.486 -135 -75.312 1 87.06 300 SER B N 1
ATOM 6442 C CA . SER B 1 300 ? 0.849 -133.625 -75.312 1 87.06 300 SER B CA 1
ATOM 6443 C C . SER B 1 300 ? 0.412 -133.25 -73.938 1 87.06 300 SER B C 1
ATOM 6445 O O . SER B 1 300 ? 0.561 -132 -73.562 1 87.06 300 SER B O 1
ATOM 6447 N N . SER B 1 301 ? -0.075 -134.125 -73.188 1 86.31 301 SER B N 1
ATOM 6448 C CA . SER B 1 301 ? -0.469 -133.875 -71.812 1 86.31 301 SER B CA 1
ATOM 6449 C C . SER B 1 301 ? 0.732 -133.5 -71 1 86.31 301 SER B C 1
ATOM 6451 O O . SER B 1 301 ? 0.633 -132.5 -70.125 1 86.31 301 SER B O 1
ATOM 6453 N N . LEU B 1 302 ? 1.843 -134.125 -71.188 1 87 302 LEU B N 1
ATOM 6454 C CA . LEU B 1 302 ? 3.051 -133.75 -70.438 1 87 302 LEU B CA 1
ATOM 6455 C C . LEU B 1 302 ? 3.52 -132.375 -70.75 1 87 302 LEU B C 1
ATOM 6457 O O . LEU B 1 302 ? 3.957 -131.625 -69.875 1 87 302 LEU B O 1
ATOM 6461 N N . GLU B 1 303 ? 3.383 -132 -72 1 89.19 303 GLU B N 1
ATOM 6462 C CA . GLU B 1 303 ? 3.762 -130.625 -72.438 1 89.19 303 GLU B CA 1
ATOM 6463 C C . GLU B 1 303 ? 2.867 -129.625 -71.75 1 89.19 303 GLU B C 1
ATOM 6465 O O . GLU B 1 303 ? 3.35 -128.5 -71.25 1 89.19 303 GLU B O 1
ATOM 6470 N N . ASN B 1 304 ? 1.663 -129.875 -71.625 1 88.38 304 ASN B N 1
ATOM 6471 C CA . ASN B 1 304 ? 0.723 -129 -71 1 88.38 304 ASN B CA 1
ATOM 6472 C C . ASN B 1 304 ? 0.961 -128.875 -69.5 1 88.38 304 ASN B C 1
ATOM 6474 O O . ASN B 1 304 ? 0.8 -127.812 -68.875 1 88.38 304 ASN B O 1
ATOM 6478 N N . ILE B 1 305 ? 1.383 -130 -68.875 1 88.56 305 ILE B N 1
ATOM 6479 C CA . ILE B 1 305 ? 1.697 -129.875 -67.5 1 88.56 305 ILE B CA 1
ATOM 6480 C C . ILE B 1 305 ? 2.922 -129 -67.188 1 88.56 305 ILE B C 1
ATOM 6482 O O . ILE B 1 305 ? 2.971 -128.375 -66.25 1 88.56 305 ILE B O 1
ATOM 6486 N N . GLN B 1 306 ? 3.816 -129.125 -68.188 1 89.31 306 GLN B N 1
ATOM 6487 C CA . GLN B 1 306 ? 5.004 -128.25 -68 1 89.31 306 GLN B CA 1
ATOM 6488 C C . GLN B 1 306 ? 4.645 -126.812 -68.125 1 89.31 306 GLN B C 1
ATOM 6490 O O . GLN B 1 306 ? 5.184 -126 -67.375 1 89.31 306 GLN B O 1
ATOM 6495 N N . LEU B 1 307 ? 3.707 -126.562 -69 1 88.31 307 LEU B N 1
ATOM 6496 C CA . LEU B 1 307 ? 3.236 -125.188 -69.125 1 88.31 307 LEU B CA 1
ATOM 6497 C C . LEU B 1 307 ? 2.5 -124.688 -67.875 1 88.31 307 LEU B C 1
ATOM 6499 O O . LEU B 1 307 ? 2.684 -123.562 -67.375 1 88.31 307 LEU B O 1
ATOM 6503 N N . MET B 1 308 ? 1.766 -125.562 -67.312 1 87.44 308 MET B N 1
ATOM 6504 C CA . MET B 1 308 ? 1.077 -125.25 -66.062 1 87.44 308 MET B CA 1
ATOM 6505 C C . MET B 1 308 ? 2.076 -124.938 -64.938 1 87.44 308 MET B C 1
ATOM 6507 O O . MET B 1 308 ? 1.88 -124.062 -64.125 1 87.44 308 MET B O 1
ATOM 6511 N N . SER B 1 309 ? 3.088 -125.812 -64.938 1 88.56 309 SER B N 1
ATOM 6512 C CA . SER B 1 309 ? 4.113 -125.625 -63.906 1 88.56 309 SER B CA 1
ATOM 6513 C C . SER B 1 309 ? 4.801 -124.312 -64.062 1 88.56 309 SER B C 1
ATOM 6515 O O . SER B 1 309 ? 5.07 -123.625 -63.031 1 88.56 309 SER B O 1
ATOM 6517 N N . LYS B 1 310 ? 4.984 -123.875 -65.25 1 89.62 310 LYS B N 1
ATOM 6518 C CA . LYS B 1 310 ? 5.598 -122.562 -65.5 1 89.62 310 LYS B CA 1
ATOM 6519 C C . LYS B 1 310 ? 4.68 -121.438 -65.062 1 89.62 310 LYS B C 1
ATOM 6521 O O . LYS B 1 310 ? 5.137 -120.438 -64.438 1 89.62 310 LYS B O 1
ATOM 6526 N N . ASN B 1 311 ? 3.463 -121.5 -65.312 1 86.12 311 ASN B N 1
ATOM 6527 C CA . ASN B 1 311 ? 2.498 -120.5 -64.875 1 86.12 311 ASN B CA 1
ATOM 6528 C C . ASN B 1 311 ? 2.418 -120.375 -63.375 1 86.12 311 ASN B C 1
ATOM 6530 O O . ASN B 1 311 ? 2.295 -119.25 -62.844 1 86.12 311 ASN B O 1
ATOM 6534 N N . VAL B 1 312 ? 2.463 -121.5 -62.719 1 86.19 312 VAL B N 1
ATOM 6535 C CA . VAL B 1 312 ? 2.436 -121.5 -61.25 1 86.19 312 VAL B CA 1
ATOM 6536 C C . VAL B 1 312 ? 3.637 -120.688 -60.719 1 86.19 312 VAL B C 1
ATOM 6538 O O . VAL B 1 312 ? 3.502 -119.938 -59.781 1 86.19 312 VAL B O 1
ATOM 6541 N N . LYS B 1 313 ? 4.742 -120.875 -61.406 1 88.62 313 LYS B N 1
ATOM 6542 C CA . LYS B 1 313 ? 5.945 -120.188 -60.969 1 88.62 313 LYS B CA 1
ATOM 6543 C C . LYS B 1 313 ? 5.801 -118.688 -61.156 1 88.62 313 LYS B C 1
ATOM 6545 O O . LYS B 1 313 ? 6.223 -117.938 -60.312 1 88.62 313 LYS B O 1
ATOM 6550 N N . ASP B 1 314 ? 5.18 -118.25 -62.156 1 86.12 314 ASP B N 1
ATOM 6551 C CA . ASP B 1 314 ? 4.973 -116.812 -62.438 1 86.12 314 ASP B CA 1
ATOM 6552 C C . ASP B 1 314 ? 4.035 -116.188 -61.406 1 86.12 314 ASP B C 1
ATOM 6554 O O . ASP B 1 314 ? 4.27 -115.062 -60.938 1 86.12 314 ASP B O 1
ATOM 6558 N N . ILE B 1 315 ? 3.061 -116.875 -61.062 1 84.94 315 ILE B N 1
ATOM 6559 C CA . ILE B 1 315 ? 2.123 -116.438 -60.062 1 84.94 315 ILE B CA 1
ATOM 6560 C C . ILE B 1 315 ? 2.826 -116.312 -58.719 1 84.94 315 ILE B C 1
ATOM 6562 O O . ILE B 1 315 ? 2.645 -115.312 -57.969 1 84.94 315 ILE B O 1
ATOM 6566 N N . GLU B 1 316 ? 3.66 -117.25 -58.469 1 86.5 316 GLU B N 1
ATOM 6567 C CA . GLU B 1 316 ? 4.414 -117.25 -57.219 1 86.5 316 GLU B CA 1
ATOM 6568 C C . GLU B 1 316 ? 5.387 -116.062 -57.188 1 86.5 316 GLU B C 1
ATOM 6570 O O . GLU B 1 316 ? 5.559 -115.438 -56.125 1 86.5 316 GLU B O 1
ATOM 6575 N N . ASN B 1 317 ? 5.969 -115.875 -58.312 1 87.06 317 ASN B N 1
ATOM 6576 C CA . ASN B 1 317 ? 6.918 -114.75 -58.375 1 87.06 317 ASN B CA 1
ATOM 6577 C C . ASN B 1 317 ? 6.227 -113.438 -58.156 1 87.06 317 ASN B C 1
ATOM 6579 O O . ASN B 1 317 ? 6.754 -112.562 -57.469 1 87.06 317 ASN B O 1
ATOM 6583 N N . GLN B 1 318 ? 5.129 -113.312 -58.625 1 85.19 318 GLN B N 1
ATOM 6584 C CA . GLN B 1 318 ? 4.383 -112.062 -58.438 1 85.19 318 GLN B CA 1
ATOM 6585 C C . GLN B 1 318 ? 3.941 -111.875 -57 1 85.19 318 GLN B C 1
ATOM 6587 O O . GLN B 1 318 ? 3.969 -110.812 -56.438 1 85.19 318 GLN B O 1
ATOM 6592 N N . PHE B 1 319 ? 3.543 -112.875 -56.469 1 85.69 319 PHE B N 1
ATOM 6593 C CA . PHE B 1 319 ? 3.174 -112.812 -55.031 1 85.69 319 PHE B CA 1
ATOM 6594 C C . PHE B 1 319 ? 4.367 -112.438 -54.188 1 85.69 319 PHE B C 1
ATOM 6596 O O . PHE B 1 319 ? 4.227 -111.688 -53.25 1 85.69 319 PHE B O 1
ATOM 6603 N N . LYS B 1 320 ? 5.535 -113 -54.531 1 86.75 320 LYS B N 1
ATOM 6604 C CA . LYS B 1 320 ? 6.742 -112.625 -53.781 1 86.75 320 LYS B CA 1
ATOM 6605 C C . LYS B 1 320 ? 7.051 -111.188 -53.906 1 86.75 320 LYS B C 1
ATOM 6607 O O . LYS B 1 320 ? 7.465 -110.562 -52.906 1 86.75 320 LYS B O 1
ATOM 6612 N N . GLU B 1 321 ? 6.828 -110.625 -54.969 1 84.44 321 GLU B N 1
ATOM 6613 C CA . GLU B 1 321 ? 7.047 -109.188 -55.156 1 84.44 321 GLU B CA 1
ATOM 6614 C C . GLU B 1 321 ? 6.082 -108.375 -54.281 1 84.44 321 GLU B C 1
ATOM 6616 O O . GLU B 1 321 ? 6.469 -107.312 -53.719 1 84.44 321 GLU B O 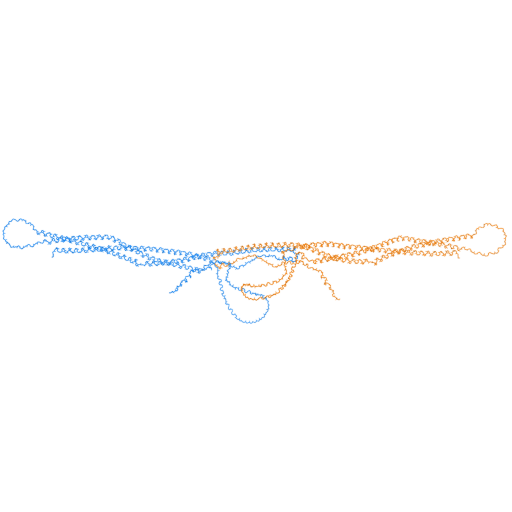1
ATOM 6621 N N . SER B 1 322 ? 4.867 -108.75 -54.312 1 83.94 322 SER B N 1
ATOM 6622 C CA . SER B 1 322 ? 3.893 -108.062 -53.469 1 83.94 322 SER B CA 1
ATOM 6623 C C . SER B 1 322 ? 4.285 -108.062 -52 1 83.94 322 SER B C 1
ATOM 6625 O O . SER B 1 322 ? 4.113 -107.125 -51.281 1 83.94 322 SER B O 1
ATOM 6627 N N . CYS B 1 323 ? 4.922 -109.25 -51.625 1 84.62 323 CYS B N 1
ATOM 6628 C CA . CYS B 1 323 ? 5.387 -109.375 -50.25 1 84.62 323 CYS B CA 1
ATOM 6629 C C . CYS B 1 323 ? 6.527 -108.438 -49.969 1 84.62 323 CYS B C 1
ATOM 6631 O O . CYS B 1 323 ? 6.617 -107.875 -48.875 1 84.62 323 CYS B O 1
ATOM 6633 N N . SER B 1 324 ? 7.277 -108.188 -50.938 1 88.06 324 SER B N 1
ATOM 6634 C CA . SER B 1 324 ? 8.375 -107.25 -50.781 1 88.06 324 SER B CA 1
ATOM 6635 C C . SER B 1 324 ? 7.855 -105.812 -50.531 1 88.06 324 SER B C 1
ATOM 6637 O O . SER B 1 324 ? 8.375 -105.125 -49.688 1 88.06 324 SER B O 1
ATOM 6639 N N . ILE B 1 325 ? 6.844 -105.375 -51.219 1 87.94 325 ILE B N 1
ATOM 6640 C CA . ILE B 1 325 ? 6.25 -104.062 -51.031 1 87.94 325 ILE B CA 1
ATOM 6641 C C . ILE B 1 325 ? 5.637 -103.938 -49.625 1 87.94 325 ILE B C 1
ATOM 6643 O O . ILE B 1 325 ? 5.75 -102.938 -49 1 87.94 325 ILE B O 1
ATOM 6647 N N . TYR B 1 326 ? 5.074 -105 -49.281 1 86.56 326 TYR B N 1
ATOM 6648 C CA . TYR B 1 326 ? 4.488 -105.062 -47.938 1 86.56 326 TYR B CA 1
ATOM 6649 C C . TYR B 1 326 ? 5.543 -104.75 -46.875 1 86.56 326 TYR B C 1
ATOM 6651 O O . TYR B 1 326 ? 5.297 -104 -45.938 1 86.56 326 TYR B O 1
ATOM 6659 N N . THR B 1 327 ? 6.703 -105.375 -47.094 1 86.56 327 THR B N 1
ATOM 6660 C CA . THR B 1 327 ? 7.789 -105.188 -46.156 1 86.56 327 THR B CA 1
ATOM 6661 C C . THR B 1 327 ? 8.211 -103.688 -46.125 1 86.56 327 THR B C 1
ATOM 6663 O O . THR B 1 327 ? 8.43 -103.125 -45.031 1 86.56 327 THR B O 1
ATOM 6666 N N . LEU B 1 328 ? 8.281 -103.125 -47.219 1 86.69 328 LEU B N 1
ATOM 6667 C CA . LEU B 1 328 ? 8.68 -101.75 -47.281 1 86.69 328 LEU B CA 1
ATOM 6668 C C . LEU B 1 328 ? 7.645 -100.812 -46.625 1 86.69 328 LEU B C 1
ATOM 6670 O O . LEU B 1 328 ? 8 -99.875 -45.906 1 86.69 328 LEU B O 1
ATOM 6674 N N . VAL B 1 329 ? 6.406 -101.062 -46.875 1 85.06 329 VAL B N 1
ATOM 6675 C CA . VAL B 1 329 ? 5.312 -100.25 -46.312 1 85.06 329 VAL B CA 1
ATOM 6676 C C . VAL B 1 329 ? 5.336 -100.375 -44.781 1 85.06 329 VAL B C 1
ATOM 6678 O O . VAL B 1 329 ? 5.152 -99.438 -44.062 1 85.06 329 VAL B O 1
ATOM 6681 N N . TYR B 1 330 ? 5.637 -101.562 -44.375 1 82.81 330 TYR B N 1
ATOM 6682 C CA . TYR B 1 330 ? 5.68 -101.812 -42.938 1 82.81 330 TYR B CA 1
ATOM 6683 C C . TYR B 1 330 ? 6.82 -101.062 -42.312 1 82.81 330 TYR B C 1
ATOM 6685 O O . TYR B 1 330 ? 6.648 -100.438 -41.25 1 82.81 330 TYR B O 1
ATOM 6693 N N . LEU B 1 331 ? 7.973 -101.062 -42.938 1 82 331 LEU B N 1
ATOM 6694 C CA . LEU B 1 331 ? 9.125 -100.312 -42.438 1 82 331 LEU B CA 1
ATOM 6695 C C . LEU B 1 331 ? 8.828 -98.812 -42.375 1 82 331 LEU B C 1
ATOM 6697 O O . LEU B 1 331 ? 9.172 -98.125 -41.375 1 82 331 LEU B O 1
ATOM 6701 N N . LEU B 1 332 ? 8.148 -98.375 -43.344 1 84.88 332 LEU B N 1
ATOM 6702 C CA . LEU B 1 332 ? 7.809 -96.938 -43.375 1 84.88 332 LEU B CA 1
ATOM 6703 C C . LEU B 1 332 ? 6.77 -96.625 -42.312 1 84.88 332 LEU B C 1
ATOM 6705 O O . LEU B 1 332 ? 6.852 -95.625 -41.625 1 84.88 332 LEU B O 1
ATOM 6709 N N . ASN B 1 333 ? 5.816 -97.5 -42.156 1 79.62 333 ASN B N 1
ATOM 6710 C CA . ASN B 1 333 ? 4.797 -97.312 -41.125 1 79.62 333 ASN B CA 1
ATOM 6711 C C . ASN B 1 333 ? 5.41 -97.312 -39.719 1 79.62 333 ASN B C 1
ATOM 6713 O O . ASN B 1 333 ? 4.992 -96.562 -38.844 1 79.62 333 ASN B O 1
ATOM 6717 N N . GLU B 1 334 ? 6.398 -98.25 -39.5 1 76.69 334 GLU B N 1
ATOM 6718 C CA . GLU B 1 334 ? 7.082 -98.312 -38.219 1 76.69 334 GLU B CA 1
ATOM 6719 C C . GLU B 1 334 ? 7.84 -97 -37.969 1 76.69 334 GLU B C 1
ATOM 6721 O O . GLU B 1 334 ? 7.828 -96.5 -36.844 1 76.69 334 GLU B O 1
ATOM 6726 N N . LYS B 1 335 ? 8.461 -96.562 -38.969 1 75.81 335 LYS B N 1
ATOM 6727 C CA . LYS B 1 335 ? 9.211 -95.312 -38.812 1 75.81 335 LYS B CA 1
ATOM 6728 C C . LYS B 1 335 ? 8.281 -94.125 -38.531 1 75.81 335 LYS B C 1
ATOM 6730 O O . LYS B 1 335 ? 8.633 -93.25 -37.781 1 75.81 335 LYS B O 1
ATOM 6735 N N . LEU B 1 336 ? 7.125 -94.25 -39.188 1 74.31 336 LEU B N 1
ATOM 6736 C CA . LEU B 1 336 ? 6.156 -93.188 -39 1 74.31 336 LEU B CA 1
ATOM 6737 C C . LEU B 1 336 ? 5.5 -93.25 -37.625 1 74.31 336 LEU B C 1
ATOM 6739 O O . LEU B 1 336 ? 5.188 -92.25 -37 1 74.31 336 LEU B O 1
ATOM 6743 N N . SER B 1 337 ? 5.105 -94.625 -37.156 1 64.5 337 SER B N 1
ATOM 6744 C CA . SER B 1 337 ? 4.43 -94.875 -35.875 1 64.5 337 SER B CA 1
ATOM 6745 C C . SER B 1 337 ? 5.363 -94.562 -34.719 1 64.5 337 SER B C 1
ATOM 6747 O O . SER B 1 337 ? 4.945 -94 -33.719 1 64.5 337 SER B O 1
ATOM 6749 N N . PHE B 1 338 ? 6.484 -95.375 -34.562 1 56 338 PHE B N 1
ATOM 6750 C CA . PHE B 1 338 ? 7.367 -95.312 -33.406 1 56 338 PHE B CA 1
ATOM 6751 C C . PHE B 1 338 ? 8.312 -94.125 -33.469 1 56 338 PHE B C 1
ATOM 6753 O O . PHE B 1 338 ? 8.789 -93.688 -32.438 1 56 338 PHE B O 1
ATOM 6760 N N . GLY B 1 339 ? 8.828 -93.938 -34.406 1 53.12 339 GLY B N 1
ATOM 6761 C CA . GLY B 1 339 ? 9.93 -93 -34.562 1 53.12 339 GLY B CA 1
ATOM 6762 C C . GLY B 1 339 ? 9.539 -91.562 -34.25 1 53.12 339 GLY B C 1
ATOM 6763 O O . GLY B 1 339 ? 10.195 -90.625 -34.719 1 53.12 339 GLY B O 1
ATOM 6764 N N . ASN B 1 340 ? 8.414 -91.25 -33.812 1 55.06 340 ASN B N 1
ATOM 6765 C CA . ASN B 1 340 ? 7.793 -89.938 -33.938 1 55.06 340 ASN B CA 1
ATOM 6766 C C . ASN B 1 340 ? 8.555 -88.875 -33.156 1 55.06 340 ASN B C 1
ATOM 6768 O O . ASN B 1 340 ? 8.234 -88.625 -31.984 1 55.06 340 ASN B O 1
ATOM 6772 N N . ASP B 1 341 ? 9.797 -88.875 -33.312 1 66.94 341 ASP B N 1
ATOM 6773 C CA . ASP B 1 341 ? 10.625 -87.688 -33.062 1 66.94 341 ASP B CA 1
ATOM 6774 C C . ASP B 1 341 ? 9.867 -86.438 -33.375 1 66.94 341 ASP B C 1
ATOM 6776 O O . ASP B 1 341 ? 10.141 -85.375 -32.781 1 66.94 341 ASP B O 1
ATOM 6780 N N . PHE B 1 342 ? 8.867 -86.625 -34.125 1 73.69 342 PHE B N 1
ATOM 6781 C CA . PHE B 1 342 ? 8.117 -85.5 -34.531 1 73.69 342 PHE B CA 1
ATOM 6782 C C . PHE B 1 342 ? 7.309 -84.938 -33.344 1 73.69 342 PHE B C 1
ATOM 6784 O O . PHE B 1 342 ? 7.27 -83.688 -33.125 1 73.69 342 PHE B O 1
ATOM 6791 N N . SER B 1 343 ? 6.75 -85.938 -32.625 1 74.25 343 SER B N 1
ATOM 6792 C CA . SER B 1 343 ? 5.953 -85.5 -31.469 1 74.25 343 SER B CA 1
ATOM 6793 C C . SER B 1 343 ? 6.812 -84.812 -30.438 1 74.25 343 SER B C 1
ATOM 6795 O O . SER B 1 343 ? 6.418 -83.75 -29.906 1 74.25 343 SER B O 1
ATOM 6797 N N . GLU B 1 344 ? 8.016 -85.312 -30.266 1 80.44 344 GLU B N 1
ATOM 6798 C CA . GLU B 1 344 ? 8.93 -84.688 -29.297 1 80.44 344 GLU B CA 1
ATOM 6799 C C . GLU B 1 344 ? 9.406 -83.312 -29.781 1 80.44 344 GLU B C 1
ATOM 6801 O O . GLU B 1 344 ? 9.5 -82.375 -29 1 80.44 344 GLU B O 1
ATOM 6806 N N . ASN B 1 345 ? 9.672 -83.312 -31.078 1 83.12 345 ASN B N 1
ATOM 6807 C CA . ASN B 1 345 ? 10.109 -82 -31.672 1 83.12 345 ASN B CA 1
ATOM 6808 C C . ASN B 1 345 ? 9.008 -81 -31.609 1 83.12 345 ASN B C 1
ATOM 6810 O O . ASN B 1 345 ? 9.281 -79.812 -31.344 1 83.12 345 ASN B O 1
ATOM 6814 N N . TRP B 1 346 ? 7.77 -81.438 -31.766 1 81.75 346 TRP B N 1
ATOM 6815 C CA . TRP B 1 346 ? 6.652 -80.5 -31.719 1 81.75 346 TRP B CA 1
ATOM 6816 C C . TRP B 1 346 ? 6.445 -80 -30.312 1 81.75 346 TRP B C 1
ATOM 6818 O O . TRP B 1 346 ? 6.199 -78.812 -30.125 1 81.75 346 TRP B O 1
ATOM 6828 N N . GLU B 1 347 ? 6.594 -80.875 -29.375 1 85.25 347 GLU B N 1
ATOM 6829 C CA . GLU B 1 347 ? 6.449 -80.438 -27.984 1 85.25 347 GLU B CA 1
ATOM 6830 C C . GLU B 1 347 ? 7.531 -79.438 -27.594 1 85.25 347 GLU B C 1
ATOM 6832 O O . GLU B 1 347 ? 7.254 -78.438 -26.922 1 85.25 347 GLU B O 1
ATOM 6837 N N . THR B 1 348 ? 8.742 -79.75 -28.016 1 89.12 348 THR B N 1
ATOM 6838 C CA . THR B 1 348 ? 9.852 -78.812 -27.734 1 89.12 348 THR B CA 1
ATOM 6839 C C . THR B 1 348 ? 9.609 -77.5 -28.391 1 89.12 348 THR B C 1
ATOM 6841 O O . THR B 1 348 ? 9.859 -76.438 -27.781 1 89.12 348 THR B O 1
ATOM 6844 N N . PHE B 1 349 ? 9.062 -77.5 -29.562 1 87.88 349 PHE B N 1
ATOM 6845 C CA . PHE B 1 349 ? 8.781 -76.25 -30.281 1 87.88 349 PHE B CA 1
ATOM 6846 C C . PHE B 1 349 ? 7.703 -75.438 -29.578 1 87.88 349 PHE B C 1
ATOM 6848 O O . PHE B 1 349 ? 7.809 -74.188 -29.469 1 87.88 349 PHE B O 1
ATOM 6855 N N . GLU B 1 350 ? 6.695 -76.188 -29.047 1 87.31 350 GLU B N 1
ATOM 6856 C CA . GLU B 1 350 ? 5.637 -75.5 -28.312 1 87.31 350 GLU B CA 1
ATOM 6857 C C . GLU B 1 350 ? 6.18 -74.812 -27.047 1 87.31 350 GLU B C 1
ATOM 6859 O O . GLU B 1 350 ? 5.762 -73.688 -26.672 1 87.31 350 GLU B O 1
ATOM 6864 N N . ARG B 1 351 ? 7.129 -75.438 -26.453 1 91.31 351 ARG B N 1
ATOM 6865 C CA . ARG B 1 351 ? 7.77 -74.875 -25.266 1 91.31 351 ARG B CA 1
ATOM 6866 C C . ARG B 1 351 ? 8.555 -73.625 -25.625 1 91.31 351 ARG B C 1
ATOM 6868 O O . ARG B 1 351 ? 8.477 -72.625 -24.938 1 91.31 351 ARG B O 1
ATOM 6875 N N . PHE B 1 352 ? 9.258 -73.688 -26.75 1 92.94 352 PHE B N 1
ATOM 6876 C CA . PHE B 1 352 ? 10.016 -72.5 -27.203 1 92.94 352 PHE B CA 1
ATOM 6877 C C . PHE B 1 352 ? 9.094 -71.375 -27.547 1 92.94 352 PHE B C 1
ATOM 6879 O O . PHE B 1 352 ? 9.422 -70.188 -27.281 1 92.94 352 PHE B O 1
ATOM 6886 N N . ASN B 1 353 ? 7.898 -71.812 -28.078 1 90.44 353 ASN B N 1
ATOM 6887 C CA . ASN B 1 353 ? 6.926 -70.75 -28.391 1 90.44 353 ASN B CA 1
ATOM 6888 C C . ASN B 1 353 ? 6.477 -70 -27.141 1 90.44 353 ASN B C 1
ATOM 6890 O O . ASN B 1 353 ? 6.398 -68.75 -27.141 1 90.44 353 ASN B O 1
ATOM 6894 N N . CYS B 1 354 ? 6.293 -70.75 -26.141 1 92.69 354 CYS B N 1
ATOM 6895 C CA . CYS B 1 354 ? 5.863 -70.125 -24.875 1 92.69 354 CYS B CA 1
ATOM 6896 C C . CYS B 1 354 ? 6.961 -69.25 -24.297 1 92.69 354 CYS B C 1
ATOM 6898 O O . CYS B 1 354 ? 6.703 -68.125 -23.906 1 92.69 354 CYS B O 1
ATOM 6900 N N . ILE B 1 355 ? 8.172 -69.688 -24.297 1 94.31 355 ILE B N 1
ATOM 6901 C CA . ILE B 1 355 ? 9.297 -68.938 -23.75 1 94.31 355 ILE B CA 1
ATOM 6902 C C . ILE B 1 355 ? 9.547 -67.688 -24.609 1 94.31 355 ILE B C 1
ATOM 6904 O O . ILE B 1 355 ? 9.836 -66.625 -24.078 1 94.31 355 ILE B O 1
ATOM 6908 N N . PHE B 1 356 ? 9.359 -67.875 -25.938 1 95.56 356 PHE B N 1
ATOM 6909 C CA . PHE B 1 356 ? 9.562 -66.75 -26.844 1 95.56 356 PHE B CA 1
ATOM 6910 C C . PHE B 1 356 ? 8.578 -65.625 -26.547 1 95.56 356 PHE B C 1
ATOM 6912 O O . PHE B 1 356 ? 8.969 -64.438 -26.453 1 95.56 356 PHE B O 1
ATOM 6919 N N . GLU B 1 357 ? 7.344 -66 -26.359 1 93.75 357 GLU B N 1
ATOM 6920 C CA . GLU B 1 357 ? 6.312 -65 -26.094 1 93.75 357 GLU B CA 1
ATOM 6921 C C . GLU B 1 357 ? 6.598 -64.25 -24.781 1 93.75 357 GL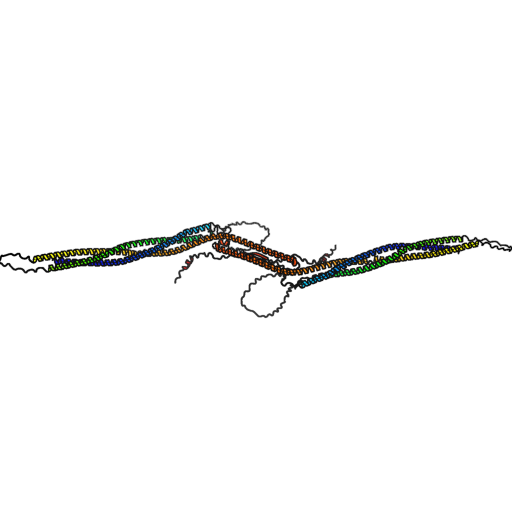U B C 1
ATOM 6923 O O . GLU B 1 357 ? 6.406 -63.031 -24.703 1 93.75 357 GLU B O 1
ATOM 6928 N N . GLN B 1 358 ? 7.043 -64.938 -23.828 1 94.31 358 GLN B N 1
ATOM 6929 C CA . GLN B 1 358 ? 7.359 -64.312 -22.547 1 94.31 358 GLN B CA 1
ATOM 6930 C C . GLN B 1 358 ? 8.531 -63.375 -22.672 1 94.31 358 GLN B C 1
ATOM 6932 O O . GLN B 1 358 ? 8.469 -62.25 -22.188 1 94.31 358 GLN B O 1
ATOM 6937 N N . ARG B 1 359 ? 9.562 -63.781 -23.312 1 95.19 359 ARG B N 1
ATOM 6938 C CA . ARG B 1 359 ? 10.742 -62.938 -23.469 1 95.19 359 ARG B CA 1
ATOM 6939 C C . ARG B 1 359 ? 10.445 -61.719 -24.375 1 95.19 359 ARG B C 1
ATOM 6941 O O . ARG B 1 359 ? 10.977 -60.625 -24.156 1 95.19 359 ARG B O 1
ATOM 6948 N N . LEU B 1 360 ? 9.57 -62 -25.344 1 95.56 360 LEU B N 1
ATOM 6949 C CA . LEU B 1 360 ? 9.156 -60.906 -26.219 1 95.56 360 LEU B CA 1
ATOM 6950 C C . LEU B 1 360 ? 8.422 -59.812 -25.438 1 95.56 360 LEU B C 1
ATOM 6952 O O . LEU B 1 360 ? 8.672 -58.625 -25.625 1 95.56 360 LEU B O 1
ATOM 6956 N N . ALA B 1 361 ? 7.57 -60.312 -24.594 1 94.62 361 ALA B N 1
ATOM 6957 C CA . ALA B 1 361 ? 6.844 -59.375 -23.734 1 94.62 361 ALA B CA 1
ATOM 6958 C C . ALA B 1 361 ? 7.805 -58.594 -22.844 1 94.62 361 ALA B C 1
ATOM 6960 O O . ALA B 1 361 ? 7.652 -57.375 -22.656 1 94.62 361 ALA B O 1
ATOM 6961 N N . GLY B 1 362 ? 8.742 -59.219 -22.219 1 95.12 362 GLY B N 1
ATOM 6962 C CA . GLY B 1 362 ? 9.758 -58.562 -21.422 1 95.12 362 GLY B CA 1
ATOM 6963 C C . GLY B 1 362 ? 10.586 -57.562 -22.203 1 95.12 362 GLY B C 1
ATOM 6964 O O . GLY B 1 362 ? 10.797 -56.438 -21.766 1 95.12 362 GLY B O 1
ATOM 6965 N N . ALA B 1 363 ? 11 -57.938 -23.391 1 96.56 363 ALA B N 1
ATOM 6966 C CA . ALA B 1 363 ? 11.781 -57.031 -24.25 1 96.56 363 ALA B CA 1
ATOM 6967 C C . ALA B 1 363 ? 10.984 -55.781 -24.625 1 96.56 363 ALA B C 1
ATOM 6969 O O . ALA B 1 363 ? 11.516 -54.688 -24.594 1 96.56 363 ALA B O 1
ATOM 6970 N N . ASN B 1 364 ? 9.711 -56.031 -24.938 1 95.25 364 ASN B N 1
ATOM 6971 C CA . ASN B 1 364 ? 8.852 -54.906 -25.281 1 95.25 364 ASN B CA 1
ATOM 6972 C C . ASN B 1 364 ? 8.656 -53.969 -24.094 1 95.25 364 ASN B C 1
ATOM 6974 O O . ASN B 1 364 ? 8.586 -52.75 -24.281 1 95.25 364 ASN B O 1
ATOM 6978 N N . TYR B 1 365 ? 8.594 -54.562 -22.969 1 94.94 365 TYR B N 1
ATOM 6979 C CA . TYR B 1 365 ? 8.477 -53.75 -21.766 1 94.94 365 TYR B CA 1
ATOM 6980 C C . TYR B 1 365 ? 9.703 -52.844 -21.594 1 94.94 365 TYR B C 1
ATOM 6982 O O . TYR B 1 365 ? 9.57 -51.656 -21.422 1 94.94 365 TYR B O 1
ATOM 6990 N N . PHE B 1 366 ? 10.852 -53.344 -21.703 1 95.31 366 PHE B N 1
ATOM 6991 C CA . PHE B 1 366 ? 12.086 -52.594 -21.453 1 95.31 366 PHE B CA 1
ATOM 6992 C C . PHE B 1 366 ? 12.336 -51.594 -22.562 1 95.31 366 PHE B C 1
ATOM 6994 O O . PHE B 1 366 ? 12.828 -50.5 -22.312 1 95.31 366 PHE B O 1
ATOM 7001 N N . ILE B 1 367 ? 12 -51.969 -23.766 1 94.88 367 ILE B N 1
ATOM 7002 C CA . ILE B 1 367 ? 12.172 -51.031 -24.859 1 94.88 367 ILE B CA 1
ATOM 7003 C C . ILE B 1 367 ? 11.242 -49.844 -24.656 1 94.88 367 ILE B C 1
ATOM 7005 O O . ILE B 1 367 ? 11.609 -48.688 -24.969 1 94.88 367 ILE B O 1
ATOM 7009 N N . GLY B 1 368 ? 10.055 -50.156 -24.188 1 93.81 368 GLY B N 1
ATOM 7010 C CA . GLY B 1 368 ? 9.125 -49.062 -23.859 1 93.81 368 GLY B CA 1
ATOM 7011 C C . GLY B 1 368 ? 9.664 -48.125 -22.797 1 93.81 368 GLY B C 1
ATOM 7012 O O . GLY B 1 368 ? 9.531 -46.906 -22.906 1 93.81 368 GLY B O 1
ATOM 7013 N N . GLU B 1 369 ? 10.266 -48.656 -21.766 1 94.62 369 GLU B N 1
ATOM 7014 C CA . GLU B 1 369 ? 10.875 -47.875 -20.703 1 94.62 369 GLU B CA 1
ATOM 7015 C C . GLU B 1 369 ? 12.008 -47 -21.25 1 94.62 369 GLU B C 1
ATOM 7017 O O . GLU B 1 369 ? 12.133 -45.844 -20.875 1 94.62 369 GLU B O 1
ATOM 7022 N N . LEU B 1 370 ? 12.75 -47.562 -22.125 1 95.12 370 LEU B N 1
ATOM 7023 C CA . LEU B 1 370 ? 13.867 -46.812 -22.703 1 95.12 370 LEU B CA 1
ATOM 7024 C C . LEU B 1 370 ? 13.367 -45.656 -23.578 1 95.12 370 LEU B C 1
ATOM 7026 O O . LEU B 1 370 ? 13.945 -44.594 -23.562 1 95.12 370 LEU B O 1
ATOM 7030 N N . TYR B 1 371 ? 12.266 -45.875 -24.281 1 94 371 TYR B N 1
ATOM 7031 C CA . TYR B 1 371 ? 11.664 -44.781 -25.062 1 94 371 TYR B CA 1
ATOM 7032 C C . TYR B 1 371 ? 11.18 -43.656 -24.156 1 94 371 TYR B C 1
ATOM 7034 O O . TYR B 1 371 ? 11.398 -42.5 -24.469 1 94 371 TYR B O 1
ATOM 7042 N N . SER B 1 372 ? 10.562 -44.094 -23.078 1 93.81 372 SER B N 1
ATOM 7043 C CA . SER B 1 372 ? 10.055 -43.094 -22.125 1 93.81 372 SER B CA 1
ATOM 7044 C C . SER B 1 372 ? 11.188 -42.281 -21.516 1 93.81 372 SER B C 1
ATOM 7046 O O . SER B 1 372 ? 11.07 -41.062 -21.375 1 93.81 372 SER B O 1
ATOM 7048 N N . LEU B 1 373 ? 12.25 -42.938 -21.203 1 93 373 LEU B N 1
ATOM 7049 C CA . LEU B 1 373 ? 13.406 -42.25 -20.641 1 93 373 LEU B CA 1
ATOM 7050 C C . LEU B 1 373 ? 14.008 -41.281 -21.656 1 93 373 LEU B C 1
ATOM 7052 O O . LEU B 1 373 ? 14.398 -40.156 -21.312 1 93 373 LEU B O 1
ATOM 7056 N N . GLY B 1 374 ? 14.109 -41.719 -22.891 1 92.75 374 GLY B N 1
ATOM 7057 C CA . GLY B 1 374 ? 14.578 -40.844 -23.938 1 92.75 374 GLY B CA 1
ATOM 7058 C C . GLY B 1 374 ? 13.75 -39.562 -24.062 1 92.75 374 GLY B C 1
ATOM 7059 O O . GLY B 1 374 ? 14.297 -38.469 -24.156 1 92.75 374 GLY B O 1
ATOM 7060 N N . LYS B 1 375 ? 12.484 -39.719 -24.047 1 93.62 375 LYS B N 1
ATOM 7061 C CA . LYS B 1 375 ? 11.57 -38.562 -24.109 1 93.62 375 LYS B CA 1
ATOM 7062 C C . LYS B 1 375 ? 11.758 -37.656 -22.906 1 93.62 375 LYS B C 1
ATOM 7064 O O . LYS B 1 375 ? 11.734 -36.406 -23.047 1 93.62 375 LYS B O 1
ATOM 7069 N N . TRP B 1 376 ? 11.953 -38.188 -21.766 1 94 376 TRP B N 1
ATOM 7070 C CA . TRP B 1 376 ? 12.164 -37.406 -20.547 1 94 376 TRP B CA 1
ATOM 7071 C C . TRP B 1 376 ? 13.43 -36.562 -20.641 1 94 376 TRP B C 1
ATOM 7073 O O . TRP B 1 376 ? 13.438 -35.406 -20.234 1 94 376 TRP B O 1
ATOM 7083 N N . TYR B 1 377 ? 14.469 -37.156 -21.203 1 94.5 377 TYR B N 1
ATOM 7084 C CA . TYR B 1 377 ? 15.727 -36.438 -21.328 1 94.5 377 TYR B CA 1
ATOM 7085 C C . TYR B 1 377 ? 15.555 -35.219 -22.219 1 94.5 377 TYR B C 1
ATOM 7087 O O . TYR B 1 377 ? 16.125 -34.156 -21.953 1 94.5 377 TYR B O 1
ATOM 7095 N N . ASP B 1 378 ? 14.734 -35.312 -23.281 1 94.94 378 ASP B N 1
ATOM 7096 C CA . ASP B 1 378 ? 14.422 -34.156 -24.141 1 94.94 378 ASP B CA 1
ATOM 7097 C C . ASP B 1 378 ? 13.68 -33.094 -23.359 1 94.94 378 ASP B C 1
ATOM 7099 O O . ASP B 1 378 ? 14.031 -31.906 -23.453 1 94.94 378 ASP B O 1
ATOM 7103 N N . LEU B 1 379 ? 12.734 -33.531 -22.641 1 94.69 379 LEU B N 1
ATOM 7104 C CA . LEU B 1 379 ? 11.906 -32.594 -21.875 1 94.69 379 LEU B CA 1
ATOM 7105 C C . LEU B 1 379 ? 12.711 -31.938 -20.766 1 94.69 379 LEU B C 1
ATOM 7107 O O . LEU B 1 379 ? 12.516 -30.75 -20.484 1 94.69 379 LEU B O 1
ATOM 7111 N N . PHE B 1 380 ? 13.609 -32.719 -20.203 1 95.5 380 PHE B N 1
ATOM 7112 C CA . PHE B 1 380 ? 14.492 -32.188 -19.172 1 95.5 380 PHE B CA 1
ATOM 7113 C C . PHE B 1 380 ? 15.391 -31.094 -19.734 1 95.5 380 PHE B C 1
ATOM 7115 O O . PHE B 1 380 ? 15.484 -30 -19.156 1 95.5 380 PHE B O 1
ATOM 7122 N N . ASP B 1 381 ? 15.961 -31.375 -20.859 1 94.88 381 ASP B N 1
ATOM 7123 C CA . ASP B 1 381 ? 16.828 -30.406 -21.531 1 94.88 381 ASP B CA 1
ATOM 7124 C C . ASP B 1 381 ? 16.062 -29.109 -21.828 1 94.88 381 ASP B C 1
ATOM 7126 O O . ASP B 1 381 ? 16.5 -28.031 -21.469 1 94.88 381 ASP B O 1
ATOM 7130 N N . GLU B 1 382 ? 14.922 -29.266 -22.453 1 95.25 382 GLU B N 1
ATOM 7131 C CA . GLU B 1 382 ? 14.078 -28.109 -22.797 1 95.25 382 GLU B CA 1
ATOM 7132 C C . GLU B 1 382 ? 13.633 -27.359 -21.547 1 95.25 382 GLU B C 1
ATOM 7134 O O . GLU B 1 382 ? 13.625 -26.125 -21.516 1 95.25 382 GLU B O 1
ATOM 7139 N N . SER B 1 383 ? 13.297 -28.078 -20.484 1 95.75 383 SER B N 1
ATOM 7140 C CA . SER B 1 383 ? 12.797 -27.5 -19.25 1 95.75 383 SER B CA 1
ATOM 7141 C C . SER B 1 383 ? 13.883 -26.688 -18.547 1 95.75 383 SER B C 1
ATOM 7143 O O . SER B 1 383 ? 13.594 -25.672 -17.922 1 95.75 383 SER B O 1
ATOM 7145 N N . TYR B 1 384 ? 15.062 -27.125 -18.672 1 95 384 TYR B N 1
ATOM 7146 C CA . TYR B 1 384 ? 16.156 -26.375 -18.047 1 95 384 TYR B CA 1
ATOM 7147 C C . TYR B 1 384 ? 16.328 -25.031 -18.719 1 95 384 TYR B C 1
ATOM 7149 O O . TYR B 1 384 ? 16.5 -24.016 -18.047 1 95 384 TYR B O 1
ATOM 7157 N N . ASP B 1 385 ? 16.281 -24.984 -20.109 1 95 385 ASP B N 1
ATOM 7158 C CA . ASP B 1 385 ? 16.359 -23.719 -20.812 1 95 385 ASP B CA 1
ATOM 7159 C C . ASP B 1 385 ? 15.258 -22.766 -20.391 1 95 385 ASP B C 1
ATOM 7161 O O . ASP B 1 385 ? 15.5 -21.578 -20.172 1 95 385 ASP B O 1
ATOM 7165 N N . ASN B 1 386 ? 14.109 -23.312 -20.203 1 95.5 386 ASN B N 1
ATOM 7166 C CA . ASN B 1 386 ? 12.977 -22.484 -19.797 1 95.5 386 ASN B CA 1
ATOM 7167 C C . ASN B 1 386 ? 13.078 -22.062 -18.328 1 95.5 386 ASN B C 1
ATOM 7169 O O . ASN B 1 386 ? 12.562 -21 -17.953 1 95.5 386 ASN B O 1
ATOM 7173 N N . LEU B 1 387 ? 13.766 -22.891 -17.547 1 94.56 387 LEU B N 1
ATOM 7174 C CA . LEU B 1 387 ? 14.016 -22.516 -16.172 1 94.56 387 LEU B CA 1
ATOM 7175 C C . LEU B 1 387 ? 14.844 -21.25 -16.078 1 94.56 387 LEU B C 1
ATOM 7177 O O . LEU B 1 387 ? 14.531 -20.344 -15.305 1 94.56 387 LEU B O 1
ATOM 7181 N N . LEU B 1 388 ? 15.875 -21.172 -16.875 1 93.75 388 LEU B N 1
ATOM 7182 C CA . LEU B 1 388 ? 16.734 -19.984 -16.875 1 93.75 388 LEU B CA 1
ATOM 7183 C C . LEU B 1 388 ? 15.953 -18.75 -17.297 1 93.75 388 LEU B C 1
ATOM 7185 O O . LEU B 1 388 ? 16.125 -17.672 -16.719 1 93.75 388 LEU B O 1
ATOM 7189 N N . GLU B 1 389 ? 15.055 -18.938 -18.266 1 94.69 389 GLU B N 1
ATOM 7190 C CA . GLU B 1 389 ? 14.195 -17.828 -18.688 1 94.69 389 GLU B CA 1
ATOM 7191 C C . GLU B 1 389 ? 13.211 -17.453 -17.578 1 94.69 389 GLU B C 1
ATOM 7193 O O . GLU B 1 389 ? 12.914 -16.281 -17.375 1 94.69 389 GLU B O 1
ATOM 7198 N N . GLU B 1 390 ? 12.789 -18.469 -16.891 1 94.75 390 GLU B N 1
ATOM 7199 C CA . GLU B 1 390 ? 11.828 -18.25 -15.82 1 94.75 390 GLU B CA 1
ATOM 7200 C C . GLU B 1 390 ? 12.461 -17.453 -14.68 1 94.75 390 GLU B C 1
ATOM 7202 O O . GLU B 1 390 ? 11.82 -16.578 -14.094 1 94.75 390 GLU B O 1
ATOM 7207 N N . VAL B 1 391 ? 13.633 -17.688 -14.328 1 92.5 391 VAL B N 1
ATOM 7208 C CA . VAL B 1 391 ? 14.344 -16.969 -13.281 1 92.5 391 VAL B CA 1
ATOM 7209 C C . VAL B 1 391 ? 14.438 -15.492 -13.633 1 92.5 391 VAL B C 1
ATOM 7211 O O . VAL B 1 391 ? 14.164 -14.625 -12.797 1 92.5 391 VAL B O 1
ATOM 7214 N N . LYS B 1 392 ? 14.766 -15.227 -14.867 1 93.44 392 LYS B N 1
ATOM 7215 C CA . LYS B 1 392 ? 14.844 -13.844 -15.32 1 93.44 392 LYS B CA 1
ATOM 7216 C C . LYS B 1 392 ? 13.477 -13.172 -15.297 1 93.44 392 LYS B C 1
ATOM 7218 O O . LYS B 1 392 ? 13.352 -12.016 -14.891 1 93.44 392 LYS B O 1
ATOM 7223 N N . ARG B 1 393 ? 12.484 -13.93 -15.773 1 95.31 393 ARG B N 1
ATOM 7224 C CA . ARG B 1 393 ? 11.133 -13.398 -15.789 1 95.31 393 ARG B CA 1
ATOM 7225 C C . ARG B 1 393 ? 10.664 -13.039 -14.375 1 95.31 393 ARG B C 1
ATOM 7227 O O . ARG B 1 393 ? 10.086 -11.977 -14.156 1 95.31 393 ARG B O 1
ATOM 7234 N N . ARG B 1 394 ? 10.875 -13.945 -13.445 1 93.5 394 ARG B N 1
ATOM 7235 C CA . ARG B 1 394 ? 10.469 -13.727 -12.062 1 93.5 394 ARG B CA 1
ATOM 7236 C C . ARG B 1 394 ? 11.188 -12.516 -11.461 1 93.5 394 ARG B C 1
ATOM 7238 O O . ARG B 1 394 ? 10.586 -11.75 -10.703 1 93.5 394 ARG B O 1
ATOM 7245 N N . GLN B 1 395 ? 12.398 -12.305 -11.828 1 93.06 395 GLN B N 1
ATOM 7246 C CA . GLN B 1 395 ? 13.133 -11.141 -11.352 1 93.06 395 GLN B CA 1
ATOM 7247 C C . GLN B 1 395 ? 12.547 -9.852 -11.922 1 93.06 395 GLN B C 1
ATOM 7249 O O . GLN B 1 395 ? 12.375 -8.867 -11.195 1 93.06 395 GLN B O 1
ATOM 7254 N N . LYS B 1 396 ? 12.281 -9.883 -13.141 1 95.12 396 LYS B N 1
ATOM 7255 C CA . LYS B 1 396 ? 11.68 -8.719 -13.773 1 95.12 396 LYS B CA 1
ATOM 7256 C C . LYS B 1 396 ? 10.32 -8.391 -13.156 1 95.12 396 LYS B C 1
ATOM 7258 O O . LYS B 1 396 ? 9.992 -7.227 -12.93 1 95.12 396 LYS B O 1
ATOM 7263 N N . GLU B 1 397 ? 9.586 -9.453 -12.961 1 94.56 397 GLU B N 1
ATOM 7264 C CA . GLU B 1 397 ? 8.258 -9.258 -12.375 1 94.56 397 GLU B CA 1
ATOM 7265 C C . GLU B 1 397 ? 8.359 -8.719 -10.953 1 94.56 397 GLU B C 1
ATOM 7267 O O . GLU B 1 397 ? 7.582 -7.848 -10.562 1 94.56 397 GLU B O 1
ATOM 7272 N N . TYR B 1 398 ? 9.289 -9.18 -10.18 1 93.81 398 TYR B N 1
ATOM 7273 C CA . TYR B 1 398 ? 9.516 -8.664 -8.836 1 93.81 398 TYR B CA 1
ATOM 7274 C C . TYR B 1 398 ? 9.844 -7.176 -8.875 1 93.81 398 TYR B C 1
ATOM 7276 O O . TYR B 1 398 ? 9.273 -6.391 -8.109 1 93.81 398 TYR B O 1
ATOM 7284 N N . LEU B 1 399 ? 10.75 -6.844 -9.742 1 94.56 399 LEU B N 1
ATOM 7285 C CA . LEU B 1 399 ? 11.141 -5.441 -9.836 1 94.56 399 LEU B CA 1
ATOM 7286 C C . LEU B 1 399 ? 9.953 -4.578 -10.25 1 94.56 399 LEU B C 1
ATOM 7288 O O . LEU B 1 399 ? 9.797 -3.459 -9.758 1 94.56 399 LEU B O 1
ATOM 7292 N N . ARG B 1 400 ? 9.188 -5.07 -11.156 1 95.69 400 ARG B N 1
ATOM 7293 C CA . ARG B 1 400 ? 7.988 -4.348 -11.57 1 95.69 400 ARG B CA 1
ATOM 7294 C C . ARG B 1 400 ? 7.035 -4.141 -10.406 1 95.69 400 ARG B C 1
ATOM 7296 O O . ARG B 1 400 ? 6.555 -3.029 -10.18 1 95.69 400 ARG B O 1
ATOM 7303 N N . GLN B 1 401 ? 6.758 -5.176 -9.633 1 94.5 401 GLN B N 1
ATOM 7304 C CA . GLN B 1 401 ? 5.852 -5.102 -8.492 1 94.5 401 GLN B CA 1
ATOM 7305 C C . GLN B 1 401 ? 6.406 -4.176 -7.414 1 94.5 401 GLN B C 1
ATOM 7307 O O . GLN B 1 401 ? 5.652 -3.43 -6.785 1 94.5 401 GLN B O 1
ATOM 7312 N N . LYS B 1 402 ? 7.668 -4.301 -7.234 1 93.5 402 LYS B N 1
ATOM 7313 C CA . LYS B 1 402 ? 8.312 -3.426 -6.262 1 93.5 402 LYS B CA 1
ATOM 7314 C C . LYS B 1 402 ? 8.156 -1.959 -6.652 1 93.5 402 LYS B C 1
ATOM 7316 O O . LYS B 1 402 ? 7.871 -1.113 -5.801 1 93.5 402 LYS B O 1
ATOM 7321 N N . THR B 1 403 ? 8.32 -1.675 -7.883 1 96.56 403 THR B N 1
ATOM 7322 C CA . THR B 1 403 ? 8.156 -0.31 -8.375 1 96.56 403 THR B CA 1
ATOM 7323 C C . THR B 1 403 ? 6.727 0.176 -8.164 1 96.56 403 THR B C 1
ATOM 7325 O O . THR B 1 403 ? 6.508 1.309 -7.727 1 96.56 403 THR B O 1
ATOM 7328 N N . ILE B 1 404 ? 5.758 -0.634 -8.43 1 96 404 ILE B N 1
ATOM 7329 C CA . ILE B 1 404 ? 4.352 -0.293 -8.242 1 96 404 ILE B CA 1
ATOM 7330 C C . ILE B 1 404 ? 4.082 -0.045 -6.758 1 96 404 ILE B C 1
ATOM 7332 O O . ILE B 1 404 ? 3.43 0.937 -6.395 1 96 404 ILE B O 1
ATOM 7336 N N . ALA B 1 405 ? 4.594 -0.929 -5.934 1 94.81 405 ALA B N 1
ATOM 7337 C CA . ALA B 1 405 ? 4.426 -0.794 -4.488 1 94.81 405 ALA B CA 1
ATOM 7338 C C . ALA B 1 405 ? 5.016 0.521 -3.988 1 94.81 405 ALA B C 1
ATOM 7340 O O . ALA B 1 405 ? 4.406 1.21 -3.168 1 94.81 405 ALA B O 1
ATOM 7341 N N . GLU B 1 406 ? 6.172 0.874 -4.5 1 95.5 406 GLU B N 1
ATOM 7342 C CA . GLU B 1 406 ? 6.82 2.123 -4.113 1 95.5 406 GLU B CA 1
ATOM 7343 C C . GLU B 1 406 ? 6.016 3.33 -4.582 1 95.5 406 GLU B C 1
ATOM 7345 O O . GLU B 1 406 ? 5.91 4.332 -3.869 1 95.5 406 GLU B O 1
ATOM 7350 N N . GLN B 1 407 ? 5.488 3.24 -5.754 1 96.62 407 GLN B N 1
ATOM 7351 C CA . GLN B 1 407 ? 4.641 4.312 -6.262 1 96.62 407 GLN B CA 1
ATOM 7352 C C . GLN B 1 407 ? 3.404 4.5 -5.383 1 96.62 407 GLN B C 1
ATOM 7354 O O . GLN B 1 407 ? 3.033 5.629 -5.055 1 96.62 407 GLN B O 1
ATOM 7359 N N . PHE B 1 408 ? 2.779 3.395 -5.027 1 96.94 408 PHE B N 1
ATOM 7360 C CA . PHE B 1 408 ? 1.613 3.455 -4.152 1 96.94 408 PHE B CA 1
ATOM 7361 C C . PHE B 1 408 ? 1.98 4.055 -2.801 1 96.94 408 PHE B C 1
ATOM 7363 O O . PHE B 1 408 ? 1.246 4.891 -2.266 1 96.94 408 PHE B O 1
ATOM 7370 N N . ASN B 1 409 ? 3.121 3.645 -2.314 1 95.19 409 ASN B N 1
ATOM 7371 C CA . ASN B 1 409 ? 3.578 4.156 -1.027 1 95.19 409 ASN B CA 1
ATOM 7372 C C . ASN B 1 409 ? 3.83 5.66 -1.078 1 95.19 409 ASN B C 1
ATOM 7374 O O . ASN B 1 409 ? 3.488 6.383 -0.14 1 95.19 409 ASN B O 1
ATOM 7378 N N . GLU B 1 410 ? 4.418 6.102 -2.158 1 96.12 410 GLU B N 1
ATOM 7379 C CA . GLU B 1 410 ? 4.672 7.531 -2.326 1 96.12 410 GLU B CA 1
ATOM 7380 C C . GLU B 1 410 ? 3.369 8.32 -2.408 1 96.12 410 GLU B C 1
ATOM 7382 O O . GLU B 1 410 ? 3.256 9.406 -1.838 1 96.12 410 GLU B O 1
ATOM 7387 N N . GLU B 1 411 ? 2.428 7.789 -3.072 1 96.44 411 GLU B N 1
ATOM 7388 C CA . GLU B 1 411 ? 1.132 8.453 -3.182 1 96.44 411 GLU B CA 1
ATOM 7389 C C . GLU B 1 411 ? 0.429 8.516 -1.829 1 96.44 411 GLU B C 1
ATOM 7391 O O . GLU B 1 411 ? -0.139 9.547 -1.467 1 96.44 411 GLU B O 1
ATOM 7396 N N . LEU B 1 412 ? 0.461 7.453 -1.086 1 95.5 412 LEU B N 1
ATOM 7397 C CA . LEU B 1 412 ? -0.144 7.422 0.241 1 95.5 412 LEU B CA 1
ATOM 7398 C C . LEU B 1 412 ? 0.536 8.414 1.175 1 95.5 412 LEU B C 1
ATOM 7400 O O . LEU B 1 412 ? -0.135 9.125 1.932 1 95.5 412 LEU B O 1
ATOM 7404 N N . LYS B 1 413 ? 1.866 8.523 1.048 1 93.06 413 LYS B N 1
ATOM 7405 C CA . LYS B 1 413 ? 2.629 9.484 1.847 1 93.06 413 LYS B CA 1
ATOM 7406 C C . LYS B 1 413 ? 2.289 10.922 1.457 1 93.06 413 LYS B C 1
ATOM 7408 O O . LYS B 1 413 ? 2.174 11.789 2.322 1 93.06 413 LYS B O 1
ATOM 7413 N N . HIS B 1 414 ? 2.148 11.117 0.201 1 95.88 414 HIS B N 1
ATOM 7414 C CA . HIS B 1 414 ? 1.78 12.445 -0.292 1 95.88 414 HIS B CA 1
ATOM 7415 C C . HIS B 1 414 ? 0.422 12.875 0.251 1 95.88 414 HIS B C 1
ATOM 7417 O O . HIS B 1 414 ? 0.273 13.992 0.744 1 95.88 414 HIS B O 1
ATOM 7423 N N . ASN B 1 415 ? -0.56 11.969 0.189 1 95.25 415 ASN B N 1
ATOM 7424 C CA . ASN B 1 415 ? -1.894 12.258 0.707 1 95.25 415 ASN B CA 1
ATOM 7425 C C . ASN B 1 415 ? -1.868 12.516 2.211 1 95.25 415 ASN B C 1
ATOM 7427 O O . ASN B 1 415 ? -2.553 13.414 2.701 1 95.25 415 ASN B O 1
ATOM 7431 N N . TYR B 1 416 ? -1.062 11.836 2.896 1 94.06 416 TYR B N 1
ATOM 7432 C CA . TYR B 1 416 ? -0.906 12.008 4.336 1 94.06 416 TYR B CA 1
ATOM 7433 C C . TYR B 1 416 ? -0.331 13.383 4.66 1 94.06 416 TYR B C 1
ATOM 7435 O O . TYR B 1 416 ? -0.846 14.094 5.531 1 94.06 416 TYR B O 1
ATOM 7443 N N . ASN B 1 417 ? 0.699 13.75 3.939 1 94.06 417 ASN B N 1
ATOM 7444 C CA . ASN B 1 417 ? 1.33 15.039 4.164 1 94.06 417 ASN B CA 1
ATOM 7445 C C . ASN B 1 417 ? 0.382 16.188 3.834 1 94.06 417 ASN B C 1
ATOM 7447 O O . ASN B 1 417 ? 0.374 17.219 4.523 1 94.06 417 ASN B O 1
ATOM 7451 N N . GLN B 1 418 ? -0.354 16 2.842 1 95.38 418 GLN B N 1
ATOM 7452 C CA . GLN B 1 418 ? -1.345 17.016 2.49 1 95.38 418 GLN B CA 1
ATOM 7453 C C . GLN B 1 418 ? -2.381 17.172 3.598 1 95.38 418 GLN B C 1
ATOM 7455 O O . GLN B 1 418 ? -2.781 18.297 3.92 1 95.38 418 GLN B O 1
ATOM 7460 N N . GLU B 1 419 ? -2.799 16.016 4.152 1 94.5 419 GLU B N 1
ATOM 7461 C CA . GLU B 1 419 ? -3.756 16.062 5.258 1 94.5 419 GLU B CA 1
ATOM 7462 C C . GLU B 1 419 ? -3.158 16.766 6.477 1 94.5 419 GLU B C 1
ATOM 7464 O O . GLU B 1 419 ? -3.832 17.562 7.137 1 94.5 419 GLU B O 1
ATOM 7469 N N . ILE B 1 420 ? -1.896 16.547 6.766 1 91.44 420 ILE B N 1
ATOM 7470 C CA . ILE B 1 420 ? -1.209 17.219 7.871 1 91.44 420 ILE B CA 1
ATOM 7471 C C . ILE B 1 420 ? -1.182 18.719 7.633 1 91.44 420 ILE B C 1
ATOM 7473 O O . ILE B 1 420 ? -1.46 19.5 8.539 1 91.44 420 ILE B O 1
ATOM 7477 N N . GLN B 1 421 ? -0.911 19.094 6.426 1 94.69 421 GLN B N 1
ATOM 7478 C CA . GLN B 1 421 ? -0.87 20.516 6.086 1 94.69 421 GLN B CA 1
ATOM 7479 C C . GLN B 1 421 ? -2.244 21.156 6.242 1 94.69 421 GLN B C 1
ATOM 7481 O O . GLN B 1 421 ? -2.355 22.281 6.738 1 94.69 421 GLN B O 1
ATOM 7486 N N . ASN B 1 422 ? -3.283 20.453 5.859 1 95.5 422 ASN B N 1
ATOM 7487 C CA . ASN B 1 422 ? -4.645 20.969 6.004 1 95.5 422 ASN B CA 1
ATOM 7488 C C . ASN B 1 422 ? -5.02 21.156 7.469 1 95.5 422 ASN B C 1
ATOM 7490 O O . ASN B 1 422 ? -5.652 22.156 7.828 1 95.5 422 ASN B O 1
ATOM 7494 N N . ARG B 1 423 ? -4.641 20.266 8.32 1 93.06 423 ARG B N 1
ATO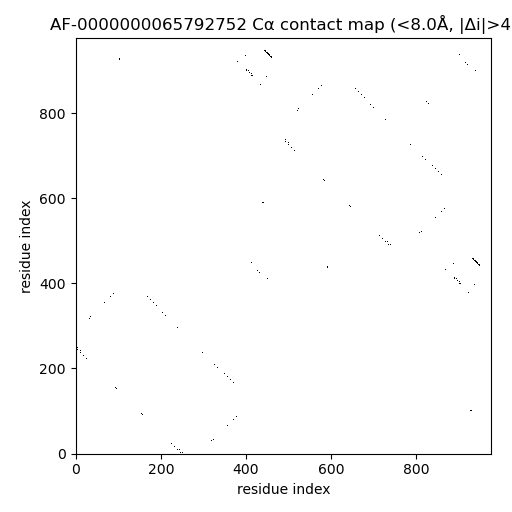M 7495 C CA . ARG B 1 423 ? -4.934 20.344 9.75 1 93.06 423 ARG B CA 1
ATOM 7496 C C . ARG B 1 423 ? -4.172 21.5 10.406 1 93.06 423 ARG B C 1
ATOM 7498 O O . ARG B 1 423 ? -4.699 22.188 11.281 1 93.06 423 ARG B O 1
ATOM 7505 N N . LEU B 1 424 ? -2.924 21.75 9.891 1 92.06 424 LEU B N 1
ATOM 7506 C CA . LEU B 1 424 ? -2.133 22.859 10.383 1 92.06 424 LEU B CA 1
ATOM 7507 C C . LEU B 1 424 ? -2.764 24.188 9.969 1 92.06 424 LEU B C 1
ATOM 7509 O O . LEU B 1 424 ? -2.809 25.141 10.766 1 92.06 424 LEU B O 1
ATOM 7513 N N . LYS B 1 425 ? -3.25 24.234 8.758 1 94.31 425 LYS B N 1
ATOM 7514 C CA . LYS B 1 425 ? -3.934 25.438 8.281 1 94.31 425 LYS B CA 1
ATOM 7515 C C . LYS B 1 425 ? -5.18 25.719 9.109 1 94.31 425 LYS B C 1
ATOM 7517 O O . LYS B 1 425 ? -5.449 26.875 9.445 1 94.31 425 LYS B O 1
ATOM 7522 N N . PHE B 1 426 ? -5.918 24.641 9.477 1 96.25 426 PHE B N 1
ATOM 7523 C CA . PHE B 1 426 ? -7.098 24.812 10.32 1 96.25 426 PHE B CA 1
ATOM 7524 C C . PHE B 1 426 ? -6.707 25.359 11.688 1 96.25 426 PHE B C 1
ATOM 7526 O O . PHE B 1 426 ? -7.371 26.25 12.219 1 96.25 426 PHE B O 1
ATOM 7533 N N . TYR B 1 427 ? -5.637 24.797 12.219 1 93.12 427 TYR B N 1
ATOM 7534 C CA . TYR B 1 427 ? -5.195 25.25 13.531 1 93.12 427 TYR B CA 1
ATOM 7535 C C . TYR B 1 427 ? -4.832 26.734 13.5 1 93.12 427 TYR B C 1
ATOM 7537 O O . TYR B 1 427 ? -5.277 27.516 14.359 1 93.12 427 TYR B O 1
ATOM 7545 N N . ASP B 1 428 ? -4.078 27.188 12.5 1 93.88 428 ASP B N 1
ATOM 7546 C CA . ASP B 1 428 ? -3.604 28.562 12.383 1 93.88 428 ASP B CA 1
ATOM 7547 C C . ASP B 1 428 ? -4.766 29.531 12.18 1 93.88 428 ASP B C 1
ATOM 7549 O O . ASP B 1 428 ? -4.746 30.656 12.688 1 93.88 428 ASP B O 1
ATOM 7553 N N . SER B 1 429 ? -5.809 29.062 11.539 1 94.56 429 SER B N 1
ATOM 7554 C CA . SER B 1 429 ? -6.922 29.953 11.195 1 94.56 429 SER B CA 1
ATOM 7555 C C . SER B 1 429 ? -7.973 29.969 12.297 1 94.56 429 SER B C 1
ATOM 7557 O O . SER B 1 429 ? -8.562 31.016 12.578 1 94.56 429 SER B O 1
ATOM 7559 N N . TYR B 1 430 ? -8.211 28.781 12.961 1 94.19 430 TYR B N 1
ATOM 7560 C CA . TYR B 1 430 ? -9.359 28.672 13.852 1 94.19 430 TYR B CA 1
ATOM 7561 C C . TYR B 1 430 ? -8.977 27.969 15.148 1 94.19 430 TYR B C 1
ATOM 7563 O O . TYR B 1 430 ? -9.414 28.359 16.234 1 94.19 430 TYR B O 1
ATOM 7571 N N . GLY B 1 431 ? -8.094 26.906 14.992 1 92.44 431 GLY B N 1
ATOM 7572 C CA . GLY B 1 431 ? -7.762 26.062 16.125 1 92.44 431 GLY B CA 1
ATOM 7573 C C . GLY B 1 431 ? -7.176 26.828 17.297 1 92.44 431 GLY B C 1
ATOM 7574 O O . GLY B 1 431 ? -7.48 26.516 18.453 1 92.44 431 GLY B O 1
ATOM 7575 N N . LYS B 1 432 ? -6.465 27.906 17.109 1 90.81 432 LYS B N 1
ATOM 7576 C CA . LYS B 1 432 ? -5.789 28.672 18.156 1 90.81 432 LYS B CA 1
ATOM 7577 C C . LYS B 1 432 ? -6.797 29.438 19.016 1 90.81 432 LYS B C 1
ATOM 7579 O O . LYS B 1 432 ? -6.477 29.859 20.125 1 90.81 432 LYS B O 1
ATOM 7584 N N . TYR B 1 433 ? -8.023 29.625 18.516 1 93.56 433 TYR B N 1
ATOM 7585 C CA . TYR B 1 433 ? -9.023 30.422 19.234 1 93.56 433 TYR B CA 1
ATOM 7586 C C . TYR B 1 433 ? -10.008 29.516 19.953 1 93.56 433 TYR B C 1
ATOM 7588 O O . TYR B 1 433 ? -10.992 29.984 20.547 1 93.56 433 TYR B O 1
ATOM 7596 N N . LEU B 1 434 ? -9.766 28.156 19.828 1 92.31 434 LEU B N 1
ATOM 7597 C CA . LEU B 1 434 ? -10.578 27.188 20.547 1 92.31 434 LEU B CA 1
ATOM 7598 C C . LEU B 1 434 ? -9.938 26.812 21.875 1 92.31 434 LEU B C 1
ATOM 7600 O O . LEU B 1 434 ? -8.711 26.734 21.984 1 92.31 434 LEU B O 1
ATOM 7604 N N . PRO B 1 435 ? -10.875 26.797 22.969 1 88.44 435 PRO B N 1
ATOM 7605 C CA . PRO B 1 435 ? -10.305 26.25 24.203 1 88.44 435 PRO B CA 1
ATOM 7606 C C . PRO B 1 435 ? -9.625 24.906 24 1 88.44 435 PRO B C 1
ATOM 7608 O O . PRO B 1 435 ? -10.016 24.125 23.109 1 88.44 435 PRO B O 1
ATOM 7611 N N . VAL B 1 436 ? -8.641 24.469 24.797 1 84.38 436 VAL B N 1
ATOM 7612 C CA . VAL B 1 436 ? -7.82 23.281 24.656 1 84.38 436 VAL B CA 1
ATOM 7613 C C . VAL B 1 436 ? -8.703 22.031 24.766 1 84.38 436 VAL B C 1
ATOM 7615 O O . VAL B 1 436 ? -8.508 21.062 24.016 1 84.38 436 VAL B O 1
ATOM 7618 N N . SER B 1 437 ? -9.672 22.062 25.609 1 82.88 437 SER B N 1
ATOM 7619 C CA . SER B 1 437 ? -10.555 20.922 25.828 1 82.88 437 SER B CA 1
ATOM 7620 C C . SER B 1 437 ? -11.375 20.609 24.578 1 82.88 437 SER B C 1
ATOM 7622 O O . SER B 1 437 ? -11.594 19.453 24.234 1 82.88 437 SER B O 1
ATOM 7624 N N . LEU B 1 438 ? -11.781 21.688 23.891 1 87.06 438 LEU B N 1
ATOM 7625 C CA . LEU B 1 438 ? -12.57 21.516 22.672 1 87.06 438 LEU B CA 1
ATOM 7626 C C . LEU B 1 438 ? -11.688 21.094 21.516 1 87.06 438 LEU B C 1
ATOM 7628 O O . LEU B 1 438 ? -12.062 20.219 20.719 1 87.06 438 LEU B O 1
ATOM 7632 N N . PHE B 1 439 ? -10.469 21.641 21.422 1 88.94 439 PHE B N 1
ATOM 7633 C CA . PHE B 1 439 ? -9.562 21.297 20.328 1 88.94 439 PHE B CA 1
ATOM 7634 C C . PHE B 1 439 ? -9.062 19.875 20.453 1 88.94 439 PHE B C 1
ATOM 7636 O O . PHE B 1 439 ? -8.781 19.219 19.453 1 88.94 439 PHE B O 1
ATOM 7643 N N . SER B 1 440 ? -8.938 19.344 21.656 1 85.06 440 SER B N 1
ATOM 7644 C CA . SER B 1 440 ? -8.422 18.016 21.906 1 85.06 440 SER B CA 1
ATOM 7645 C C . SER B 1 440 ? -9.289 16.938 21.25 1 85.06 440 SER B C 1
ATOM 7647 O O . SER B 1 440 ? -8.836 15.82 21.016 1 85.06 440 SER B O 1
ATOM 7649 N N . THR B 1 441 ? -10.523 17.281 20.891 1 83.56 441 THR B N 1
ATOM 7650 C CA . THR B 1 441 ? -11.438 16.328 20.266 1 83.56 441 THR B CA 1
ATOM 7651 C C . THR B 1 441 ? -10.969 15.992 18.859 1 83.56 441 THR B C 1
ATOM 7653 O O . THR B 1 441 ? -11.344 14.953 18.312 1 83.56 441 THR B O 1
ATOM 7656 N N . ILE B 1 442 ? -10.102 16.859 18.219 1 85.88 442 ILE B N 1
ATOM 7657 C CA . ILE B 1 442 ? -9.664 16.625 16.844 1 85.88 442 ILE B CA 1
ATOM 7658 C C . ILE B 1 442 ? -8.141 16.641 16.781 1 85.88 442 ILE B C 1
ATOM 7660 O O . ILE B 1 442 ? -7.562 16.812 15.703 1 85.88 442 ILE B O 1
ATOM 7664 N N . SER B 1 443 ? -7.461 16.5 17.953 1 83.44 443 SER B N 1
ATOM 7665 C CA . SER B 1 443 ? -6.012 16.672 18 1 83.44 443 SER B CA 1
ATOM 7666 C C . SER B 1 443 ? -5.289 15.391 17.578 1 83.44 443 SER B C 1
ATOM 7668 O O . SER B 1 443 ? -4.07 15.391 17.391 1 83.44 443 SER B O 1
ATOM 7670 N N . ASP B 1 444 ? -5.957 14.328 17.328 1 82.69 444 ASP B N 1
ATOM 7671 C CA . ASP B 1 444 ? -5.32 13.07 16.953 1 82.69 444 ASP B CA 1
ATOM 7672 C C . ASP B 1 444 ? -4.684 13.188 15.562 1 82.69 444 ASP B C 1
ATOM 7674 O O . ASP B 1 444 ? -5.172 13.93 14.711 1 82.69 444 ASP B O 1
ATOM 7678 N N . GLN B 1 445 ? -3.615 12.461 15.438 1 85.75 445 GLN B N 1
ATOM 7679 C CA . GLN B 1 445 ? -2.979 12.398 14.125 1 85.75 445 GLN B CA 1
ATOM 7680 C C . GLN B 1 445 ? -3.844 11.625 13.133 1 85.75 445 GLN B C 1
ATOM 7682 O O . GLN B 1 445 ? -4.602 10.734 13.523 1 85.75 445 GLN B O 1
ATOM 7687 N N . PRO B 1 446 ? -3.633 12.094 11.852 1 88.81 446 PRO B N 1
ATOM 7688 C CA . PRO B 1 446 ? -4.379 11.336 10.852 1 88.81 446 PRO B CA 1
ATOM 7689 C C . PRO B 1 446 ? -3.896 9.891 10.719 1 88.81 446 PRO B C 1
ATOM 7691 O O . PRO B 1 446 ? -2.738 9.594 11.023 1 88.81 446 PRO B O 1
ATOM 7694 N N . ILE B 1 447 ? -4.852 9.008 10.352 1 87.81 447 ILE B N 1
ATOM 7695 C CA . ILE B 1 447 ? -4.496 7.617 10.094 1 87.81 447 ILE B CA 1
ATOM 7696 C C . ILE B 1 447 ? -3.643 7.527 8.836 1 87.81 447 ILE B C 1
ATOM 7698 O O . ILE B 1 447 ? -3.959 8.148 7.816 1 87.81 447 ILE B O 1
ATOM 7702 N N . SER B 1 448 ? -2.518 6.812 9.109 1 90.62 448 SER B N 1
ATOM 7703 C CA . SER B 1 448 ? -1.615 6.664 7.973 1 90.62 448 SER B CA 1
ATOM 7704 C C . SER B 1 448 ? -1.672 5.254 7.402 1 90.62 448 SER B C 1
ATOM 7706 O O . SER B 1 448 ? -1.92 4.293 8.133 1 90.62 448 SER B O 1
ATOM 7708 N N . PHE B 1 449 ? -1.564 5.199 6.047 1 93.88 449 PHE B N 1
ATOM 7709 C CA . PHE B 1 449 ? -1.483 3.936 5.328 1 93.88 449 PHE B CA 1
ATOM 7710 C C . PHE B 1 449 ? -0.118 3.773 4.668 1 93.88 449 PHE B C 1
ATOM 7712 O O . PHE B 1 449 ? 0.446 4.738 4.152 1 93.88 449 PHE B O 1
ATOM 7719 N N . GLN B 1 450 ? 0.494 2.504 4.832 1 93.31 450 GLN B N 1
ATOM 7720 C CA . GLN B 1 450 ? 1.791 2.219 4.227 1 93.31 450 GLN B CA 1
ATOM 7721 C C . GLN B 1 450 ? 1.789 0.857 3.539 1 93.31 450 GLN B C 1
ATOM 7723 O O . GLN B 1 450 ? 1.054 -0.047 3.941 1 93.31 450 GLN B O 1
ATOM 7728 N N . VAL B 1 451 ? 2.611 0.853 2.504 1 94.94 451 VAL B N 1
ATOM 7729 C CA . VAL B 1 451 ? 2.787 -0.424 1.819 1 94.94 451 VAL B CA 1
ATOM 7730 C C . VAL B 1 451 ? 3.953 -1.188 2.439 1 94.94 451 VAL B C 1
ATOM 7732 O O . VAL B 1 451 ? 5.055 -0.647 2.58 1 94.94 451 VAL B O 1
ATOM 7735 N N . LYS B 1 452 ? 3.68 -2.5 2.852 1 91.06 452 LYS B N 1
ATOM 7736 C CA . LYS B 1 452 ? 4.723 -3.33 3.443 1 91.06 452 LYS B CA 1
ATOM 7737 C C . LYS B 1 452 ? 4.898 -4.633 2.664 1 91.06 452 LYS B C 1
ATOM 7739 O O . LYS B 1 452 ? 3.936 -5.164 2.109 1 91.06 452 LYS B O 1
ATOM 7744 N N . GLN B 1 453 ? 6.191 -4.969 2.736 1 91.12 453 GLN B N 1
ATOM 7745 C CA . GLN B 1 453 ? 6.527 -6.254 2.133 1 91.12 453 GLN B CA 1
ATOM 7746 C C . GLN B 1 453 ? 6.242 -7.406 3.096 1 91.12 453 GLN B C 1
ATOM 7748 O O . GLN B 1 453 ? 6.566 -7.32 4.281 1 91.12 453 GLN B O 1
ATOM 7753 N N . ILE B 1 454 ? 5.387 -8.359 2.627 1 80.88 454 ILE B N 1
ATOM 7754 C CA . ILE B 1 454 ? 5.094 -9.531 3.443 1 80.88 454 ILE B CA 1
ATOM 7755 C C . ILE B 1 454 ? 5.867 -10.734 2.908 1 80.88 454 ILE B C 1
ATOM 7757 O O . ILE B 1 454 ? 5.832 -11.023 1.709 1 80.88 454 ILE B O 1
ATOM 7761 N N . ILE B 1 455 ? 6.805 -11.336 3.73 1 68 455 ILE B N 1
ATOM 7762 C CA . ILE B 1 455 ? 7.531 -12.539 3.334 1 68 455 ILE B CA 1
ATOM 7763 C C . ILE B 1 455 ? 6.828 -13.773 3.895 1 68 455 ILE B C 1
ATOM 7765 O O . ILE B 1 455 ? 6.668 -13.906 5.109 1 68 455 ILE B O 1
ATOM 7769 N N . GLU B 1 456 ? 5.93 -14.367 3.064 1 60.97 456 GLU B N 1
ATOM 7770 C CA . GLU B 1 456 ? 5.344 -15.625 3.512 1 60.97 456 GLU B CA 1
ATOM 7771 C C . GLU B 1 456 ? 6.328 -16.781 3.346 1 60.97 456 GLU B C 1
ATOM 7773 O O . GLU B 1 456 ? 6.945 -16.938 2.289 1 60.97 456 GLU B O 1
ATOM 7778 N N . GLU B 1 457 ? 6.949 -17.375 4.32 1 57.56 457 GLU B N 1
ATOM 7779 C CA . GLU B 1 457 ? 7.883 -18.5 4.258 1 57.56 457 GLU B CA 1
ATOM 7780 C C . GLU B 1 457 ? 7.207 -19.75 3.699 1 57.56 457 GLU B C 1
ATOM 7782 O O . GLU B 1 457 ? 7.84 -20.797 3.57 1 57.56 457 GLU B O 1
ATOM 7787 N N . SER B 1 458 ? 5.977 -19.797 3.293 1 55 458 SER B N 1
ATOM 7788 C CA . SER B 1 458 ? 5.43 -21.109 2.938 1 55 458 SER B CA 1
ATOM 7789 C C . SER B 1 458 ? 5.773 -21.484 1.498 1 55 458 SER B C 1
ATOM 7791 O O . SER B 1 458 ? 5.922 -20.609 0.645 1 55 458 SER B O 1
ATOM 7793 N N . VAL B 1 459 ? 6.496 -22.672 1.3 1 56.94 459 VAL B N 1
ATOM 7794 C CA . VAL B 1 459 ? 6.793 -23.297 0.018 1 56.94 459 VAL B CA 1
ATOM 7795 C C . VAL B 1 459 ? 5.496 -23.641 -0.705 1 56.94 459 VAL B C 1
ATOM 7797 O O . VAL B 1 459 ? 4.512 -24.031 -0.073 1 56.94 459 VAL B O 1
ATOM 7800 N N . ILE B 1 460 ? 5.375 -23.094 -1.872 1 55.62 460 ILE B N 1
ATOM 7801 C CA . ILE B 1 460 ? 4.238 -23.531 -2.674 1 55.62 460 ILE B CA 1
ATOM 7802 C C . ILE B 1 460 ? 4.191 -25.062 -2.713 1 55.62 460 ILE B C 1
ATOM 7804 O O . ILE B 1 460 ? 5.195 -25.703 -3.014 1 55.62 460 ILE B O 1
ATOM 7808 N N . ASP B 1 461 ? 3.412 -25.719 -1.928 1 49.97 461 ASP B N 1
ATOM 7809 C CA . ASP B 1 461 ? 3.234 -27.156 -2.014 1 49.97 461 ASP B CA 1
ATOM 7810 C C . ASP B 1 461 ? 2.852 -27.578 -3.43 1 49.97 461 ASP B C 1
ATOM 7812 O O . ASP B 1 461 ? 1.729 -27.344 -3.875 1 49.97 461 ASP B O 1
ATOM 7816 N N . TYR B 1 462 ? 3.896 -27.609 -4.203 1 50.66 462 TYR B N 1
ATOM 7817 C CA . TYR B 1 462 ? 3.615 -28.203 -5.5 1 50.66 462 TYR B CA 1
ATOM 7818 C C . TYR B 1 462 ? 3.188 -29.656 -5.348 1 50.66 462 TYR B C 1
ATOM 7820 O O . TYR B 1 462 ? 3.342 -30.453 -6.273 1 50.66 462 TYR B O 1
ATOM 7828 N N . SER B 1 463 ? 2.686 -30.109 -4.156 1 41.69 463 SER B N 1
ATOM 7829 C CA . SER B 1 463 ? 2.316 -31.516 -3.969 1 41.69 463 SER B CA 1
ATOM 7830 C C . SER B 1 463 ? 1.607 -32.062 -5.199 1 41.69 463 SER B C 1
ATOM 7832 O O . SER B 1 463 ? 0.843 -33.031 -5.102 1 41.69 463 SER B O 1
ATOM 7834 N N . PHE B 1 464 ? 1.486 -31.594 -6.281 1 34.09 464 PHE B N 1
ATOM 7835 C CA . PHE B 1 464 ? 1.108 -32.625 -7.242 1 34.09 464 PHE B CA 1
ATOM 7836 C C . PHE B 1 464 ? 2.199 -33.688 -7.355 1 34.09 464 PHE B C 1
ATOM 7838 O O . PHE B 1 464 ? 3.377 -33.344 -7.512 1 34.09 464 PHE B O 1
ATOM 7845 N N . ASN B 1 465 ? 1.891 -34.844 -6.621 1 29.78 465 ASN B N 1
ATOM 7846 C CA . ASN B 1 465 ? 2.625 -36.125 -6.66 1 29.78 465 ASN B CA 1
ATOM 7847 C C . ASN B 1 465 ? 3.037 -36.469 -8.078 1 29.78 465 ASN B C 1
ATOM 7849 O O . ASN B 1 465 ? 2.236 -37.031 -8.844 1 29.78 465 ASN B O 1
ATOM 7853 N N . PRO B 1 466 ? 3.453 -35.75 -8.82 1 28.47 466 PRO B N 1
ATOM 7854 C CA . PRO B 1 466 ? 3.717 -36.469 -10.062 1 28.47 466 PRO B CA 1
ATOM 7855 C C . PRO B 1 466 ? 4.512 -37.75 -9.836 1 28.47 466 PRO B C 1
ATOM 7857 O O . PRO B 1 466 ? 4.148 -38.812 -10.359 1 28.47 466 PRO B O 1
ATOM 7860 N N . LEU B 1 467 ? 5.777 -37.688 -9.711 1 27.92 467 LEU B N 1
ATOM 7861 C CA . LEU B 1 467 ? 6.586 -38.875 -9.906 1 27.92 467 LEU B CA 1
ATOM 7862 C C . LEU B 1 467 ? 6.5 -39.812 -8.695 1 27.92 467 LEU B C 1
ATOM 7864 O O . LEU B 1 467 ? 7.059 -39.5 -7.641 1 27.92 467 LEU B O 1
ATOM 7868 N N . ASN B 1 468 ? 5.301 -40.25 -8.227 1 26.58 468 ASN B N 1
ATOM 7869 C CA . ASN B 1 468 ? 5.23 -41.656 -7.812 1 26.58 468 ASN B CA 1
ATOM 7870 C C . ASN B 1 468 ? 6.066 -42.531 -8.727 1 26.58 468 ASN B C 1
ATOM 7872 O O . ASN B 1 468 ? 5.52 -43.344 -9.477 1 26.58 468 ASN B O 1
ATOM 7876 N N . LEU B 1 469 ? 6.926 -42.062 -9.422 1 24.98 469 LEU B N 1
ATOM 7877 C CA . LEU B 1 469 ? 7.871 -43.031 -9.969 1 24.98 469 LEU B CA 1
ATOM 7878 C C . LEU B 1 469 ? 8.57 -43.812 -8.852 1 24.98 469 LEU B C 1
ATOM 7880 O O . LEU B 1 469 ? 9.758 -43.594 -8.594 1 24.98 469 LEU B O 1
ATOM 7884 N N . LYS B 1 470 ? 8.148 -43.625 -7.559 1 27.8 470 LYS B N 1
ATOM 7885 C CA . LYS B 1 470 ? 8.672 -44.875 -6.973 1 27.8 470 LYS B CA 1
ATOM 7886 C C . LYS B 1 470 ? 8.234 -46.094 -7.777 1 27.8 470 LYS B C 1
ATOM 7888 O O . LYS B 1 470 ? 7.051 -46.219 -8.086 1 27.8 470 LYS B O 1
ATOM 7893 N N . ARG B 1 471 ? 9.133 -46.688 -8.422 1 26.36 471 ARG B N 1
ATOM 7894 C CA . ARG B 1 471 ? 9.188 -48 -9.047 1 26.36 471 ARG B CA 1
ATOM 7895 C C . ARG B 1 471 ? 8.344 -49.031 -8.273 1 26.36 471 ARG B C 1
ATOM 7897 O O . ARG B 1 471 ? 8.555 -49.219 -7.07 1 26.36 471 ARG B O 1
ATOM 7904 N N . SER B 1 472 ? 7.031 -48.969 -8.266 1 25.77 472 SER B N 1
ATOM 7905 C CA . SER B 1 472 ? 6.566 -50.344 -8.055 1 25.77 472 SER B CA 1
ATOM 7906 C C . SER B 1 472 ? 7.488 -51.344 -8.734 1 25.77 472 SER B C 1
ATOM 7908 O O . SER B 1 472 ? 7.555 -51.406 -9.961 1 25.77 472 SER B O 1
ATOM 7910 N N . SER B 1 473 ? 8.688 -51.438 -8.281 1 24.16 473 SER B N 1
ATOM 7911 C CA . SER B 1 473 ? 9.414 -52.656 -8.609 1 24.16 473 SER B CA 1
ATOM 7912 C C . SER B 1 473 ? 8.516 -53.875 -8.508 1 24.16 473 SER B C 1
ATOM 7914 O O . SER B 1 473 ? 7.875 -54.094 -7.473 1 24.16 473 SER B O 1
ATOM 7916 N N . PRO B 1 474 ? 7.715 -54.156 -9.523 1 25.83 474 PRO B N 1
ATOM 7917 C CA . PRO B 1 474 ? 7.125 -55.5 -9.531 1 25.83 474 PRO B CA 1
ATOM 7918 C C . PRO B 1 474 ? 8.031 -56.531 -8.891 1 25.83 474 PRO B C 1
ATOM 7920 O O . PRO B 1 474 ? 7.703 -57.719 -8.883 1 25.83 474 PRO B O 1
ATOM 7923 N N . ILE B 1 475 ? 9.266 -56.281 -8.547 1 25.52 475 ILE B N 1
ATOM 7924 C CA . ILE B 1 475 ? 9.953 -57.5 -8.125 1 25.52 475 ILE B CA 1
ATOM 7925 C C . ILE B 1 475 ? 9.312 -58.031 -6.836 1 25.52 475 ILE B C 1
ATOM 7927 O O . ILE B 1 475 ? 9.102 -59.25 -6.691 1 25.52 475 ILE B O 1
ATOM 7931 N N . ASN B 1 476 ? 9.117 -57.219 -5.805 1 25.25 476 ASN B N 1
ATOM 7932 C CA . ASN B 1 476 ? 8.914 -57.969 -4.582 1 25.25 476 ASN B CA 1
ATOM 7933 C C . ASN B 1 476 ? 7.48 -58.469 -4.473 1 25.25 476 ASN B C 1
ATOM 7935 O O . ASN B 1 476 ? 7.062 -58.938 -3.412 1 25.25 476 ASN B O 1
ATOM 7939 N N . GLN B 1 477 ? 6.539 -58 -5.27 1 25.86 477 GLN B N 1
ATOM 7940 C CA . GLN B 1 477 ? 5.352 -58.781 -4.938 1 25.86 477 GLN B CA 1
ATOM 7941 C C . GLN B 1 477 ? 5.594 -60.281 -5.168 1 25.86 477 GLN B C 1
ATOM 7943 O O . GLN B 1 477 ? 4.699 -61.094 -4.949 1 25.86 477 GLN B O 1
ATOM 7948 N N . GLN B 1 478 ? 6.613 -60.656 -5.93 1 24.67 478 GLN B N 1
ATOM 7949 C CA . GLN B 1 478 ? 6.656 -62.125 -6 1 24.67 478 GLN B CA 1
ATOM 7950 C C . GLN B 1 478 ? 6.969 -62.719 -4.633 1 24.67 478 GLN B C 1
ATOM 7952 O O . GLN B 1 478 ? 6.832 -63.938 -4.441 1 24.67 478 GLN B O 1
ATOM 7957 N N . GLN B 1 479 ? 7.586 -62.031 -3.676 1 24.23 479 GLN B N 1
ATOM 7958 C CA . GLN B 1 479 ? 7.988 -62.938 -2.623 1 24.23 479 GLN B CA 1
ATOM 7959 C C . GLN B 1 479 ? 6.793 -63.375 -1.775 1 24.23 479 GLN B C 1
ATOM 7961 O O . GLN B 1 479 ? 6.852 -64.375 -1.073 1 24.23 479 GLN B O 1
ATOM 7966 N N . GLN B 1 480 ? 5.844 -62.469 -1.527 1 25.08 480 GLN B N 1
ATOM 7967 C CA . GLN B 1 480 ? 5.02 -63 -0.438 1 25.08 480 GLN B CA 1
ATOM 7968 C C . GLN B 1 480 ? 4.129 -64.125 -0.913 1 25.08 480 GLN B C 1
ATOM 7970 O O . GLN B 1 480 ? 3.396 -64.75 -0.118 1 25.08 480 GLN B O 1
ATOM 7975 N N . GLN B 1 481 ? 3.807 -64.25 -2.166 1 24.58 481 GLN B N 1
ATOM 7976 C CA . GLN B 1 481 ? 2.793 -65.25 -2.369 1 24.58 481 GLN B CA 1
ATOM 7977 C C . GLN B 1 481 ? 3.348 -66.688 -2.053 1 24.58 481 GLN B C 1
ATOM 7979 O O . GLN B 1 481 ? 2.672 -67.688 -2.266 1 24.58 481 GLN B O 1
ATOM 7984 N N . GLN B 1 482 ? 4.637 -66.812 -1.851 1 23.23 482 GLN B N 1
ATOM 7985 C CA . GLN B 1 482 ? 4.949 -68.25 -1.748 1 23.23 482 GLN B CA 1
ATOM 7986 C C . GLN B 1 482 ? 4.559 -68.812 -0.381 1 23.23 482 GLN B C 1
ATOM 7988 O O . GLN B 1 482 ? 5.328 -69.562 0.242 1 23.23 482 GLN B O 1
ATOM 7993 N N . GLN B 1 483 ? 3.908 -68.062 0.496 1 24.17 483 GLN B N 1
ATOM 7994 C CA . GLN B 1 483 ? 3.766 -68.938 1.648 1 24.17 483 GLN B CA 1
ATOM 7995 C C . GLN B 1 483 ? 2.844 -70.125 1.332 1 24.17 483 GLN B C 1
ATOM 7997 O O . GLN B 1 483 ? 1.786 -69.938 0.725 1 24.17 483 GLN B O 1
ATOM 8002 N N . PRO B 1 484 ? 3.332 -71.375 1.271 1 26.19 484 PRO B N 1
ATOM 8003 C CA . PRO B 1 484 ? 2.584 -72.625 1.126 1 26.19 484 PRO B CA 1
ATOM 8004 C C . PRO B 1 484 ? 1.367 -72.688 2.047 1 26.19 484 PRO B C 1
ATOM 8006 O O . PRO B 1 484 ? 1.329 -72 3.076 1 26.19 484 PRO B O 1
ATOM 8009 N N . PRO B 1 485 ? 0.173 -72.75 1.521 1 27.25 485 PRO B N 1
ATOM 8010 C CA . PRO B 1 485 ? -0.969 -73 2.393 1 27.25 485 PRO B CA 1
ATOM 8011 C C . PRO B 1 485 ? -0.628 -74 3.512 1 27.25 485 PRO B C 1
ATOM 8013 O O . PRO B 1 485 ? 0.301 -74.812 3.371 1 27.25 485 PRO B O 1
ATOM 8016 N N . PRO B 1 486 ? -0.683 -73.5 4.758 1 25.62 486 PRO B N 1
ATOM 8017 C CA . PRO B 1 486 ? -0.482 -74.5 5.828 1 25.62 486 PRO B CA 1
ATOM 8018 C C . PRO B 1 486 ? -1.175 -75.812 5.547 1 25.62 486 PRO B C 1
ATOM 8020 O O . PRO B 1 486 ? -2.105 -75.875 4.738 1 25.62 486 PRO B O 1
ATOM 8023 N N . ASN B 1 487 ? -0.541 -76.938 5.824 1 25.72 487 ASN B N 1
ATOM 8024 C CA . ASN B 1 487 ? -0.943 -78.312 5.969 1 25.72 487 ASN B CA 1
ATOM 8025 C C . ASN B 1 487 ? -2.238 -78.438 6.766 1 25.72 487 ASN B C 1
ATOM 8027 O O . ASN B 1 487 ? -2.324 -78 7.902 1 25.72 487 ASN B O 1
ATOM 8031 N N . SER B 1 488 ? -3.381 -78.375 6.125 1 19.5 488 SER B N 1
ATOM 8032 C CA . SER B 1 488 ? -4.262 -79.375 6.738 1 19.5 488 SER B CA 1
ATOM 8033 C C . SER B 1 488 ? -3.773 -80.812 6.465 1 19.5 488 SER B C 1
ATOM 8035 O O . SER B 1 488 ? -3.24 -81.062 5.391 1 19.5 488 SER B O 1
#

InterPro domains:
  IPR007240 Autophagy-related protein 17 [PTHR28005] (2-488)
  IPR045326 Autophagy protein ATG17-like domain [PF04108] (17-434)

Organism: Dictyostelium discoideum (NCBI:txid44689)

Nearest PDB structures (foldseek):
  7n6g-assembly1_3S  TM=2.847E-01  e=1.140E-03  Chlamydomonas reinhardtii
  7n6g-assembly1_3W  TM=2.718E-01  e=1.605E-03  Chlamydomonas reinhardtii
  8j07-assembly1_i9  TM=3.440E-01  e=1.522E+00  Homo sapiens
  3ja6-assembly1_H  TM=3.286E-01  e=1.314E+00  Escherichia coli
  5xg2-assembly1_A  TM=3.429E-01  e=8.043E+00  Pyrococcus yayanosii CH1